Protein 3C2G (pdb70)

B-factor: mean 45.42, std 13.67, range [16.31, 102.03]

Sequence (1219 aa):
NITQAAEQAIRLWFNTPDPQRLHAKTIRTWIRQDKFAQVDQANPNCVQQILNIIYDGLKPQPVQLPISYYAQLWYNLLDILRRFTFLPIISPYIHQVVQFCPRENGPQDFRELICNLISLNWQKDPHKHCANQVFQIFNCIIGVKNEKLRTEFAQHLKFEKLVGTLSEYFNPQVHPGINPAIFIIFRFIISKDTRLKDYFIWNNNPHDQPPPPTGLIIKLNAVIGSYRLIAGQNPETLPQNPELAHLIQVIIRTFDLLGLLLHDSDAIDGFVRSDGVGAITTVVQYPNNDLIRAGCKLLLQVSDAKALAKTPLENILPFLLRLIEIHPDDEVIYSGTGFLSNVVAHKQHVKDIAIRSNAIFLLHTIISKYPRLDELTDAPKRNRVCEIICNCLRTLNNFLWIPTPNGETKTAGPNEKQQVCKFIEIDILKKLSCLSCEDTPGLLELRSTILRSFILLLRTPFVPKDGVLNVIDENRKENLIGHICAAYSWVFRQPNNTRTQSTKQQLVERTISLLLVLEQCGAEKEVAQYSYSIDCPLNLLNGNQVKPTFIHNVLVVCDKILEHCPTRADIWTIDRPLEGLTNHRNSDIAKAANSLLSRFPENNITQAAEQAIRLWFNTPDPQRLHAKTIRTWIRQDKFAQVDQANPNCVQQILNIIYDGLKPQPVQLPISYYAQLWYNLLDILRRFTFLPIISPYIHQVVQFCPRENGPQDFRELICNLISLNWQKDPHKHCANQVFQIFNCIIGVKNEKLRTEFAQHLKFEKLVGTLSEYFNPQVHPGINPAIFIIFRFIISKDTRLKDYFIWNNNPHDQPPPPTGLIIKLNAVIGSYRLIAGQNPETLPQNPELAHLIQVIIRTFDLLGLLLHDSDAIDGFVRSDGVGAITTVVQYPNNDLIRAGCKLLLQVSDAKALAKTPLENILPFLLRLIEIHPDDEVIYSGTGFLSNVVAHKQHVKDIAIRSNAIFLLHTIISKYPRLDELTDAPKRNRVCEIICNCLRTLNNFLWIPTPTKTAGPNEKQQVCKFIEIDILKKLSCLSCEDTPGLLELRSTILRSFILLLRTPFVPKDGVLNVIDENRKENLIGHICAAYSWVFRQPNNTRTQSTKQQLVERTISLLLVLEQCGAEKEVAQYSYSIDCPLNLLNGNQVKPTFIHNVLVVCDKILEHCPTRADIWTIDRPLEGLTNHRNSDIAKAANSLLSRFPENGDEVKVFRGDEVKVFR

InterPro domains:
  IPR011989 Armadillo-like helical [G3DSA:1.25.10.10] (180-730)
  IPR016024 Armadillo-type fold [SSF48371] (181-788)
  IPR016024 Armadillo-type fold [SSF48371] (437-633)

CATH classification: 1.25.10.10 (+1 more: 1.10.10.1630)

Organism: Caenorhabditis elegans (NCBI:txid6239)

Secondary structure (DSSP, 8-state):
-HHHHHHHHHHHGGG---------HHHHHHHHHHTTTTS-TT--HHHHHHHHHHHHHHSPPSS---HHHHHHHHHHHHHHHHHHHH-GGGGGGHHHHH----SSSSTTSHHHHHHHHT-GGGGGS---HHHHHHHHHHHHH-----HHHHHHHHHHH-SHHHHHHHHGGG-TTS-----THHHHHHHHHHTT-HHHHHHHHHTT--TTSPPPTTSHHHHHHH--HHHHHHTT--GGGGGG-HHHHHHHHHHHHHHHHHHHH--SHHHHHHHHHTTHHHHHHHHTTSS-HHHHHHHHHHHHHHTT-GGGGTS--TTHHHHHHHHHHH---HHHHHHHHHHHHHHSTT-HHHHHHHHHTTHHHHHHHHHHTS--GGG--SHHHHHHHHHHHHHHHHHHHHH-----TTS--PPPPHHHHHHHHGGGSHHHHHH--TTT----TTHHHHHHHHHHHHHHHHT-TTS--TTGGG---TTT---HHHHHHHHHHHHHHSPP-TTTHHHHHHHHHHHHHHHHH--TTS-HHHHHHTTTTS--GGGGGSS----HHHHHHHHHHHHHHHHH-TTHHHHS------HHHHT-SSHHHHHHHHHHHTTS---/-HHHHHHHHHHHGGG---------HHHHHHHHHHTTTTS-TT--HHHHHHHHHHHHHHS--SS---HHHHHHHHHHHHHHHHHHHH-TTTGGGHHHHH----SSSSTTSHHHHHHHHT-GGGGG----HHHHHHHHHHHHH-----HHHHHHHHHHH-SHHHHHHHHGGGSTTS-----THHHHHHHHHHTT-HHHHHHHHHTT--TTSPPPTTSHHHHHHH--HHHHHHTT--GGGGGG-HHHHHHHHHHHHHHHHHHHH--SHHHHHHHHHTTHHHHHHHHTTSS-HHHHHHHHHHHHHHTT-GGGGTS--TTHHHHHHHHHHH---HHHHHHHHHHHHHHHTT-HHHHHHHHHTTHHHHHHHHHHHSPPGGG---HHHHHHHHHHHHHHHHHHHHH-------PPPPHHHHHHHGGGGSHHHHHH--TTT----TTHHHHHHHHHHHHHHHHHSTTS--TTGGG---SSS---HHHHHHHHHHHHHSSPP-TTTHHHHHHHHHHHHHHHHH---SS-HHHHHHHTTTS--GGGGGGSS---HHHHHHHHHHHHHHHHH-TTHHHHS-------GGGG-SSHHHHHHHHHHHTTSPP-/--------/--------

Nearest PDB structures (foldseek):
  3c2g-assembly2_B  TM=1.001E+00  e=7.342E-72  unclassified
  3c2h-assembly2_B  TM=9.969E-01  e=1.253E-68  unclassified
  3c2h-assembly1_A  TM=9.984E-01  e=4.115E-68  unclassified
  3c2g-assembly1_A  TM=9.992E-01  e=6.776E-68  unclassified
  8j07-assembly1_u7  TM=4.212E-01  e=1.883E-06  Homo sapiens

Foldseek 3Di:
DLVVQLVCCLVCVVVDLPLVLLCLLSVLVSCVPVVCVPPDLVCLVVVVSLVVSLLVLLDDDPPDDDPLSSLSSNLSSLVVLLCLLPRPSNLVSCLSVLVLAADPPDCSRPVNSLLVLLQPVCCPPPSVSSNVSSLSSLVSNLVDDDPVSLVSSLVSQPDDSNVVRLCVCLDLVHQLLRDCSSLSNLCSNLPPPLVVLVCQFQVPHDLVDQTDCSHDLVSLLSLCSLLVVCVPPDCVCVVVCVSNVSSLVSLLSSLVSLLSSQPDQSSLLSNVVSVVLVSLLSSLVDPDVSSLLSSLQSLLVSLQHPNLLVDPCLPVLLSLLVCLQPPPDLSSLLSSLSSLLNSLAPHPVSLVSCLVSLVLLSLLVLLLVDDALLPDDDQVVSLSNLSNNLSSLSNVLSNQQFDDPVPPRDDDDPSRLVSLQSCQDLSNLLRLNLLAPDDHPSSLSSNLSSLSSLLRLLRHVSHDDQCQQVRAHPPPRHGPLLSLLNNLVVLVVDDDDPVCVVSSVSSLLSSLSSLVSVVRNPQLLVNLVSNPSDAQLQVVVVDPDDPPVSLLSSLQNLLSSCVNVLCSQVVHDHPLVCVVQLPDPDPSSNVSSVSNVVSHDPD/DLVVVLVVCLVCLVVDPPLVLLCLQSVLVCCVPCVCVPDDPVPLVVVLSLVVSLLVLLDDDPDDDDPLSSLSNNLSSLSVLLCCLPRPVNLVSCLSVLVLDDDPVDCSRSVNSLLVCLAPVCCPPPSVSSNVSSLSNLVSNLVDDPVVSLVSSLVSCDDPSNVVRLCVCLDLVHQLLRDPSSLSNLCSNLVPPLVVLCCQFAVPHDLVDQTDPSHDLVSLLSLLSLLVVCVVPDPVCVVVCVVNVSSLSSLLSSLVSLVSSQPDQSSLLNSVVSPVLVSLLSRLVDPDDSNVLSSLVSLLVSLQHPNLLVDDCLPRLLSLLVCLQPPPDLSSVLSSLSSLLNSLAPHPVSLVSCVVSPLLLSLLVLLLPDDALQVDPDQVVSLSSLSSNLSSLSNVLSNQQFDPCGDDDDPSSLVSLLVCQPLSNLLRLNLLQDPDHPSSLSSNLSSLSSLLRLLRHVSHDQQCQQVHAHPPPRHGPLLSLLNNLVVLVVDDDDPVCPVSSVSSLLSSLSSLVSNVRNPCLLVSLVSCPSDAQLQCVVVDPDDPPVSLLSSLVNLLSSCVNVLCSLVVHDDDLVCVVQCVDPDDVSNVSSVSSNVSHDDD/DDDDDDDD/DDDDDDDD

Structure (mmCIF, N/CA/C/O backbone):
data_3C2G
#
_entry.id   3C2G
#
_cell.length_a   84.969
_cell.length_b   85.343
_cell.length_c   93.657
_cell.angle_alpha   65.220
_cell.angle_beta   78.080
_cell.angle_gamma   83.020
#
_symmetry.space_group_name_H-M   'P 1'
#
loop_
_entity.id
_entity.type
_entity.pdbx_description
1 polymer 'Sys-1 protein'
2 polymer 'Pop-1 8-residue peptide'
3 water water
#
loop_
_atom_site.group_PDB
_atom_site.id
_atom_site.type_symbol
_atom_site.label_atom_id
_atom_site.label_alt_id
_atom_site.label_comp_id
_atom_site.label_asym_id
_atom_site.label_entity_id
_atom_site.label_seq_id
_atom_site.pdbx_PDB_ins_code
_atom_site.Cartn_x
_atom_site.Cartn_y
_atom_site.Cartn_z
_atom_site.occupancy
_atom_site.B_iso_or_equiv
_atom_site.auth_seq_id
_atom_site.auth_comp_id
_atom_site.auth_asym_id
_atom_site.auth_atom_id
_atom_site.pdbx_PDB_model_num
ATOM 9 N N . ASN A 1 2 ? 23.551 9.435 26.897 1.00 87.51 181 ASN A N 1
ATOM 10 C CA . ASN A 1 2 ? 22.190 9.248 27.396 1.00 85.50 181 ASN A CA 1
ATOM 11 C C . ASN A 1 2 ? 21.341 10.520 27.255 1.00 83.52 181 ASN A C 1
ATOM 12 O O . ASN A 1 2 ? 21.864 11.598 26.952 1.00 83.41 181 ASN A O 1
ATOM 17 N N . ILE A 1 3 ? 20.034 10.378 27.469 1.00 80.91 182 ILE A N 1
ATOM 18 C CA . ILE A 1 3 ? 19.082 11.485 27.341 1.00 78.46 182 ILE A CA 1
ATOM 19 C C . ILE A 1 3 ? 19.371 12.666 28.265 1.00 76.22 182 ILE A C 1
ATOM 20 O O . ILE A 1 3 ? 19.289 13.817 27.842 1.00 75.83 182 ILE A O 1
ATOM 25 N N . THR A 1 4 ? 19.716 12.369 29.514 1.00 73.64 183 THR A N 1
ATOM 26 C CA . THR A 1 4 ? 19.985 13.390 30.519 1.00 71.33 183 THR A CA 1
ATOM 27 C C . THR A 1 4 ? 21.168 14.268 30.104 1.00 69.71 183 THR A C 1
ATOM 28 O O . THR A 1 4 ? 21.095 15.503 30.167 1.00 69.63 183 THR A O 1
ATOM 32 N N . GLN A 1 5 ? 22.242 13.619 29.658 1.00 67.38 184 GLN A N 1
ATOM 33 C CA . GLN A 1 5 ? 23.444 14.309 29.187 1.00 65.01 184 GLN A CA 1
ATOM 34 C C . GLN A 1 5 ? 23.211 15.057 27.865 1.00 62.89 184 GLN A C 1
ATOM 35 O O . GLN A 1 5 ? 23.742 16.152 27.664 1.00 62.18 184 GLN A O 1
ATOM 37 N N . ALA A 1 6 ? 22.421 14.455 26.976 1.00 60.90 185 ALA A N 1
ATOM 38 C CA . ALA A 1 6 ? 22.116 15.042 25.669 1.00 58.99 185 ALA A CA 1
ATOM 39 C C . ALA A 1 6 ? 21.221 16.272 25.809 1.00 57.54 185 ALA A C 1
ATOM 40 O O . ALA A 1 6 ? 21.430 17.283 25.131 1.00 56.60 185 ALA A O 1
ATOM 42 N N . ALA A 1 7 ? 20.236 16.175 26.699 1.00 56.19 186 ALA A N 1
ATOM 43 C CA . ALA A 1 7 ? 19.349 17.290 27.000 1.00 55.34 186 ALA A CA 1
ATOM 44 C C . ALA A 1 7 ? 20.128 18.443 27.611 1.00 54.84 186 ALA A C 1
ATOM 45 O O . ALA A 1 7 ? 19.845 19.605 27.309 1.00 54.73 186 ALA A O 1
ATOM 47 N N . GLU A 1 8 ? 21.108 18.127 28.461 1.00 54.08 187 GLU A N 1
ATOM 48 C CA . GLU A 1 8 ? 21.893 19.178 29.108 1.00 53.76 187 GLU A CA 1
ATOM 49 C C . GLU A 1 8 ? 22.896 19.849 28.169 1.00 52.81 187 GLU A C 1
ATOM 50 O O . GLU A 1 8 ? 23.191 21.034 28.327 1.00 52.50 187 GLU A O 1
ATOM 56 N N . GLN A 1 9 ? 23.398 19.106 27.187 1.00 52.19 188 GLN A N 1
ATOM 57 C CA . GLN A 1 9 ? 24.213 19.707 26.135 1.00 51.94 188 GLN A CA 1
ATOM 58 C C . GLN A 1 9 ? 23.348 20.673 25.319 1.00 50.42 188 GLN A C 1
ATOM 59 O O . GLN A 1 9 ? 23.730 21.817 25.096 1.00 49.69 188 GLN A O 1
ATOM 65 N N . ALA A 1 10 ? 22.172 20.195 24.911 1.00 49.76 189 ALA A N 1
ATOM 66 C CA . ALA A 1 10 ? 21.166 20.986 24.194 1.00 49.03 189 ALA A CA 1
ATOM 67 C C . ALA A 1 10 ? 20.815 22.302 24.904 1.00 48.68 189 ALA A C 1
ATOM 68 O O . ALA A 1 10 ? 20.790 23.367 24.276 1.00 48.97 189 ALA A O 1
ATOM 70 N N . ILE A 1 11 ? 20.557 22.219 26.207 1.00 47.59 190 ILE A N 1
ATOM 71 C CA . ILE A 1 11 ? 20.248 23.389 27.024 1.00 47.27 190 ILE A CA 1
ATOM 72 C C . ILE A 1 11 ? 21.450 24.345 27.104 1.00 47.84 190 ILE A C 1
ATOM 73 O O . ILE A 1 11 ? 21.315 25.554 26.881 1.00 47.55 190 ILE A O 1
ATOM 78 N N . ARG A 1 12 ? 22.623 23.784 27.398 1.00 48.48 191 ARG A N 1
ATOM 79 C CA . ARG A 1 12 ? 23.862 24.546 27.508 1.00 49.23 191 ARG A CA 1
ATOM 80 C C . ARG A 1 12 ? 24.236 25.223 26.189 1.00 47.78 191 ARG A C 1
ATOM 81 O O . ARG A 1 12 ? 24.720 26.356 26.184 1.00 47.69 191 ARG A O 1
ATOM 89 N N . LEU A 1 13 ? 23.991 24.537 25.077 1.00 46.57 192 LEU A N 1
ATOM 90 C CA . LEU A 1 13 ? 24.449 24.998 23.767 1.00 46.07 192 LEU A CA 1
ATOM 91 C C . LEU A 1 13 ? 23.423 25.794 22.952 1.00 45.19 192 LEU A C 1
ATOM 92 O O . LEU A 1 13 ? 23.767 26.397 21.924 1.00 44.29 192 LEU A O 1
ATOM 97 N N . TRP A 1 14 ? 22.170 25.797 23.405 1.00 44.74 193 TRP A N 1
ATOM 98 C CA . TRP A 1 14 ? 21.079 26.374 22.611 1.00 43.73 193 TRP A CA 1
ATOM 99 C C . TRP A 1 14 ? 21.413 27.750 22.034 1.00 43.98 193 TRP A C 1
ATOM 100 O O . TRP A 1 14 ? 21.304 27.968 20.819 1.00 44.07 193 TRP A O 1
ATOM 111 N N . PHE A 1 15 ? 21.823 28.670 22.901 1.00 44.43 194 PHE A N 1
ATOM 112 C CA . PHE A 1 15 ? 21.953 30.064 22.501 1.00 45.64 194 PHE A CA 1
ATOM 113 C C . PHE A 1 15 ? 23.142 30.383 21.607 1.00 47.13 194 PHE A C 1
ATOM 114 O O . PHE A 1 15 ? 23.167 31.421 20.966 1.00 47.09 194 PHE A O 1
ATOM 122 N N . ASN A 1 16 ? 24.117 29.490 21.552 1.00 49.58 195 ASN A N 1
ATOM 123 C CA . ASN A 1 16 ? 25.237 29.678 20.648 1.00 52.54 195 ASN A CA 1
ATOM 124 C C . ASN A 1 16 ? 25.230 28.710 19.452 1.00 53.93 195 ASN A C 1
ATOM 125 O O . ASN A 1 16 ? 26.216 28.607 18.713 1.00 54.18 195 ASN A O 1
ATOM 130 N N . THR A 1 17 ? 24.099 28.024 19.263 1.00 54.80 196 THR A N 1
ATOM 131 C CA . THR A 1 17 ? 23.887 27.142 18.115 1.00 55.47 196 THR A CA 1
ATOM 132 C C . THR A 1 17 ? 22.740 27.662 17.235 1.00 56.12 196 THR A C 1
ATOM 133 O O . THR A 1 17 ? 21.601 27.215 17.370 1.00 56.29 196 THR A O 1
ATOM 137 N N . PRO A 1 18 ? 23.042 28.591 16.312 1.00 56.86 197 PRO A N 1
ATOM 138 C CA . PRO A 1 18 ? 21.989 29.256 15.540 1.00 57.72 197 PRO A CA 1
ATOM 139 C C . PRO A 1 18 ? 21.446 28.427 14.369 1.00 58.59 197 PRO A C 1
ATOM 140 O O . PRO A 1 18 ? 20.436 28.810 13.770 1.00 58.69 197 PRO A O 1
ATOM 144 N N . ASP A 1 19 ? 22.115 27.316 14.051 1.00 59.45 198 ASP A N 1
ATOM 145 C CA . ASP A 1 19 ? 21.714 26.434 12.950 1.00 60.21 198 ASP A CA 1
ATOM 146 C C . ASP A 1 19 ? 20.336 25.798 13.171 1.00 60.17 198 ASP A C 1
ATOM 147 O O . ASP A 1 19 ? 20.123 25.078 14.155 1.00 59.75 198 ASP A O 1
ATOM 152 N N . PRO A 1 20 ? 19.407 26.047 12.232 1.00 60.41 199 PRO A N 1
ATOM 153 C CA . PRO A 1 20 ? 18.010 25.612 12.307 1.00 60.30 199 PRO A CA 1
ATOM 154 C C . PRO A 1 20 ? 17.844 24.109 12.510 1.00 60.33 199 PRO A C 1
ATOM 155 O O . PRO A 1 20 ? 17.085 23.691 13.378 1.00 59.79 199 PRO A O 1
ATOM 167 N N . GLN A 1 22 ? 19.924 21.896 13.688 1.00 58.28 201 GLN A N 1
ATOM 168 C CA . GLN A 1 22 ? 20.427 21.478 14.990 1.00 57.05 201 GLN A CA 1
ATOM 169 C C . GLN A 1 22 ? 19.464 21.905 16.104 1.00 56.06 201 GLN A C 1
ATOM 170 O O . GLN A 1 22 ? 19.282 21.183 17.090 1.00 55.67 201 GLN A O 1
ATOM 172 N N . ARG A 1 23 ? 18.838 23.068 15.927 1.00 54.86 202 ARG A N 1
ATOM 173 C CA . ARG A 1 23 ? 17.851 23.574 16.879 1.00 54.38 202 ARG A CA 1
ATOM 174 C C . ARG A 1 23 ? 16.651 22.650 17.018 1.00 53.90 202 ARG A C 1
ATOM 175 O O . ARG A 1 23 ? 16.163 22.423 18.124 1.00 54.10 202 ARG A O 1
ATOM 183 N N . LEU A 1 24 ? 16.199 22.109 15.893 1.00 53.20 203 LEU A N 1
ATOM 184 C CA . LEU A 1 24 ? 15.125 21.134 15.873 1.00 53.00 203 LEU A CA 1
ATOM 185 C C . LEU A 1 24 ? 15.516 19.873 16.636 1.00 53.13 203 LEU A C 1
ATOM 186 O O . LEU A 1 24 ? 14.750 19.391 17.478 1.00 52.79 203 LEU A O 1
ATOM 191 N N . HIS A 1 25 ? 16.712 19.354 16.343 1.00 53.26 204 HIS A N 1
ATOM 192 C CA . HIS A 1 25 ? 17.230 18.171 17.022 1.00 53.25 204 HIS A CA 1
ATOM 193 C C . HIS A 1 25 ? 17.304 18.399 18.531 1.00 53.40 204 HIS A C 1
ATOM 194 O O . HIS A 1 25 ? 16.914 17.531 19.314 1.00 52.55 204 HIS A O 1
ATOM 209 N N . ALA A 1 27 ? 15.555 20.530 20.319 1.00 51.08 206 ALA A N 1
ATOM 210 C CA . ALA A 1 27 ? 14.188 20.587 20.846 1.00 49.34 206 ALA A CA 1
ATOM 211 C C . ALA A 1 27 ? 13.580 19.198 21.101 1.00 48.13 206 ALA A C 1
ATOM 212 O O . ALA A 1 27 ? 13.085 18.936 22.196 1.00 46.91 206 ALA A O 1
ATOM 214 N N . LYS A 1 28 ? 13.649 18.307 20.108 1.00 47.83 207 LYS A N 1
ATOM 215 C CA . LYS A 1 28 ? 13.220 16.910 20.283 1.00 48.52 207 LYS A CA 1
ATOM 216 C C . LYS A 1 28 ? 13.900 16.273 21.487 1.00 47.91 207 LYS A C 1
ATOM 217 O O . LYS A 1 28 ? 13.255 15.604 22.300 1.00 48.11 207 LYS A O 1
ATOM 223 N N . THR A 1 29 ? 15.206 16.503 21.592 1.00 47.19 208 THR A N 1
ATOM 224 C CA . THR A 1 29 ? 16.028 15.975 22.671 1.00 46.68 208 THR A CA 1
ATOM 225 C C . THR A 1 29 ? 15.502 16.414 24.035 1.00 45.92 208 THR A C 1
ATOM 226 O O . THR A 1 29 ? 15.194 15.572 24.884 1.00 45.57 208 THR A O 1
ATOM 230 N N . ILE A 1 30 ? 15.381 17.727 24.228 1.00 45.48 209 ILE A N 1
ATOM 231 C CA . ILE A 1 30 ? 14.828 18.285 25.468 1.00 45.36 209 ILE A CA 1
ATOM 232 C C . ILE A 1 30 ? 13.415 17.755 25.766 1.00 45.71 209 ILE A C 1
ATOM 233 O O . ILE A 1 30 ? 13.101 17.433 26.908 1.00 45.26 209 ILE A O 1
ATOM 238 N N . ARG A 1 31 ? 12.579 17.644 24.737 1.00 46.24 210 ARG A N 1
ATOM 239 C CA . ARG A 1 31 ? 11.224 17.123 24.914 1.00 47.01 210 ARG A CA 1
ATOM 240 C C . ARG A 1 31 ? 11.265 15.674 25.371 1.00 47.10 210 ARG A C 1
ATOM 241 O O . ARG A 1 31 ? 10.583 15.287 26.321 1.00 46.44 210 ARG A O 1
ATOM 249 N N . THR A 1 32 ? 12.089 14.883 24.695 1.00 48.08 211 THR A N 1
ATOM 250 C CA . THR A 1 32 ? 12.249 13.474 25.023 1.00 49.17 211 THR A CA 1
ATOM 251 C C . THR A 1 32 ? 12.681 13.299 26.472 1.00 49.58 211 THR A C 1
ATOM 252 O O . THR A 1 32 ? 12.093 12.507 27.205 1.00 49.79 211 THR A O 1
ATOM 256 N N . TRP A 1 33 ? 13.688 14.063 26.886 1.00 50.25 212 TRP A N 1
ATOM 257 C CA . TRP A 1 33 ? 14.165 14.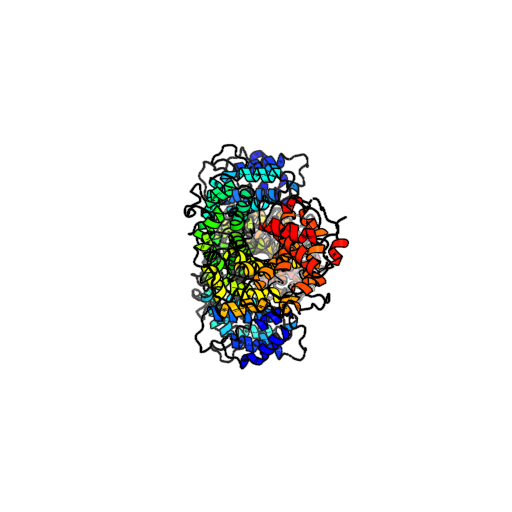026 28.266 1.00 51.15 212 TRP A CA 1
ATOM 258 C C . TRP A 1 33 ? 13.048 14.285 29.273 1.00 52.38 212 TRP A C 1
ATOM 259 O O . TRP A 1 33 ? 12.905 13.546 30.247 1.00 51.97 212 TRP A O 1
ATOM 270 N N . ILE A 1 34 ? 12.264 15.334 29.018 1.00 54.36 213 ILE A N 1
ATOM 271 C CA . ILE A 1 34 ? 11.146 15.722 29.881 1.00 56.17 213 ILE A CA 1
ATOM 272 C C . ILE A 1 34 ? 10.055 14.651 29.913 1.00 57.90 213 ILE A C 1
ATOM 273 O O . ILE A 1 34 ? 9.613 14.247 30.988 1.00 57.61 213 ILE A O 1
ATOM 278 N N . ARG A 1 35 ? 9.646 14.188 28.735 1.00 60.75 214 ARG A N 1
ATOM 279 C CA . ARG A 1 35 ? 8.646 13.126 28.618 1.00 63.81 214 ARG A CA 1
ATOM 280 C C . ARG A 1 35 ? 9.004 11.907 29.459 1.00 65.53 214 ARG A C 1
ATOM 281 O O . ARG A 1 35 ? 8.134 11.315 30.103 1.00 65.57 214 ARG A O 1
ATOM 289 N N . GLN A 1 36 ? 10.292 11.555 29.455 1.00 67.55 215 GLN A N 1
ATOM 290 C CA . GLN A 1 36 ? 10.779 10.313 30.052 1.00 69.40 215 GLN A CA 1
ATOM 291 C C . GLN A 1 36 ? 11.149 10.421 31.536 1.00 70.08 215 GLN A C 1
ATOM 292 O O . GLN A 1 36 ? 10.701 9.606 32.343 1.00 70.29 215 GLN A O 1
ATOM 298 N N . ASP A 1 37 ? 11.965 11.417 31.884 1.00 71.12 216 ASP A N 1
ATOM 299 C CA . ASP A 1 37 ? 12.492 11.571 33.248 1.00 71.96 216 ASP A CA 1
ATOM 300 C C . ASP A 1 37 ? 11.547 12.321 34.189 1.00 72.65 216 ASP A C 1
ATOM 301 O O . ASP A 1 37 ? 11.512 12.046 35.393 1.00 72.80 216 ASP A O 1
ATOM 303 N N . LYS A 1 38 ? 10.795 13.271 33.633 1.00 73.51 217 LYS A N 1
ATOM 304 C CA . LYS A 1 38 ? 9.826 14.085 34.387 1.00 74.17 217 LYS A CA 1
ATOM 305 C C . LYS A 1 38 ? 10.482 14.911 35.509 1.00 73.98 217 LYS A C 1
ATOM 306 O O . LYS A 1 38 ? 9.875 15.142 36.559 1.00 74.34 217 LYS A O 1
ATOM 312 N N . PHE A 1 39 ? 11.722 15.347 35.263 1.00 73.62 218 PHE A N 1
ATOM 313 C CA . PHE A 1 39 ? 12.497 16.199 36.184 1.00 73.22 218 PHE A CA 1
ATOM 314 C C . PHE A 1 39 ? 12.903 15.536 37.507 1.00 72.89 218 PHE A C 1
ATOM 315 O O . PHE A 1 39 ? 13.425 16.203 38.404 1.00 72.97 218 PHE A O 1
ATOM 323 N N . ALA A 1 40 ? 12.683 14.229 37.615 1.00 72.51 219 ALA A N 1
ATOM 324 C CA . ALA A 1 40 ? 12.842 13.506 38.882 1.00 72.22 219 ALA A CA 1
ATOM 325 C C . ALA A 1 40 ? 14.273 13.481 39.434 1.00 71.66 219 ALA A C 1
ATOM 326 O O . ALA A 1 40 ? 14.474 13.442 40.651 1.00 71.42 219 ALA A O 1
ATOM 328 N N . GLN A 1 41 ? 15.260 13.511 38.542 1.00 71.11 220 GLN A N 1
ATOM 329 C CA . GLN A 1 41 ? 16.666 13.516 38.957 1.00 70.33 220 GLN A CA 1
ATOM 330 C C . GLN A 1 41 ? 17.198 14.922 39.269 1.00 69.52 220 GLN A C 1
ATOM 331 O O . GLN A 1 41 ? 18.335 15.072 39.721 1.00 69.65 220 GLN A O 1
ATOM 337 N N . VAL A 1 42 ? 16.376 15.943 39.036 1.00 68.29 221 VAL A N 1
ATOM 338 C CA . VAL A 1 42 ? 16.770 17.329 39.297 1.00 66.96 221 VAL A CA 1
ATOM 339 C C . VAL A 1 42 ? 16.499 17.690 40.760 1.00 66.19 221 VAL A C 1
ATOM 340 O O . VAL A 1 42 ? 15.385 17.510 41.257 1.00 66.01 221 VAL A O 1
ATOM 344 N N . ASP A 1 43 ? 17.532 18.188 41.437 1.00 64.98 222 ASP A N 1
ATOM 345 C CA . ASP A 1 43 ? 17.431 18.634 42.825 1.00 64.06 222 ASP A CA 1
ATOM 346 C C . ASP A 1 43 ? 16.344 19.704 42.996 1.00 63.31 222 ASP A C 1
ATOM 347 O O . ASP A 1 43 ? 16.342 20.712 42.287 1.00 63.26 222 ASP A O 1
ATOM 352 N N . GLN A 1 44 ? 15.434 19.475 43.941 1.00 62.21 223 GLN A N 1
ATOM 353 C CA . GLN A 1 44 ? 14.287 20.363 44.183 1.00 61.84 223 GLN A CA 1
ATOM 354 C C . GLN A 1 44 ? 14.644 21.860 44.266 1.00 59.76 223 GLN A C 1
ATOM 355 O O . GLN A 1 44 ? 13.931 22.705 43.725 1.00 59.73 223 GLN A O 1
ATOM 361 N N . ALA A 1 45 ? 15.743 22.182 44.940 1.00 57.87 224 ALA A N 1
ATOM 362 C CA . ALA A 1 45 ? 16.170 23.577 45.102 1.00 55.80 224 ALA A CA 1
ATOM 363 C C . ALA A 1 45 ? 16.671 24.246 43.803 1.00 54.18 224 ALA A C 1
ATOM 364 O O . ALA A 1 45 ? 16.702 25.471 43.719 1.00 53.88 224 ALA A O 1
ATOM 366 N N . ASN A 1 46 ? 17.039 23.446 42.802 1.00 52.39 225 ASN A N 1
ATOM 367 C CA . ASN A 1 46 ? 17.487 23.966 41.504 1.00 51.41 225 ASN A CA 1
ATOM 368 C C . ASN A 1 46 ? 16.378 24.121 40.474 1.00 51.69 225 ASN A C 1
ATOM 369 O O . ASN A 1 46 ? 16.603 24.697 39.404 1.00 51.49 225 ASN A O 1
ATOM 382 N N . PRO A 1 48 ? 13.523 25.988 40.160 1.00 51.24 227 PRO A N 1
ATOM 383 C CA . PRO A 1 48 ? 13.194 27.317 39.629 1.00 51.42 227 PRO A CA 1
ATOM 384 C C . PRO A 1 48 ? 13.996 27.748 38.392 1.00 51.80 227 PRO A C 1
ATOM 385 O O . PRO A 1 48 ? 13.389 28.163 37.391 1.00 51.87 227 PRO A O 1
ATOM 389 N N . ASN A 1 49 ? 15.325 27.642 38.426 1.00 51.65 228 ASN A N 1
ATOM 390 C CA . ASN A 1 49 ? 16.085 28.044 37.241 1.00 51.57 228 ASN A CA 1
ATOM 391 C C . ASN A 1 49 ? 16.176 26.984 36.148 1.00 50.19 228 ASN A C 1
ATOM 392 O O . ASN A 1 49 ? 16.384 27.311 34.985 1.00 50.30 228 ASN A O 1
ATOM 397 N N . CYS A 1 50 ? 15.979 25.723 36.517 1.00 49.36 229 CYS A N 1
ATOM 398 C CA . CYS A 1 50 ? 15.824 24.648 35.536 1.00 47.56 229 CYS A CA 1
ATOM 399 C C . CYS A 1 50 ? 14.618 24.935 34.632 1.00 46.00 229 CYS A C 1
ATOM 400 O O . CYS A 1 50 ? 14.720 24.891 33.409 1.00 45.54 229 CYS A O 1
ATOM 403 N N . VAL A 1 51 ? 13.486 25.269 35.251 1.00 44.42 230 VAL A N 1
ATOM 404 C CA . VAL A 1 51 ? 12.284 25.674 34.530 1.00 42.46 230 VAL A CA 1
ATOM 405 C C . VAL A 1 51 ? 12.503 26.968 33.734 1.00 41.56 230 VAL A C 1
ATOM 406 O O . VAL A 1 51 ? 12.137 27.042 32.565 1.00 41.17 230 VAL A O 1
ATOM 410 N N . GLN A 1 52 ? 13.111 27.975 34.355 1.00 40.86 231 GLN A N 1
ATOM 411 C CA . GLN A 1 52 ? 13.400 29.230 33.652 1.00 40.46 231 GLN A CA 1
ATOM 412 C C . GLN A 1 52 ? 14.237 29.038 32.380 1.00 40.36 231 GLN A C 1
ATOM 413 O O . GLN A 1 52 ? 13.957 29.666 31.347 1.00 40.30 231 GLN A O 1
ATOM 419 N N . GLN A 1 53 ? 15.257 28.181 32.471 1.00 39.70 232 GLN A N 1
ATOM 420 C CA . GLN A 1 53 ? 16.112 27.829 31.334 1.00 39.74 232 GLN A CA 1
ATOM 421 C C . GLN A 1 53 ? 15.290 27.265 30.182 1.00 38.33 232 GLN A C 1
ATOM 422 O O . GLN A 1 53 ? 15.452 27.703 29.042 1.00 38.50 232 GLN A O 1
ATOM 428 N N . ILE A 1 54 ? 14.428 26.289 30.480 1.00 37.09 233 ILE A N 1
ATOM 429 C CA . ILE A 1 54 ? 13.550 25.695 29.469 1.00 36.27 233 ILE A CA 1
ATOM 430 C C . ILE A 1 54 ? 12.579 26.731 28.900 1.00 36.17 233 ILE A C 1
ATOM 431 O O . ILE A 1 54 ? 12.395 26.814 27.680 1.00 36.86 233 ILE A O 1
ATOM 436 N N . LEU A 1 55 ? 11.960 27.516 29.779 1.00 35.60 234 LEU A N 1
ATOM 437 C CA . LEU A 1 55 ? 11.001 28.519 29.343 1.00 35.65 234 LEU A CA 1
ATOM 438 C C . LEU A 1 55 ? 11.687 29.493 28.406 1.00 36.17 234 LEU A C 1
ATOM 439 O O . LEU A 1 55 ? 11.123 29.883 27.377 1.00 36.29 234 LEU A O 1
ATOM 444 N N . ASN A 1 56 ? 12.916 29.864 28.753 1.00 36.35 235 ASN A N 1
ATOM 445 C CA . ASN A 1 56 ? 13.654 30.823 27.950 1.00 36.63 235 ASN A CA 1
ATOM 446 C C . ASN A 1 56 ? 14.009 30.268 26.583 1.00 36.24 235 ASN A C 1
ATOM 447 O O . ASN A 1 56 ? 14.089 31.026 25.618 1.00 36.89 235 ASN A O 1
ATOM 452 N N . ILE A 1 57 ? 14.187 28.950 26.499 1.00 35.18 236 ILE A N 1
ATOM 453 C CA . ILE A 1 57 ? 14.406 28.293 25.210 1.00 35.60 236 ILE A CA 1
ATOM 454 C C . ILE A 1 57 ? 13.106 28.196 24.395 1.00 35.21 236 ILE A C 1
ATOM 455 O O . ILE A 1 57 ? 13.090 28.485 23.186 1.00 34.70 236 ILE A O 1
ATOM 460 N N . ILE A 1 58 ? 12.022 27.782 25.047 1.00 34.02 237 ILE A N 1
ATOM 461 C CA . ILE A 1 58 ? 10.715 27.782 24.392 1.00 32.88 237 ILE A CA 1
ATOM 462 C C . ILE A 1 58 ? 10.457 29.135 23.718 1.00 33.05 237 ILE A C 1
ATOM 463 O O . ILE A 1 58 ? 10.178 29.205 22.504 1.00 32.65 237 ILE A O 1
ATOM 468 N N . TYR A 1 59 ? 10.606 30.204 24.494 1.00 33.09 238 TYR A N 1
ATOM 469 C CA . TYR A 1 59 ? 10.423 31.560 23.983 1.00 34.32 238 TYR A CA 1
ATOM 470 C C . TYR A 1 59 ? 11.340 31.851 22.790 1.00 35.58 238 TYR A C 1
ATOM 471 O O . TYR A 1 59 ? 10.878 32.260 21.721 1.00 35.62 238 TYR A O 1
ATOM 480 N N . ASP A 1 60 ? 12.636 31.612 22.965 1.00 36.53 239 ASP A N 1
ATOM 481 C CA . ASP A 1 60 ? 13.595 31.839 21.893 1.00 37.73 239 ASP A CA 1
ATOM 482 C C . ASP A 1 60 ? 13.294 31.054 20.607 1.00 37.95 239 ASP A C 1
ATOM 483 O O . ASP A 1 60 ? 13.409 31.596 19.507 1.00 38.40 239 ASP A O 1
ATOM 488 N N . GLY A 1 61 ? 12.915 29.788 20.747 1.00 38.63 240 GLY A N 1
ATOM 489 C CA . GLY A 1 61 ? 12.568 28.944 19.594 1.00 40.75 240 GLY A CA 1
ATOM 490 C C . GLY A 1 61 ? 11.375 29.429 18.768 1.00 42.13 240 GLY A C 1
ATOM 491 O O . GLY A 1 61 ? 11.308 29.195 17.562 1.00 42.01 240 GLY A O 1
ATOM 492 N N . LEU A 1 62 ? 10.442 30.123 19.415 1.00 43.32 241 LEU A N 1
ATOM 493 C CA . LEU A 1 62 ? 9.258 30.633 18.730 1.00 44.30 241 LEU A CA 1
ATOM 494 C C . LEU A 1 62 ? 9.536 31.894 17.927 1.00 45.71 241 LEU A C 1
ATOM 495 O O . LEU A 1 62 ? 8.774 32.229 17.036 1.00 45.50 241 LEU A O 1
ATOM 500 N N . LYS A 1 63 ? 10.628 32.587 18.237 1.00 48.33 242 LYS A N 1
ATOM 501 C CA . LYS A 1 63 ? 11.005 33.801 17.505 1.00 50.84 242 LYS A CA 1
ATOM 502 C C . LYS A 1 63 ? 11.383 33.488 16.061 1.00 53.61 242 LYS A C 1
ATOM 503 O O . LYS A 1 63 ? 11.933 32.418 15.786 1.00 53.80 242 LYS A O 1
ATOM 509 N N . PRO A 1 64 ? 11.069 34.410 15.129 1.00 56.68 243 PRO A N 1
ATOM 510 C CA . PRO A 1 64 ? 11.454 34.204 13.728 1.00 58.82 243 PRO A CA 1
ATOM 511 C C . PRO A 1 64 ? 12.963 34.217 13.556 1.00 60.97 243 PRO A C 1
ATOM 512 O O . PRO A 1 64 ? 13.649 35.031 14.174 1.00 61.09 243 PRO A O 1
ATOM 516 N N . GLN A 1 65 ? 13.465 33.294 12.741 1.00 63.73 244 GLN A N 1
ATOM 517 C CA . GLN A 1 65 ? 14.876 33.260 12.375 1.00 66.11 244 GLN A CA 1
ATOM 518 C C . GLN A 1 65 ? 15.036 33.888 10.980 1.00 67.72 244 GLN A C 1
ATOM 519 O O . GLN A 1 65 ? 14.315 33.509 10.053 1.00 67.90 244 GLN A O 1
ATOM 525 N N . PRO A 1 66 ? 15.970 34.855 10.833 1.00 69.14 245 PRO A N 1
ATOM 526 C CA . PRO A 1 66 ? 16.191 35.633 9.596 1.00 69.98 245 PRO A CA 1
ATOM 527 C C . PRO A 1 66 ? 16.333 34.802 8.308 1.00 70.68 245 PRO A C 1
ATOM 528 O O . PRO A 1 66 ? 15.857 35.232 7.250 1.00 71.00 245 PRO A O 1
ATOM 532 N N . VAL A 1 67 ? 16.987 33.640 8.396 1.00 70.88 246 VAL A N 1
ATOM 533 C CA . VAL A 1 67 ? 17.018 32.669 7.293 1.00 70.97 246 VAL A CA 1
ATOM 534 C C . VAL A 1 67 ? 15.620 32.153 6.975 1.00 70.91 246 VAL A C 1
ATOM 535 O O . VAL A 1 67 ? 14.924 31.644 7.859 1.00 71.26 246 VAL A O 1
ATOM 539 N N . GLN A 1 68 ? 15.216 32.282 5.712 1.00 70.63 247 GLN A N 1
ATOM 540 C CA . GLN A 1 68 ? 13.891 31.840 5.274 1.00 69.85 247 GLN A CA 1
ATOM 541 C C . GLN A 1 68 ? 13.749 30.310 5.304 1.00 68.30 247 GLN A C 1
ATOM 542 O O . GLN A 1 68 ? 14.614 29.581 4.810 1.00 68.44 247 GLN A O 1
ATOM 548 N N . LEU A 1 69 ? 12.648 29.846 5.892 1.00 66.30 248 LEU A N 1
ATOM 549 C CA . LEU A 1 69 ? 12.415 28.424 6.137 1.00 63.83 248 LEU A CA 1
ATOM 550 C C . LEU A 1 69 ? 10.971 28.036 5.828 1.00 62.26 248 LEU A C 1
ATOM 551 O O . LEU A 1 69 ? 10.066 28.862 5.987 1.00 62.06 248 LEU A O 1
ATOM 556 N N . PRO A 1 70 ? 10.744 26.775 5.395 1.00 60.62 249 PRO A N 1
ATOM 557 C CA . PRO A 1 70 ? 9.381 26.318 5.118 1.00 59.14 249 PRO A CA 1
ATOM 558 C C . PRO A 1 70 ? 8.538 26.205 6.390 1.00 57.91 249 PRO A C 1
ATOM 559 O O . PRO A 1 70 ? 9.073 26.007 7.484 1.00 57.44 249 PRO A O 1
ATOM 563 N N . ILE A 1 71 ? 7.225 26.335 6.223 1.00 56.60 250 ILE A N 1
ATOM 564 C CA . ILE A 1 71 ? 6.258 26.217 7.307 1.00 55.02 250 ILE A CA 1
ATOM 565 C C . ILE A 1 71 ? 6.391 24.858 7.992 1.00 53.62 250 ILE A C 1
ATOM 566 O O . ILE A 1 71 ? 6.235 24.756 9.212 1.00 53.22 250 ILE A O 1
ATOM 571 N N . SER A 1 72 ? 6.708 23.833 7.202 1.00 52.17 251 SER A N 1
ATOM 572 C CA . SER A 1 72 ? 6.892 22.463 7.702 1.00 51.09 251 SER A CA 1
ATOM 573 C C . SER A 1 72 ? 7.916 22.449 8.821 1.00 49.20 251 SER A C 1
ATOM 574 O O . SER A 1 72 ? 7.752 21.751 9.823 1.00 48.73 251 SER A O 1
ATOM 577 N N . TYR A 1 73 ? 8.983 23.217 8.631 1.00 47.60 252 TYR A N 1
ATOM 578 C CA . TYR A 1 73 ? 10.043 23.284 9.618 1.00 46.17 252 TYR A CA 1
ATOM 579 C C . TYR A 1 73 ? 9.530 23.906 10.918 1.00 44.98 252 TYR A C 1
ATOM 580 O O . TYR A 1 73 ? 9.664 23.319 11.990 1.00 44.59 252 TYR A O 1
ATOM 589 N N . TYR A 1 74 ? 8.942 25.091 10.809 1.00 44.10 253 TYR A N 1
ATOM 590 C CA . TYR A 1 74 ? 8.472 25.813 11.979 1.00 44.16 253 TYR A CA 1
ATOM 591 C C . TYR A 1 74 ? 7.392 25.058 12.756 1.00 43.58 253 TYR A C 1
ATOM 592 O O . TYR A 1 74 ? 7.399 25.067 13.988 1.00 44.17 253 TYR A O 1
ATOM 601 N N . ALA A 1 75 ? 6.481 24.394 12.048 1.00 42.43 254 ALA A N 1
ATOM 602 C CA . ALA A 1 75 ? 5.444 23.589 12.709 1.00 41.70 254 ALA A CA 1
ATOM 603 C C . ALA A 1 75 ? 6.050 22.468 13.532 1.00 41.27 254 ALA A C 1
ATOM 604 O O . ALA A 1 75 ? 5.561 22.145 14.618 1.00 41.72 254 ALA A O 1
ATOM 606 N N . GLN A 1 76 ? 7.125 21.880 13.019 1.00 40.33 255 GLN A N 1
ATOM 607 C CA . GLN A 1 76 ? 7.764 20.773 13.714 1.00 39.45 255 GLN A CA 1
ATOM 608 C C . GLN A 1 76 ? 8.545 21.231 14.952 1.00 37.36 255 GLN A C 1
ATOM 609 O O . GLN A 1 76 ? 8.459 20.613 16.017 1.00 37.33 255 GLN A O 1
ATOM 615 N N . LEU A 1 77 ? 9.285 22.322 14.812 1.00 35.47 256 LEU A N 1
ATOM 616 C CA . LEU A 1 77 ? 10.020 22.900 15.931 1.00 34.32 256 LEU A CA 1
ATOM 617 C C . LEU A 1 77 ? 9.052 23.319 17.024 1.00 34.50 256 LEU A C 1
ATOM 618 O O . LEU A 1 77 ? 9.149 22.837 18.159 1.00 34.24 256 LEU A O 1
ATOM 623 N N . TRP A 1 78 ? 8.101 24.185 16.658 1.00 34.30 257 TRP A N 1
ATOM 624 C CA . TRP A 1 78 ? 7.095 24.706 17.597 1.00 34.56 257 TRP A CA 1
ATOM 625 C C . TRP A 1 78 ? 6.219 23.623 18.230 1.00 35.37 257 TRP A C 1
ATOM 626 O O . TRP A 1 78 ? 5.882 23.707 19.415 1.00 35.97 257 TRP A O 1
ATOM 637 N N . TYR A 1 79 ? 5.874 22.586 17.471 1.00 35.71 258 TYR A N 1
ATOM 638 C CA . TYR A 1 79 ? 5.078 21.520 18.054 1.00 36.22 258 TYR A CA 1
ATOM 639 C C . TYR A 1 79 ? 5.795 20.920 19.250 1.00 36.99 258 TYR A C 1
ATOM 640 O O . TYR A 1 79 ? 5.159 20.593 20.253 1.00 37.60 258 TYR A O 1
ATOM 649 N N . ASN A 1 80 ? 7.118 20.775 19.138 1.00 37.50 259 ASN A N 1
ATOM 650 C CA . ASN A 1 80 ? 7.935 20.217 20.218 1.00 36.79 259 ASN A CA 1
ATOM 651 C C . ASN A 1 80 ? 7.998 21.137 21.429 1.00 35.65 259 ASN A C 1
ATOM 652 O O . ASN A 1 80 ? 7.748 20.709 22.559 1.00 35.21 259 ASN A O 1
ATOM 657 N N . LEU A 1 81 ? 8.327 22.405 21.183 1.00 34.94 260 LEU A N 1
ATOM 658 C CA . LEU A 1 81 ? 8.398 23.411 22.237 1.00 34.55 260 LEU A CA 1
ATOM 659 C C . LEU A 1 81 ? 7.037 23.658 22.907 1.00 35.69 260 LEU A C 1
ATOM 660 O O . LEU A 1 81 ? 6.949 23.790 24.134 1.00 36.15 260 LEU A O 1
ATOM 665 N N . LEU A 1 82 ? 5.970 23.699 22.109 1.00 35.97 261 LEU A N 1
ATOM 666 C CA . LEU A 1 82 ? 4.641 23.923 22.670 1.00 35.34 261 LEU A CA 1
ATOM 667 C C . LEU A 1 82 ? 4.191 22.731 23.480 1.00 34.78 261 LEU A C 1
ATOM 668 O O . LEU A 1 82 ? 3.468 22.887 24.459 1.00 34.13 261 LEU A O 1
ATOM 673 N N . ASP A 1 83 ? 4.650 21.544 23.095 1.00 35.24 262 ASP A N 1
ATOM 674 C CA . ASP A 1 83 ? 4.329 20.336 23.852 1.00 35.73 262 ASP A CA 1
ATOM 675 C C . ASP A 1 83 ? 5.038 20.311 25.197 1.00 35.72 262 ASP A C 1
ATOM 676 O O . ASP A 1 83 ? 4.483 19.832 26.181 1.00 35.60 262 ASP A O 1
ATOM 681 N N . ILE A 1 84 ? 6.263 20.834 25.239 1.00 36.21 263 ILE A N 1
ATOM 682 C CA . ILE A 1 84 ? 6.960 21.005 26.504 1.00 35.82 263 ILE A CA 1
ATOM 683 C C . ILE A 1 84 ? 6.150 21.987 27.343 1.00 35.68 263 ILE A C 1
ATOM 684 O O . ILE A 1 84 ? 5.790 21.698 28.485 1.00 36.68 263 ILE A O 1
ATOM 689 N N . LEU A 1 85 ? 5.840 23.139 26.762 1.00 35.29 264 LEU A N 1
ATOM 690 C CA . LEU A 1 85 ? 5.072 24.159 27.468 1.00 35.74 264 LEU A CA 1
ATOM 691 C C . LEU A 1 85 ? 3.757 23.615 28.023 1.00 35.88 264 LEU A C 1
ATOM 692 O O . LEU A 1 85 ? 3.420 23.876 29.175 1.00 35.22 264 LEU A O 1
ATOM 697 N N . ARG A 1 86 ? 3.034 22.852 27.205 1.00 36.66 265 ARG A N 1
ATOM 698 C CA . ARG A 1 86 ? 1.786 22.244 27.635 1.00 38.77 265 ARG A CA 1
ATOM 699 C C . ARG A 1 86 ? 2.005 21.389 28.870 1.00 39.87 265 ARG A C 1
ATOM 700 O O . ARG A 1 86 ? 1.247 21.471 29.833 1.00 39.04 265 ARG A O 1
ATOM 708 N N . ARG A 1 87 ? 3.066 20.590 28.841 1.00 41.70 266 ARG A N 1
ATOM 709 C CA . ARG A 1 87 ? 3.381 19.696 29.943 1.00 43.75 266 ARG A CA 1
ATOM 710 C C . ARG A 1 87 ? 3.680 20.442 31.243 1.00 44.34 266 ARG A C 1
ATOM 711 O O . ARG A 1 87 ? 3.274 20.002 32.326 1.00 44.44 266 ARG A O 1
ATOM 719 N N . PHE A 1 88 ? 4.339 21.592 31.122 1.00 44.90 267 PHE A N 1
ATOM 720 C CA . PHE A 1 88 ? 4.580 22.487 32.255 1.00 46.70 267 PHE A CA 1
ATOM 721 C C . PHE A 1 88 ? 3.303 22.992 32.920 1.00 47.14 267 PHE A C 1
ATOM 722 O O . PHE A 1 88 ? 3.329 23.424 34.069 1.00 47.61 267 PHE A O 1
ATOM 730 N N . THR A 1 89 ? 2.191 22.960 32.198 1.00 47.66 268 THR A N 1
ATOM 731 C CA . THR A 1 89 ? 0.951 23.521 32.723 1.00 48.06 268 THR A CA 1
ATOM 732 C C . THR A 1 89 ? 0.072 22.498 33.451 1.00 48.87 268 THR A C 1
ATOM 733 O O . THR A 1 89 ? -0.877 22.880 34.140 1.00 49.45 268 THR A O 1
ATOM 737 N N . PHE A 1 90 ? 0.383 21.210 33.318 1.00 48.86 269 PHE A N 1
ATOM 738 C CA . PHE A 1 90 ? -0.367 20.196 34.063 1.00 49.03 269 PHE A CA 1
ATOM 739 C C . PHE A 1 90 ? 0.474 19.259 34.923 1.00 49.55 269 PHE A C 1
ATOM 740 O O . PHE A 1 90 ? -0.063 18.609 35.817 1.00 49.87 269 PHE A O 1
ATOM 748 N N . LEU A 1 91 ? 1.773 19.176 34.653 1.00 49.87 270 LEU A N 1
ATOM 749 C CA . LEU A 1 91 ? 2.647 18.293 35.424 1.00 50.81 270 LEU A CA 1
ATOM 750 C C . LEU A 1 91 ? 2.672 18.707 36.904 1.00 51.14 270 LEU A C 1
ATOM 751 O O . LEU A 1 91 ? 2.947 19.870 37.217 1.00 51.53 270 LEU A O 1
ATOM 756 N N . PRO A 1 92 ? 2.361 17.761 37.817 1.00 51.20 271 PRO A N 1
ATOM 757 C CA . PRO A 1 92 ? 2.307 18.071 39.249 1.00 51.23 271 PRO A CA 1
ATOM 758 C C . PRO A 1 92 ? 3.619 18.642 39.782 1.00 50.98 271 PRO A C 1
ATOM 759 O O . PRO A 1 92 ? 3.596 19.633 40.518 1.00 51.43 271 PRO A O 1
ATOM 763 N N . ILE A 1 93 ? 4.740 18.041 39.391 1.00 50.14 272 ILE A N 1
ATOM 764 C CA . ILE A 1 93 ? 6.062 18.460 39.859 1.00 50.44 272 ILE A CA 1
ATOM 765 C C . ILE A 1 93 ? 6.430 19.894 39.436 1.00 50.41 272 ILE A C 1
ATOM 766 O O . ILE A 1 93 ? 7.278 20.537 40.056 1.00 50.21 272 ILE A O 1
ATOM 771 N N . ILE A 1 94 ? 5.777 20.391 38.389 1.00 50.14 273 ILE A N 1
ATOM 772 C CA . ILE A 1 94 ? 6.003 21.747 37.919 1.00 49.71 273 ILE A CA 1
ATOM 773 C C . ILE A 1 94 ? 5.023 22.743 38.549 1.00 49.70 273 ILE A C 1
ATOM 774 O O . ILE A 1 94 ? 5.240 23.953 38.481 1.00 50.20 273 ILE A O 1
ATOM 779 N N . SER A 1 95 ? 3.967 22.251 39.191 1.00 49.95 274 SER A N 1
ATOM 780 C CA . SER A 1 95 ? 2.906 23.155 39.673 1.00 50.45 274 SER A CA 1
ATOM 781 C C . SER A 1 95 ? 3.353 24.283 40.628 1.00 49.94 274 SER A C 1
ATOM 782 O O . SER A 1 95 ? 2.837 25.394 40.513 1.00 50.02 274 SER A O 1
ATOM 785 N N . PRO A 1 96 ? 4.333 24.029 41.530 1.00 49.69 275 PRO A N 1
ATOM 786 C CA . PRO A 1 96 ? 4.773 25.136 42.399 1.00 49.55 275 PRO A CA 1
ATOM 787 C C . PRO A 1 96 ? 5.540 26.236 41.651 1.00 49.23 275 PRO A C 1
ATOM 788 O O . PRO A 1 96 ? 5.821 27.291 42.233 1.00 49.42 275 PRO A O 1
ATOM 792 N N . TYR A 1 97 ? 5.870 25.988 40.381 1.00 47.81 276 TYR A N 1
ATOM 793 C CA . TYR A 1 97 ? 6.656 26.932 39.583 1.00 46.82 276 TYR A CA 1
ATOM 794 C C . TYR A 1 97 ? 5.829 27.602 38.476 1.00 45.43 276 TYR A C 1
ATOM 795 O O . TYR A 1 97 ? 6.368 28.313 37.621 1.00 44.73 276 TYR A O 1
ATOM 804 N N . ILE A 1 98 ? 4.516 27.398 38.535 1.00 43.98 277 ILE A N 1
ATOM 805 C CA . ILE A 1 98 ? 3.593 27.837 37.488 1.00 42.85 277 ILE A CA 1
ATOM 806 C C . ILE A 1 98 ? 3.534 29.350 37.291 1.00 41.97 277 ILE A C 1
ATOM 807 O O . ILE A 1 98 ? 3.209 29.821 36.196 1.00 41.45 277 ILE A O 1
ATOM 812 N N . HIS A 1 99 ? 3.883 30.108 38.328 1.00 41.21 278 HIS A N 1
ATOM 813 C CA . HIS A 1 99 ? 3.969 31.566 38.205 1.00 41.37 278 HIS A CA 1
ATOM 814 C C . HIS A 1 99 ? 5.020 32.004 37.189 1.00 40.92 278 HIS A C 1
ATOM 815 O O . HIS A 1 99 ? 4.898 33.076 36.585 1.00 41.24 278 HIS A O 1
ATOM 822 N N . GLN A 1 100 ? 6.037 31.169 36.981 1.00 40.51 279 GLN A N 1
ATOM 823 C CA . GLN A 1 100 ? 7.059 31.445 35.965 1.00 40.10 279 GLN A CA 1
ATOM 824 C C . GLN A 1 100 ? 6.473 31.320 34.570 1.00 39.51 279 GLN A C 1
ATOM 825 O O . GLN A 1 100 ? 6.796 32.129 33.687 1.00 39.68 279 GLN A O 1
ATOM 831 N N . VAL A 1 101 ? 5.613 30.315 34.378 1.00 38.55 280 VAL A N 1
ATOM 832 C CA . VAL A 1 101 ? 4.834 30.183 33.141 1.00 38.49 280 VAL A CA 1
ATOM 833 C C . VAL A 1 101 ? 3.999 31.445 32.886 1.00 38.63 280 VAL A C 1
ATOM 834 O O . VAL A 1 101 ? 4.075 32.038 31.811 1.00 38.36 280 VAL A O 1
ATOM 838 N N . VAL A 1 102 ? 3.238 31.869 33.890 1.00 39.18 281 VAL A N 1
ATOM 839 C CA . VAL A 1 102 ? 2.406 33.068 33.787 1.00 39.87 281 VAL A CA 1
ATOM 840 C C . VAL A 1 102 ? 3.241 34.315 33.484 1.00 41.67 281 VAL A C 1
ATOM 841 O O . VAL A 1 102 ? 2.831 35.154 32.672 1.00 40.92 281 VAL A O 1
ATOM 845 N N . GLN A 1 103 ? 4.412 34.428 34.124 1.00 43.64 282 GLN A N 1
ATOM 846 C CA . GLN A 1 103 ? 5.275 35.604 33.951 1.00 45.98 282 GLN A CA 1
ATOM 847 C C . GLN A 1 103 ? 5.796 35.756 32.529 1.00 45.84 282 GLN A C 1
ATOM 848 O O . GLN A 1 103 ? 6.117 36.867 32.114 1.00 45.57 282 GLN A O 1
ATOM 862 N N . PHE A 1 105 ? 4.076 35.551 29.958 1.00 47.99 284 PHE A N 1
ATOM 863 C CA . PHE A 1 105 ? 3.055 36.247 29.200 1.00 48.33 284 PHE A CA 1
ATOM 864 C C . PHE A 1 105 ? 3.107 37.754 29.375 1.00 49.98 284 PHE A C 1
ATOM 865 O O . PHE A 1 105 ? 2.535 38.498 28.570 1.00 50.25 284 PHE A O 1
ATOM 873 N N . CYS A 1 106 ? 3.799 38.195 30.421 1.00 51.96 285 CYS A N 1
ATOM 874 C CA . CYS A 1 106 ? 3.958 39.610 30.710 1.00 52.87 285 CYS A CA 1
ATOM 875 C C . CYS A 1 106 ? 4.711 40.344 29.594 1.00 53.80 285 CYS A C 1
ATOM 876 O O . CYS A 1 106 ? 5.791 39.920 29.190 1.00 53.22 285 CYS A O 1
ATOM 879 N N . PRO A 1 107 ? 4.136 41.452 29.088 1.00 55.16 286 PRO A N 1
ATOM 880 C CA . PRO A 1 107 ? 4.774 42.127 27.959 1.00 56.33 286 PRO A CA 1
ATOM 881 C C . PRO A 1 107 ? 6.071 42.831 28.377 1.00 57.51 286 PRO A C 1
ATOM 882 O O . PRO A 1 107 ? 6.132 43.435 29.451 1.00 57.60 286 PRO A O 1
ATOM 886 N N . ARG A 1 108 ? 7.100 42.722 27.544 1.00 58.58 287 ARG A N 1
ATOM 887 C CA . ARG A 1 108 ? 8.385 43.357 27.819 1.00 59.47 287 ARG A CA 1
ATOM 888 C C . ARG A 1 108 ? 8.668 44.480 26.823 1.00 60.20 287 ARG A C 1
ATOM 889 O O . ARG A 1 108 ? 9.333 45.455 27.170 1.00 60.59 287 ARG A O 1
ATOM 891 N N . GLU A 1 109 ? 8.147 44.342 25.600 1.00 60.81 288 GLU A N 1
ATOM 892 C CA . GLU A 1 109 ? 8.375 45.308 24.516 1.00 61.31 288 GLU A CA 1
ATOM 893 C C . GLU A 1 109 ? 7.092 45.975 24.004 1.00 62.04 288 GLU A C 1
ATOM 894 O O . GLU A 1 109 ? 7.154 47.003 23.323 1.00 62.30 288 GLU A O 1
ATOM 896 N N . ASN A 1 110 ? 5.942 45.386 24.341 1.00 62.51 289 ASN A N 1
ATOM 897 C CA . ASN A 1 110 ? 4.620 45.797 23.828 1.00 62.28 289 ASN A CA 1
ATOM 898 C C . ASN A 1 110 ? 4.502 45.764 22.297 1.00 62.03 289 ASN A C 1
ATOM 899 O O . ASN A 1 110 ? 3.845 46.619 21.686 1.00 62.51 289 ASN A O 1
ATOM 904 N N . GLY A 1 111 ? 5.137 44.756 21.696 1.00 60.93 290 GLY A N 1
ATOM 905 C CA . GLY A 1 111 ? 5.150 44.573 20.246 1.00 59.32 290 GLY A CA 1
ATOM 906 C C . GLY A 1 111 ? 5.151 43.105 19.845 1.00 58.06 290 GLY A C 1
ATOM 907 O O . GLY A 1 111 ? 5.024 42.227 20.699 1.00 58.35 290 GLY A O 1
ATOM 908 N N . PRO A 1 112 ? 5.321 42.826 18.541 1.00 56.76 291 PRO A N 1
ATOM 909 C CA . PRO A 1 112 ? 5.144 41.485 17.986 1.00 55.29 291 PRO A CA 1
ATOM 910 C C . PRO A 1 112 ? 6.189 40.447 18.428 1.00 53.97 291 PRO A C 1
ATOM 911 O O . PRO A 1 112 ? 6.011 39.258 18.154 1.00 53.57 291 PRO A O 1
ATOM 915 N N . GLN A 1 113 ? 7.250 40.890 19.108 1.00 52.35 292 GLN A N 1
ATOM 916 C CA . GLN A 1 113 ? 8.321 39.991 19.567 1.00 50.26 292 GLN A CA 1
ATOM 917 C C . GLN A 1 113 ? 8.046 39.441 20.972 1.00 48.40 292 GLN A C 1
ATOM 918 O O . GLN A 1 113 ? 8.737 38.536 21.452 1.00 47.91 292 GLN A O 1
ATOM 920 N N . ASP A 1 114 ? 7.027 39.987 21.622 1.00 46.68 293 ASP A N 1
ATOM 921 C CA . ASP A 1 114 ? 6.604 39.507 22.932 1.00 45.63 293 ASP A CA 1
ATOM 922 C C . ASP A 1 114 ? 6.020 38.097 22.870 1.00 43.62 293 ASP A C 1
ATOM 923 O O . ASP A 1 114 ? 5.341 37.729 21.907 1.00 43.03 293 ASP A O 1
ATOM 928 N N . PHE A 1 115 ? 6.290 37.323 23.915 1.00 41.69 294 PHE A N 1
ATOM 929 C CA . PHE A 1 115 ? 5.799 35.958 24.043 1.00 40.30 294 PHE A CA 1
ATOM 930 C C . PHE A 1 115 ? 4.288 35.846 23.782 1.00 39.61 294 PHE A C 1
ATOM 931 O O . PHE A 1 115 ? 3.850 34.976 23.038 1.00 38.73 294 PHE A O 1
ATOM 939 N N . ARG A 1 116 ? 3.505 36.735 24.387 1.00 39.18 295 ARG A N 1
ATOM 940 C CA . ARG A 1 116 ? 2.052 36.687 24.252 1.00 38.85 295 ARG A CA 1
ATOM 941 C C . ARG A 1 116 ? 1.588 36.856 22.800 1.00 38.72 295 ARG A C 1
ATOM 942 O O . ARG A 1 116 ? 0.628 36.226 22.385 1.00 37.53 295 ARG A O 1
ATOM 950 N N . GLU A 1 117 ? 2.301 37.675 22.031 1.00 39.47 296 GLU A N 1
ATOM 951 C CA . GLU A 1 117 ? 1.936 37.936 20.634 1.00 40.27 296 GLU A CA 1
ATOM 952 C C . GLU A 1 117 ? 2.336 36.774 19.738 1.00 40.09 296 GLU A C 1
ATOM 953 O O . GLU A 1 117 ? 1.594 36.395 18.838 1.00 40.49 296 GLU A O 1
ATOM 959 N N . LEU A 1 118 ? 3.497 36.190 19.994 1.00 40.41 297 LEU A N 1
ATOM 960 C CA . LEU A 1 118 ? 3.873 34.976 19.285 1.00 40.97 297 LEU A CA 1
ATOM 961 C C . LEU A 1 118 ? 2.839 33.870 19.533 1.00 40.86 297 LEU A C 1
ATOM 962 O O . LEU A 1 118 ? 2.407 33.206 18.589 1.00 40.85 297 LEU A O 1
ATOM 967 N N . ILE A 1 119 ? 2.459 33.685 20.799 1.00 40.79 298 ILE A N 1
ATOM 968 C CA . ILE A 1 119 ? 1.502 32.654 21.199 1.00 41.90 298 ILE A CA 1
ATOM 969 C C . ILE A 1 119 ? 0.152 32.913 20.542 1.00 42.97 298 ILE A C 1
ATOM 970 O O . ILE A 1 119 ? -0.360 32.079 19.799 1.00 43.30 298 ILE A O 1
ATOM 975 N N . CYS A 1 120 ? -0.397 34.089 20.801 1.00 44.32 299 CYS A N 1
ATOM 976 C CA . CYS A 1 120 ? -1.673 34.465 20.256 1.00 44.54 299 CYS A CA 1
ATOM 977 C C . CYS A 1 120 ? -1.687 34.365 18.722 1.00 44.03 299 CYS A C 1
ATOM 978 O O . CYS A 1 120 ? -2.724 34.074 18.121 1.00 44.24 299 CYS A O 1
ATOM 981 N N . ASN A 1 121 ? -0.535 34.568 18.095 1.00 43.01 300 ASN A N 1
ATOM 982 C CA . ASN A 1 121 ? -0.435 34.380 16.655 1.00 42.53 300 ASN A CA 1
ATOM 983 C C . ASN A 1 121 ? -0.637 32.941 16.189 1.00 41.45 300 ASN A C 1
ATOM 984 O O . ASN A 1 121 ? -1.133 32.708 15.097 1.00 40.79 300 ASN A O 1
ATOM 989 N N . LEU A 1 122 ? -0.260 31.982 17.024 1.00 40.61 301 LEU A N 1
ATOM 990 C CA . LEU A 1 122 ? -0.413 30.573 16.693 1.00 40.11 301 LEU A CA 1
ATOM 991 C C . LEU A 1 122 ? -1.875 30.070 16.700 1.00 40.58 301 LEU A C 1
ATOM 992 O O . LEU A 1 122 ? -2.154 29.000 16.157 1.00 40.10 301 LEU A O 1
ATOM 997 N N . ILE A 1 123 ? -2.795 30.820 17.314 1.00 40.39 302 ILE A N 1
ATOM 998 C CA . ILE A 1 123 ? -4.221 30.459 17.257 1.00 40.39 302 ILE A CA 1
ATOM 999 C C . ILE A 1 123 ? -5.014 31.314 16.273 1.00 41.12 302 ILE A C 1
ATOM 1000 O O . ILE A 1 123 ? -6.240 31.312 16.287 1.00 41.49 302 ILE A O 1
ATOM 1005 N N . SER A 1 124 ? -4.309 32.044 15.420 1.00 41.87 303 SER A N 1
ATOM 1006 C CA . SER A 1 124 ? -4.947 32.714 14.306 1.00 43.12 303 SER A CA 1
ATOM 1007 C C . SER A 1 124 ? -5.759 31.714 13.484 1.00 44.00 303 SER A C 1
ATOM 1008 O O . SER A 1 124 ? -5.299 30.608 13.194 1.00 43.64 303 SER A O 1
ATOM 1011 N N . LEU A 1 125 ? -6.974 32.125 13.129 1.00 45.64 304 LEU A N 1
ATOM 1012 C CA . LEU A 1 125 ? -7.944 31.280 12.436 1.00 46.97 304 LEU A CA 1
ATOM 1013 C C . LEU A 1 125 ? -7.397 30.708 11.134 1.00 48.44 304 LEU A C 1
ATOM 1014 O O . LEU A 1 125 ? -7.570 29.524 10.859 1.00 47.98 304 LEU A O 1
ATOM 1019 N N . ASN A 1 126 ? -6.735 31.554 10.345 1.00 50.88 305 ASN A N 1
ATOM 1020 C CA . ASN A 1 126 ? -6.151 31.138 9.068 1.00 53.17 305 ASN A CA 1
ATOM 1021 C C . ASN A 1 126 ? -5.078 30.040 9.180 1.00 53.74 305 ASN A C 1
ATOM 1022 O O . ASN A 1 126 ? -4.769 29.369 8.199 1.00 53.80 305 ASN A O 1
ATOM 1027 N N . TRP A 1 127 ? -4.514 29.857 10.371 1.00 54.90 306 TRP A N 1
ATOM 1028 C CA . TRP A 1 127 ? -3.654 28.706 10.615 1.00 56.29 306 TRP A CA 1
ATOM 1029 C C . TRP A 1 127 ? -4.440 27.396 10.671 1.00 56.73 306 TRP A C 1
ATOM 1030 O O . TRP A 1 127 ? -3.868 26.330 10.433 1.00 57.25 306 TRP A O 1
ATOM 1041 N N . GLN A 1 128 ? -5.739 27.474 10.971 1.00 56.55 307 GLN A N 1
ATOM 1042 C CA . GLN A 1 128 ? -6.585 26.275 11.121 1.00 56.72 307 GLN A CA 1
ATOM 1043 C C . GLN A 1 128 ? -6.826 25.532 9.817 1.00 56.43 307 GLN A C 1
ATOM 1044 O O . GLN A 1 128 ? -7.357 24.426 9.827 1.00 56.88 307 GLN A O 1
ATOM 1050 N N . LYS A 1 129 ? -6.458 26.152 8.703 1.00 56.37 308 LYS A N 1
ATOM 1051 C CA . LYS A 1 129 ? -6.593 25.537 7.390 1.00 56.47 308 LYS A CA 1
ATOM 1052 C C . LYS A 1 129 ? -5.222 25.113 6.840 1.00 56.56 308 LYS A C 1
ATOM 1053 O O . LYS A 1 129 ? -5.105 24.657 5.695 1.00 56.70 308 LYS A O 1
ATOM 1055 N N . ASP A 1 130 ? -4.185 25.277 7.657 1.00 56.09 309 ASP A N 1
ATOM 1056 C CA . ASP A 1 130 ? -2.849 24.846 7.288 1.00 55.46 309 ASP A CA 1
ATOM 1057 C C . ASP A 1 130 ? -2.579 23.453 7.841 1.00 54.78 309 ASP A C 1
ATOM 1058 O O . ASP A 1 130 ? -2.736 23.222 9.043 1.00 54.36 309 ASP A O 1
ATOM 1063 N N . PRO A 1 131 ? -2.147 22.527 6.962 1.00 54.34 310 PRO A N 1
ATOM 1064 C CA . PRO A 1 131 ? -1.943 21.112 7.296 1.00 53.78 310 PRO A CA 1
ATOM 1065 C C . PRO A 1 131 ? -0.980 20.877 8.464 1.00 52.97 310 PRO A C 1
ATOM 1066 O O . PRO A 1 131 ? -1.179 19.946 9.250 1.00 53.03 310 PRO A O 1
ATOM 1070 N N . HIS A 1 132 ? 0.048 21.712 8.583 1.00 51.95 311 HIS A N 1
ATOM 1071 C CA . HIS A 1 132 ? 1.030 21.535 9.652 1.00 51.07 311 HIS A CA 1
ATOM 1072 C C . HIS A 1 132 ? 0.712 22.374 10.872 1.00 49.59 311 HIS A C 1
ATOM 1073 O O . HIS A 1 132 ? 0.712 21.874 11.994 1.00 49.16 311 HIS A O 1
ATOM 1088 N N . LYS A 1 134 ? -2.082 23.725 12.040 1.00 44.94 313 LYS A N 1
ATOM 1089 C CA . LYS A 1 134 ? -3.311 23.450 12.801 1.00 44.42 313 LYS A CA 1
ATOM 1090 C C . LYS A 1 134 ? -3.031 22.671 14.094 1.00 42.18 313 LYS A C 1
ATOM 1091 O O . LYS A 1 134 ? -3.717 22.848 15.096 1.00 40.96 313 LYS A O 1
ATOM 1097 N N . HIS A 1 135 ? -2.002 21.833 14.070 1.00 41.08 314 HIS A N 1
ATOM 1098 C CA . HIS A 1 135 ? -1.619 21.065 15.250 1.00 40.22 314 HIS A CA 1
ATOM 1099 C C . HIS A 1 135 ? -0.946 21.908 16.330 1.00 39.45 314 HIS A C 1
ATOM 1100 O O . HIS A 1 135 ? -1.094 21.624 17.513 1.00 39.22 314 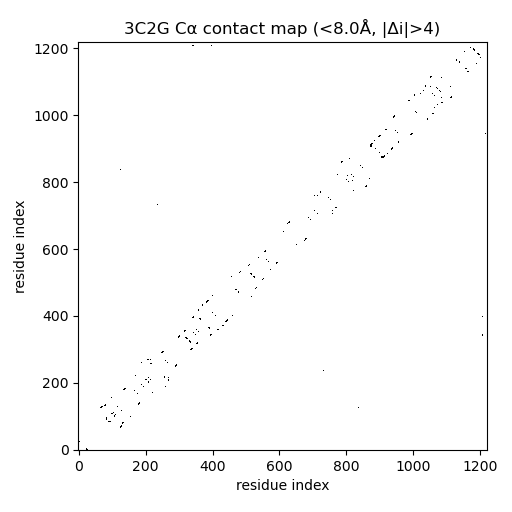HIS A O 1
ATOM 1107 N N . CYS A 1 136 ? -0.234 22.955 15.920 1.00 38.81 315 CYS A N 1
ATOM 1108 C CA . CYS A 1 136 ? 0.310 23.934 16.860 1.00 38.97 315 CYS A CA 1
ATOM 1109 C C . CYS A 1 136 ? -0.794 24.738 17.524 1.00 38.11 315 CYS A C 1
ATOM 1110 O O . CYS A 1 136 ? -0.793 24.913 18.745 1.00 38.11 315 CYS A O 1
ATOM 1113 N N . ALA A 1 137 ? -1.734 25.211 16.710 1.00 37.47 316 ALA A N 1
ATOM 1114 C CA . ALA A 1 137 ? -2.940 25.882 17.192 1.00 36.87 316 ALA A CA 1
ATOM 1115 C C . ALA A 1 137 ? -3.645 25.073 18.275 1.00 37.05 316 ALA A C 1
ATOM 1116 O O . ALA A 1 137 ? -3.952 25.594 19.354 1.00 36.89 316 ALA A O 1
ATOM 1118 N N . ASN A 1 138 ? -3.885 23.795 17.996 1.00 37.42 317 ASN A N 1
ATOM 1119 C CA . ASN A 1 138 ? -4.653 22.961 18.914 1.00 38.90 317 ASN A CA 1
ATOM 1120 C C . ASN A 1 138 ? -3.949 22.819 20.244 1.00 37.90 317 ASN A C 1
ATOM 1121 O O . ASN A 1 138 ? -4.576 22.718 21.292 1.00 38.75 317 ASN A O 1
ATOM 1126 N N . GLN A 1 139 ? -2.630 22.842 20.190 1.00 37.43 318 GLN A N 1
ATOM 1127 C CA . GLN A 1 139 ? -1.812 22.733 21.376 1.00 36.50 318 GLN A CA 1
ATOM 1128 C C . GLN A 1 139 ? -1.823 24.006 22.221 1.00 34.77 318 GLN A C 1
ATOM 1129 O O . GLN A 1 139 ? -1.832 23.940 23.445 1.00 34.26 318 GLN A O 1
ATOM 1135 N N . VAL A 1 140 ? -1.825 25.161 21.568 1.00 32.87 319 VAL A N 1
ATOM 1136 C CA . VAL A 1 140 ? -1.924 26.422 22.280 1.00 32.34 319 VAL A CA 1
ATOM 1137 C C . VAL A 1 140 ? -3.295 26.598 22.974 1.00 32.84 319 VAL A C 1
ATOM 1138 O O . VAL A 1 140 ? -3.363 27.117 24.094 1.00 31.68 319 VAL A O 1
ATOM 1142 N N . PHE A 1 141 ? -4.371 26.143 22.324 1.00 32.69 320 PHE A N 1
ATOM 1143 C CA . PHE A 1 141 ? -5.693 26.113 22.973 1.00 32.55 320 PHE A CA 1
ATOM 1144 C C . PHE A 1 141 ? -5.698 25.239 24.217 1.00 33.20 320 PHE A C 1
ATOM 1145 O O . PHE A 1 141 ? -6.327 25.593 25.203 1.00 33.19 320 PHE A O 1
ATOM 1153 N N . GLN A 1 142 ? -4.995 24.109 24.181 1.00 34.13 321 GLN A N 1
ATOM 1154 C CA . GLN A 1 142 ? -4.866 23.272 25.385 1.00 35.68 321 GLN A CA 1
ATOM 1155 C C . GLN A 1 142 ? -4.063 23.939 26.517 1.00 35.71 321 GLN A C 1
ATOM 1156 O O . GLN A 1 142 ? -4.324 23.692 27.696 1.00 36.66 321 GLN A O 1
ATOM 1162 N N . ILE A 1 143 ? -3.089 24.772 26.152 1.00 34.69 322 ILE A N 1
ATOM 1163 C CA . ILE A 1 143 ? -2.254 25.470 27.122 1.00 34.07 322 ILE A CA 1
ATOM 1164 C C . ILE A 1 143 ? -3.077 26.534 27.859 1.00 34.50 322 ILE A C 1
ATOM 1165 O O . ILE A 1 143 ? -3.005 26.639 29.084 1.00 34.54 322 ILE A O 1
ATOM 1170 N N . PHE A 1 144 ? -3.859 27.309 27.105 1.00 34.19 323 PHE A N 1
ATOM 1171 C CA . PHE A 1 144 ? -4.795 28.266 27.687 1.00 34.77 323 PHE A CA 1
ATOM 1172 C C . PHE A 1 144 ? -5.797 27.569 28.590 1.00 35.93 323 PHE A C 1
ATOM 1173 O O . PHE A 1 144 ? -6.007 27.980 29.720 1.00 35.75 323 PHE A O 1
ATOM 1181 N N . ASN A 1 145 ? -6.391 26.493 28.087 1.00 37.87 324 ASN A N 1
ATOM 1182 C CA . ASN A 1 145 ? -7.316 25.697 28.869 1.00 39.90 324 ASN A CA 1
ATOM 1183 C C . ASN A 1 145 ? -6.696 25.187 30.159 1.00 40.58 324 ASN A C 1
ATOM 1184 O O . ASN A 1 145 ? -7.304 25.294 31.204 1.00 41.14 324 ASN A O 1
ATOM 1189 N N . CYS A 1 146 ? -5.481 24.655 30.092 1.00 42.12 325 CYS A N 1
ATOM 1190 C CA . CYS A 1 146 ? -4.808 24.138 31.286 1.00 42.75 325 CYS A CA 1
ATOM 1191 C C . CYS A 1 146 ? -4.496 25.191 32.340 1.00 42.16 325 CYS A C 1
ATOM 1192 O O . CYS A 1 146 ? -4.683 24.942 33.526 1.00 41.57 325 CYS A O 1
ATOM 1195 N N . ILE A 1 147 ? -4.011 26.356 31.915 1.00 41.94 326 ILE A N 1
ATOM 1196 C CA . ILE A 1 147 ? -3.724 27.436 32.862 1.00 42.13 326 ILE A CA 1
ATOM 1197 C C . ILE A 1 147 ? -5.010 27.983 33.487 1.00 43.02 326 ILE A C 1
ATOM 1198 O O . ILE A 1 147 ? -5.074 28.191 34.699 1.00 42.67 326 ILE A O 1
ATOM 1203 N N . ILE A 1 148 ? -6.032 28.200 32.660 1.00 44.27 327 ILE A N 1
ATOM 1204 C CA . ILE A 1 148 ? -7.288 28.771 33.139 1.00 45.02 327 ILE A CA 1
ATOM 1205 C C . ILE A 1 148 ? -8.047 27.808 34.050 1.00 47.27 327 ILE A C 1
ATOM 1206 O O . ILE A 1 148 ? -8.619 28.224 35.046 1.00 47.40 327 ILE A O 1
ATOM 1219 N N . GLY A 1 150 ? -6.510 25.393 35.606 1.00 53.81 329 GLY A N 1
ATOM 1220 C CA . GLY A 1 150 ? -5.554 24.850 36.560 1.00 54.02 329 GLY A CA 1
ATOM 1221 C C . GLY A 1 150 ? -5.153 25.728 37.724 1.00 54.21 329 GLY A C 1
ATOM 1222 O O . GLY A 1 150 ? -5.194 25.286 38.866 1.00 54.24 329 GLY A O 1
ATOM 1223 N N . VAL A 1 151 ? -4.749 26.963 37.447 1.00 54.64 330 VAL A N 1
ATOM 1224 C CA . VAL A 1 151 ? -4.147 27.794 38.493 1.00 55.52 330 VAL A CA 1
ATOM 1225 C C . VAL A 1 151 ? -5.167 28.202 39.552 1.00 56.38 330 VAL A C 1
ATOM 1226 O O . VAL A 1 151 ? -6.211 28.781 39.247 1.00 56.20 330 VAL A O 1
ATOM 1230 N N . LYS A 1 152 ? -4.847 27.870 40.797 1.00 57.83 331 LYS A N 1
ATOM 1231 C CA . LYS A 1 152 ? -5.733 28.113 41.924 1.00 58.96 331 LYS A CA 1
ATOM 1232 C C . LYS A 1 152 ? -5.511 29.468 42.589 1.00 58.79 331 LYS A C 1
ATOM 1233 O O . LYS A 1 152 ? -6.475 30.134 42.966 1.00 59.28 331 LYS A O 1
ATOM 1239 N N . ASN A 1 153 ? -4.251 29.875 42.726 1.00 58.11 332 ASN A N 1
ATOM 1240 C CA . ASN A 1 153 ? -3.923 31.166 43.328 1.00 57.61 332 ASN A CA 1
ATOM 1241 C C . ASN A 1 153 ? -4.604 32.335 42.607 1.00 56.98 332 ASN A C 1
ATOM 1242 O O . ASN A 1 153 ? -4.415 32.530 41.403 1.00 56.91 332 ASN A O 1
ATOM 1247 N N . GLU A 1 154 ? -5.384 33.109 43.362 1.00 56.20 333 GLU A N 1
ATOM 1248 C CA . GLU A 1 154 ? -6.210 34.185 42.807 1.00 55.47 333 GLU A CA 1
ATOM 1249 C C . GLU A 1 154 ? -5.417 35.390 42.300 1.00 54.82 333 GLU A C 1
ATOM 1250 O O . GLU A 1 154 ? -5.822 36.040 41.327 1.00 54.85 333 GLU A O 1
ATOM 1252 N N . LYS A 1 155 ? -4.298 35.695 42.953 1.00 53.76 334 LYS A N 1
ATOM 1253 C CA . LYS A 1 155 ? -3.443 36.798 42.512 1.00 52.96 334 LYS A CA 1
ATOM 1254 C C . LYS A 1 155 ? -2.818 36.451 41.163 1.00 52.04 334 LYS A C 1
ATOM 1255 O O . LYS A 1 155 ? -2.710 37.299 40.283 1.00 52.24 334 LYS A O 1
ATOM 1257 N N . LEU A 1 156 ? -2.437 35.189 41.009 1.00 50.90 335 LEU A N 1
ATOM 1258 C CA . LEU A 1 156 ? -1.873 34.684 39.763 1.00 49.97 335 LEU A CA 1
ATOM 1259 C C . LEU A 1 156 ? -2.899 34.694 38.623 1.00 48.97 335 LEU A C 1
ATOM 1260 O O . LEU A 1 156 ? -2.602 35.154 37.518 1.00 48.60 335 LEU A O 1
ATOM 1265 N N . ARG A 1 157 ? -4.106 34.206 38.906 1.00 48.17 336 ARG A N 1
ATOM 1266 C CA . ARG A 1 157 ? -5.237 34.330 37.979 1.00 47.66 336 ARG A CA 1
ATOM 1267 C C . ARG A 1 157 ? -5.422 35.756 37.462 1.00 47.33 336 ARG A C 1
ATOM 1268 O O . ARG A 1 157 ? -5.469 35.978 36.249 1.00 47.34 336 ARG A O 1
ATOM 1276 N N . THR A 1 158 ? -5.520 36.708 38.388 1.00 47.02 337 THR A N 1
ATOM 1277 C CA . THR A 1 158 ? -5.618 38.138 38.074 1.00 47.10 337 THR A CA 1
ATOM 1278 C C . THR A 1 158 ? -4.481 38.652 37.181 1.00 47.00 337 THR A C 1
ATOM 1279 O O . THR A 1 158 ? -4.729 39.396 36.228 1.00 46.46 337 THR A O 1
ATOM 1283 N N . GLU A 1 159 ? -3.243 38.266 37.496 1.00 47.45 338 GLU A N 1
ATOM 1284 C CA . GLU A 1 159 ? -2.077 38.645 36.686 1.00 48.53 338 GLU A CA 1
ATOM 1285 C C . GLU A 1 159 ? -2.210 38.136 35.251 1.00 46.86 338 GLU A C 1
ATOM 1286 O O . GLU A 1 159 ? -2.036 38.896 34.291 1.00 46.41 338 GLU A O 1
ATOM 1292 N N . PHE A 1 160 ? -2.521 36.847 35.122 1.00 45.55 339 PHE A N 1
ATOM 1293 C CA . PHE A 1 160 ? -2.629 36.209 33.819 1.00 44.94 339 PHE A CA 1
ATOM 1294 C C . PHE A 1 160 ? -3.725 36.873 32.999 1.00 44.96 339 PHE A C 1
ATOM 1295 O O . PHE A 1 160 ? -3.516 37.192 31.826 1.00 44.47 339 PHE A O 1
ATOM 1303 N N . ALA A 1 161 ? -4.875 37.105 33.634 1.00 45.10 340 ALA A N 1
ATOM 1304 C CA . ALA A 1 161 ? -5.977 37.838 33.011 1.00 45.50 340 ALA A CA 1
ATOM 1305 C C . ALA A 1 161 ? -5.531 39.178 32.441 1.00 45.72 340 ALA A C 1
ATOM 1306 O O . ALA A 1 161 ? -5.836 39.488 31.295 1.00 45.88 340 ALA A O 1
ATOM 1308 N N . GLN A 1 162 ? -4.788 39.958 33.223 1.00 46.20 341 GLN A N 1
ATOM 1309 C CA . GLN A 1 162 ? -4.290 41.247 32.748 1.00 47.64 341 GLN A CA 1
ATOM 1310 C C . GLN A 1 162 ? -3.389 41.120 31.513 1.00 46.53 341 GLN A C 1
ATOM 1311 O O . GLN A 1 162 ? -3.548 41.877 30.554 1.00 46.33 341 GLN A O 1
ATOM 1317 N N . HIS A 1 163 ? -2.463 40.158 31.536 1.00 46.12 342 HIS A N 1
ATOM 1318 C CA . HIS A 1 163 ? -1.569 39.895 30.397 1.00 45.28 342 HIS A CA 1
ATOM 1319 C C . HIS A 1 163 ? -2.307 39.600 29.088 1.00 44.70 342 HIS A C 1
ATOM 1320 O O . HIS A 1 163 ? -1.807 39.898 28.004 1.00 44.63 342 HIS A O 1
ATOM 1327 N N . LEU A 1 164 ? -3.492 39.011 29.198 1.00 44.35 343 LEU A N 1
ATOM 1328 C CA . LEU A 1 164 ? -4.284 38.616 28.037 1.00 44.39 343 LEU A CA 1
ATOM 1329 C C . LEU A 1 164 ? -5.069 39.746 27.378 1.00 45.40 343 LEU A C 1
ATOM 1330 O O . LEU A 1 164 ? -5.493 39.616 26.229 1.00 45.85 343 LEU A O 1
ATOM 1335 N N . LYS A 1 165 ? -5.268 40.849 28.093 1.00 45.78 344 LYS A N 1
ATOM 1336 C CA . LYS A 1 165 ? -6.090 41.934 27.575 1.00 46.14 344 LYS A CA 1
ATOM 1337 C C . LYS A 1 165 ? -5.304 42.886 26.696 1.00 46.29 344 LYS A C 1
ATOM 1338 O O . LYS A 1 165 ? -4.841 43.929 27.149 1.00 46.63 344 LYS A O 1
ATOM 1344 N N . PHE A 1 166 ? -5.141 42.496 25.434 1.00 45.95 345 PHE A N 1
ATOM 1345 C CA . PHE A 1 166 ? -4.537 43.351 24.417 1.00 45.65 345 PHE A CA 1
ATOM 1346 C C . PHE A 1 166 ? -5.254 43.155 23.087 1.00 46.28 345 PHE A C 1
ATOM 1347 O O . PHE A 1 166 ? -5.713 42.056 22.786 1.00 46.76 345 PHE A O 1
ATOM 1355 N N . GLU A 1 167 ? -5.355 44.226 22.304 1.00 46.73 346 GLU A N 1
ATOM 1356 C CA . GLU A 1 167 ? -6.172 44.229 21.089 1.00 47.07 346 GLU A CA 1
ATOM 1357 C C . GLU A 1 167 ? -5.963 43.003 20.183 1.00 47.18 346 GLU A C 1
ATOM 1358 O O . GLU A 1 167 ? -6.938 42.380 19.754 1.00 47.24 346 GLU A O 1
ATOM 1360 N N . LYS A 1 168 ? -4.703 42.655 19.914 1.00 47.04 347 LYS A N 1
ATOM 1361 C CA . LYS A 1 168 ? -4.362 41.557 18.988 1.00 47.17 347 LYS A CA 1
ATOM 1362 C C . LYS A 1 168 ? -5.034 40.244 19.371 1.00 45.37 347 LYS A C 1
ATOM 1363 O O . LYS A 1 168 ? -5.551 39.535 18.508 1.00 45.36 347 LYS A O 1
ATOM 1369 N N . LEU A 1 169 ? -5.040 39.933 20.664 1.00 43.46 348 LEU A N 1
ATOM 1370 C CA . LEU A 1 169 ? -5.675 38.719 21.137 1.00 42.26 348 LEU A CA 1
ATOM 1371 C C . LEU A 1 169 ? -7.217 38.732 21.036 1.00 41.90 348 LEU A C 1
ATOM 1372 O O . LEU A 1 169 ? -7.818 37.725 20.647 1.00 41.44 348 LEU A O 1
ATOM 1377 N N . VAL A 1 170 ? -7.853 39.849 21.375 1.00 41.49 349 VAL A N 1
ATOM 1378 C CA . VAL A 1 170 ? -9.316 39.888 21.345 1.00 42.07 349 VAL A CA 1
ATOM 1379 C C . VAL A 1 170 ? -9.812 39.908 19.899 1.00 41.88 349 VAL A C 1
ATOM 1380 O O . VAL A 1 170 ? -10.802 39.244 19.559 1.00 41.72 349 VAL A O 1
ATOM 1384 N N . GLY A 1 171 ? -9.081 40.631 19.050 1.00 41.47 350 GLY A N 1
ATOM 1385 C CA . GLY A 1 171 ? -9.248 40.553 17.598 1.00 40.68 350 GLY A CA 1
ATOM 1386 C C . GLY A 1 171 ? -9.157 39.120 17.101 1.00 40.45 350 GLY A C 1
ATOM 1387 O O . GLY A 1 171 ? -10.070 38.625 16.435 1.00 41.25 350 GLY A O 1
ATOM 1388 N N . THR A 1 172 ? -8.073 38.436 17.454 1.00 39.41 351 THR A N 1
ATOM 1389 C CA . THR A 1 172 ? -7.848 37.087 16.969 1.00 38.85 351 THR A CA 1
ATOM 1390 C C . THR A 1 172 ? -8.991 36.152 17.372 1.00 38.40 351 THR A C 1
ATOM 1391 O O . THR A 1 172 ? -9.494 35.409 16.532 1.00 37.45 351 THR A O 1
ATOM 1395 N N . LEU A 1 173 ? -9.405 36.209 18.637 1.00 38.60 352 LEU A N 1
ATOM 1396 C CA . LEU A 1 173 ? -10.476 35.346 19.136 1.00 39.73 352 LEU A CA 1
ATOM 1397 C C . LEU A 1 173 ? -11.803 35.655 18.438 1.00 41.23 352 LEU A C 1
ATOM 1398 O O . LEU A 1 173 ? -12.568 34.735 18.122 1.00 41.51 352 LEU A O 1
ATOM 1403 N N . SER A 1 174 ? -12.058 36.945 18.191 1.00 41.50 353 SER A N 1
ATOM 1404 C CA . SER A 1 174 ? -13.312 37.393 17.597 1.00 41.81 353 SER A CA 1
ATOM 1405 C C . SER A 1 174 ? -13.463 36.940 16.168 1.00 41.94 353 SER A C 1
ATOM 1406 O O . SER A 1 174 ? -14.585 36.787 15.689 1.00 42.94 353 SER A O 1
ATOM 1409 N N . GLU A 1 175 ? -12.345 36.749 15.475 1.00 41.55 354 GLU A N 1
ATOM 1410 C CA . GLU A 1 175 ? -12.400 36.354 14.073 1.00 42.21 354 GLU A CA 1
ATOM 1411 C C . GLU A 1 175 ? -13.089 34.988 13.938 1.00 40.25 354 GLU A C 1
ATOM 1412 O O . GLU A 1 175 ? -13.669 34.683 12.904 1.00 40.81 354 GLU A O 1
ATOM 1418 N N . TYR A 1 176 ? -13.059 34.186 14.997 1.00 38.26 355 TYR A N 1
ATOM 1419 C CA . TYR A 1 176 ? -13.763 32.915 14.992 1.00 37.49 355 TYR A CA 1
ATOM 1420 C C . TYR A 1 176 ? -15.281 33.081 15.052 1.00 36.93 355 TYR A C 1
ATOM 1421 O O . TYR A 1 176 ? -16.020 32.135 14.788 1.00 35.69 355 TYR A O 1
ATOM 1430 N N . PHE A 1 177 ? -15.743 34.277 15.390 1.00 37.14 356 PHE A N 1
ATOM 1431 C CA . PHE A 1 177 ? -17.175 34.529 15.448 1.00 37.61 356 PHE A CA 1
ATOM 1432 C C . PHE A 1 177 ? -17.691 35.268 14.217 1.00 39.37 356 PHE A C 1
ATOM 1433 O O . PHE A 1 177 ? -18.841 35.732 14.195 1.00 40.35 356 PHE A O 1
ATOM 1441 N N . ASN A 1 178 ? -16.849 35.366 13.187 1.00 40.57 357 ASN A N 1
ATOM 1442 C CA . ASN A 1 178 ? -17.253 35.999 11.936 1.00 41.66 357 ASN A CA 1
ATOM 1443 C C . ASN A 1 178 ? -18.273 35.147 11.183 1.00 41.93 357 ASN A C 1
ATOM 1444 O O . ASN A 1 178 ? -18.189 33.916 11.193 1.00 40.78 357 ASN A O 1
ATOM 1449 N N . PRO A 1 179 ? -19.264 35.810 10.558 1.00 43.06 358 PRO A N 1
ATOM 1450 C CA . PRO A 1 179 ? -20.380 35.139 9.886 1.00 43.42 358 PRO A CA 1
ATOM 1451 C C . PRO A 1 179 ? -19.957 34.097 8.856 1.00 43.90 358 PRO A C 1
ATOM 1452 O O . PRO A 1 179 ? -20.636 33.081 8.721 1.00 44.69 358 PRO A O 1
ATOM 1456 N N . GLN A 1 180 ? -18.849 34.339 8.157 1.00 43.55 359 GLN A N 1
ATOM 1457 C CA . GLN A 1 180 ? -18.401 33.467 7.063 1.00 43.22 359 GLN A CA 1
ATOM 1458 C C . GLN A 1 180 ? -17.659 32.195 7.509 1.00 42.84 359 GLN A C 1
ATOM 1459 O O . GLN A 1 180 ? -17.363 31.329 6.687 1.00 43.18 359 GLN A O 1
ATOM 1461 N N . VAL A 1 181 ? -17.378 32.084 8.806 1.00 42.33 360 VAL A N 1
ATOM 1462 C CA . VAL A 1 181 ? -16.623 30.959 9.368 1.00 41.38 360 VAL A CA 1
ATOM 1463 C C . VAL A 1 181 ? -17.573 29.836 9.775 1.00 40.93 360 VAL A C 1
ATOM 1464 O O . VAL A 1 181 ? -18.545 30.068 10.495 1.00 41.35 360 VAL A O 1
ATOM 1468 N N . HIS A 1 182 ? -17.295 28.624 9.308 1.00 39.90 361 HIS A N 1
ATOM 1469 C CA . HIS A 1 182 ? -18.075 27.463 9.695 1.00 39.20 361 HIS A CA 1
ATOM 1470 C C . HIS A 1 182 ? -17.929 27.229 11.203 1.00 38.90 361 HIS A C 1
ATOM 1471 O O . HIS A 1 182 ? -16.822 27.195 11.715 1.00 38.51 361 HIS A O 1
ATOM 1478 N N . PRO A 1 183 ? -19.058 27.089 11.921 1.00 38.77 362 PRO A N 1
ATOM 1479 C CA . PRO A 1 183 ? -19.026 26.925 13.384 1.00 38.95 362 PRO A CA 1
ATOM 1480 C C . PRO A 1 183 ? -18.273 25.689 13.876 1.00 39.58 362 PRO A C 1
ATOM 1481 O O . PRO A 1 183 ? -17.914 25.614 15.050 1.00 39.38 362 PRO A O 1
ATOM 1485 N N . GLY A 1 184 ? -18.027 24.736 12.985 1.00 40.53 363 GLY A N 1
ATOM 1486 C CA . GLY A 1 184 ? -17.228 23.560 13.314 1.00 41.68 363 GLY A CA 1
ATOM 1487 C C . GLY A 1 184 ? -15.773 23.914 13.567 1.00 42.74 363 GLY A C 1
ATOM 1488 O O . GLY A 1 184 ? -15.066 23.156 14.218 1.00 42.10 363 GLY A O 1
ATOM 1497 N N . ILE A 1 186 ? -14.863 26.306 15.498 1.00 41.39 365 ILE A N 1
ATOM 1498 C CA . ILE A 1 186 ? -14.793 27.006 16.779 1.00 39.11 365 ILE A CA 1
ATOM 1499 C C . ILE A 1 186 ? -14.331 26.075 17.897 1.00 39.02 365 ILE A C 1
ATOM 1500 O O . ILE A 1 186 ? -15.101 25.249 18.395 1.00 39.37 365 ILE A O 1
ATOM 1505 N N . ASN A 1 187 ? -13.062 26.198 18.279 1.00 37.86 366 ASN A N 1
ATOM 1506 C CA . ASN A 1 187 ? -12.534 25.466 19.423 1.00 36.96 366 ASN A CA 1
ATOM 1507 C C . ASN A 1 187 ? -13.215 25.940 20.717 1.00 36.84 366 ASN A C 1
ATOM 1508 O O . ASN A 1 187 ? -13.294 27.138 20.968 1.00 36.98 366 ASN A O 1
ATOM 1513 N N . PRO A 1 188 ? -13.702 25.004 21.547 1.00 37.12 367 PRO A N 1
ATOM 1514 C CA . PRO A 1 188 ? -14.363 25.365 22.814 1.00 37.14 367 PRO A CA 1
ATOM 1515 C C . PRO A 1 188 ? -13.536 26.276 23.720 1.00 37.45 367 PRO A C 1
ATOM 1516 O O . PRO A 1 188 ? -14.100 27.109 24.434 1.00 38.76 367 PRO A O 1
ATOM 1520 N N . ALA A 1 189 ? -12.215 26.122 23.690 1.00 36.84 368 ALA A N 1
ATOM 1521 C CA . ALA A 1 189 ? -11.313 26.958 24.476 1.00 35.98 368 ALA A CA 1
ATOM 1522 C C . ALA A 1 189 ? -11.491 28.447 24.199 1.00 35.52 368 ALA A C 1
ATOM 1523 O O . ALA A 1 189 ? -11.227 29.267 25.069 1.00 35.65 368 ALA A O 1
ATOM 1525 N N . ILE A 1 190 ? -11.922 28.792 22.990 1.00 34.94 369 ILE A N 1
ATOM 1526 C CA . ILE A 1 190 ? -12.259 30.173 22.668 1.00 35.82 369 ILE A CA 1
ATOM 1527 C C . ILE A 1 190 ? -13.292 30.737 23.649 1.00 36.36 369 ILE A C 1
ATOM 1528 O O . ILE A 1 190 ? -13.216 31.905 24.021 1.00 36.75 369 ILE A O 1
ATOM 1533 N N . PHE A 1 191 ? -14.223 29.898 24.096 1.00 36.13 370 PHE A N 1
ATOM 1534 C CA . PHE A 1 191 ? -15.188 30.320 25.101 1.00 36.27 370 PHE A CA 1
ATOM 1535 C C . PHE A 1 191 ? -14.560 30.469 26.472 1.00 36.49 370 PHE A C 1
ATOM 1536 O O . PHE A 1 191 ? -14.792 31.462 27.155 1.00 36.92 370 PHE A O 1
ATOM 1544 N N . ILE A 1 192 ? -13.765 29.482 26.872 1.00 37.23 371 ILE A N 1
ATOM 1545 C CA . ILE A 1 192 ? -13.055 29.516 28.158 1.00 37.10 371 ILE A CA 1
ATOM 1546 C C . ILE A 1 192 ? -12.277 30.820 28.339 1.00 36.29 371 ILE A C 1
ATOM 1547 O O . ILE A 1 192 ? -12.369 31.451 29.385 1.00 37.15 371 ILE A O 1
ATOM 1552 N N . ILE A 1 193 ? -11.569 31.241 27.296 1.00 34.98 372 ILE A N 1
ATOM 1553 C CA . ILE A 1 193 ? -10.753 32.447 27.327 1.00 34.45 372 ILE A CA 1
ATOM 1554 C C . ILE A 1 193 ? -11.593 33.728 27.411 1.00 35.12 372 ILE A C 1
ATOM 1555 O O . ILE A 1 193 ? -11.309 34.600 28.230 1.00 35.16 372 ILE A O 1
ATOM 1560 N N . PHE A 1 194 ? -12.609 33.849 26.560 1.00 35.63 373 PHE A N 1
ATOM 1561 C CA . PHE A 1 194 ? -13.575 34.947 26.661 1.00 36.21 373 PHE A CA 1
ATOM 1562 C C . PHE A 1 194 ? -14.183 35.022 28.057 1.00 36.60 373 PHE A C 1
ATOM 1563 O O . PHE A 1 194 ? -14.188 36.075 28.680 1.00 36.54 373 PHE A O 1
ATOM 1571 N N . ARG A 1 195 ? -14.650 33.897 28.567 1.00 36.86 374 ARG A N 1
ATOM 1572 C CA . ARG A 1 195 ? -15.209 33.882 29.902 1.00 39.02 374 ARG A CA 1
ATOM 1573 C C . ARG A 1 195 ? -14.205 34.441 30.901 1.00 40.06 374 ARG A C 1
ATOM 1574 O O . ARG A 1 195 ? -14.562 35.227 31.775 1.00 41.43 374 ARG A O 1
ATOM 1582 N N . PHE A 1 196 ? -12.944 34.048 30.742 1.00 40.51 375 PHE A N 1
ATOM 1583 C CA . PHE A 1 196 ? -11.894 34.350 31.689 1.00 39.92 375 PHE A CA 1
ATOM 1584 C C . PHE A 1 196 ? -11.502 35.829 31.706 1.00 40.37 375 PHE A C 1
ATOM 1585 O O . PHE A 1 196 ? -11.332 36.400 32.775 1.00 40.58 375 PHE A O 1
ATOM 1593 N N . ILE A 1 197 ? -11.365 36.447 30.540 1.00 40.83 376 ILE A N 1
ATOM 1594 C CA . ILE A 1 197 ? -10.948 37.844 30.477 1.00 43.34 376 ILE A CA 1
ATOM 1595 C C . ILE A 1 197 ? -12.097 38.810 30.774 1.00 45.69 376 ILE A C 1
ATOM 1596 O O . ILE A 1 197 ? -11.876 39.956 31.171 1.00 46.04 376 ILE A O 1
ATOM 1601 N N . ILE A 1 198 ? -13.321 38.337 30.570 1.00 48.21 377 ILE A N 1
ATOM 1602 C CA . ILE A 1 198 ? -14.526 39.130 30.771 1.00 50.29 377 ILE A CA 1
ATOM 1603 C C . ILE A 1 198 ? -14.889 39.170 32.246 1.00 51.86 377 ILE A C 1
ATOM 1604 O O . ILE A 1 198 ? -15.470 40.133 32.719 1.00 52.25 377 ILE A O 1
ATOM 1609 N N . SER A 1 199 ? -14.536 38.116 32.969 1.00 54.31 378 SER A N 1
ATOM 1610 C CA . SER A 1 199 ? -14.954 37.963 34.353 1.00 56.86 378 SER A CA 1
ATOM 1611 C C . SER A 1 199 ? -14.591 39.174 35.211 1.00 58.82 378 SER A C 1
ATOM 1612 O O . SER A 1 199 ? -13.413 39.518 35.348 1.00 59.14 378 SER A O 1
ATOM 1615 N N . LYS A 1 200 ? -15.627 39.817 35.761 1.00 61.01 379 LYS A N 1
ATOM 1616 C CA . LYS A 1 200 ? -15.508 40.979 36.666 1.00 62.94 379 LYS A CA 1
ATOM 1617 C C . LYS A 1 200 ? -14.930 42.245 36.005 1.00 63.27 379 LYS A C 1
ATOM 1618 O O . LYS A 1 200 ? -14.489 43.179 36.692 1.00 63.98 379 LYS A O 1
ATOM 1624 N N . ASP A 1 201 ? -14.953 42.280 34.675 1.00 63.30 380 ASP A N 1
ATOM 1625 C CA . ASP A 1 201 ? -14.506 43.441 33.923 1.00 63.49 380 ASP A CA 1
ATOM 1626 C C . ASP A 1 201 ? -15.705 44.060 33.201 1.00 63.36 380 ASP A C 1
ATOM 1627 O O . ASP A 1 201 ? -15.874 43.892 31.994 1.00 63.36 380 ASP A O 1
ATOM 1632 N N . THR A 1 202 ? -16.536 44.772 33.957 1.00 63.12 381 THR A N 1
ATOM 1633 C CA . THR A 1 202 ? -17.728 45.431 33.417 1.00 63.39 381 THR A CA 1
ATOM 1634 C C . THR A 1 202 ? -17.479 46.174 32.102 1.00 62.94 381 THR A C 1
ATOM 1635 O O . THR A 1 202 ? -18.295 46.082 31.180 1.00 63.02 381 THR A O 1
ATOM 1639 N N . ARG A 1 203 ? -16.370 46.910 32.008 1.00 61.88 382 ARG A N 1
ATOM 1640 C CA . ARG A 1 203 ? -16.134 47.702 30.805 1.00 60.97 382 ARG A CA 1
ATOM 1641 C C . ARG A 1 203 ? -15.666 46.860 29.638 1.00 58.62 382 ARG A C 1
ATOM 1642 O O . ARG A 1 203 ? -15.832 47.259 28.488 1.00 58.75 382 ARG A O 1
ATOM 1650 N N . LEU A 1 204 ? -15.098 45.692 29.922 1.00 56.32 383 LEU A N 1
ATOM 1651 C CA . LEU A 1 204 ? -14.701 44.802 28.838 1.00 54.27 383 LEU A CA 1
ATOM 1652 C C . LEU A 1 204 ? -15.944 44.230 28.169 1.00 52.63 383 LEU A C 1
ATOM 1653 O O . LEU A 1 204 ? -15.982 44.069 26.948 1.00 52.15 383 LEU A O 1
ATOM 1658 N N . LYS A 1 205 ? -16.964 43.962 28.977 1.00 50.95 384 LYS A N 1
ATOM 1659 C CA . LYS A 1 205 ? -18.261 43.549 28.470 1.00 50.22 384 LYS A CA 1
ATOM 1660 C C . LYS A 1 205 ? -18.811 44.600 27.518 1.00 50.45 384 LYS A C 1
ATOM 1661 O O . LYS A 1 205 ? -19.208 44.280 26.390 1.00 49.92 384 LYS A O 1
ATOM 1667 N N .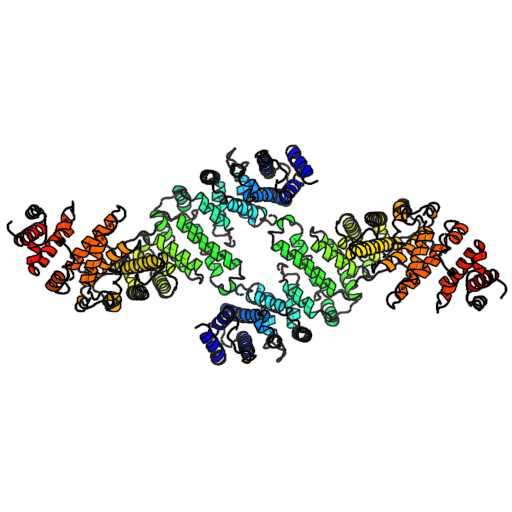 ASP A 1 206 ? -18.790 45.854 27.969 1.00 50.76 385 ASP A N 1
ATOM 1668 C CA . ASP A 1 206 ? -19.251 46.987 27.174 1.00 50.94 385 ASP A CA 1
ATOM 1669 C C . ASP A 1 206 ? -18.382 47.258 25.964 1.00 51.01 385 ASP A C 1
ATOM 1670 O O . ASP A 1 206 ? -18.858 47.797 24.970 1.00 51.69 385 ASP A O 1
ATOM 1675 N N . TYR A 1 207 ? -17.104 46.916 26.039 1.00 51.27 386 TYR A N 1
ATOM 1676 C CA . TYR A 1 207 ? -16.271 47.071 24.858 1.00 51.69 386 TYR A CA 1
ATOM 1677 C C . TYR A 1 207 ? -16.667 46.032 23.811 1.00 50.73 386 TYR A C 1
ATOM 1678 O O . TYR A 1 207 ? -16.785 46.352 22.629 1.00 50.39 386 TYR A O 1
ATOM 1687 N N . PHE A 1 208 ? -16.891 44.800 24.261 1.00 49.82 387 PHE A N 1
ATOM 1688 C CA . PHE A 1 208 ? -17.304 43.718 23.365 1.00 49.70 387 PHE A CA 1
ATOM 1689 C C . PHE A 1 208 ? -18.679 43.932 22.740 1.00 49.03 387 PHE A C 1
ATOM 1690 O O . PHE A 1 208 ? -18.871 43.650 21.566 1.00 49.32 387 PHE A O 1
ATOM 1698 N N . ILE A 1 209 ? -19.624 44.429 23.531 1.00 48.44 388 ILE A N 1
ATOM 1699 C CA . ILE A 1 209 ? -20.969 44.701 23.053 1.00 47.90 388 ILE A CA 1
ATOM 1700 C C . ILE A 1 209 ? -20.995 45.928 22.144 1.00 48.46 388 ILE A C 1
ATOM 1701 O O . ILE A 1 209 ? -21.321 45.834 20.958 1.00 48.59 388 ILE A O 1
ATOM 1706 N N . TRP A 1 210 ? -20.629 47.073 22.708 1.00 48.69 389 TRP A N 1
ATOM 1707 C CA . TRP A 1 210 ? -20.889 48.352 22.076 1.00 49.19 389 TRP A CA 1
ATOM 1708 C C . TRP A 1 210 ? -19.763 48.855 21.181 1.00 50.98 389 TRP A C 1
ATOM 1709 O O . TRP A 1 210 ? -19.994 49.702 20.327 1.00 50.91 389 TRP A O 1
ATOM 1720 N N . ASN A 1 211 ? -18.551 48.342 21.374 1.00 53.65 390 ASN A N 1
ATOM 1721 C CA . ASN A 1 211 ? -17.398 48.777 20.581 1.00 56.28 390 ASN A CA 1
ATOM 1722 C C . ASN A 1 211 ? -17.310 50.310 20.541 1.00 57.34 390 ASN A C 1
ATOM 1723 O O . ASN A 1 211 ? -17.085 50.905 19.487 1.00 57.35 390 ASN A O 1
ATOM 1728 N N . ASN A 1 212 ? -17.520 50.939 21.697 1.00 58.86 391 ASN A N 1
ATOM 1729 C CA . ASN A 1 212 ? -17.502 52.405 21.817 1.00 60.71 391 ASN A CA 1
ATOM 1730 C C . ASN A 1 212 ? -18.540 53.154 20.964 1.00 61.14 391 ASN A C 1
ATOM 1731 O O . ASN A 1 212 ? -18.284 54.268 20.504 1.00 61.77 391 ASN A O 1
ATOM 1736 N N . ASN A 1 213 ? -19.703 52.541 20.755 1.00 61.47 392 ASN A N 1
ATOM 1737 C CA . ASN A 1 213 ? -20.831 53.221 20.111 1.00 61.52 392 ASN A CA 1
ATOM 1738 C C . ASN A 1 213 ? -21.926 53.553 21.122 1.00 60.96 392 ASN A C 1
ATOM 1739 O O . ASN A 1 213 ? -21.929 53.002 22.221 1.00 60.81 392 ASN A O 1
ATOM 1744 N N . PRO A 1 214 ? -22.851 54.467 20.765 1.00 60.94 393 PRO A N 1
ATOM 1745 C CA . PRO A 1 214 ? -23.916 54.826 21.707 1.00 60.45 393 PRO A CA 1
ATOM 1746 C C . PRO A 1 214 ? -24.838 53.646 22.037 1.00 59.73 393 PRO A C 1
ATOM 1747 O O . PRO A 1 214 ? -25.220 52.881 21.137 1.00 59.19 393 PRO A O 1
ATOM 1751 N N . HIS A 1 215 ? -25.176 53.523 23.323 1.00 58.78 394 HIS A N 1
ATOM 1752 C CA . HIS A 1 215 ? -26.005 52.433 23.849 1.00 58.42 394 HIS A CA 1
ATOM 1753 C C . HIS A 1 215 ? -27.459 52.454 23.364 1.00 59.28 394 HIS A C 1
ATOM 1754 O O . HIS A 1 215 ? -28.204 51.507 23.618 1.00 59.80 394 HIS A O 1
ATOM 1761 N N . ASP A 1 216 ? -27.855 53.517 22.669 1.00 59.92 395 ASP A N 1
ATOM 1762 C CA . ASP A 1 216 ? -29.203 53.606 22.096 1.00 61.10 395 ASP A CA 1
ATOM 1763 C C . ASP A 1 216 ? -29.229 53.238 20.609 1.00 61.08 395 ASP A C 1
ATOM 1764 O O . ASP A 1 216 ? -30.298 53.017 20.038 1.00 61.59 395 ASP A O 1
ATOM 1769 N N . GLN A 1 217 ? -28.052 53.189 19.986 1.00 60.67 396 GLN A N 1
ATOM 1770 C CA . GLN A 1 217 ? -27.920 52.739 18.599 1.00 60.48 396 GLN A CA 1
ATOM 1771 C C . GLN A 1 217 ? -28.094 51.214 18.509 1.00 59.56 396 GLN A C 1
ATOM 1772 O O . GLN A 1 217 ? -28.021 50.521 19.527 1.00 58.91 396 GLN A O 1
ATOM 1778 N N . PRO A 1 218 ? -28.323 50.689 17.288 1.00 58.92 397 PRO A N 1
ATOM 1779 C CA . PRO A 1 218 ? -28.286 49.241 17.088 1.00 58.40 397 PRO A CA 1
ATOM 1780 C C . PRO A 1 218 ? -26.888 48.717 17.414 1.00 57.56 397 PRO A C 1
ATOM 1781 O O . PRO A 1 218 ? -25.907 49.264 16.903 1.00 57.76 397 PRO A O 1
ATOM 1785 N N . PRO A 1 219 ? -26.784 47.686 18.279 1.00 56.57 398 PRO A N 1
ATOM 1786 C CA . PRO A 1 219 ? -25.462 47.152 18.589 1.00 55.94 398 PRO A CA 1
ATOM 1787 C C . PRO A 1 219 ? -24.666 46.907 17.311 1.00 55.39 398 PRO A C 1
ATOM 1788 O O . PRO A 1 219 ? -25.212 46.382 16.337 1.00 55.38 398 PRO A O 1
ATOM 1792 N N . PRO A 1 220 ? -23.387 47.309 17.304 1.00 54.81 399 PRO A N 1
ATOM 1793 C CA . PRO A 1 220 ? -22.595 47.276 16.086 1.00 54.62 399 PRO A CA 1
ATOM 1794 C C . PRO A 1 220 ? -22.334 45.843 15.621 1.00 54.66 399 PRO A C 1
ATOM 1795 O O . PRO A 1 220 ? -22.156 44.945 16.459 1.00 54.33 399 PRO A O 1
ATOM 1799 N N . PRO A 1 221 ? -22.339 45.627 14.291 1.00 54.72 400 PRO A N 1
ATOM 1800 C CA . PRO A 1 221 ? -22.027 44.331 13.675 1.00 54.38 400 PRO A CA 1
ATOM 1801 C C . PRO A 1 221 ? -20.616 43.851 13.987 1.00 54.10 400 PRO A C 1
ATOM 1802 O O . PRO A 1 221 ? -20.327 42.670 13.813 1.00 54.30 400 PRO A O 1
ATOM 1806 N N . THR A 1 222 ? -19.756 44.758 14.451 1.00 53.30 401 THR A N 1
ATOM 1807 C CA . THR A 1 222 ? -18.397 44.398 14.867 1.00 52.33 401 THR A CA 1
ATOM 1808 C C . THR A 1 222 ? -18.372 43.824 16.284 1.00 50.36 401 THR A C 1
ATOM 1809 O O . THR A 1 222 ? -17.375 43.242 16.714 1.00 50.58 401 THR A O 1
ATOM 1813 N N . GLY A 1 223 ? -19.470 43.999 17.008 1.00 47.99 402 GLY A N 1
ATOM 1814 C CA . GLY A 1 223 ? -19.548 43.553 18.388 1.00 44.85 402 GLY A CA 1
ATOM 1815 C C . GLY A 1 223 ? -20.155 42.178 18.554 1.00 42.78 402 GLY A C 1
ATOM 1816 O O . GLY A 1 223 ? -20.654 41.570 17.598 1.00 41.85 402 GLY A O 1
ATOM 1817 N N . LEU A 1 224 ? -20.142 41.705 19.793 1.00 41.11 403 LEU A N 1
ATOM 1818 C CA . LEU A 1 224 ? -20.469 40.319 20.078 1.00 39.71 403 LEU A CA 1
ATOM 1819 C C . LEU A 1 224 ? -21.945 39.955 20.045 1.00 38.92 403 LEU A C 1
ATOM 1820 O O . LEU A 1 224 ? -22.281 38.788 19.884 1.00 40.22 403 LEU A O 1
ATOM 1825 N N . ILE A 1 225 ? -22.832 40.924 20.205 1.00 36.91 404 ILE A N 1
ATOM 1826 C CA . ILE A 1 225 ? -24.231 40.591 20.182 1.00 35.17 404 ILE A CA 1
ATOM 1827 C C . ILE A 1 225 ? -24.608 40.094 18.787 1.00 34.53 404 ILE A C 1
ATOM 1828 O O . ILE A 1 225 ? -25.208 39.026 18.646 1.00 35.35 404 ILE A O 1
ATOM 1833 N N . ILE A 1 226 ? -24.229 40.837 17.757 1.00 32.67 405 ILE A N 1
ATOM 1834 C CA . ILE A 1 226 ? -24.555 40.433 16.387 1.00 31.37 405 ILE A CA 1
ATOM 1835 C C . ILE A 1 226 ? -23.826 39.132 16.012 1.00 31.07 405 ILE A C 1
ATOM 1836 O O . ILE A 1 226 ? -24.395 38.238 15.360 1.00 30.34 405 ILE A O 1
ATOM 1841 N N . LYS A 1 227 ? -22.577 39.026 16.451 1.00 30.59 406 LYS A N 1
ATOM 1842 C CA . LYS A 1 227 ? -21.739 37.892 16.110 1.00 30.66 406 LYS A CA 1
ATOM 1843 C C . LYS A 1 227 ? -22.205 36.618 16.797 1.00 29.69 406 LYS A C 1
ATOM 1844 O O . LYS A 1 227 ? -22.393 35.585 16.139 1.00 29.51 406 LYS A O 1
ATOM 1850 N N . LEU A 1 228 ? -22.422 36.696 18.104 1.00 28.11 407 LEU A N 1
ATOM 1851 C CA . LEU A 1 228 ? -22.873 35.536 18.843 1.00 27.92 407 LEU A CA 1
ATOM 1852 C C . LEU A 1 228 ? -24.240 35.041 18.368 1.00 28.86 407 LEU A C 1
ATOM 1853 O O . LEU A 1 228 ? -24.462 33.829 18.305 1.00 28.61 407 LEU A O 1
ATOM 1858 N N . ASN A 1 229 ? -25.129 35.971 17.992 1.00 29.35 408 ASN A N 1
ATOM 1859 C CA . ASN A 1 229 ? -26.417 35.613 17.413 1.00 30.12 408 ASN A CA 1
ATOM 1860 C C . ASN A 1 229 ? -26.294 34.854 16.109 1.00 29.80 408 ASN A C 1
ATOM 1861 O O . ASN A 1 229 ? -27.019 33.897 15.892 1.00 30.55 408 ASN A O 1
ATOM 1866 N N . ALA A 1 230 ? -25.389 35.279 15.232 1.00 29.99 409 ALA A N 1
ATOM 1867 C CA . ALA A 1 230 ? -25.254 34.618 13.934 1.00 29.71 409 ALA A CA 1
ATOM 1868 C C . ALA A 1 230 ? -24.619 33.227 14.092 1.00 30.11 409 ALA A C 1
ATOM 1869 O O . ALA A 1 230 ? -24.915 32.320 13.322 1.00 29.93 409 ALA A O 1
ATOM 1871 N N . VAL A 1 231 ? -23.803 33.068 15.128 1.00 30.61 410 VAL A N 1
ATOM 1872 C CA . VAL A 1 231 ? -23.192 31.790 15.464 1.00 32.84 410 VAL A CA 1
ATOM 1873 C C . VAL A 1 231 ? -24.234 30.800 16.015 1.00 34.58 410 VAL A C 1
ATOM 1874 O O . VAL A 1 231 ? -24.261 29.633 15.609 1.00 34.61 410 VAL A O 1
ATOM 1886 N N . ILE A 1 233 ? -27.342 30.845 15.294 1.00 33.05 412 ILE A N 1
ATOM 1887 C CA . ILE A 1 233 ? -28.250 30.550 14.210 1.00 31.04 412 ILE A CA 1
ATOM 1888 C C . ILE A 1 233 ? -27.616 29.686 13.133 1.00 29.89 412 ILE A C 1
ATOM 1889 O O . ILE A 1 233 ? -28.242 28.747 12.652 1.00 30.26 412 ILE A O 1
ATOM 1894 N N . GLY A 1 234 ? -26.393 30.025 12.748 1.00 28.32 413 GLY A N 1
ATOM 1895 C CA . GLY A 1 234 ? -25.578 29.175 11.901 1.00 27.39 413 GLY A CA 1
ATOM 1896 C C . GLY A 1 234 ? -25.459 27.749 12.415 1.00 26.91 413 GLY A C 1
ATOM 1897 O O . GLY A 1 234 ? -25.588 26.806 11.645 1.00 27.93 413 GLY A O 1
ATOM 1898 N N . SER A 1 235 ? -25.226 27.579 13.709 1.00 26.05 414 SER A N 1
ATOM 1899 C CA . SER A 1 235 ? -25.168 26.235 14.277 1.00 26.98 414 SER A CA 1
ATOM 1900 C C . SER A 1 235 ? -26.540 25.578 14.238 1.00 27.10 414 SER A C 1
ATOM 1901 O O . SER A 1 235 ? -26.658 24.394 13.882 1.00 26.83 414 SER A O 1
ATOM 1904 N N . TYR A 1 236 ? -27.580 26.339 14.589 1.00 27.28 415 TYR A N 1
ATOM 1905 C CA . TYR A 1 236 ? -28.926 25.787 14.557 1.00 27.26 415 TYR A CA 1
ATOM 1906 C C . TYR A 1 236 ? -29.246 25.283 13.154 1.00 27.90 415 TYR A C 1
ATOM 1907 O O . TYR A 1 236 ? -29.761 24.186 12.981 1.00 27.17 415 TYR A O 1
ATOM 1916 N N . ARG A 1 237 ? -28.901 26.075 12.154 1.00 28.78 416 ARG A N 1
ATOM 1917 C CA . ARG A 1 237 ? -29.176 25.690 10.793 1.00 31.47 416 ARG A CA 1
ATOM 1918 C C . ARG A 1 237 ? -28.598 24.329 10.437 1.00 31.50 416 ARG A C 1
ATOM 1919 O O . ARG A 1 237 ? -29.193 23.602 9.656 1.00 31.95 416 ARG A O 1
ATOM 1927 N N . LEU A 1 238 ? -27.451 23.984 11.016 1.00 31.61 417 LEU A N 1
ATOM 1928 C CA . LEU A 1 238 ? -26.759 22.759 10.637 1.00 31.52 417 LEU A CA 1
ATOM 1929 C C . LEU A 1 238 ? -27.230 21.547 11.419 1.00 31.77 417 LEU A C 1
ATOM 1930 O O . LEU A 1 238 ? -27.101 20.415 10.953 1.00 32.12 417 LEU A O 1
ATOM 1935 N N . ILE A 1 239 ? -27.771 21.781 12.607 1.00 31.81 418 ILE A N 1
ATOM 1936 C CA . ILE A 1 239 ? -28.258 20.686 13.429 1.00 31.92 418 ILE A CA 1
ATOM 1937 C C . ILE A 1 239 ? -29.761 20.453 13.261 1.00 33.79 418 ILE A C 1
ATOM 1938 O O . ILE A 1 239 ? -30.266 19.386 13.622 1.00 33.98 418 ILE A O 1
ATOM 1943 N N . ALA A 1 240 ? -30.452 21.438 12.680 1.00 35.48 419 ALA A N 1
ATOM 1944 C CA . ALA A 1 240 ? -31.913 21.509 12.703 1.00 37.30 419 ALA A CA 1
ATOM 1945 C C . ALA A 1 240 ? -32.596 20.223 12.254 1.00 39.52 419 ALA A C 1
ATOM 1946 O O . ALA A 1 240 ? -33.469 19.701 12.963 1.00 40.57 419 ALA A O 1
ATOM 1948 N N . GLY A 1 241 ? -32.201 19.705 11.099 1.00 40.92 420 GLY A N 1
ATOM 1949 C CA . GLY A 1 241 ? -32.786 18.460 10.619 1.00 44.56 420 GLY A CA 1
ATOM 1950 C C . GLY A 1 241 ? -32.217 17.178 11.235 1.00 46.80 420 GLY A C 1
ATOM 1951 O O . GLY A 1 241 ? -32.779 16.100 11.032 1.00 48.15 420 GLY A O 1
ATOM 1952 N N . GLN A 1 242 ? -31.116 17.285 11.985 1.00 47.21 421 GLN A N 1
ATOM 1953 C CA . GLN A 1 242 ? -30.421 16.108 12.518 1.00 47.89 421 GLN A CA 1
ATOM 1954 C C . GLN A 1 242 ? -31.203 15.380 13.603 1.00 48.02 421 GLN A C 1
ATOM 1955 O O . GLN A 1 242 ? -31.677 15.988 14.565 1.00 48.22 421 GLN A O 1
ATOM 1961 N N . ASN A 1 243 ? -31.314 14.065 13.447 1.00 47.92 422 ASN A N 1
ATOM 1962 C CA . ASN A 1 243 ? -31.945 13.224 14.450 1.00 47.51 422 ASN A CA 1
ATOM 1963 C C . ASN A 1 243 ? -31.074 13.144 15.703 1.00 46.64 422 ASN A C 1
ATOM 1964 O O . ASN A 1 243 ? -29.923 12.731 15.634 1.00 46.48 422 ASN A O 1
ATOM 1969 N N . PRO A 1 244 ? -31.630 13.546 16.856 1.00 46.38 423 PRO A N 1
ATOM 1970 C CA . PRO A 1 244 ? -30.879 13.546 18.115 1.00 45.90 423 PRO A CA 1
ATOM 1971 C C . PRO A 1 244 ? -30.528 12.153 18.653 1.00 45.65 423 PRO A C 1
ATOM 1972 O O . PRO A 1 244 ? -29.803 12.048 19.649 1.00 45.20 423 PRO A O 1
ATOM 1976 N N . GLU A 1 245 ? -31.057 11.095 18.037 1.00 45.50 424 GLU A N 1
ATOM 1977 C CA . GLU A 1 245 ? -30.739 9.735 18.506 1.00 45.25 424 GLU A CA 1
ATOM 1978 C C . GLU A 1 245 ? -29.311 9.327 18.123 1.00 43.38 424 GLU A C 1
ATOM 1979 O O . GLU A 1 245 ? -28.704 8.511 18.793 1.00 43.38 424 GLU A O 1
ATOM 1985 N N . THR A 1 246 ? -28.784 9.941 17.068 1.00 42.04 425 THR A N 1
ATOM 1986 C CA . THR A 1 246 ? -27.424 9.722 16.603 1.00 41.25 425 THR A CA 1
ATOM 1987 C C . THR A 1 246 ? -26.370 10.357 17.513 1.00 41.88 425 THR A C 1
ATOM 1988 O O . THR A 1 246 ? -25.175 10.096 17.362 1.00 42.03 425 THR A O 1
ATOM 1992 N N . LEU A 1 247 ? -26.809 11.186 18.457 1.00 42.20 426 LEU A N 1
ATOM 1993 C CA . LEU A 1 247 ? -25.898 11.964 19.301 1.00 42.47 426 LEU A CA 1
ATOM 1994 C C . LEU A 1 247 ? -24.680 11.194 19.840 1.00 43.25 426 LEU A C 1
ATOM 1995 O O . LEU A 1 247 ? -23.549 11.659 19.678 1.00 43.49 426 LEU A O 1
ATOM 2000 N N . PRO A 1 248 ? -24.898 10.015 20.464 1.00 43.80 427 PRO A N 1
ATOM 2001 C CA . PRO A 1 248 ? -23.754 9.271 21.014 1.00 43.92 427 PRO A CA 1
ATOM 2002 C C . PRO A 1 248 ? -22.680 8.936 19.980 1.00 43.89 427 PRO A C 1
ATOM 2003 O O . PRO A 1 248 ? -21.539 8.690 20.347 1.00 44.69 427 PRO A O 1
ATOM 2007 N N . GLN A 1 249 ? -23.041 8.932 18.703 1.00 43.42 428 GLN A N 1
ATOM 2008 C CA . GLN A 1 249 ? -22.100 8.574 17.646 1.00 43.12 428 GLN A CA 1
ATOM 2009 C C . GLN A 1 249 ? -22.018 9.663 16.571 1.00 41.97 428 GLN A C 1
ATOM 2010 O O . GLN A 1 249 ? -21.700 9.385 15.411 1.00 41.17 428 GLN A O 1
ATOM 2016 N N . ASN A 1 250 ? -22.294 10.905 16.969 1.00 40.44 429 ASN A N 1
ATOM 2017 C CA . ASN A 1 250 ? -22.324 12.016 16.030 1.00 39.28 429 ASN A CA 1
ATOM 2018 C C . ASN A 1 250 ? -21.559 13.198 16.609 1.00 39.10 429 ASN A C 1
ATOM 2019 O O . ASN A 1 250 ? -22.165 14.160 17.093 1.00 39.44 429 ASN A O 1
ATOM 2024 N N . PRO A 1 251 ? -20.219 13.137 16.550 1.00 38.72 430 PRO A N 1
ATOM 2025 C CA . PRO A 1 251 ? -19.385 14.123 17.247 1.00 37.74 430 PRO A CA 1
ATOM 2026 C C . PRO A 1 251 ? -19.574 15.536 16.693 1.00 36.30 430 PRO A C 1
ATOM 2027 O O . PRO A 1 251 ? -19.518 16.481 17.459 1.00 36.39 430 PRO A O 1
ATOM 2031 N N . GLU A 1 252 ? -19.813 15.663 15.387 1.00 34.75 431 GLU A N 1
ATOM 2032 C CA . GLU A 1 252 ? -20.117 16.944 14.758 1.00 33.91 431 GLU A CA 1
ATOM 2033 C C . GLU A 1 252 ? -21.387 17.607 15.315 1.00 33.60 431 GLU A C 1
ATOM 2034 O O . GLU A 1 252 ? -21.418 18.829 15.538 1.00 33.64 431 GLU A O 1
ATOM 2036 N N . LEU A 1 253 ? -22.424 16.802 15.540 1.00 32.59 432 LEU A N 1
ATOM 2037 C CA . LEU A 1 253 ? -23.658 17.276 16.167 1.00 31.31 432 LEU A CA 1
ATOM 2038 C C . LEU A 1 253 ? -23.426 17.648 17.624 1.00 30.95 432 LEU A C 1
ATOM 2039 O O . LEU A 1 253 ? -23.908 18.679 18.081 1.00 31.87 432 LEU A O 1
ATOM 2044 N N . ALA A 1 254 ? -22.668 16.825 18.342 1.00 30.46 433 ALA A N 1
ATOM 2045 C CA . ALA A 1 254 ? -22.331 17.097 19.742 1.00 30.04 433 ALA A CA 1
ATOM 2046 C C . ALA A 1 254 ? -21.570 18.399 19.870 1.00 29.61 433 ALA A C 1
ATOM 2047 O O . ALA A 1 254 ? -21.750 19.138 20.827 1.00 31.42 433 ALA A O 1
ATOM 2049 N N . HIS A 1 255 ? -20.724 18.681 18.895 1.00 28.60 434 HIS A N 1
ATOM 2050 C CA . HIS A 1 255 ? -19.865 19.845 18.967 1.00 27.47 434 HIS A CA 1
ATOM 2051 C C . HIS A 1 255 ? -20.679 21.114 18.726 1.00 27.03 434 HIS A C 1
ATOM 2052 O O . HIS A 1 255 ? -20.462 22.132 19.374 1.00 26.97 434 HIS A O 1
ATOM 2059 N N . LEU A 1 256 ? -21.606 21.046 17.777 1.00 27.23 435 LEU A N 1
ATOM 2060 C CA . LEU A 1 256 ? -22.447 22.189 17.453 1.00 26.47 435 LEU A CA 1
ATOM 2061 C C . LEU A 1 256 ? -23.435 22.510 18.572 1.00 26.59 435 LEU A C 1
ATOM 2062 O O . LEU A 1 256 ? -23.662 23.670 18.863 1.00 26.89 435 LEU A O 1
ATOM 2067 N N . ILE A 1 257 ? -23.985 21.486 19.220 1.00 27.16 436 ILE A N 1
ATOM 2068 C CA . ILE A 1 257 ? -24.895 21.698 20.332 1.00 27.35 436 ILE A CA 1
ATOM 2069 C C . ILE A 1 257 ? -24.147 22.442 21.410 1.00 28.23 436 ILE A C 1
ATOM 2070 O O . ILE A 1 257 ? -24.634 23.439 21.964 1.00 28.68 436 ILE A O 1
ATOM 2075 N N . GLN A 1 258 ? -22.942 21.953 21.689 1.00 29.21 437 GLN A N 1
ATOM 2076 C CA . GLN A 1 258 ? -22.067 22.535 22.707 1.00 28.69 437 GLN A CA 1
ATOM 2077 C C . GLN A 1 258 ? -21.685 23.973 22.333 1.00 27.06 437 GLN A C 1
ATOM 2078 O O . GLN A 1 258 ? -21.634 24.838 23.198 1.00 27.42 437 GLN A O 1
ATOM 2084 N N . VAL A 1 259 ? -21.447 24.232 21.052 1.00 25.89 438 VAL A N 1
ATOM 2085 C CA . VAL A 1 259 ? -21.206 25.591 20.590 1.00 26.71 438 VAL A CA 1
ATOM 2086 C C . VAL A 1 259 ? -22.399 26.522 20.907 1.00 27.08 438 VAL A C 1
ATOM 2087 O O . VAL A 1 259 ? -22.212 27.664 21.327 1.00 27.05 438 VAL A O 1
ATOM 2091 N N . ILE A 1 260 ? -23.620 26.024 20.719 1.00 26.64 439 ILE A N 1
ATOM 2092 C CA . ILE A 1 260 ? -24.821 26.806 21.015 1.00 25.72 439 ILE A CA 1
ATOM 2093 C C . ILE A 1 260 ? -24.961 27.089 22.524 1.00 25.81 439 ILE A C 1
ATOM 2094 O O . ILE A 1 260 ? -25.297 28.204 22.935 1.00 26.32 439 ILE A O 1
ATOM 2099 N N . ILE A 1 261 ? -24.713 26.071 23.334 1.00 25.40 440 ILE A N 1
ATOM 2100 C CA . ILE A 1 261 ? -24.801 26.186 24.781 1.00 26.10 440 ILE A CA 1
ATOM 2101 C C . ILE A 1 261 ? -23.781 27.174 25.349 1.00 27.86 440 ILE A C 1
ATOM 2102 O O . ILE A 1 261 ? -24.113 27.999 26.191 1.00 29.71 440 ILE A O 1
ATOM 2107 N N . ARG A 1 262 ? -22.551 27.116 24.873 1.00 28.64 441 ARG A N 1
ATOM 2108 C CA . ARG A 1 262 ? -21.542 28.059 25.327 1.00 29.92 441 ARG A CA 1
ATOM 2109 C C . ARG A 1 262 ? -21.800 29.480 24.814 1.00 28.47 441 ARG A C 1
ATOM 2110 O O . ARG A 1 262 ? -21.402 30.454 25.447 1.00 28.88 441 ARG A O 1
ATOM 2118 N N . THR A 1 263 ? -22.454 29.602 23.667 1.00 27.03 442 THR A N 1
ATOM 2119 C CA . THR A 1 263 ? -22.874 30.914 23.191 1.00 27.04 442 THR A CA 1
ATOM 2120 C C . THR A 1 263 ? -23.974 31.495 24.085 1.00 27.56 442 THR A C 1
ATOM 2121 O O . THR A 1 263 ? -23.943 32.681 24.386 1.00 27.58 442 THR A O 1
ATOM 2125 N N . PHE A 1 264 ? -24.916 30.661 24.528 1.00 26.89 443 PHE A N 1
ATOM 2126 C CA . PHE A 1 264 ? -25.916 31.104 25.490 1.00 28.11 443 PHE A CA 1
ATOM 2127 C C . PHE A 1 264 ? -25.231 31.554 26.780 1.00 29.44 443 PHE A C 1
ATOM 2128 O O . PHE A 1 264 ? -25.539 32.619 27.312 1.00 30.85 443 PHE A O 1
ATOM 2136 N N . ASP A 1 265 ? -24.309 30.741 27.282 1.00 31.02 444 ASP A N 1
ATOM 2137 C CA . ASP A 1 265 ? -23.572 31.052 28.511 1.00 32.06 444 ASP A CA 1
ATOM 2138 C C . ASP A 1 265 ? -22.782 32.361 28.397 1.00 30.67 444 ASP A C 1
ATOM 2139 O O . ASP A 1 265 ? -22.806 33.173 29.311 1.00 30.99 444 ASP A O 1
ATOM 2144 N N . LEU A 1 266 ? -22.104 32.574 27.269 1.00 29.01 445 LEU A N 1
ATOM 2145 C CA . LEU A 1 266 ? -21.320 33.795 27.066 1.00 27.87 445 LEU A CA 1
ATOM 2146 C C . LEU A 1 266 ? -22.216 35.059 26.985 1.00 27.13 445 LEU A C 1
ATOM 2147 O O . LEU A 1 266 ? -21.964 36.053 27.688 1.00 27.33 445 LEU A O 1
ATOM 2152 N N . LEU A 1 267 ? -23.266 35.011 26.167 1.00 25.11 446 LEU A N 1
ATOM 2153 C CA . LEU A 1 267 ? -24.279 36.082 26.157 1.00 24.50 446 LEU A CA 1
ATOM 2154 C C . LEU A 1 267 ? -24.852 36.384 27.549 1.00 24.81 446 LEU A C 1
ATOM 2155 O O . LEU A 1 267 ? -25.009 37.542 27.913 1.00 23.92 446 LEU A O 1
ATOM 2160 N N . GLY A 1 268 ? -25.135 35.346 28.328 1.00 25.21 447 GLY A N 1
ATOM 2161 C CA . GLY A 1 268 ? -25.499 35.534 29.723 1.00 28.13 447 GLY A CA 1
ATOM 2162 C C . GLY A 1 268 ? -24.505 36.400 30.487 1.00 31.03 447 GLY A C 1
ATOM 2163 O O . GLY A 1 268 ? -24.897 37.291 31.238 1.00 31.43 447 GLY A O 1
ATOM 2164 N N . LEU A 1 269 ? -23.206 36.151 30.304 1.00 32.79 448 LEU A N 1
ATOM 2165 C CA . LEU A 1 269 ? -22.209 36.947 30.997 1.00 33.67 448 LEU A CA 1
ATOM 2166 C C . LEU A 1 269 ? -22.081 38.355 30.466 1.00 33.35 448 LEU A C 1
ATOM 2167 O O . LEU A 1 269 ? -21.818 39.279 31.234 1.00 33.71 448 LEU A O 1
ATOM 2172 N N . LEU A 1 270 ? -22.271 38.532 29.167 1.00 32.75 449 LEU A N 1
ATOM 2173 C CA . LEU A 1 270 ? -22.091 39.845 28.577 1.00 34.14 449 LEU A CA 1
ATOM 2174 C C . LEU A 1 270 ? -23.213 40.805 28.943 1.00 35.09 449 LEU A C 1
ATOM 2175 O O . LEU A 1 270 ? -22.973 41.984 29.181 1.00 35.69 449 LEU A O 1
ATOM 2180 N N . LEU A 1 271 ? -24.442 40.296 28.980 1.00 34.73 450 LEU A N 1
ATOM 2181 C CA . LEU A 1 271 ? -25.612 41.151 29.139 1.00 34.36 450 LEU A CA 1
ATOM 2182 C C . LEU A 1 271 ? -25.843 41.529 30.601 1.00 35.06 450 LEU A C 1
ATOM 2183 O O . LEU A 1 271 ? -26.794 41.076 31.231 1.00 34.94 450 LEU A O 1
ATOM 2188 N N . HIS A 1 272 ? -24.949 42.355 31.130 1.00 36.32 451 HIS A N 1
ATOM 2189 C CA . HIS A 1 272 ? -24.900 42.643 32.562 1.00 38.22 451 HIS A CA 1
ATOM 2190 C C . HIS A 1 272 ? -25.984 43.610 33.069 1.00 39.56 451 HIS A C 1
ATOM 2191 O O . HIS A 1 272 ? -26.365 43.565 34.242 1.00 40.66 451 HIS A O 1
ATOM 2198 N N . ASP A 1 273 ? -26.485 44.476 32.192 1.00 40.00 452 ASP A N 1
ATOM 2199 C CA . ASP A 1 273 ? -27.432 45.508 32.601 1.00 40.12 452 ASP A CA 1
ATOM 2200 C C . ASP A 1 273 ? -28.535 45.746 31.577 1.00 40.02 452 ASP A C 1
ATOM 2201 O O . ASP A 1 273 ? -28.582 45.080 30.536 1.00 39.98 452 ASP A O 1
ATOM 2206 N N . SER A 1 274 ? -29.396 46.721 31.889 1.00 39.43 453 SER A N 1
ATOM 2207 C CA . SER A 1 274 ? -30.562 47.083 31.084 1.00 38.60 453 SER A CA 1
ATOM 2208 C C . SER A 1 274 ? -30.251 47.485 29.645 1.00 38.19 453 SER A C 1
ATOM 2209 O O . SER A 1 274 ? -30.999 47.134 28.728 1.00 37.09 453 SER A O 1
ATOM 2212 N N . ASP A 1 275 ? -29.165 48.230 29.446 1.00 37.83 454 ASP A N 1
ATOM 2213 C CA . ASP A 1 275 ? -28.821 48.700 28.114 1.00 38.73 454 ASP A CA 1
ATOM 2214 C C . ASP A 1 275 ? -28.408 47.516 27.241 1.00 38.10 454 ASP A C 1
ATOM 2215 O O . ASP A 1 275 ? -28.761 47.457 26.053 1.00 38.08 454 ASP A O 1
ATOM 2220 N N . ALA A 1 276 ? -27.689 46.566 27.845 1.00 36.10 455 ALA A N 1
ATOM 2221 C CA . ALA A 1 276 ? -27.213 45.394 27.138 1.00 34.86 455 ALA A CA 1
ATOM 2222 C C . ALA A 1 276 ? -28.362 44.482 26.719 1.00 34.34 455 ALA A C 1
ATOM 2223 O O . ALA A 1 276 ? -28.439 44.091 25.552 1.00 33.86 455 ALA A O 1
ATOM 2225 N N . ILE A 1 277 ? -29.256 44.157 27.657 1.00 33.69 456 ILE A N 1
ATOM 2226 C CA . ILE A 1 277 ? -30.398 43.284 27.346 1.00 33.57 456 ILE A CA 1
ATOM 2227 C C . ILE A 1 277 ? -31.359 43.934 26.351 1.00 32.51 456 ILE A C 1
ATOM 2228 O O . ILE A 1 277 ? -31.930 43.240 25.510 1.00 32.56 456 ILE A O 1
ATOM 2233 N N . ASP A 1 278 ? -31.511 45.259 26.417 1.00 31.77 457 ASP A N 1
ATOM 2234 C CA . ASP A 1 278 ? -32.314 45.983 25.411 1.00 30.88 457 ASP A CA 1
ATOM 2235 C C . ASP A 1 278 ? -31.645 45.957 24.036 1.00 30.23 457 ASP A C 1
ATOM 2236 O O . ASP A 1 278 ? -32.326 45.807 23.016 1.00 30.84 457 ASP A O 1
ATOM 2241 N N . GLY A 1 279 ? -30.316 46.056 24.004 1.00 28.73 458 GLY A N 1
ATOM 2242 C CA . GLY A 1 279 ? -29.572 45.910 22.744 1.00 27.46 458 GLY A CA 1
ATOM 2243 C C . GLY A 1 279 ? -29.782 44.543 22.113 1.00 27.27 458 GLY A C 1
ATOM 2244 O O . GLY A 1 279 ? -29.976 44.420 20.908 1.00 27.23 458 GLY A O 1
ATOM 2245 N N . PHE A 1 280 ? -29.760 43.516 22.950 1.00 27.09 459 PHE A N 1
ATOM 2246 C CA . PHE A 1 280 ? -29.943 42.145 22.525 1.00 26.87 459 PHE A CA 1
ATOM 2247 C C . PHE A 1 280 ? -31.355 41.934 21.956 1.00 27.37 459 PHE A C 1
ATOM 2248 O O . PHE A 1 280 ? -31.545 41.309 20.892 1.00 27.52 459 PHE A O 1
ATOM 2256 N N . VAL A 1 281 ? -32.347 42.486 22.644 1.00 27.51 460 VAL A N 1
ATOM 2257 C CA . VAL A 1 281 ? -33.715 42.371 22.181 1.00 27.44 460 VAL A CA 1
ATOM 2258 C C . VAL A 1 281 ? -33.955 43.135 20.878 1.00 28.88 460 VAL A C 1
ATOM 2259 O O . VAL A 1 281 ? -34.677 42.653 20.023 1.00 30.44 460 VAL A O 1
ATOM 2263 N N . ARG A 1 282 ? -33.341 44.299 20.702 1.00 30.15 461 ARG A N 1
ATOM 2264 C CA . ARG A 1 282 ? -33.474 45.036 19.440 1.00 31.68 461 ARG A CA 1
ATOM 2265 C C . ARG A 1 282 ? -32.742 44.340 18.284 1.00 32.11 461 ARG A C 1
ATOM 2266 O O . ARG A 1 282 ? -33.026 44.591 17.116 1.00 33.14 461 ARG A O 1
ATOM 2274 N N . SER A 1 283 ? -31.804 43.453 18.598 1.00 32.78 462 SER A N 1
ATOM 2275 C CA . SER A 1 283 ? -31.092 42.693 17.561 1.00 32.92 462 SER A CA 1
ATOM 2276 C C . SER A 1 283 ? -31.750 41.330 17.311 1.00 32.94 462 SER A C 1
ATOM 2277 O O . SER A 1 283 ? -31.169 40.462 16.671 1.00 32.88 462 SER A O 1
ATOM 2280 N N . ASP A 1 284 ? -32.962 41.157 17.839 1.00 32.57 463 ASP A N 1
ATOM 2281 C CA . ASP A 1 284 ? -33.792 39.970 17.607 1.00 31.49 463 ASP A CA 1
ATOM 2282 C C . ASP A 1 284 ? -33.325 38.734 18.376 1.00 30.46 463 ASP A C 1
ATOM 2283 O O . ASP A 1 284 ? -33.583 37.592 17.986 1.00 29.47 463 ASP A O 1
ATOM 2288 N N . GLY A 1 285 ? -32.668 38.995 19.498 1.00 29.40 464 GLY A N 1
ATOM 2289 C CA . GLY A 1 285 ? -32.149 37.943 20.335 1.00 29.34 464 GLY A CA 1
ATOM 2290 C C . GLY A 1 285 ? -33.200 36.955 20.797 1.00 28.63 464 GLY A C 1
ATOM 2291 O O . GLY A 1 285 ? -32.969 35.744 20.780 1.00 28.13 464 GLY A O 1
ATOM 2292 N N . VAL A 1 286 ? -34.358 37.475 21.191 1.00 28.55 465 VAL A N 1
ATOM 2293 C CA . VAL A 1 286 ? -35.418 36.650 21.767 1.00 28.32 465 VAL A CA 1
ATOM 2294 C C . VAL A 1 286 ? -35.987 35.709 20.711 1.00 28.42 465 VAL A C 1
ATOM 2295 O O . VAL A 1 286 ? -36.200 34.512 20.977 1.00 29.16 465 VAL A O 1
ATOM 2299 N N . GLY A 1 287 ? -36.208 36.236 19.513 1.00 27.69 466 GLY A N 1
ATOM 2300 C CA . GLY A 1 287 ? -36.567 35.402 18.372 1.00 27.84 466 GLY A CA 1
ATOM 2301 C C . GLY A 1 287 ? -35.515 34.334 18.082 1.00 28.01 466 GLY A C 1
ATOM 2302 O O . GLY A 1 287 ? -35.848 33.191 17.771 1.00 28.36 466 GLY A O 1
ATOM 2303 N N . ALA A 1 288 ? -34.245 34.710 18.178 1.00 27.19 467 ALA A N 1
ATOM 2304 C CA . ALA A 1 288 ? -33.144 33.786 17.941 1.00 26.66 467 ALA A CA 1
ATOM 2305 C C . ALA A 1 288 ? -33.154 32.633 18.953 1.00 26.28 467 ALA A C 1
ATOM 2306 O O . ALA A 1 288 ? -33.110 31.466 18.578 1.00 25.54 467 ALA A O 1
ATOM 2308 N N . ILE A 1 289 ? -33.230 32.963 20.232 1.00 26.25 468 ILE A N 1
ATOM 2309 C CA . ILE A 1 289 ? -33.294 31.940 21.264 1.00 27.51 468 ILE A CA 1
ATOM 2310 C C . ILE A 1 289 ? -34.449 30.960 21.049 1.00 28.84 468 ILE A C 1
ATOM 2311 O O . ILE A 1 289 ? -34.256 29.747 21.121 1.00 29.56 468 ILE A O 1
ATOM 2316 N N . THR A 1 290 ? -35.638 31.485 20.770 1.00 29.37 469 THR A N 1
ATOM 2317 C CA . THR A 1 290 ? -36.814 30.643 20.670 1.00 30.01 469 THR A CA 1
ATOM 2318 C C . THR A 1 290 ? -36.768 29.748 19.441 1.00 29.94 469 THR A C 1
ATOM 2319 O O . THR A 1 290 ? -37.285 28.629 19.491 1.00 30.88 469 THR A O 1
ATOM 2323 N N . THR A 1 291 ? -36.134 30.218 18.364 1.00 29.26 470 THR A N 1
ATOM 2324 C CA . THR A 1 291 ? -35.914 29.402 17.163 1.00 29.84 470 THR A CA 1
ATOM 2325 C C . THR A 1 291 ? -35.008 28.207 17.473 1.00 29.81 470 THR A C 1
ATOM 2326 O O . THR A 1 291 ? -35.291 27.082 17.064 1.00 28.92 470 THR A O 1
ATOM 2330 N N . VAL A 1 292 ? -33.933 28.480 18.214 1.00 29.62 471 VAL A N 1
ATOM 2331 C CA . VAL A 1 292 ? -32.892 27.513 18.498 1.00 29.06 471 VAL A CA 1
ATOM 2332 C C . VAL A 1 292 ? -33.377 26.440 19.455 1.00 29.93 471 VAL A C 1
ATOM 2333 O O . VAL A 1 292 ? -33.041 25.269 19.284 1.00 30.35 471 VAL A O 1
ATOM 2337 N N . VAL A 1 293 ? -34.179 26.824 20.443 1.00 29.74 472 VAL A N 1
ATOM 2338 C CA . VAL A 1 293 ? -34.677 25.848 21.413 1.00 30.13 472 VAL A CA 1
ATOM 2339 C C . VAL A 1 293 ? -35.785 24.942 20.882 1.00 30.84 472 VAL A C 1
ATOM 2340 O O . VAL A 1 293 ? -36.365 24.177 21.636 1.00 31.42 472 VAL A O 1
ATOM 2344 N N . GLN A 1 294 ? -36.063 25.010 19.584 1.00 32.22 473 GLN A N 1
ATOM 2345 C CA . GLN A 1 294 ? -36.886 23.981 18.931 1.00 33.11 473 GLN A CA 1
ATOM 2346 C C . GLN A 1 294 ? -36.120 22.659 18.811 1.00 32.44 473 GLN A C 1
ATOM 2347 O O . GLN A 1 294 ? -36.733 21.620 18.596 1.00 33.68 473 GLN A O 1
ATOM 2353 N N . TYR A 1 295 ? -34.791 22.681 18.932 1.00 31.86 474 TYR A N 1
ATOM 2354 C CA . TYR A 1 295 ? -34.027 21.441 18.829 1.00 31.10 474 TYR A CA 1
ATOM 2355 C C . TYR A 1 295 ? -34.202 20.561 20.070 1.00 31.69 474 TYR A C 1
ATOM 2356 O O . TYR A 1 295 ? -33.961 21.003 21.181 1.00 32.26 474 TYR A O 1
ATOM 2365 N N . PRO A 1 296 ? -34.597 19.292 19.877 1.00 32.11 475 PRO A N 1
ATOM 2366 C CA . PRO A 1 296 ? -34.860 18.452 21.044 1.00 32.08 475 PRO A CA 1
ATOM 2367 C C . PRO A 1 296 ? -33.592 17.992 21.750 1.00 31.76 475 PRO A C 1
ATOM 2368 O O . PRO A 1 296 ? -33.125 16.879 21.543 1.00 32.54 475 PRO A O 1
ATOM 2372 N N . ASN A 1 297 ? -33.055 18.866 22.590 1.00 31.42 476 ASN A N 1
ATOM 2373 C CA . ASN A 1 297 ? -31.959 18.543 23.481 1.00 30.47 476 ASN A CA 1
ATOM 2374 C C . ASN A 1 297 ? -32.105 19.372 24.760 1.00 31.73 476 ASN A C 1
ATOM 2375 O O . ASN A 1 297 ? -32.122 20.616 24.719 1.00 32.08 476 ASN A O 1
ATOM 2380 N N . ASN A 1 298 ? -32.198 18.682 25.891 1.00 31.88 477 ASN A N 1
ATOM 2381 C CA . ASN A 1 298 ? -32.541 19.315 27.153 1.00 32.82 477 ASN A CA 1
ATOM 2382 C C . ASN A 1 298 ? -31.507 20.270 27.730 1.00 33.24 477 ASN A C 1
ATOM 2383 O O . ASN A 1 298 ? -31.871 21.257 28.373 1.00 34.34 477 ASN A O 1
ATOM 2388 N N . ASP A 1 299 ? -30.227 19.999 27.511 1.00 33.37 478 ASP A N 1
ATOM 2389 C CA . ASP A 1 299 ? -29.195 20.920 27.977 1.00 33.39 478 ASP A CA 1
ATOM 2390 C C . ASP A 1 299 ? -29.304 22.213 27.199 1.00 32.09 478 ASP A C 1
ATOM 2391 O O . ASP A 1 299 ? -29.214 23.299 27.754 1.00 32.11 478 ASP A O 1
ATOM 2396 N N . LEU A 1 300 ? -29.509 22.072 25.900 1.00 31.46 479 LEU A N 1
ATOM 2397 C CA . LEU A 1 300 ? -29.648 23.203 25.019 1.00 30.90 479 LEU A CA 1
ATOM 2398 C C . LEU A 1 300 ? -30.909 23.992 25.408 1.00 29.95 479 LEU A C 1
ATOM 2399 O O . LEU A 1 300 ? -30.859 25.211 25.551 1.00 30.25 479 LEU A O 1
ATOM 2404 N N . ILE A 1 301 ? -32.023 23.294 25.612 1.00 28.23 480 ILE A N 1
ATOM 2405 C CA . ILE A 1 301 ? -33.260 23.955 26.019 1.00 27.39 480 ILE A CA 1
ATOM 2406 C C . ILE A 1 301 ? -33.110 24.660 27.379 1.00 26.93 480 ILE A C 1
ATOM 2407 O O . ILE A 1 301 ? -33.489 25.829 27.517 1.00 26.89 480 ILE A O 1
ATOM 2412 N N . ARG A 1 302 ? -32.546 23.967 28.364 1.00 26.34 481 ARG A N 1
ATOM 2413 C CA . ARG A 1 302 ? -32.271 24.594 29.666 1.00 27.27 481 ARG A CA 1
ATOM 2414 C C . ARG A 1 302 ? -31.470 25.883 29.545 1.00 25.81 481 ARG A C 1
ATOM 2415 O O . ARG A 1 302 ? -31.752 26.861 30.240 1.00 25.88 481 ARG A O 1
ATOM 2423 N N . ALA A 1 303 ? -30.469 25.882 28.671 1.00 24.61 482 ALA A N 1
ATOM 2424 C CA . ALA A 1 303 ? -29.560 27.008 28.590 1.00 23.88 482 ALA A CA 1
ATOM 2425 C C . ALA A 1 303 ? -30.185 28.198 27.867 1.00 23.37 482 ALA A C 1
ATOM 2426 O O . ALA A 1 303 ? -29.931 29.337 28.224 1.00 23.64 482 ALA A O 1
ATOM 2428 N N . GLY A 1 304 ? -30.982 27.920 26.846 1.00 23.67 483 GLY A N 1
ATOM 2429 C CA . GLY A 1 304 ? -31.721 28.950 26.119 1.00 24.42 483 GLY A CA 1
ATOM 2430 C C . GLY A 1 304 ? -32.749 29.645 26.990 1.00 24.98 483 GLY A C 1
ATOM 2431 O O . GLY A 1 304 ? -32.842 30.883 26.994 1.00 24.84 483 GLY A O 1
ATOM 2432 N N . CYS A 1 305 ? -33.496 28.852 27.752 1.00 25.17 484 CYS A N 1
ATOM 2433 C CA . CYS A 1 305 ? -34.542 29.375 28.632 1.00 26.48 484 CYS A CA 1
ATOM 2434 C C . CYS A 1 305 ? -33.983 30.203 29.791 1.00 26.53 484 CYS A C 1
ATOM 2435 O O . CYS A 1 305 ? -34.583 31.206 30.188 1.00 26.32 484 CYS A O 1
ATOM 2438 N N . LYS A 1 306 ? -32.823 29.795 30.299 1.00 27.38 485 LYS A N 1
ATOM 2439 C CA . LYS A 1 306 ? -32.058 30.555 31.305 1.00 29.26 485 LYS A CA 1
ATOM 2440 C C . LYS A 1 306 ? -31.739 31.974 30.814 1.00 27.84 485 LYS A C 1
ATOM 2441 O O . LYS A 1 306 ? -31.916 32.944 31.547 1.00 28.63 485 LYS A O 1
ATOM 2447 N N . LEU A 1 307 ? -31.281 32.083 29.570 1.00 25.64 486 LEU A N 1
ATOM 2448 C CA . LEU A 1 307 ? -30.998 33.364 28.965 1.00 24.89 486 LEU A CA 1
ATOM 2449 C C . LEU A 1 307 ? -32.276 34.191 28.694 1.00 24.72 486 LEU A C 1
ATOM 2450 O O . LEU A 1 307 ? -32.282 35.401 28.881 1.00 24.69 486 LEU A O 1
ATOM 2455 N N . LEU A 1 308 ? -33.344 33.533 28.253 1.00 24.49 487 LEU A N 1
ATOM 2456 C CA . LEU A 1 308 ? -34.638 34.177 28.108 1.00 24.58 487 LEU A CA 1
ATOM 2457 C C . LEU A 1 308 ? -35.063 34.794 29.427 1.00 24.97 487 LEU A C 1
ATOM 2458 O O . LEU A 1 308 ? -35.462 35.952 29.466 1.00 26.02 487 LEU A O 1
ATOM 2463 N N . LEU A 1 309 ? -34.955 34.027 30.506 1.00 24.63 488 LEU A N 1
ATOM 2464 C CA . LEU A 1 309 ? -35.278 34.530 31.824 1.00 24.90 488 LEU A CA 1
ATOM 2465 C C . LEU A 1 309 ? -34.513 35.832 32.081 1.00 25.91 488 LEU A C 1
ATOM 2466 O O . LEU A 1 309 ? -35.083 36.820 32.521 1.00 26.71 488 LEU A O 1
ATOM 2471 N N . GLN A 1 310 ? -33.226 35.832 31.755 1.00 25.74 489 GLN A N 1
ATOM 2472 C CA . GLN A 1 310 ? -32.349 36.911 32.128 1.00 25.82 489 GLN A CA 1
ATOM 2473 C C . GLN A 1 310 ? -32.696 38.208 31.424 1.00 25.34 489 GLN A C 1
ATOM 2474 O O . GLN A 1 310 ? -32.433 39.274 31.951 1.00 25.34 489 GLN A O 1
ATOM 2480 N N . VAL A 1 311 ? -33.263 38.114 30.228 1.00 25.27 490 VAL A N 1
ATOM 2481 C CA . VAL A 1 311 ? -33.543 39.300 29.411 1.00 25.90 490 VAL A CA 1
ATOM 2482 C C . VAL A 1 311 ? -35.033 39.705 29.445 1.00 26.45 490 VAL A C 1
ATOM 2483 O O . VAL A 1 311 ? -35.447 40.624 28.727 1.00 25.82 490 VAL A O 1
ATOM 2487 N N . SER A 1 312 ? -35.811 39.014 30.278 1.00 26.03 491 SER A N 1
ATOM 2488 C CA . SER A 1 312 ? -37.261 39.098 30.260 1.00 27.12 491 SER A CA 1
ATOM 2489 C C . SER A 1 312 ? -37.823 40.447 30.729 1.00 28.58 491 SER A C 1
ATOM 2490 O O . SER A 1 312 ? -38.926 40.821 30.348 1.00 28.39 491 SER A O 1
ATOM 2493 N N . ASP A 1 313 ? -37.063 41.169 31.546 1.00 29.44 492 ASP A N 1
ATOM 2494 C CA . ASP A 1 313 ? -37.490 42.474 32.022 1.00 31.16 492 ASP A CA 1
ATOM 2495 C C . ASP A 1 313 ? -37.173 43.638 31.065 1.00 31.27 492 ASP A C 1
ATOM 2496 O O . ASP A 1 313 ? -37.344 44.803 31.414 1.00 32.13 492 ASP A O 1
ATOM 2501 N N . ALA A 1 314 ? -36.756 43.331 29.844 1.00 31.61 493 ALA A N 1
ATOM 2502 C CA . ALA A 1 314 ? -36.381 44.369 28.893 1.00 32.04 493 ALA A CA 1
ATOM 2503 C C . ALA A 1 314 ? -37.584 45.176 28.381 1.00 33.79 493 ALA A C 1
ATOM 2504 O O . ALA A 1 314 ? -38.598 44.613 27.955 1.00 33.52 493 ALA A O 1
ATOM 2506 N N . LYS A 1 315 ? -37.456 46.501 28.406 1.00 35.67 494 LYS A N 1
ATOM 2507 C CA . LYS A 1 315 ? -38.525 47.376 27.934 1.00 37.37 494 LYS A CA 1
ATOM 2508 C C . LYS A 1 315 ? -38.725 47.232 26.425 1.00 35.91 494 LYS A C 1
ATOM 2509 O O . LYS A 1 315 ? -39.860 47.390 25.935 1.00 35.80 494 LYS A O 1
ATOM 2515 N N . ALA A 1 316 ? -37.644 46.908 25.699 1.00 33.61 495 ALA A N 1
ATOM 2516 C CA . ALA A 1 316 ? -37.731 46.649 24.249 1.00 31.57 495 ALA A CA 1
ATOM 2517 C C . ALA A 1 316 ? -38.672 45.497 23.882 1.00 31.04 495 ALA A C 1
ATOM 2518 O O . ALA A 1 316 ? -39.127 45.413 22.747 1.00 30.55 495 ALA A O 1
ATOM 2520 N N . LEU A 1 317 ? -38.975 44.610 24.833 1.00 30.88 496 LEU A N 1
ATOM 2521 C CA . LEU A 1 317 ? -39.935 43.530 24.567 1.00 31.07 496 LEU A CA 1
ATOM 2522 C C . LEU A 1 317 ? -41.359 44.071 24.320 1.00 32.47 496 LEU A C 1
ATOM 2523 O O . LEU A 1 317 ? -42.230 43.346 23.818 1.00 33.12 496 LEU A O 1
ATOM 2528 N N . ALA A 1 318 ? -41.576 45.355 24.622 1.00 33.36 497 ALA A N 1
ATOM 2529 C CA . ALA A 1 318 ? -42.802 46.056 24.202 1.00 34.73 497 ALA A CA 1
ATOM 2530 C C . ALA A 1 318 ? -42.854 46.297 22.696 1.00 36.07 497 ALA A C 1
ATOM 2531 O O . ALA A 1 318 ? -43.926 46.554 22.156 1.00 36.46 497 ALA A O 1
ATOM 2533 N N . LYS A 1 319 ? -41.712 46.216 22.015 1.00 37.79 498 LYS A N 1
ATOM 2534 C CA . LYS A 1 319 ? -41.693 46.452 20.572 1.00 39.75 498 LYS A CA 1
ATOM 2535 C C . LYS A 1 319 ? -41.439 45.213 19.741 1.00 40.46 498 LYS A C 1
ATOM 2536 O O . LYS A 1 319 ? -41.598 45.252 18.535 1.00 42.33 498 LYS A O 1
ATOM 2542 N N . THR A 1 320 ? -41.049 44.111 20.368 1.00 40.32 499 THR A N 1
ATOM 2543 C CA . THR A 1 320 ? -40.736 42.886 19.621 1.00 39.69 499 THR A CA 1
ATOM 2544 C C . THR A 1 320 ? -42.010 42.143 19.228 1.00 37.46 499 THR A C 1
ATOM 2545 O O . THR A 1 320 ? -42.875 41.967 20.063 1.00 37.47 499 THR A O 1
ATOM 2549 N N . PRO A 1 321 ? -42.124 41.713 17.953 1.00 36.32 500 PRO A N 1
ATOM 2550 C CA . PRO A 1 321 ? -43.262 40.870 17.561 1.00 35.63 500 PRO A CA 1
ATOM 2551 C C . PRO A 1 321 ? -43.307 39.584 18.384 1.00 35.39 500 PRO A C 1
ATOM 2552 O O . PRO A 1 321 ? -42.415 38.749 18.269 1.00 36.37 500 PRO A O 1
ATOM 2556 N N . LEU A 1 322 ? -44.346 39.422 19.195 1.00 34.30 501 LEU A N 1
ATOM 2557 C CA . LEU A 1 322 ? -44.438 38.280 20.090 1.00 33.37 501 LEU A CA 1
ATOM 2558 C C . LEU A 1 322 ? -45.560 37.302 19.734 1.00 33.92 501 LEU A C 1
ATOM 2559 O O . LEU A 1 322 ? -45.766 36.302 20.431 1.00 33.26 501 LEU A O 1
ATOM 2564 N N . GLU A 1 323 ? -46.244 37.564 18.620 1.00 34.96 502 GLU A N 1
ATOM 2565 C CA . GLU A 1 323 ? -47.418 36.776 18.213 1.00 36.74 502 GLU A CA 1
ATOM 2566 C C . GLU A 1 323 ? -47.093 35.302 17.967 1.00 36.81 502 GLU A C 1
ATOM 2567 O O . GLU A 1 323 ? -47.966 34.449 18.076 1.00 37.45 502 GLU A O 1
ATOM 2573 N N . ASN A 1 324 ? -45.844 35.005 17.623 1.00 36.92 503 ASN A N 1
ATOM 2574 C CA . ASN A 1 324 ? -45.438 33.627 17.368 1.00 36.82 503 ASN A CA 1
ATOM 2575 C C . ASN A 1 324 ? -44.580 33.056 18.485 1.00 36.14 503 ASN A C 1
ATOM 2576 O O . ASN A 1 324 ? -44.793 31.921 18.909 1.00 36.93 503 ASN A O 1
ATOM 2581 N N . ILE A 1 325 ? -43.635 33.857 18.969 1.00 34.87 504 ILE A N 1
ATOM 2582 C CA . ILE A 1 325 ? -42.756 33.489 20.075 1.00 33.85 504 ILE A CA 1
ATOM 2583 C C . ILE A 1 325 ? -43.551 33.061 21.309 1.00 34.13 504 ILE A C 1
ATOM 2584 O O . ILE A 1 325 ? -43.314 31.987 21.879 1.00 34.61 504 ILE A O 1
ATOM 2589 N N . LEU A 1 326 ? -44.505 33.886 21.716 1.00 33.70 505 LEU A N 1
ATOM 2590 C CA . LEU A 1 326 ? -45.183 33.643 22.977 1.00 33.81 505 LEU A CA 1
ATOM 2591 C C . LEU A 1 326 ? -45.982 32.350 23.003 1.00 33.59 505 LEU A C 1
ATOM 2592 O O . LEU A 1 326 ? -45.805 31.556 23.923 1.00 34.03 505 LEU A O 1
ATOM 2597 N N . PRO A 1 327 ? -46.847 32.108 21.997 1.00 33.44 506 PRO A N 1
ATOM 2598 C CA . PRO A 1 327 ? -47.528 30.805 21.979 1.00 32.94 506 PRO A CA 1
ATOM 2599 C C . PRO A 1 327 ? -46.572 29.614 21.989 1.00 33.07 506 PRO A C 1
ATOM 2600 O O . PRO A 1 327 ? -46.867 28.595 22.627 1.00 33.51 506 PRO A O 1
ATOM 2604 N N . PHE A 1 328 ? -45.436 29.739 21.309 1.00 32.20 507 PHE A N 1
ATOM 2605 C CA . PHE A 1 328 ? -44.453 28.658 21.303 1.00 31.56 507 PHE A CA 1
ATOM 2606 C C . PHE A 1 328 ? -43.947 28.394 22.706 1.00 30.67 507 PHE A C 1
ATOM 2607 O O . PHE A 1 328 ? -43.914 27.259 23.161 1.00 30.67 507 PHE A O 1
ATOM 2615 N N . LEU A 1 329 ? -43.553 29.455 23.396 1.00 30.91 508 LEU A N 1
ATOM 2616 C CA . LEU A 1 329 ? -43.077 29.338 24.773 1.00 30.69 508 LEU A CA 1
ATOM 2617 C C . LEU A 1 329 ? -44.126 28.794 25.750 1.00 30.90 508 LEU A C 1
ATOM 2618 O O . LEU A 1 329 ? -43.794 28.014 26.632 1.00 30.55 508 LEU A O 1
ATOM 2623 N N . LEU A 1 330 ? -45.388 29.183 25.588 1.00 31.15 509 LEU A N 1
ATOM 2624 C CA . LEU A 1 330 ? -46.446 28.615 26.413 1.00 32.19 509 LEU A CA 1
ATOM 2625 C C . LEU A 1 330 ? -46.595 27.122 26.184 1.00 33.22 509 LEU A C 1
ATOM 2626 O O . LEU A 1 330 ? -46.784 26.370 27.133 1.00 33.13 509 LEU A O 1
ATOM 2631 N N . ARG A 1 331 ? -46.495 26.700 24.928 1.00 34.69 510 ARG A N 1
ATOM 2632 C CA . ARG A 1 331 ? -46.548 25.289 24.582 1.00 37.73 510 ARG A CA 1
ATOM 2633 C C . ARG A 1 331 ? -45.401 24.528 25.231 1.00 36.97 510 ARG A C 1
ATOM 2634 O O . ARG A 1 331 ? -45.599 23.457 25.799 1.00 36.94 510 ARG A O 1
ATOM 2642 N N . LEU A 1 332 ? -44.204 25.100 25.153 1.00 37.50 511 LEU A N 1
ATOM 2643 C CA . LEU A 1 332 ? -43.024 24.536 25.802 1.00 37.03 511 LEU A CA 1
ATOM 2644 C C . LEU A 1 332 ? -43.219 24.343 27.300 1.00 36.99 511 LEU A C 1
ATOM 2645 O O . LEU A 1 332 ? -42.947 23.274 27.820 1.00 37.58 511 LEU A O 1
ATOM 2650 N N . ILE A 1 333 ? -43.686 25.377 27.989 1.00 37.37 512 ILE A N 1
ATOM 2651 C CA . ILE A 1 333 ? -43.923 25.314 29.429 1.00 38.57 512 ILE A CA 1
ATOM 2652 C C . ILE A 1 333 ? -44.965 24.233 29.770 1.00 39.46 512 ILE A C 1
ATOM 2653 O O . ILE A 1 333 ? -44.843 23.517 30.762 1.00 38.92 512 ILE A O 1
ATOM 2658 N N . GLU A 1 334 ? -45.976 24.119 28.917 1.00 41.22 513 GLU A N 1
ATOM 2659 C CA . GLU A 1 334 ? -47.038 23.135 29.069 1.00 43.63 513 GLU A CA 1
ATOM 2660 C C . GLU A 1 334 ? -46.557 21.671 29.045 1.00 43.28 513 GLU A C 1
ATOM 2661 O O . GLU A 1 334 ? -47.014 20.870 29.865 1.00 42.28 513 GLU A O 1
ATOM 2667 N N . ILE A 1 335 ? -45.645 21.326 28.126 1.00 43.68 514 ILE A N 1
ATOM 2668 C CA . ILE A 1 335 ? -45.236 19.917 27.965 1.00 44.48 514 ILE A CA 1
ATOM 2669 C C . ILE A 1 335 ? -43.846 19.528 28.488 1.00 45.07 514 ILE A C 1
ATOM 2670 O O . ILE A 1 335 ? -43.601 18.348 28.751 1.00 45.52 514 ILE A O 1
ATOM 2675 N N . HIS A 1 336 ? -42.939 20.490 28.647 1.00 45.39 515 HIS A N 1
ATOM 2676 C CA . HIS A 1 336 ? -41.574 20.142 29.052 1.00 45.44 515 HIS A CA 1
ATOM 2677 C C . HIS A 1 336 ? -41.496 19.675 30.494 1.00 46.06 515 HIS A C 1
ATOM 2678 O O . HIS A 1 336 ? -41.852 20.411 31.404 1.00 46.43 515 HIS A O 1
ATOM 2685 N N . PRO A 1 337 ? -41.013 18.442 30.703 1.00 46.77 516 PRO A N 1
ATOM 2686 C CA . PRO A 1 337 ? -41.125 17.825 32.022 1.00 47.02 516 PRO A CA 1
ATOM 2687 C C . PRO A 1 337 ? -40.147 18.304 33.104 1.00 47.69 516 PRO A C 1
ATOM 2688 O O . PRO A 1 337 ? -40.283 17.890 34.266 1.00 48.99 516 PRO A O 1
ATOM 2692 N N . ASP A 1 338 ? -39.189 19.171 32.782 1.00 47.02 517 ASP A N 1
ATOM 2693 C CA . ASP A 1 338 ? -38.257 19.559 33.843 1.00 46.11 517 ASP A CA 1
ATOM 2694 C C . ASP A 1 338 ? -38.432 20.946 34.469 1.00 45.20 517 ASP A C 1
ATOM 2695 O O . ASP A 1 338 ? -38.647 21.960 33.783 1.00 44.53 517 ASP A O 1
ATOM 2700 N N . ASP A 1 339 ? -38.362 20.959 35.797 1.00 43.87 518 ASP A N 1
ATOM 2701 C CA . ASP A 1 339 ? -38.681 22.134 36.599 1.00 42.20 518 ASP A CA 1
ATOM 2702 C C . ASP A 1 339 ? -37.849 23.369 36.299 1.00 40.63 518 ASP A C 1
ATOM 2703 O O . ASP A 1 339 ? -38.341 24.486 36.465 1.00 40.68 518 ASP A O 1
ATOM 2708 N N . GLU A 1 340 ? -36.607 23.186 35.855 1.00 38.25 519 GLU A N 1
ATOM 2709 C CA . GLU A 1 340 ? -35.764 24.332 35.531 1.00 36.73 519 GLU A CA 1
ATOM 2710 C C . GLU A 1 340 ? -36.343 25.076 34.345 1.00 33.98 519 GLU A C 1
ATOM 2711 O O . GLU A 1 340 ? -36.324 26.299 34.300 1.00 33.89 519 GLU A O 1
ATOM 2717 N N . VAL A 1 341 ? -36.858 24.325 33.382 1.00 31.23 520 VAL A N 1
ATOM 2718 C CA . VAL A 1 341 ? -37.466 24.915 32.212 1.00 29.98 520 VAL A CA 1
ATOM 2719 C C . VAL A 1 341 ? -38.775 25.616 32.606 1.00 30.02 520 VAL A C 1
ATOM 2720 O O . VAL A 1 341 ? -39.030 26.730 32.161 1.00 29.96 520 VAL A O 1
ATOM 2724 N N . ILE A 1 342 ? -39.576 24.981 33.468 1.00 29.46 521 ILE A N 1
ATOM 2725 C CA . ILE A 1 342 ? -40.821 25.574 33.943 1.00 29.22 521 ILE A CA 1
ATOM 2726 C C . ILE A 1 342 ? -40.509 26.858 34.691 1.00 29.07 521 ILE A C 1
ATOM 2727 O O . ILE A 1 342 ? -41.197 27.873 34.530 1.00 29.62 521 ILE A O 1
ATOM 2732 N N . TYR A 1 343 ? -39.460 26.808 35.498 1.00 27.64 522 TYR A N 1
ATOM 2733 C CA . TYR A 1 343 ? -39.049 27.953 36.278 1.00 27.36 522 TYR A CA 1
ATOM 2734 C C . TYR A 1 343 ? -38.682 29.113 35.380 1.00 27.53 522 TYR A C 1
ATOM 2735 O O . TYR A 1 343 ? -39.169 30.220 35.593 1.00 28.40 522 TYR A O 1
ATOM 2744 N N . SER A 1 344 ? -37.856 28.854 34.367 1.00 27.34 523 SER A N 1
ATOM 2745 C CA . SER A 1 344 ? -37.404 29.894 33.445 1.00 27.35 523 SER A CA 1
ATOM 2746 C C . SER A 1 344 ? -38.547 30.462 32.616 1.00 27.05 523 SER A C 1
ATOM 2747 O O . SER A 1 344 ? -38.665 31.676 32.475 1.00 26.75 523 SER A O 1
ATOM 2750 N N . GLY A 1 345 ? -39.380 29.575 32.072 1.00 27.02 524 GLY A N 1
ATOM 2751 C CA . GLY A 1 345 ? -40.488 29.966 31.214 1.00 26.44 524 GLY A CA 1
ATOM 2752 C C . GLY A 1 345 ? -41.524 30.810 31.934 1.00 27.08 524 GLY A C 1
ATOM 2753 O O . GLY A 1 345 ? -41.946 31.849 31.421 1.00 27.85 524 GLY A O 1
ATOM 2754 N N . THR A 1 346 ? -41.948 30.367 33.118 1.00 25.97 525 THR A N 1
ATOM 2755 C CA . THR A 1 346 ? -42.939 31.110 33.878 1.00 24.94 525 THR A CA 1
ATOM 2756 C C . THR A 1 346 ? -42.366 32.437 34.383 1.00 25.00 525 THR A C 1
ATOM 2757 O O . THR A 1 346 ? -43.104 33.418 34.520 1.00 25.31 525 THR A O 1
ATOM 2761 N N . GLY A 1 347 ? -41.062 32.451 34.685 1.00 24.31 526 GLY A N 1
ATOM 2762 C CA . GLY A 1 347 ? -40.368 33.661 35.103 1.00 22.92 526 GLY A CA 1
ATOM 2763 C C . GLY A 1 347 ? -40.375 34.667 33.972 1.00 23.91 526 GLY A C 1
ATOM 2764 O O . GLY A 1 347 ? -40.703 35.831 34.167 1.00 25.20 526 GLY A O 1
ATOM 2765 N N . PHE A 1 348 ? -40.037 34.201 32.777 1.00 24.18 527 PHE A N 1
ATOM 2766 C CA . PHE A 1 348 ? -40.110 34.998 31.566 1.00 25.03 527 PHE A CA 1
ATOM 2767 C C . PHE A 1 348 ? -41.524 35.545 31.271 1.00 26.13 527 PHE A C 1
ATOM 2768 O O . PHE A 1 348 ? -41.684 36.702 30.879 1.00 25.79 527 PHE A O 1
ATOM 2776 N N . LEU A 1 349 ? -42.529 34.692 31.426 1.00 26.86 528 LEU A N 1
ATOM 2777 C CA . LEU A 1 349 ? -43.909 35.051 31.175 1.00 28.95 528 LEU A CA 1
ATOM 2778 C C . LEU A 1 349 ? -44.336 36.209 32.078 1.00 28.81 528 LEU A C 1
ATOM 2779 O O . LEU A 1 349 ? -44.914 37.191 31.611 1.00 29.27 528 LEU A O 1
ATOM 2784 N N . SER A 1 350 ? -43.992 36.116 33.359 1.00 28.85 529 SER A N 1
ATOM 2785 C CA . SER A 1 350 ? -44.365 37.143 34.338 1.00 29.04 529 SER A CA 1
ATOM 2786 C C . SER A 1 350 ? -43.821 38.517 33.994 1.00 28.47 529 SER A C 1
ATOM 2787 O O . SER A 1 350 ? -44.538 39.499 34.140 1.00 28.71 529 SER A O 1
ATOM 2790 N N . ASN A 1 351 ? -42.572 38.585 33.524 1.00 28.04 530 ASN A N 1
ATOM 2791 C CA . ASN A 1 351 ? -41.980 39.860 33.111 1.00 26.92 530 ASN A CA 1
ATOM 2792 C C . ASN A 1 351 ? -42.468 40.349 31.754 1.00 26.96 530 ASN A C 1
ATOM 2793 O O . ASN A 1 351 ? -42.668 41.549 31.564 1.00 27.06 530 ASN A O 1
ATOM 2798 N N . VAL A 1 352 ? -42.649 39.436 30.803 1.00 27.21 531 VAL A N 1
ATOM 2799 C CA . VAL A 1 352 ? -42.965 39.862 29.440 1.00 27.16 531 VAL A CA 1
ATOM 2800 C C . VAL A 1 352 ? -44.362 40.498 29.364 1.00 28.48 531 VAL A C 1
ATOM 2801 O O . VAL A 1 352 ? -44.564 41.419 28.577 1.00 29.09 531 VAL A O 1
ATOM 2805 N N . VAL A 1 353 ? -45.309 40.012 30.174 1.00 28.05 532 VAL A N 1
ATOM 2806 C CA . VAL A 1 353 ? -46.661 40.548 30.136 1.00 28.34 532 VAL A CA 1
ATOM 2807 C C . VAL A 1 353 ? -46.737 41.861 30.891 1.00 29.74 532 VAL A C 1
ATOM 2808 O O . VAL A 1 353 ? -47.666 42.632 30.683 1.00 30.68 532 VAL A O 1
ATOM 2812 N N . ALA A 1 354 ? -45.769 42.118 31.773 1.00 30.43 533 ALA A N 1
ATOM 2813 C CA . ALA A 1 354 ? -45.834 43.298 32.647 1.00 30.48 533 ALA A CA 1
ATOM 2814 C C . ALA A 1 354 ? -45.822 44.596 31.844 1.00 31.02 533 ALA A C 1
ATOM 2815 O O . ALA A 1 354 ? -44.913 44.817 31.046 1.00 30.80 533 ALA A O 1
ATOM 2817 N N . HIS A 1 355 ? -46.852 45.426 32.049 1.00 31.86 534 HIS A N 1
ATOM 2818 C CA . HIS A 1 355 ? -46.951 46.779 31.475 1.00 32.34 534 HIS A CA 1
ATOM 2819 C C . HIS A 1 355 ? -47.233 46.807 29.982 1.00 32.40 534 HIS A C 1
ATOM 2820 O O . HIS A 1 355 ? -47.012 47.832 29.345 1.00 32.99 534 HIS A O 1
ATOM 2827 N N . LYS A 1 356 ? -47.712 45.698 29.417 1.00 32.38 535 LYS A N 1
ATOM 2828 C CA . LYS A 1 356 ? -47.832 45.570 27.969 1.00 31.43 535 LYS A CA 1
ATOM 2829 C C . LYS A 1 356 ? -49.150 44.888 27.601 1.00 31.92 535 LYS A C 1
ATOM 2830 O O . LYS A 1 356 ? -49.251 43.651 27.531 1.00 32.03 535 LYS A O 1
ATOM 2836 N N . GLN A 1 357 ? -50.152 45.719 27.338 1.00 32.17 536 GLN A N 1
ATOM 2837 C CA . GLN A 1 357 ? -51.513 45.270 27.099 1.00 31.49 536 GLN A CA 1
ATOM 2838 C C . GLN A 1 357 ? -51.615 44.292 25.939 1.00 30.81 536 GLN A C 1
ATOM 2839 O O . GLN A 1 357 ? -52.148 43.188 26.105 1.00 31.17 536 GLN A O 1
ATOM 2845 N N . HIS A 1 358 ? -51.106 44.690 24.772 1.00 30.39 537 HIS A N 1
ATOM 2846 C CA . HIS A 1 358 ? -51.099 43.817 23.583 1.00 29.67 537 HIS A CA 1
ATOM 2847 C C . HIS A 1 358 ? -50.425 42.451 23.833 1.00 29.21 537 HIS A C 1
ATOM 2848 O O . HIS A 1 358 ? -50.855 41.442 23.274 1.00 29.30 537 HIS A O 1
ATOM 2855 N N . VAL A 1 359 ? -49.406 42.419 24.699 1.00 28.77 538 VAL A N 1
ATOM 2856 C CA . VAL A 1 359 ? -48.737 41.157 25.071 1.00 28.92 538 VAL A CA 1
ATOM 2857 C C . VAL A 1 359 ? -49.629 40.298 25.968 1.00 29.26 538 VAL A C 1
ATOM 2858 O O . VAL A 1 359 ? -49.729 39.081 25.785 1.00 29.46 538 VAL A O 1
ATOM 2862 N N . LYS A 1 360 ? -50.279 40.934 26.939 1.00 29.99 539 LYS A N 1
ATOM 2863 C CA . LYS A 1 360 ? -51.327 40.269 27.713 1.00 30.00 539 LYS A CA 1
ATOM 2864 C C . LYS A 1 360 ? -52.378 39.655 26.782 1.00 30.52 539 LYS A C 1
ATOM 2865 O O . LYS A 1 360 ? -52.825 38.515 26.996 1.00 30.50 539 LYS A O 1
ATOM 2871 N N . ASP A 1 361 ? -52.759 40.396 25.739 1.00 31.01 540 ASP A N 1
ATOM 2872 C CA . ASP A 1 361 ? -53.786 39.906 24.815 1.00 32.25 540 ASP A CA 1
ATOM 2873 C C . ASP A 1 361 ? -53.318 38.648 24.095 1.00 32.16 540 ASP A C 1
ATOM 2874 O O . ASP A 1 361 ? -54.069 37.667 23.985 1.00 32.84 540 ASP A O 1
ATOM 2879 N N . ILE A 1 362 ? -52.070 38.655 23.631 1.00 31.23 541 ILE A N 1
ATOM 2880 C CA . ILE A 1 362 ? -51.520 37.465 22.982 1.00 30.55 541 ILE A CA 1
ATOM 2881 C C . ILE A 1 362 ? -51.589 36.270 23.937 1.00 30.11 541 ILE A C 1
ATOM 2882 O O . ILE A 1 362 ? -52.127 35.214 23.600 1.00 29.27 541 ILE A O 1
ATOM 2887 N N . ALA A 1 363 ? -51.069 36.463 25.141 1.00 30.49 542 ALA A N 1
ATOM 2888 C CA . ALA A 1 363 ? -51.087 35.427 26.154 1.00 30.88 542 ALA A CA 1
ATOM 2889 C C . ALA A 1 363 ? -52.501 34.851 26.393 1.00 31.68 542 ALA A C 1
ATOM 2890 O O . ALA A 1 363 ? -52.702 33.634 26.361 1.00 31.19 542 ALA A O 1
ATOM 2892 N N . ILE A 1 364 ? -53.484 35.723 26.599 1.00 33.39 543 ILE A N 1
ATOM 2893 C CA . ILE A 1 364 ? -54.864 35.267 26.832 1.00 34.69 543 ILE A CA 1
ATOM 2894 C C . ILE A 1 364 ? -55.415 34.410 25.690 1.00 34.74 543 ILE A C 1
ATOM 2895 O O . ILE A 1 364 ? -56.027 33.375 25.937 1.00 35.64 543 ILE A O 1
ATOM 2900 N N . ARG A 1 365 ? -55.173 34.816 24.447 1.00 35.38 544 ARG A N 1
ATOM 2901 C CA . ARG A 1 365 ? -55.645 34.051 23.290 1.00 36.51 544 ARG A CA 1
ATOM 2902 C C . ARG A 1 365 ? -54.951 32.703 23.166 1.00 36.54 544 ARG A C 1
ATOM 2903 O O . ARG A 1 365 ? -55.451 31.800 22.490 1.00 37.32 544 ARG A O 1
ATOM 2911 N N . SER A 1 366 ? -53.801 32.550 23.810 1.00 36.15 545 SER A N 1
ATOM 2912 C CA . SER A 1 366 ? -53.150 31.249 23.814 1.00 36.53 545 SER A CA 1
ATOM 2913 C C . SER A 1 366 ? -53.378 30.510 25.128 1.00 35.72 545 SER A C 1
ATOM 2914 O O . SER A 1 366 ? -52.679 29.535 25.427 1.00 35.59 545 SER A O 1
ATOM 2917 N N . ASN A 1 367 ? -54.363 30.972 25.900 1.00 34.70 546 ASN A N 1
ATOM 2918 C CA . ASN A 1 367 ? -54.773 30.310 27.138 1.00 34.66 546 ASN A CA 1
ATOM 2919 C C . ASN A 1 367 ? -53.760 30.399 28.271 1.00 33.51 546 ASN A C 1
ATOM 2920 O O . ASN A 1 367 ? -53.689 29.509 29.113 1.00 33.26 546 ASN A O 1
ATOM 2925 N N . ALA A 1 368 ? -52.980 31.471 28.298 1.00 32.79 547 ALA A N 1
ATOM 2926 C CA . ALA A 1 368 ? -51.948 31.612 29.318 1.00 32.95 547 ALA A CA 1
ATOM 2927 C C . ALA A 1 368 ? -52.513 31.423 30.728 1.00 32.71 547 ALA A C 1
ATOM 2928 O O . ALA A 1 368 ? -51.902 30.750 31.550 1.00 32.54 547 ALA A O 1
ATOM 2930 N N . ILE A 1 369 ? -53.688 31.990 30.998 1.00 33.21 548 ILE A N 1
ATOM 2931 C CA . ILE A 1 369 ? -54.265 31.911 32.344 1.00 33.85 548 ILE A CA 1
ATOM 2932 C C . ILE A 1 369 ? -54.623 30.478 32.713 1.00 34.38 548 ILE A C 1
ATOM 2933 O O . ILE A 1 369 ? -54.294 30.012 33.806 1.00 35.18 548 ILE A O 1
ATOM 2938 N N . PHE A 1 370 ? -55.263 29.766 31.798 1.00 34.67 549 PHE A N 1
ATOM 2939 C CA . PHE A 1 370 ? -55.501 28.349 32.003 1.00 36.46 549 PHE A CA 1
ATOM 2940 C C . PHE A 1 370 ? -54.200 27.607 32.357 1.00 35.80 549 PHE A C 1
ATOM 2941 O O . PHE A 1 370 ? -54.178 26.770 33.259 1.00 36.59 549 PHE A O 1
ATOM 2949 N N . LEU A 1 371 ? -53.120 27.919 31.644 1.00 34.25 550 LEU A N 1
ATOM 2950 C CA . LEU A 1 371 ? -51.858 27.232 31.833 1.00 32.91 550 LEU A CA 1
ATOM 2951 C C . LEU A 1 371 ? -51.263 27.469 33.206 1.00 31.98 550 LEU A C 1
ATOM 2952 O O . LEU A 1 371 ? -50.732 26.534 33.816 1.00 31.78 550 LEU A O 1
ATOM 2957 N N . LEU A 1 372 ? -51.353 28.705 33.695 1.00 30.59 551 LEU A N 1
ATOM 2958 C CA . LEU A 1 372 ? -50.959 29.006 35.071 1.00 30.22 551 LEU A CA 1
ATOM 2959 C C . LEU A 1 372 ? -51.673 28.111 36.071 1.00 30.58 551 LEU A C 1
ATOM 2960 O O . LEU A 1 372 ? -51.068 27.644 37.033 1.00 32.05 551 LEU A O 1
ATOM 2965 N N . HIS A 1 373 ? -52.961 27.880 35.846 1.00 29.99 552 HIS A N 1
ATOM 2966 C CA . HIS A 1 373 ? -53.752 27.040 36.729 1.00 29.65 552 HIS A CA 1
ATOM 2967 C C . HIS A 1 373 ? -53.231 25.605 36.726 1.00 28.96 552 HIS A C 1
ATOM 2968 O O . HIS A 1 373 ? -53.134 24.970 37.769 1.00 28.50 552 HIS A O 1
ATOM 2975 N N . THR A 1 374 ? -52.901 25.104 35.547 1.00 29.26 553 THR A N 1
ATOM 2976 C CA . THR A 1 374 ? -52.374 23.762 35.392 1.00 30.67 553 THR A CA 1
ATOM 2977 C C . THR A 1 374 ? -50.988 23.602 36.043 1.00 31.77 553 THR A C 1
ATOM 2978 O O . THR A 1 374 ? -50.713 22.588 36.673 1.00 32.36 553 THR A O 1
ATOM 2982 N N . ILE A 1 375 ? -50.128 24.608 35.910 1.00 31.80 554 ILE A N 1
ATOM 2983 C CA . ILE A 1 375 ? -48.778 24.514 36.468 1.00 32.19 554 ILE A CA 1
ATOM 2984 C C . ILE A 1 375 ? -48.802 24.503 37.984 1.00 32.71 554 ILE A C 1
ATOM 2985 O O . ILE A 1 375 ? -48.126 23.698 38.605 1.00 32.82 554 ILE A O 1
ATOM 2990 N N . ILE A 1 376 ? -49.591 25.384 38.579 1.00 34.03 555 ILE A N 1
ATOM 2991 C CA . ILE A 1 376 ? -49.711 25.416 40.030 1.00 35.14 555 ILE A CA 1
ATOM 2992 C C . ILE A 1 376 ? -50.273 24.086 40.567 1.00 36.90 555 ILE A C 1
ATOM 2993 O O . ILE A 1 376 ? -49.742 23.541 41.531 1.00 37.13 555 ILE A O 1
ATOM 2998 N N . SER A 1 377 ? -51.305 23.557 39.901 1.00 38.50 556 SER A N 1
ATOM 2999 C CA . SER A 1 377 ? -52.035 22.347 40.332 1.00 39.95 556 SER A CA 1
ATOM 3000 C C . SER A 1 377 ? -51.248 21.044 40.328 1.00 40.98 556 SER A C 1
ATOM 3001 O O . SER A 1 377 ? -51.619 20.103 41.029 1.00 40.72 556 SER A O 1
ATOM 3004 N N . LYS A 1 378 ? -50.193 20.981 39.524 1.00 42.75 557 LYS A N 1
ATOM 3005 C CA . LYS A 1 378 ? -49.458 19.734 39.328 1.00 45.37 557 LYS A CA 1
ATOM 3006 C C . LYS A 1 378 ? -48.534 19.384 40.498 1.00 46.34 557 LYS A C 1
ATOM 3007 O O . LYS A 1 378 ? -48.118 18.240 40.629 1.00 47.30 557 LYS A O 1
ATOM 3013 N N . TYR A 1 379 ? -48.218 20.359 41.345 1.00 47.72 558 TYR A N 1
ATOM 3014 C CA . TYR A 1 379 ? -47.264 20.141 42.436 1.00 49.01 558 TYR A CA 1
ATOM 3015 C C . TYR A 1 379 ? -47.927 19.760 43.743 1.00 50.85 558 TYR A C 1
ATOM 3016 O O . TYR A 1 379 ? -49.028 20.226 44.042 1.00 51.32 558 TYR A O 1
ATOM 3025 N N . PRO A 1 380 ? -47.244 18.926 44.544 1.00 52.55 559 PRO A N 1
ATOM 3026 C CA . PRO A 1 380 ? -47.776 18.598 45.858 1.00 53.92 559 PRO A CA 1
ATOM 3027 C C . PRO A 1 380 ? -47.654 19.809 46.774 1.00 55.20 559 PRO A C 1
ATOM 3028 O O . PRO A 1 380 ? -47.086 20.828 46.374 1.00 55.67 559 PRO A O 1
ATOM 3032 N N . ARG A 1 381 ? -48.188 19.696 47.985 1.00 56.26 560 ARG A N 1
ATOM 3033 C CA . ARG A 1 381 ? -48.017 20.724 48.987 1.00 58.01 560 ARG A CA 1
ATOM 3034 C C . ARG A 1 381 ? -46.533 20.847 49.299 1.00 58.25 560 ARG A C 1
ATOM 3035 O O . ARG A 1 381 ? -45.787 19.870 49.202 1.00 58.35 560 ARG A O 1
ATOM 3043 N N . LEU A 1 382 ? -46.105 22.045 49.674 1.00 59.13 561 LEU A N 1
ATOM 3044 C CA . LEU A 1 382 ? -44.698 22.290 49.972 1.00 60.30 561 LEU A CA 1
ATOM 3045 C C . LEU A 1 382 ? -44.181 21.427 51.118 1.00 61.65 561 LEU A C 1
ATOM 3046 O O . LEU A 1 382 ? -43.006 21.060 51.135 1.00 61.78 561 LEU A O 1
ATOM 3051 N N . ASP A 1 383 ? -45.062 21.091 52.062 1.00 63.20 562 ASP A N 1
ATOM 3052 C CA . ASP A 1 383 ? -44.687 20.217 53.180 1.00 64.49 562 ASP A CA 1
ATOM 3053 C C . ASP A 1 383 ? -44.380 18.770 52.752 1.00 64.46 562 ASP A C 1
ATOM 3054 O O . ASP A 1 383 ? -43.727 18.038 53.483 1.00 64.94 562 ASP A O 1
ATOM 3059 N N . GLU A 1 384 ? -44.827 18.377 51.561 1.00 64.55 563 GLU A N 1
ATOM 3060 C CA . GLU A 1 384 ? -44.574 17.031 51.042 1.00 64.69 563 GLU A CA 1
ATOM 3061 C C . GLU A 1 384 ? -43.312 16.928 50.178 1.00 64.20 563 GLU A C 1
ATOM 3062 O O . GLU A 1 384 ? -43.142 15.948 49.454 1.00 64.40 563 GLU A O 1
ATOM 3068 N N . LEU A 1 385 ? -42.437 17.929 50.237 1.00 63.88 564 LEU A N 1
ATOM 3069 C CA . LEU A 1 385 ? -41.200 17.905 49.454 1.00 63.70 564 LEU A CA 1
ATOM 3070 C C . LEU A 1 385 ? -39.984 17.907 50.368 1.00 64.14 564 LEU A C 1
ATOM 3071 O O . LEU A 1 385 ? -39.782 18.848 51.142 1.00 64.74 564 LEU A O 1
ATOM 3076 N N . THR A 1 386 ? -39.171 16.856 50.261 1.00 64.00 565 THR A N 1
ATOM 3077 C CA . THR A 1 386 ? -38.101 16.601 51.233 1.00 63.63 565 THR A CA 1
ATOM 3078 C C . THR A 1 386 ? -36.797 17.338 50.928 1.00 63.12 565 THR A C 1
ATOM 3079 O O . THR A 1 386 ? -36.224 17.978 51.815 1.00 62.99 565 THR A O 1
ATOM 3083 N N . ASP A 1 387 ? -36.333 17.251 49.685 1.00 62.31 566 ASP A N 1
ATOM 3084 C CA . ASP A 1 387 ? -35.118 17.952 49.283 1.00 61.97 566 ASP A CA 1
ATOM 3085 C C . ASP A 1 387 ? -35.352 19.455 49.222 1.00 61.08 566 ASP A C 1
ATOM 3086 O O . ASP A 1 387 ? -36.301 19.921 48.589 1.00 60.80 566 ASP A O 1
ATOM 3091 N N . ALA A 1 388 ? -34.483 20.198 49.904 1.00 59.85 567 ALA A N 1
ATOM 3092 C CA . ALA A 1 388 ? -34.574 21.653 49.980 1.00 58.49 567 ALA A CA 1
ATOM 3093 C C . ALA A 1 388 ? -34.434 22.365 48.622 1.00 57.53 567 ALA A C 1
ATOM 3094 O O . ALA A 1 388 ? -35.152 23.333 48.373 1.00 57.51 567 ALA A O 1
ATOM 3096 N N . PRO A 1 389 ? -33.506 21.907 47.751 1.00 56.43 568 PRO A N 1
ATOM 3097 C CA . PRO A 1 389 ? -33.359 22.574 46.446 1.00 55.20 568 PRO A CA 1
ATOM 3098 C C . PRO A 1 389 ? -34.633 22.538 45.596 1.00 53.30 568 PRO A C 1
ATOM 3099 O O . PRO A 1 389 ? -35.008 23.552 45.008 1.00 52.88 568 PRO A O 1
ATOM 3103 N N . LYS A 1 390 ? -35.281 21.379 45.551 1.00 51.38 569 LYS A N 1
ATOM 3104 C CA . LYS A 1 390 ? -36.486 21.174 44.753 1.00 50.13 569 LYS A CA 1
ATOM 3105 C C . LYS A 1 390 ? -37.713 21.895 45.346 1.00 48.51 569 LYS A C 1
ATOM 3106 O O . LYS A 1 390 ? -38.517 22.455 44.600 1.00 48.00 569 LYS A O 1
ATOM 3112 N N . ARG A 1 391 ? -37.835 21.896 46.674 1.00 46.47 570 ARG A N 1
ATOM 3113 C CA . ARG A 1 391 ? -38.900 22.627 47.363 1.00 44.93 570 ARG A CA 1
ATOM 3114 C C . ARG A 1 391 ? -38.806 24.128 47.098 1.00 43.24 570 ARG A C 1
ATOM 3115 O O . ARG A 1 391 ? -39.816 24.782 46.857 1.00 41.74 570 ARG A O 1
ATOM 3123 N N . ASN A 1 392 ? -37.598 24.677 47.123 1.00 42.08 571 ASN A N 1
ATOM 3124 C CA . ASN A 1 392 ? -37.454 26.082 46.780 1.00 41.69 571 ASN A CA 1
ATOM 3125 C C . ASN A 1 392 ? -37.829 26.379 45.316 1.00 41.09 571 ASN A C 1
ATOM 3126 O O . ASN A 1 392 ? -38.362 27.442 45.013 1.00 40.93 571 ASN A O 1
ATOM 3131 N N . ARG A 1 393 ? -37.574 25.428 44.422 1.00 40.55 572 ARG A N 1
ATOM 3132 C CA . ARG A 1 393 ? -37.879 25.614 43.004 1.00 40.54 572 ARG A CA 1
ATOM 3133 C C . ARG A 1 393 ? -39.393 25.686 42.756 1.00 39.39 572 ARG A C 1
ATOM 3134 O O . ARG A 1 393 ? -39.877 26.589 42.069 1.00 38.81 572 ARG A O 1
ATOM 3142 N N . VAL A 1 394 ? -40.119 24.729 43.323 1.00 38.46 573 VAL A N 1
ATOM 3143 C CA . VAL A 1 394 ? -41.563 24.664 43.200 1.00 38.58 573 VAL A CA 1
ATOM 3144 C C . VAL A 1 394 ? -42.160 25.960 43.745 1.00 38.97 573 VAL A C 1
ATOM 3145 O O . VAL A 1 394 ? -43.114 26.509 43.201 1.00 39.44 573 VAL A O 1
ATOM 3149 N N . CYS A 1 395 ? -41.545 26.445 44.806 1.00 38.63 574 CYS A N 1
ATOM 3150 C CA . CYS A 1 395 ? -41.964 27.624 45.493 1.00 37.71 574 CYS A CA 1
ATOM 3151 C C . CYS A 1 395 ? -41.814 28.859 44.599 1.00 36.26 574 CYS A C 1
ATOM 3152 O O . CYS A 1 395 ? -42.746 29.642 44.466 1.00 36.69 574 CYS A O 1
ATOM 3155 N N . GLU A 1 396 ? -40.650 29.012 43.980 1.00 34.54 575 GLU A N 1
ATOM 3156 C CA . GLU A 1 396 ? -40.400 30.059 42.994 1.00 32.49 575 GLU A CA 1
ATOM 3157 C C . GLU A 1 396 ? -41.263 29.911 41.729 1.00 30.71 575 GLU A C 1
ATOM 3158 O O . GLU A 1 396 ? -41.623 30.904 41.092 1.00 30.27 575 GLU A O 1
ATOM 3164 N N . ILE A 1 397 ? -41.595 28.679 41.363 1.00 28.99 576 ILE A N 1
ATOM 3165 C CA . ILE A 1 397 ? -42.470 28.433 40.216 1.00 28.08 576 ILE A CA 1
ATOM 3166 C C . ILE A 1 397 ? -43.906 28.946 40.454 1.00 28.42 576 ILE A C 1
ATOM 3167 O O . ILE A 1 397 ? -44.446 29.709 39.644 1.00 28.21 576 ILE A O 1
ATOM 3172 N N . ILE A 1 398 ? -44.511 28.527 41.564 1.00 27.69 577 ILE A N 1
ATOM 3173 C CA . ILE A 1 398 ? -45.844 28.984 41.933 1.00 27.37 577 ILE A CA 1
ATOM 3174 C C . ILE A 1 398 ? -45.846 30.499 42.073 1.00 27.52 577 ILE A C 1
ATOM 3175 O O . ILE A 1 398 ? -46.783 31.175 41.652 1.00 26.55 577 ILE A O 1
ATOM 3180 N N . CYS A 1 399 ? -44.772 31.027 42.647 1.00 28.18 578 CYS A N 1
ATOM 3181 C CA . CYS A 1 399 ? -44.641 32.458 42.803 1.00 27.62 578 CYS A CA 1
ATOM 3182 C C . CYS A 1 399 ? -44.635 33.180 41.455 1.00 27.97 578 CYS A C 1
ATOM 3183 O O . CYS A 1 399 ? -45.303 34.198 41.309 1.00 28.23 578 CYS A O 1
ATOM 3186 N N . ASN A 1 400 ? -43.896 32.645 40.476 1.00 27.50 579 ASN A N 1
ATOM 3187 C CA . ASN A 1 400 ? -43.936 33.157 39.107 1.00 26.47 579 ASN A CA 1
ATOM 3188 C C . ASN A 1 400 ? -45.331 33.140 38.499 1.00 26.03 579 ASN A C 1
ATOM 3189 O O . ASN A 1 400 ? -45.732 34.100 37.848 1.00 26.54 579 ASN A O 1
ATOM 3194 N N . CYS A 1 401 ? -46.050 32.040 38.669 1.00 25.15 580 CYS A N 1
ATOM 3195 C CA . CYS A 1 401 ? -47.376 31.907 38.065 1.00 25.57 580 CYS A CA 1
ATOM 3196 C C . CYS A 1 401 ? -48.368 32.937 38.610 1.00 25.32 580 CYS A C 1
ATOM 3197 O O . CYS A 1 401 ? -49.037 33.617 37.841 1.00 25.26 580 CYS A O 1
ATOM 3200 N N . LEU A 1 402 ? -48.405 33.089 39.930 1.00 25.57 581 LEU A N 1
ATOM 3201 C CA . LEU A 1 402 ? -49.291 34.038 40.585 1.00 25.38 581 LEU A CA 1
ATOM 3202 C C . LEU A 1 402 ? -48.929 35.480 40.281 1.00 26.11 581 LEU A C 1
ATOM 3203 O O . LEU A 1 402 ? -49.812 36.346 40.197 1.00 26.34 581 LEU A O 1
ATOM 3208 N N . ARG A 1 403 ? -47.642 35.755 40.114 1.00 25.94 582 ARG A N 1
ATOM 3209 C CA . ARG A 1 403 ? -47.222 37.097 39.696 1.00 26.71 582 ARG A CA 1
ATOM 3210 C C . ARG A 1 403 ? -47.717 37.380 38.262 1.00 26.21 582 ARG A C 1
ATOM 3211 O O . ARG A 1 403 ? -48.124 38.489 37.936 1.00 27.01 582 ARG A O 1
ATOM 3219 N N . THR A 1 404 ? -47.716 36.365 37.411 1.00 25.67 583 THR A N 1
ATOM 3220 C CA . THR A 1 404 ? -48.261 36.532 36.078 1.00 26.20 583 THR A CA 1
ATOM 3221 C C . THR A 1 404 ? -49.769 36.765 36.150 1.00 25.69 583 THR A C 1
ATOM 3222 O O . THR A 1 404 ? -50.286 37.644 35.458 1.00 25.60 583 THR A O 1
ATOM 3226 N N . LEU A 1 405 ? -50.455 35.989 36.991 1.00 25.16 584 LEU A N 1
ATOM 3227 C CA . LEU A 1 405 ? -51.888 36.158 37.202 1.00 25.25 584 LEU A CA 1
ATOM 3228 C C . LEU A 1 405 ? -52.214 37.585 37.595 1.00 25.96 584 LEU A C 1
ATOM 3229 O O . LEU A 1 405 ? -53.117 38.187 37.034 1.00 26.57 584 LEU A O 1
ATOM 3234 N N . ASN A 1 406 ? -51.451 38.119 38.538 1.00 26.56 585 ASN A N 1
ATOM 3235 C CA . ASN A 1 406 ? -51.691 39.439 39.096 1.00 27.28 585 ASN A CA 1
ATOM 3236 C C . ASN A 1 406 ? -51.505 40.551 38.077 1.00 28.96 585 ASN A C 1
ATOM 3237 O O . ASN A 1 406 ? -52.245 41.534 38.092 1.00 29.94 585 ASN A O 1
ATOM 3242 N N . ASN A 1 407 ? -50.542 40.384 37.174 1.00 30.45 586 ASN A N 1
ATOM 3243 C CA . ASN A 1 407 ? -50.368 41.310 36.049 1.00 31.20 586 ASN A CA 1
ATOM 3244 C C . ASN A 1 407 ? -51.540 41.312 35.068 1.00 32.05 586 ASN A C 1
ATOM 3245 O O . ASN A 1 407 ? -51.787 42.319 34.418 1.00 31.73 586 ASN A O 1
ATOM 3250 N N . PHE A 1 408 ? -52.268 40.198 34.980 1.00 33.62 587 PHE A N 1
ATOM 3251 C CA . PHE A 1 408 ? -53.509 40.133 34.193 1.00 35.30 587 PHE A CA 1
ATOM 3252 C C . PHE A 1 408 ? -54.689 40.819 34.882 1.00 36.77 587 PHE A C 1
ATOM 3253 O O . PHE A 1 408 ? -55.404 41.595 34.263 1.00 36.69 587 PHE A O 1
ATOM 3261 N N . LEU A 1 409 ? -54.899 40.517 36.161 1.00 39.19 588 LEU A N 1
ATOM 3262 C CA . LEU A 1 409 ? -56.129 40.913 36.849 1.00 41.57 588 LEU A CA 1
ATOM 3263 C C . LEU A 1 409 ? -56.320 42.428 36.951 1.00 44.66 588 LEU A C 1
ATOM 3264 O O . LEU A 1 409 ? -57.437 42.895 37.116 1.00 44.93 588 LEU A O 1
ATOM 3285 N N . TRP A 1 412 ? -59.043 44.345 34.733 1.00 55.76 591 TRP A N 1
ATOM 3286 C CA . TRP A 1 412 ? -60.477 44.191 34.918 1.00 54.42 591 TRP A CA 1
ATOM 3287 C C . TRP A 1 412 ? -61.023 44.745 36.216 1.00 56.08 591 TRP A C 1
ATOM 3288 O O . TRP A 1 412 ? -62.221 44.640 36.476 1.00 56.04 591 TRP A O 1
ATOM 3299 N N . ILE A 1 413 ? -60.152 45.325 37.029 1.00 58.39 592 ILE A N 1
ATOM 3300 C CA . ILE A 1 413 ? -60.588 45.921 38.277 1.00 61.18 592 ILE A CA 1
ATOM 3301 C C . ILE A 1 413 ? -60.839 47.410 38.045 1.00 63.58 592 ILE A C 1
ATOM 3302 O O . ILE A 1 413 ? -59.963 48.111 37.523 1.00 63.67 592 ILE A O 1
ATOM 3307 N N . PRO A 1 414 ? -62.057 47.880 38.393 1.00 66.13 593 PRO A N 1
ATOM 3308 C CA . PRO A 1 414 ? -62.501 49.265 38.197 1.00 67.96 593 PRO A CA 1
ATOM 3309 C C . PRO A 1 414 ? -61.509 50.291 38.724 1.00 69.70 593 PRO A C 1
ATOM 3310 O O . PRO A 1 414 ? -61.302 50.385 39.930 1.00 69.90 593 PRO A O 1
ATOM 3314 N N . THR A 1 415 ? -60.890 51.031 37.808 1.00 72.09 594 THR A N 1
ATOM 3315 C CA . THR A 1 415 ? -59.998 52.131 38.160 1.00 74.26 594 THR A CA 1
ATOM 3316 C C . THR A 1 415 ? -60.701 53.459 37.865 1.00 76.07 594 THR A C 1
ATOM 3317 O O . THR A 1 415 ? -61.116 53.693 36.724 1.00 76.35 594 THR A O 1
ATOM 3319 N N . PRO A 1 416 ? -60.859 54.320 38.898 1.00 77.65 595 PRO A N 1
ATOM 3320 C CA . PRO A 1 416 ? -61.477 55.650 38.777 1.00 78.57 595 PRO A CA 1
ATOM 3321 C C . PRO A 1 416 ? -60.942 56.452 37.592 1.00 79.33 595 PRO A C 1
ATOM 3322 O O . PRO A 1 416 ? -61.705 57.195 36.960 1.00 79.37 595 PRO A O 1
ATOM 3326 N N . ASN A 1 417 ? -59.648 56.288 37.302 1.00 79.96 596 ASN A N 1
ATOM 3327 C CA . ASN A 1 417 ? -58.998 56.862 36.116 1.00 80.61 596 ASN A CA 1
ATOM 3328 C C . ASN A 1 417 ? -59.789 56.660 34.813 1.00 81.07 596 ASN A C 1
ATOM 3329 O O . ASN A 1 417 ? -59.659 57.452 33.876 1.00 81.24 596 ASN A O 1
ATOM 3331 N N . GLY A 1 418 ? -60.588 55.591 34.759 1.00 81.14 597 GLY A N 1
ATOM 3332 C CA . GLY A 1 418 ? -61.591 55.411 33.706 1.00 80.88 597 GLY A CA 1
ATOM 3333 C C . GLY A 1 418 ? -61.350 54.304 32.691 1.00 80.68 597 GLY A C 1
ATOM 3334 O O . GLY A 1 418 ? -62.059 54.232 31.678 1.00 80.95 597 GLY A O 1
ATOM 3335 N N . GLU A 1 419 ? -60.368 53.438 32.954 1.00 79.73 598 GLU A N 1
ATOM 3336 C CA . GLU A 1 419 ? -60.010 52.357 32.019 1.00 78.46 598 GLU A CA 1
ATOM 3337 C C . GLU A 1 419 ? -60.641 50.998 32.378 1.00 77.10 598 GLU A C 1
ATOM 3338 O O . GLU A 1 419 ? -59.977 49.955 32.303 1.00 77.05 598 GLU A O 1
ATOM 3340 N N . THR A 1 420 ? -61.923 51.020 32.755 1.00 75.29 599 THR A N 1
ATOM 3341 C CA . THR A 1 420 ? -62.663 49.798 33.116 1.00 73.36 599 THR A CA 1
ATOM 3342 C C . THR A 1 420 ? -62.846 48.909 31.885 1.00 71.41 599 THR A C 1
ATOM 3343 O O . THR A 1 420 ? -63.779 49.095 31.100 1.00 71.39 599 THR A O 1
ATOM 3347 N N . LYS A 1 421 ? -61.931 47.960 31.713 1.00 68.74 600 LYS A N 1
ATOM 3348 C CA . LYS A 1 421 ? -62.031 47.006 30.623 1.00 66.32 600 LYS A CA 1
ATOM 3349 C C . LYS A 1 421 ? -63.029 45.912 30.987 1.00 64.31 600 LYS A C 1
ATOM 3350 O O . LYS A 1 421 ? -63.176 45.557 32.161 1.00 64.03 600 LYS A O 1
ATOM 3356 N N . THR A 1 422 ? -63.721 45.399 29.975 1.00 61.92 601 THR A N 1
ATOM 3357 C CA . THR A 1 422 ? -64.670 44.305 30.149 1.00 59.85 601 THR A CA 1
ATOM 3358 C C . THR A 1 422 ? -64.018 43.007 29.697 1.00 57.66 601 THR A C 1
ATOM 3359 O O . THR A 1 422 ? -63.429 42.934 28.609 1.00 56.99 601 THR A O 1
ATOM 3363 N N . ALA A 1 423 ? -64.125 41.989 30.541 1.00 55.19 602 ALA A N 1
ATOM 3364 C CA . ALA A 1 423 ? -63.587 40.682 30.220 1.00 52.88 602 ALA A CA 1
ATOM 3365 C C . ALA A 1 423 ? -64.544 39.963 29.291 1.00 51.38 602 ALA A C 1
ATOM 3366 O O . ALA A 1 423 ? -65.766 40.033 29.463 1.00 50.66 602 ALA A O 1
ATOM 3368 N N . GLY A 1 424 ? -63.977 39.287 28.299 1.00 49.73 603 GLY A N 1
ATOM 3369 C CA . GLY A 1 424 ? -64.737 38.374 27.466 1.00 48.70 603 GLY A CA 1
ATOM 3370 C C . GLY A 1 424 ? -64.936 37.028 28.147 1.00 47.73 603 GLY A C 1
ATOM 3371 O O . GLY A 1 424 ? -64.299 36.743 29.168 1.00 47.24 603 GLY A O 1
ATOM 3372 N N . PRO A 1 425 ? -65.829 36.190 27.591 1.00 46.93 604 PRO A N 1
ATOM 3373 C CA . PRO A 1 425 ? -66.094 34.856 28.147 1.00 46.20 604 PRO A CA 1
ATOM 3374 C C . PRO A 1 425 ? -64.853 33.966 28.215 1.00 45.20 604 PRO A C 1
ATOM 3375 O O . PRO A 1 425 ? -64.750 33.134 29.121 1.00 44.71 604 PRO A O 1
ATOM 3379 N N . ASN A 1 426 ? -63.935 34.141 27.263 1.00 44.95 605 ASN A N 1
ATOM 3380 C CA . ASN A 1 426 ? -62.648 33.432 27.263 1.00 44.99 605 ASN A CA 1
ATOM 3381 C C . ASN A 1 426 ? -61.815 33.730 28.522 1.00 43.98 605 ASN A C 1
ATOM 3382 O O . ASN A 1 426 ? -61.474 32.817 29.284 1.00 43.46 605 ASN A O 1
ATOM 3387 N N . GLU A 1 427 ? -61.508 35.011 28.731 1.00 42.78 606 GLU A N 1
ATOM 3388 C CA . GLU A 1 427 ? -60.852 35.485 29.946 1.00 42.58 606 GLU A CA 1
ATOM 3389 C C . GLU A 1 427 ? -61.592 35.030 31.213 1.00 41.68 606 GLU A C 1
ATOM 3390 O O . GLU A 1 427 ? -60.958 34.597 32.173 1.00 40.60 606 GLU A O 1
ATOM 3396 N N . LYS A 1 428 ? -62.924 35.129 31.204 1.00 41.10 607 LYS A N 1
ATOM 3397 C CA . LYS A 1 428 ? -63.729 34.859 32.397 1.00 41.25 607 LYS A CA 1
ATOM 3398 C C . LYS A 1 428 ? -63.585 33.427 32.877 1.00 40.76 607 LYS A C 1
ATOM 3399 O O . LYS A 1 428 ? -63.372 33.209 34.067 1.00 40.88 607 LYS A O 1
ATOM 3405 N N . GLN A 1 429 ? -63.679 32.452 31.973 1.00 40.32 608 GLN A N 1
ATOM 3406 C CA . GLN A 1 429 ? -63.588 31.052 32.407 1.00 41.15 608 GLN A CA 1
ATOM 3407 C C . GLN A 1 429 ? -62.182 30.692 32.909 1.00 39.36 608 GLN A C 1
ATOM 3408 O O . GLN A 1 429 ? -62.032 29.889 33.826 1.00 39.46 608 GLN A O 1
ATOM 3414 N N . GLN A 1 430 ? -61.166 31.307 32.322 1.00 37.83 609 GLN A N 1
ATOM 3415 C CA . GLN A 1 430 ? -59.791 31.088 32.761 1.00 37.37 609 GLN A CA 1
ATOM 3416 C C . GLN A 1 430 ? -59.584 31.643 34.179 1.00 35.73 609 GLN A C 1
ATOM 3417 O O . GLN A 1 430 ? -59.157 30.928 35.081 1.00 34.96 609 GLN A O 1
ATOM 3423 N N . VAL A 1 431 ? -59.938 32.905 34.389 1.00 34.67 610 VAL A N 1
ATOM 3424 C CA . VAL A 1 431 ? -59.778 33.515 35.700 1.00 33.39 610 VAL A CA 1
ATOM 3425 C C . VAL A 1 431 ? -60.595 32.808 36.790 1.00 34.21 610 VAL A C 1
ATOM 3426 O O . VAL A 1 431 ? -60.138 32.690 37.930 1.00 34.32 610 VAL A O 1
ATOM 3430 N N . CYS A 1 432 ? -61.785 32.321 36.445 1.00 34.09 611 CYS A N 1
ATOM 3431 C CA . CYS A 1 432 ? -62.690 31.737 37.445 1.00 34.45 611 CYS A CA 1
ATOM 3432 C C . CYS A 1 432 ? -62.240 30.371 37.929 1.00 33.85 611 CYS A C 1
ATOM 3433 O O . CYS A 1 432 ? -62.645 29.913 38.992 1.00 33.87 611 CYS A O 1
ATOM 3436 N N . LYS A 1 433 ? -61.407 29.711 37.144 1.00 33.97 612 LYS A N 1
ATOM 3437 C CA . LYS A 1 433 ? -60.768 28.480 37.596 1.00 34.48 612 LYS A CA 1
ATOM 3438 C C . LYS A 1 433 ? -60.017 28.675 38.920 1.00 33.87 612 LYS A C 1
ATOM 3439 O O . LYS A 1 433 ? -59.932 27.747 39.723 1.00 33.97 612 LYS A O 1
ATOM 3445 N N . PHE A 1 434 ? -59.498 29.883 39.151 1.00 32.97 613 PHE A N 1
ATOM 3446 C CA . PHE A 1 434 ? -58.739 30.170 40.365 1.00 33.14 613 PHE A CA 1
ATOM 3447 C C . PHE A 1 434 ? -59.551 30.221 41.658 1.00 33.49 613 PHE A C 1
ATOM 3448 O O . PHE A 1 434 ? -58.959 30.253 42.741 1.00 33.43 613 PHE A O 1
ATOM 3456 N N . ILE A 1 435 ? -60.883 30.201 41.557 1.00 33.08 614 ILE A N 1
ATOM 3457 C CA . ILE A 1 435 ? -61.703 29.988 42.740 1.00 33.58 614 ILE A CA 1
ATOM 3458 C C . ILE A 1 435 ? -62.270 28.577 42.872 1.00 34.56 614 ILE A C 1
ATOM 3459 O O . ILE A 1 435 ? -63.062 28.312 43.779 1.00 35.34 614 ILE A O 1
ATOM 3464 N N . GLU A 1 436 ? -61.852 27.654 42.007 1.00 34.61 615 GLU A N 1
ATOM 3465 C CA . GLU A 1 436 ? -62.199 26.241 42.202 1.00 34.95 615 GLU A CA 1
ATOM 3466 C C . GLU A 1 436 ? -61.567 25.740 43.493 1.00 35.99 615 GLU A C 1
ATOM 3467 O O . GLU A 1 436 ? -60.504 26.216 43.879 1.00 36.23 615 GLU A O 1
ATOM 3473 N N . ILE A 1 437 ? -62.204 24.778 44.161 1.00 37.41 616 ILE A N 1
ATOM 3474 C CA . ILE A 1 437 ? -61.790 24.419 45.527 1.00 38.59 616 ILE A CA 1
ATOM 3475 C C . ILE A 1 437 ? -60.409 23.784 45.633 1.00 38.61 616 ILE A C 1
ATOM 3476 O O . ILE A 1 437 ? -59.723 23.965 46.633 1.00 38.41 616 ILE A O 1
ATOM 3481 N N . ASP A 1 438 ? -60.003 23.046 44.609 1.00 38.99 617 ASP A N 1
ATOM 3482 C CA . ASP A 1 438 ? -58.715 22.377 44.652 1.00 39.46 617 ASP A CA 1
ATOM 3483 C C . ASP A 1 438 ? -57.538 23.354 44.706 1.00 37.74 617 ASP A C 1
ATOM 3484 O O . ASP A 1 438 ? -56.638 23.171 45.515 1.00 37.36 617 ASP A O 1
ATOM 3489 N N . ILE A 1 439 ? -57.547 24.390 43.870 1.00 36.35 618 ILE A N 1
ATOM 3490 C CA . ILE A 1 439 ? -56.455 25.346 43.882 1.00 35.25 618 ILE A CA 1
ATOM 3491 C C . ILE A 1 439 ? -56.496 26.280 45.103 1.00 35.62 618 ILE A C 1
ATOM 3492 O O . ILE A 1 439 ? -55.443 26.670 45.638 1.00 35.39 618 ILE A O 1
ATOM 3497 N N . LEU A 1 440 ? -57.698 26.612 45.566 1.00 35.63 619 LEU A N 1
ATOM 3498 C CA . LEU A 1 440 ? -57.834 27.363 46.817 1.00 35.49 619 LEU A CA 1
ATOM 3499 C C . LEU A 1 440 ? -57.194 26.605 47.970 1.00 35.39 619 LEU A C 1
ATOM 3500 O O . LEU A 1 440 ? -56.473 27.190 48.769 1.00 35.52 619 LEU A O 1
ATOM 3505 N N . LYS A 1 441 ? -57.464 25.307 48.056 1.00 35.34 620 LYS A N 1
ATOM 3506 C CA . LYS A 1 441 ? -56.899 24.495 49.116 1.00 36.87 620 LYS A CA 1
ATOM 3507 C C . LYS A 1 441 ? -55.375 24.522 49.062 1.00 37.27 620 LYS A C 1
ATOM 3508 O O . LYS A 1 441 ? -54.731 24.742 50.082 1.00 38.15 620 LYS A O 1
ATOM 3514 N N . LYS A 1 442 ? -54.814 24.331 47.866 1.00 37.10 621 LYS A N 1
ATOM 3515 C CA . LYS A 1 442 ? -53.374 24.324 47.666 1.00 37.46 621 LYS A CA 1
ATOM 3516 C C . LYS A 1 442 ? -52.742 25.680 47.971 1.00 36.90 621 LYS A C 1
ATOM 3517 O O . LYS A 1 442 ? -51.671 25.750 48.593 1.00 36.17 621 LYS A O 1
ATOM 3523 N N . LEU A 1 443 ? -53.417 26.750 47.556 1.00 36.34 622 LEU A N 1
ATOM 3524 C CA . LEU A 1 443 ? -52.920 28.089 47.805 1.00 36.85 622 LEU A CA 1
ATOM 3525 C C . LEU A 1 443 ? -52.970 28.439 49.270 1.00 38.46 622 LEU A C 1
ATOM 3526 O O . LEU A 1 443 ? -52.056 29.085 49.783 1.00 38.72 622 LEU A O 1
ATOM 3539 N N . SER A 1 445 ? -52.808 26.295 51.685 1.00 40.99 624 SER A N 1
ATOM 3540 C CA . SER A 1 445 ? -51.827 25.475 52.386 1.00 40.60 624 SER A CA 1
ATOM 3541 C C . SER A 1 445 ? -50.367 25.970 52.252 1.00 39.20 624 SER A C 1
ATOM 3542 O O . SER A 1 445 ? -49.592 25.788 53.174 1.00 39.62 624 SER A O 1
ATOM 3545 N N . CYS A 1 446 ? -50.005 26.617 51.142 1.00 38.06 625 CYS A N 1
ATOM 3546 C CA . CYS A 1 446 ? -48.704 27.316 51.033 1.00 38.34 625 CYS A CA 1
ATOM 3547 C C . CYS A 1 446 ? -48.566 28.430 52.059 1.00 38.29 625 CYS A C 1
ATOM 3548 O O . CYS A 1 446 ? -47.454 28.825 52.450 1.00 38.78 625 CYS A O 1
ATOM 3551 N N . LEU A 1 447 ? -49.710 28.958 52.457 1.00 37.47 626 LEU A N 1
ATOM 3552 C CA . LEU A 1 447 ? -49.788 30.135 53.286 1.00 37.01 626 LEU A CA 1
ATOM 3553 C C . LEU A 1 447 ? -49.481 29.761 54.718 1.00 37.20 626 LEU A C 1
ATOM 3554 O O . LEU A 1 447 ? -48.963 30.582 55.483 1.00 37.20 626 LEU A O 1
ATOM 3559 N N . SER A 1 448 ? -49.782 28.512 55.072 1.00 37.59 627 SER A N 1
ATOM 3560 C CA . SER A 1 448 ? -49.717 28.072 56.469 1.00 38.54 627 SER A CA 1
ATOM 3561 C C . SER A 1 448 ? -48.868 26.823 56.774 1.00 39.55 627 SER A C 1
ATOM 3562 O O . SER A 1 448 ? -48.772 26.433 57.931 1.00 39.14 627 SER A O 1
ATOM 3565 N N . CYS A 1 449 ? -48.275 26.182 55.767 1.00 41.52 628 CYS A N 1
ATOM 3566 C CA . CYS A 1 449 ? -47.459 24.977 56.031 1.00 44.44 628 CYS A CA 1
ATOM 3567 C C . CYS A 1 449 ? -46.269 25.266 56.966 1.00 44.99 628 CYS A C 1
ATOM 3568 O O . CYS A 1 449 ? -45.730 26.373 56.979 1.00 45.13 628 CYS A O 1
ATOM 3571 N N . GLU A 1 450 ? -45.904 24.282 57.782 1.00 46.46 629 GLU A N 1
ATOM 3572 C CA . GLU A 1 450 ? -44.845 24.459 58.783 1.00 47.92 629 GLU A CA 1
ATOM 3573 C C . GLU A 1 450 ? -43.642 23.578 58.491 1.00 48.54 629 GLU A C 1
ATOM 3574 O O . GLU A 1 450 ? -43.787 22.368 58.313 1.00 49.70 629 GLU A O 1
ATOM 3584 N N . ASP A 1 453 ? -38.261 25.692 56.218 1.00 79.78 632 ASP A N 1
ATOM 3585 C CA . ASP A 1 453 ? -37.125 26.576 55.919 1.00 75.71 632 ASP A CA 1
ATOM 3586 C C . ASP A 1 453 ? -36.781 26.653 54.423 1.00 72.32 632 ASP A C 1
ATOM 3587 O O . ASP A 1 453 ? -35.966 25.870 53.914 1.00 72.30 632 ASP A O 1
ATOM 3589 N N . THR A 1 454 ? -37.403 27.617 53.741 1.00 67.12 633 THR A N 1
ATOM 3590 C CA . THR A 1 454 ? -37.277 27.782 52.296 1.00 61.95 633 THR A CA 1
ATOM 3591 C C . THR A 1 454 ? -37.132 29.267 51.969 1.00 57.99 633 THR A C 1
ATOM 3592 O O . THR A 1 454 ? -38.006 30.053 52.304 1.00 57.71 633 THR A O 1
ATOM 3596 N N . PRO A 1 455 ? -36.013 29.658 51.335 1.00 54.41 634 PRO A N 1
ATOM 3597 C CA . PRO A 1 455 ? -35.748 31.084 51.041 1.00 51.50 634 PRO A CA 1
ATOM 3598 C C . PRO A 1 455 ? -36.858 31.826 50.262 1.00 48.34 634 PRO A C 1
ATOM 3599 O O . PRO A 1 455 ? -37.089 33.010 50.498 1.00 47.06 634 PRO A O 1
ATOM 3603 N N . GLY A 1 456 ? -37.549 31.132 49.365 1.00 45.45 635 GLY A N 1
ATOM 3604 C CA . GLY A 1 456 ? -38.597 31.763 48.570 1.00 42.94 635 GLY A CA 1
ATOM 3605 C C . GLY A 1 456 ? -39.953 31.938 49.246 1.00 41.01 635 GLY A C 1
ATOM 3606 O O . GLY A 1 456 ? -40.791 32.704 48.764 1.00 40.54 635 GLY A O 1
ATOM 3607 N N . LEU A 1 457 ? -40.161 31.241 50.363 1.00 38.68 636 LEU A N 1
ATOM 3608 C CA . LEU A 1 457 ? -41.458 31.192 51.038 1.00 37.29 636 LEU A CA 1
ATOM 3609 C C . LEU A 1 457 ? -42.078 32.559 51.370 1.00 35.98 636 LEU A C 1
ATOM 3610 O O . LEU A 1 457 ? -43.285 32.764 51.184 1.00 35.35 636 LEU A O 1
ATOM 3615 N N . LEU A 1 458 ? -41.257 33.487 51.847 1.00 34.61 637 LEU A N 1
ATOM 3616 C CA . LEU A 1 458 ? -41.745 34.802 52.234 1.00 33.82 637 LEU A CA 1
ATOM 3617 C C . LEU A 1 458 ? -42.386 35.546 51.065 1.00 34.07 637 LEU A C 1
ATOM 3618 O O . LEU A 1 458 ? -43.473 36.116 51.200 1.00 34.55 637 LEU A O 1
ATOM 3623 N N . GLU A 1 459 ? -41.703 35.525 49.926 1.00 33.79 638 GLU A N 1
ATOM 3624 C CA . GLU A 1 459 ? -42.132 36.239 48.743 1.00 33.65 638 GLU A CA 1
ATOM 3625 C C . GLU A 1 459 ? -43.342 35.545 48.139 1.00 32.79 638 GLU A C 1
ATOM 3626 O O . GLU A 1 459 ? -44.206 36.205 47.564 1.00 33.35 638 GLU A O 1
ATOM 3632 N N . LEU A 1 460 ? -43.401 34.221 48.280 1.00 31.24 639 LEU A N 1
ATOM 3633 C CA . LEU A 1 460 ? -44.554 33.451 47.849 1.00 30.28 639 LEU A CA 1
ATOM 3634 C C . LEU A 1 460 ? -45.826 33.814 48.632 1.00 30.60 639 LEU A C 1
ATOM 3635 O O . LEU A 1 460 ? -46.885 33.985 48.047 1.00 30.63 639 LEU A O 1
ATOM 3640 N N . ARG A 1 461 ? -45.717 33.915 49.950 1.00 31.17 640 ARG A N 1
ATOM 3641 C CA . ARG A 1 461 ? -46.875 34.180 50.804 1.00 31.31 640 ARG A CA 1
ATOM 3642 C C . ARG A 1 461 ? -47.366 35.602 50.613 1.00 31.61 640 ARG A C 1
ATOM 3643 O O . ARG A 1 461 ? -48.553 35.868 50.649 1.00 32.57 640 ARG A O 1
ATOM 3651 N N . SER A 1 462 ? -46.442 36.512 50.375 1.00 31.38 641 SER A N 1
ATOM 3652 C CA . SER A 1 462 ? -46.810 37.873 50.081 1.00 30.97 641 SER A CA 1
ATOM 3653 C C . SER A 1 462 ? -47.582 37.944 48.759 1.00 30.78 641 SER A C 1
ATOM 3654 O O . SER A 1 462 ? -48.587 38.651 48.666 1.00 31.36 641 SER A O 1
ATOM 3657 N N . THR A 1 463 ? -47.119 37.194 47.757 1.00 29.88 642 THR A N 1
ATOM 3658 C CA . THR A 1 463 ? -47.710 37.196 46.409 1.00 28.84 642 THR A CA 1
ATOM 3659 C C . THR A 1 463 ? -49.086 36.530 46.405 1.00 28.68 642 THR A C 1
ATOM 3660 O O . THR A 1 463 ? -49.983 36.939 45.675 1.00 28.36 642 THR A O 1
ATOM 3664 N N . ILE A 1 464 ? -49.247 35.504 47.229 1.00 28.90 643 ILE A N 1
ATOM 3665 C CA . ILE A 1 464 ? -50.526 34.822 47.348 1.00 29.02 643 ILE A CA 1
ATOM 3666 C C . ILE A 1 464 ? -51.599 35.762 47.911 1.00 30.15 643 ILE A C 1
ATOM 3667 O O . ILE A 1 464 ? -52.731 35.777 47.416 1.00 30.28 643 ILE A O 1
ATOM 3672 N N . LEU A 1 465 ? -51.242 36.547 48.928 1.00 29.92 644 LEU A N 1
ATOM 3673 C CA . LEU A 1 465 ? -52.197 37.464 49.527 1.00 30.45 644 LEU A CA 1
ATOM 3674 C C . LEU A 1 465 ? -52.679 38.426 48.458 1.00 31.21 644 LEU A C 1
ATOM 3675 O O . LEU A 1 465 ? -53.877 38.732 48.371 1.00 31.23 644 LEU A O 1
ATOM 3680 N N . ARG A 1 466 ? -51.736 38.878 47.638 1.00 31.64 645 ARG A N 1
ATOM 3681 C CA . ARG A 1 466 ? -52.037 39.805 46.562 1.00 32.76 645 ARG A CA 1
ATOM 3682 C C . ARG A 1 466 ? -53.011 39.175 45.553 1.00 31.92 645 ARG A C 1
ATOM 3683 O O . ARG A 1 466 ? -53.971 39.813 45.124 1.00 32.57 645 ARG A O 1
ATOM 3691 N N . SER A 1 467 ? -52.763 37.925 45.188 1.00 30.64 646 SER A N 1
ATOM 3692 C CA . SER A 1 467 ? -53.654 37.208 44.290 1.00 30.55 646 SER A CA 1
ATOM 3693 C C . SER A 1 467 ? -55.104 37.190 44.790 1.00 30.03 646 SER A C 1
ATOM 3694 O O . SER A 1 467 ? -56.019 37.429 44.012 1.00 30.09 646 SER A O 1
ATOM 3697 N N . PHE A 1 468 ? -55.292 36.902 46.078 1.00 29.23 647 PHE A N 1
ATOM 3698 C CA . PHE A 1 468 ? -56.608 36.876 46.687 1.00 28.75 647 PHE A CA 1
ATOM 3699 C C . PHE A 1 468 ? -57.234 38.259 46.690 1.00 29.05 647 PHE A C 1
ATOM 3700 O O . PHE A 1 468 ? -58.408 38.407 46.363 1.00 29.24 647 PHE A O 1
ATOM 3708 N N . ILE A 1 469 ? -56.445 39.265 47.048 1.00 29.14 648 ILE A N 1
ATOM 3709 C CA . ILE A 1 469 ? -56.886 40.647 46.971 1.00 29.08 648 ILE A CA 1
ATOM 3710 C C . ILE A 1 469 ? -57.462 40.946 45.585 1.00 30.21 648 ILE A C 1
ATOM 3711 O O . ILE A 1 469 ? -58.608 41.376 45.470 1.00 31.19 648 ILE A O 1
ATOM 3716 N N . LEU A 1 470 ? -56.683 40.696 44.540 1.00 29.79 649 LEU A N 1
ATOM 3717 C CA . LEU A 1 470 ? -57.111 41.017 43.182 1.00 29.32 649 LEU A CA 1
ATOM 3718 C C . LEU A 1 470 ? -58.273 40.159 42.676 1.00 29.76 649 LEU A C 1
ATOM 3719 O O . LEU A 1 470 ? -59.185 40.673 42.026 1.00 29.52 649 LEU A O 1
ATOM 3724 N N . LEU A 1 471 ? -58.239 38.858 42.957 1.00 30.30 650 LEU A N 1
ATOM 3725 C CA . LEU A 1 471 ? -59.342 37.981 42.580 1.00 30.98 650 LEU A CA 1
ATOM 3726 C C . LEU A 1 471 ? -60.663 38.465 43.179 1.00 31.75 650 LEU A C 1
ATOM 3727 O O . LEU A 1 471 ? -61.667 38.532 42.483 1.00 32.30 650 LEU A O 1
ATOM 3732 N N . LEU A 1 472 ? -60.644 38.835 44.455 1.00 32.24 651 LEU A N 1
ATOM 3733 C CA . LEU A 1 472 ? -61.867 39.211 45.154 1.00 32.57 651 LEU A CA 1
ATOM 3734 C C . LEU A 1 472 ? -62.351 40.598 44.758 1.00 33.01 651 LEU A C 1
ATOM 3735 O O . LEU A 1 472 ? -63.486 40.938 45.026 1.00 33.41 651 LEU A O 1
ATOM 3740 N N . ARG A 1 473 ? -61.506 41.386 44.108 1.00 33.72 652 ARG A N 1
ATOM 3741 C CA . ARG A 1 473 ? -61.909 42.708 43.637 1.00 34.60 652 ARG A CA 1
ATOM 3742 C C . ARG A 1 473 ? -62.315 42.674 42.173 1.00 35.87 652 ARG A C 1
ATOM 3743 O O . ARG A 1 473 ? -62.642 43.702 41.585 1.00 37.07 652 ARG A O 1
ATOM 3751 N N . THR A 1 474 ? -62.287 41.482 41.589 1.00 37.20 653 THR A N 1
ATOM 3752 C CA . THR A 1 474 ? -62.648 41.278 40.193 1.00 37.50 653 THR A CA 1
ATOM 3753 C C . THR A 1 474 ? -64.146 40.982 40.119 1.00 37.85 653 THR A C 1
ATOM 3754 O O . THR A 1 474 ? -64.603 39.976 40.654 1.00 38.29 653 THR A O 1
ATOM 3758 N N . PRO A 1 475 ? -64.907 41.860 39.452 1.00 38.58 654 PRO A N 1
ATOM 3759 C CA . PRO A 1 475 ? -66.380 41.866 39.436 1.00 38.65 654 PRO A CA 1
ATOM 3760 C C . PRO A 1 475 ? -67.024 40.533 39.043 1.00 38.59 654 PRO A C 1
ATOM 3761 O O . PRO A 1 475 ? -67.957 40.095 39.710 1.00 39.11 654 PRO A O 1
ATOM 3765 N N . PHE A 1 476 ? -66.534 39.891 37.986 1.00 37.83 655 PHE A N 1
ATOM 3766 C CA . PHE A 1 476 ? -67.138 38.639 37.524 1.00 37.28 655 PHE A CA 1
ATOM 3767 C C . PHE A 1 476 ? -66.737 37.403 38.324 1.00 37.58 655 PHE A C 1
ATOM 3768 O O . PHE A 1 476 ? -67.251 36.319 38.071 1.00 37.38 655 PHE A O 1
ATOM 3776 N N . VAL A 1 477 ? -65.818 37.542 39.274 1.00 37.66 656 VAL A N 1
ATOM 3777 C CA . VAL A 1 477 ? -65.420 36.379 40.050 1.00 38.13 656 VAL A CA 1
ATOM 3778 C C . VAL A 1 477 ? -66.448 36.097 41.151 1.00 39.00 656 VAL A C 1
ATOM 3779 O O . VAL A 1 477 ? -66.675 36.948 42.007 1.00 38.62 656 VAL A O 1
ATOM 3783 N N . PRO A 1 478 ? -67.074 34.904 41.119 1.00 40.17 657 PRO A N 1
ATOM 3784 C CA . PRO A 1 478 ? -68.012 34.511 42.177 1.00 41.68 657 PRO A CA 1
ATOM 3785 C C . PRO A 1 478 ? -67.295 34.366 43.515 1.00 42.92 657 PRO A C 1
ATOM 3786 O O . PRO A 1 478 ? -66.266 33.693 43.596 1.00 43.34 657 PRO A O 1
ATOM 3790 N N . LYS A 1 479 ? -67.841 35.000 44.546 1.00 44.06 658 LYS A N 1
ATOM 3791 C CA . LYS A 1 479 ? -67.179 35.105 45.833 1.00 45.38 658 LYS A CA 1
ATOM 3792 C C . LYS A 1 479 ? -67.840 34.286 46.931 1.00 46.84 658 LYS A C 1
ATOM 3793 O O . LYS A 1 479 ? -67.299 34.161 48.040 1.00 47.49 658 LYS A O 1
ATOM 3799 N N . ASP A 1 480 ? -69.000 33.716 46.620 1.00 47.90 659 ASP A N 1
ATOM 3800 C CA . ASP A 1 480 ? -69.852 33.101 47.633 1.00 48.81 659 ASP A CA 1
ATOM 3801 C C . ASP A 1 480 ? -69.285 31.807 48.206 1.00 47.84 659 ASP A C 1
ATOM 3802 O O . ASP A 1 480 ? -69.449 31.541 49.390 1.00 48.49 659 ASP A O 1
ATOM 3807 N N . GLY A 1 481 ? -68.614 31.010 47.378 1.00 46.72 660 GLY A N 1
ATOM 3808 C CA . GLY A 1 481 ? -68.025 29.748 47.838 1.00 44.93 660 GLY A CA 1
ATOM 3809 C C . GLY A 1 481 ? -66.693 29.829 48.579 1.00 44.33 660 GLY A C 1
ATOM 3810 O O . GLY A 1 481 ? -66.256 28.849 49.178 1.00 44.07 660 GLY A O 1
ATOM 3811 N N . VAL A 1 482 ? -66.052 30.996 48.557 1.00 44.11 661 VAL A N 1
ATOM 3812 C CA . VAL A 1 482 ? -64.646 31.105 48.955 1.00 43.92 661 VAL A CA 1
ATOM 3813 C C . VAL A 1 482 ? -64.397 30.823 50.440 1.00 44.45 661 VAL A C 1
ATOM 3814 O O . VAL A 1 482 ? -63.549 29.985 50.782 1.00 44.69 661 VAL A O 1
ATOM 3818 N N . LEU A 1 483 ? -65.146 31.491 51.314 1.00 43.85 662 LEU A N 1
ATOM 3819 C CA . LEU A 1 483 ? -64.966 31.316 52.748 1.00 43.54 662 LEU A CA 1
ATOM 3820 C C . LEU A 1 483 ? -65.564 30.022 53.278 1.00 43.96 662 LEU A C 1
ATOM 3821 O O . LEU A 1 483 ? -65.554 29.784 54.484 1.00 44.47 662 LEU A O 1
ATOM 3826 N N . ASN A 1 484 ? -66.073 29.182 52.383 1.00 44.56 663 ASN A N 1
ATOM 3827 C CA . ASN A 1 484 ? -66.592 27.869 52.775 1.00 45.77 663 ASN A CA 1
ATOM 3828 C C . ASN A 1 484 ? -65.607 26.738 52.524 1.00 45.84 663 ASN A C 1
ATOM 3829 O O . ASN A 1 484 ? -65.869 25.589 52.886 1.00 46.23 663 ASN A O 1
ATOM 3834 N N . VAL A 1 485 ? -64.481 27.063 51.898 1.00 45.46 664 VAL A N 1
ATOM 3835 C CA . VAL A 1 485 ? -63.461 26.068 51.610 1.00 45.63 664 VAL A CA 1
ATOM 3836 C C . VAL A 1 485 ? -62.587 25.844 52.846 1.00 46.01 664 VAL A C 1
ATOM 3837 O O . VAL A 1 485 ? -62.012 26.785 53.399 1.00 44.62 664 VAL A O 1
ATOM 3841 N N . ILE A 1 486 ? -62.518 24.583 53.261 1.00 46.83 665 ILE A N 1
ATOM 3842 C CA . ILE A 1 486 ? -61.808 24.162 54.456 1.00 48.47 665 ILE A CA 1
ATOM 3843 C C . ILE A 1 486 ? -60.746 23.159 54.023 1.00 48.67 665 ILE A C 1
ATOM 3844 O O . ILE A 1 486 ? -61.040 22.243 53.262 1.00 49.54 665 ILE A O 1
ATOM 3849 N N . ASP A 1 487 ? -59.514 23.319 54.486 1.00 48.92 666 ASP A N 1
ATOM 3850 C CA . ASP A 1 487 ? -58.465 22.373 54.099 1.00 49.77 666 ASP A CA 1
ATOM 3851 C C . ASP A 1 487 ? -58.485 21.117 54.976 1.00 50.76 666 ASP A C 1
ATOM 3852 O O . ASP A 1 487 ? -58.891 21.169 56.138 1.00 51.02 666 ASP A O 1
ATOM 3857 N N . GLU A 1 488 ? -58.030 20.003 54.407 1.00 52.13 667 GLU A N 1
ATOM 3858 C CA . GLU A 1 488 ? -57.966 18.711 55.103 1.00 53.69 667 GLU A CA 1
ATOM 3859 C C . GLU A 1 488 ? -56.981 18.707 56.274 1.00 54.51 667 GLU A C 1
ATOM 3860 O O . GLU A 1 488 ? -57.243 18.092 57.306 1.00 55.20 667 GLU A O 1
ATOM 3862 N N . ASN A 1 489 ? -55.860 19.407 56.115 1.00 55.07 668 ASN A N 1
ATOM 3863 C CA . ASN A 1 489 ? -54.780 19.370 57.100 1.00 55.79 668 ASN A CA 1
ATOM 3864 C C . ASN A 1 489 ? -55.060 20.128 58.409 1.00 55.01 668 ASN A C 1
ATOM 3865 O O . ASN A 1 489 ? -54.904 19.569 59.489 1.00 54.88 668 ASN A O 1
ATOM 3870 N N . ARG A 1 490 ? -55.472 21.391 58.314 1.00 54.65 669 ARG A N 1
ATOM 3871 C CA . ARG A 1 490 ? -55.669 22.232 59.504 1.00 53.77 669 ARG A CA 1
ATOM 3872 C C . ARG A 1 490 ? -57.129 22.464 59.900 1.00 53.28 669 ARG A C 1
ATOM 3873 O O . ARG A 1 490 ? -57.393 23.035 60.960 1.00 53.10 669 ARG A O 1
ATOM 3881 N N . LYS A 1 491 ? -58.072 22.042 59.059 1.00 52.87 670 LYS A N 1
ATOM 3882 C CA . LYS A 1 491 ? -59.503 22.261 59.330 1.00 53.22 670 LYS A CA 1
ATOM 3883 C C . LYS A 1 491 ? -59.857 23.749 59.438 1.00 51.93 670 LYS A C 1
ATOM 3884 O O . LYS A 1 491 ? -60.771 24.121 60.174 1.00 51.99 670 LYS A O 1
ATOM 3890 N N . GLU A 1 492 ? -59.120 24.592 58.720 1.00 50.52 671 GLU A N 1
ATOM 3891 C CA . GLU A 1 492 ? -59.320 26.039 58.770 1.00 49.08 671 GLU A CA 1
ATOM 3892 C C . GLU A 1 492 ? -59.731 26.552 57.412 1.00 46.51 671 GLU A C 1
ATOM 3893 O O . GLU A 1 492 ? -59.397 25.956 56.392 1.00 45.78 671 GLU A O 1
ATOM 3899 N N . ASN A 1 493 ? -60.477 27.650 57.403 1.00 44.65 672 ASN A N 1
ATOM 3900 C CA . ASN A 1 493 ? -60.768 28.341 56.160 1.00 42.76 672 ASN A CA 1
ATOM 3901 C C . ASN A 1 493 ? -59.763 29.469 55.909 1.00 41.37 672 ASN A C 1
ATOM 3902 O O . ASN A 1 493 ? -58.861 29.701 56.720 1.00 40.32 672 ASN A O 1
ATOM 3907 N N . LEU A 1 494 ? -59.933 30.168 54.792 1.00 40.33 673 LEU A N 1
ATOM 3908 C CA . LEU A 1 494 ? -58.989 31.191 54.358 1.00 39.76 673 LEU A CA 1
ATOM 3909 C C . LEU A 1 494 ? -58.528 32.113 55.483 1.00 39.25 673 LEU A C 1
ATOM 3910 O O . LEU A 1 494 ? -57.330 32.375 55.609 1.00 39.14 673 LEU A O 1
ATOM 3915 N N . ILE A 1 495 ? -59.462 32.586 56.310 1.00 38.46 674 ILE A N 1
ATOM 3916 C CA . ILE A 1 495 ? -59.102 33.482 57.419 1.00 37.76 674 ILE A CA 1
ATOM 3917 C C . ILE A 1 495 ? -58.037 32.851 58.326 1.00 36.68 674 ILE A C 1
ATOM 3918 O O . ILE A 1 495 ? -57.054 33.497 58.665 1.00 37.20 674 ILE A O 1
ATOM 3923 N N . GLY A 1 496 ? -58.251 31.596 58.712 1.00 35.75 675 GLY A N 1
ATOM 3924 C CA . GLY A 1 496 ? -57.303 30.852 59.549 1.00 34.70 675 GLY A CA 1
ATOM 3925 C C . GLY A 1 496 ? -55.919 30.777 58.924 1.00 34.35 675 GLY A C 1
ATOM 3926 O O . GLY A 1 496 ? -54.906 30.974 59.604 1.00 35.23 675 GLY A O 1
ATOM 3927 N N . HIS A 1 497 ? -55.880 30.511 57.624 1.00 32.79 676 HIS A N 1
ATOM 3928 C CA . HIS A 1 497 ? -54.628 30.489 56.880 1.00 32.41 676 HIS A CA 1
ATOM 3929 C C . HIS A 1 497 ? -53.950 31.858 56.729 1.00 31.68 676 HIS A C 1
ATOM 3930 O O . HIS A 1 497 ? -52.729 31.943 56.856 1.00 32.26 676 HIS A O 1
ATOM 3937 N N . ILE A 1 498 ? -54.721 32.915 56.478 1.00 30.86 677 ILE A N 1
ATOM 3938 C CA . ILE A 1 498 ? -54.161 34.263 56.428 1.00 30.84 677 ILE A CA 1
ATOM 3939 C C . ILE A 1 498 ? -53.497 34.545 57.772 1.00 32.3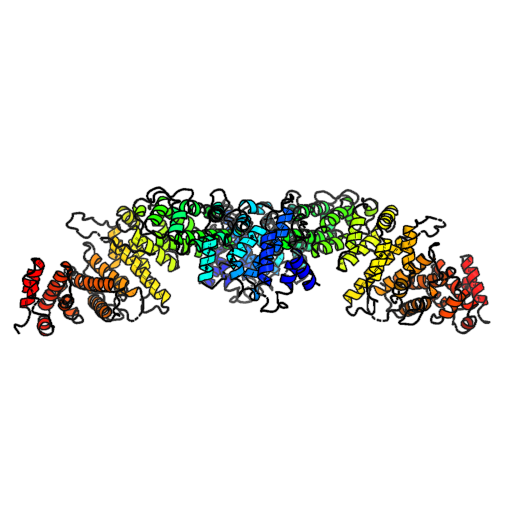9 677 ILE A C 1
ATOM 3940 O O . ILE A 1 498 ? -52.370 35.055 57.825 1.00 32.30 677 ILE A O 1
ATOM 3945 N N . CYS A 1 499 ? -54.209 34.210 58.855 1.00 33.49 678 CYS A N 1
ATOM 3946 C CA . CYS A 1 499 ? -53.744 34.477 60.222 1.00 34.26 678 CYS A CA 1
ATOM 3947 C C . CYS A 1 499 ? -52.484 33.691 60.573 1.00 33.44 678 CYS A C 1
ATOM 3948 O O . CYS A 1 499 ? -51.640 34.180 61.300 1.00 34.39 678 CYS A O 1
ATOM 3951 N N . ALA A 1 500 ? -52.353 32.483 60.041 1.00 32.67 679 ALA A N 1
ATOM 3952 C CA . ALA A 1 500 ? -51.145 31.694 60.241 1.00 32.84 679 ALA A CA 1
ATOM 3953 C C . ALA A 1 500 ? -49.912 32.324 59.571 1.00 33.29 679 ALA A C 1
ATOM 3954 O O . ALA A 1 500 ? -48.816 32.301 60.139 1.00 33.32 679 ALA A O 1
ATOM 3956 N N . ALA A 1 501 ? -50.092 32.909 58.389 1.00 33.39 680 ALA A N 1
ATOM 3957 C CA . ALA A 1 501 ? -48.974 33.523 57.684 1.00 34.33 680 ALA A CA 1
ATOM 3958 C C . ALA A 1 501 ? -48.536 34.787 58.404 1.00 35.70 680 ALA A C 1
ATOM 3959 O O . ALA A 1 501 ? -47.343 35.085 58.505 1.00 36.10 680 ALA A O 1
ATOM 3961 N N . TYR A 1 502 ? -49.515 35.510 58.926 1.00 36.35 681 TYR A N 1
ATOM 3962 C CA . TYR A 1 502 ? -49.277 36.752 59.636 1.00 37.37 681 TYR A CA 1
ATOM 3963 C C . TYR A 1 502 ? -48.479 36.510 60.927 1.00 38.15 681 TYR A C 1
ATOM 3964 O O . TYR A 1 502 ? -47.541 37.246 61.211 1.00 37.57 681 TYR A O 1
ATOM 3973 N N . SER A 1 503 ? -48.853 35.470 61.682 1.00 38.71 682 SER A N 1
ATOM 3974 C CA . SER A 1 503 ? -48.101 35.029 62.862 1.00 39.33 682 SER A CA 1
ATOM 3975 C C . SER A 1 503 ? -46.683 34.618 62.498 1.00 39.63 682 SER A C 1
ATOM 3976 O O . SER A 1 503 ? -45.726 35.044 63.128 1.00 40.66 682 SER A O 1
ATOM 3979 N N . TRP A 1 504 ? -46.563 33.790 61.468 1.00 39.93 683 TRP A N 1
ATOM 3980 C CA . TRP A 1 504 ? -45.282 33.275 61.002 1.00 40.19 683 TRP A CA 1
ATOM 3981 C C . TRP A 1 504 ? -44.271 34.378 60.705 1.00 40.73 683 TRP A C 1
ATOM 3982 O O . TRP A 1 504 ? -43.100 34.270 61.076 1.00 40.82 683 TRP A O 1
ATOM 3993 N N . VAL A 1 505 ? -44.732 35.439 60.053 1.00 41.30 684 VAL A N 1
ATOM 3994 C CA . VAL A 1 505 ? -43.851 36.519 59.640 1.00 42.55 684 VAL A CA 1
ATOM 3995 C C . VAL A 1 505 ? -43.209 37.221 60.849 1.00 43.65 684 VAL A C 1
ATOM 3996 O O . VAL A 1 505 ? -42.061 37.670 60.783 1.00 43.65 684 VAL A O 1
ATOM 4000 N N . PHE A 1 506 ? -43.932 37.289 61.963 1.00 44.67 685 PHE A N 1
ATOM 4001 C CA . PHE A 1 506 ? -43.375 37.917 63.158 1.00 45.81 685 PHE A CA 1
ATOM 4002 C C . PHE A 1 506 ? -42.326 37.074 63.882 1.00 47.08 685 PHE A C 1
ATOM 4003 O O . PHE A 1 506 ? -41.509 37.601 64.621 1.00 47.04 685 PHE A O 1
ATOM 4011 N N . ARG A 1 507 ? -42.343 35.768 63.637 1.00 49.09 686 ARG A N 1
ATOM 4012 C CA . ARG A 1 507 ? -41.372 34.847 64.215 1.00 50.88 686 ARG A CA 1
ATOM 4013 C C . ARG A 1 507 ? -40.126 34.713 63.344 1.00 52.40 686 ARG A C 1
ATOM 4014 O O . ARG A 1 507 ? -39.156 34.085 63.746 1.00 52.77 686 ARG A O 1
ATOM 4022 N N . GLN A 1 508 ? -40.159 35.298 62.150 1.00 54.60 687 GLN A N 1
ATOM 4023 C CA . GLN A 1 508 ? -39.026 35.238 61.231 1.00 56.26 687 GLN A CA 1
ATOM 4024 C C . GLN A 1 508 ? -37.884 36.118 61.742 1.00 58.33 687 GLN A C 1
ATOM 4025 O O . GLN A 1 508 ? -38.141 37.116 62.428 1.00 58.16 687 GLN A O 1
ATOM 4031 N N . PRO A 1 509 ? -36.622 35.746 61.413 1.00 60.23 688 PRO A N 1
ATOM 4032 C CA . PRO A 1 509 ? -35.420 36.477 61.832 1.00 61.48 688 PRO A CA 1
ATOM 4033 C C . PRO A 1 509 ? -35.405 37.915 61.330 1.00 62.92 688 PRO A C 1
ATOM 4034 O O . PRO A 1 509 ? -35.913 38.195 60.236 1.00 63.30 688 PRO A O 1
ATOM 4038 N N . ASN A 1 510 ? -34.823 38.808 62.128 1.00 64.19 689 ASN A N 1
ATOM 4039 C CA . ASN A 1 510 ? -34.713 40.217 61.766 1.00 65.69 689 ASN A CA 1
ATOM 4040 C C . ASN A 1 510 ? -33.495 40.443 60.891 1.00 65.95 689 ASN A C 1
ATOM 4041 O O . ASN A 1 510 ? -32.364 40.165 61.298 1.00 66.35 689 ASN A O 1
ATOM 4046 N N . ASN A 1 511 ? -33.743 40.958 59.690 1.00 66.04 690 ASN A N 1
ATOM 4047 C CA . ASN A 1 511 ? -32.761 40.960 58.618 1.00 65.97 690 ASN A CA 1
ATOM 4048 C C . ASN A 1 511 ? -33.151 41.975 57.556 1.00 65.71 690 ASN A C 1
ATOM 4049 O O . ASN A 1 511 ? -34.187 41.833 56.902 1.00 66.35 690 ASN A O 1
ATOM 4054 N N . THR A 1 512 ? -32.308 42.988 57.381 1.00 65.02 691 THR A N 1
ATOM 4055 C CA . THR A 1 512 ? -32.593 44.121 56.493 1.00 64.08 691 THR A CA 1
ATOM 4056 C C . THR A 1 512 ? -32.851 43.717 55.037 1.00 63.17 691 THR A C 1
ATOM 4057 O O . THR A 1 512 ? -33.479 44.463 54.289 1.00 63.38 691 THR A O 1
ATOM 4061 N N . ARG A 1 513 ? -32.362 42.542 54.644 1.00 61.97 692 ARG A N 1
ATOM 4062 C CA . ARG A 1 513 ? -32.661 41.959 53.337 1.00 61.00 692 ARG A CA 1
ATOM 4063 C C . ARG A 1 513 ? -34.160 41.679 53.136 1.00 59.32 692 ARG A C 1
ATOM 4064 O O . ARG A 1 513 ? -34.694 41.881 52.047 1.00 58.92 692 ARG A O 1
ATOM 4072 N N . THR A 1 514 ? -34.828 41.220 54.191 1.00 57.28 693 THR A N 1
ATOM 4073 C CA . THR A 1 514 ? -36.197 40.739 54.079 1.00 55.60 693 THR A CA 1
ATOM 4074 C C . THR A 1 514 ? -37.240 41.704 54.651 1.00 55.06 693 THR A C 1
ATOM 4075 O O . THR A 1 514 ? -38.436 41.435 54.574 1.00 54.73 693 THR A O 1
ATOM 4079 N N . GLN A 1 515 ? -36.779 42.830 55.195 1.00 54.05 694 GLN A N 1
ATOM 4080 C CA . GLN A 1 515 ? -37.637 43.776 55.908 1.00 52.97 694 GLN A CA 1
ATOM 4081 C C . GLN A 1 515 ? -38.735 44.372 55.049 1.00 50.96 694 GLN A C 1
ATOM 4082 O O . GLN A 1 515 ? -39.879 44.506 55.481 1.00 51.08 694 GLN A O 1
ATOM 4088 N N . SER A 1 516 ? -38.364 44.739 53.835 1.00 48.62 695 SER A N 1
ATOM 4089 C CA . SER A 1 516 ? -39.281 45.295 52.873 1.00 46.24 695 SER A CA 1
ATOM 4090 C C . SER A 1 516 ? -40.437 44.315 52.534 1.00 44.60 695 SER A C 1
ATOM 4091 O O . SER A 1 516 ? -41.606 44.703 52.511 1.00 44.39 695 SER A O 1
ATOM 4094 N N . THR A 1 517 ? -40.109 43.048 52.310 1.00 42.73 696 THR A N 1
ATOM 4095 C CA . THR A 1 517 ? -41.101 42.041 51.950 1.00 41.87 696 THR A CA 1
ATOM 4096 C C . THR A 1 517 ? -42.009 41.671 53.127 1.00 41.10 696 THR A C 1
ATOM 4097 O O . THR A 1 517 ? -43.188 41.362 52.935 1.00 40.12 696 THR A O 1
ATOM 4101 N N . LYS A 1 518 ? -41.451 41.696 54.333 1.00 40.42 697 LYS A N 1
ATOM 4102 C CA . LYS A 1 518 ? -42.214 41.445 55.546 1.00 40.86 697 LYS A CA 1
ATOM 4103 C C . LYS A 1 518 ? -43.238 42.558 55.754 1.00 40.46 697 LYS A C 1
ATOM 4104 O O . LYS A 1 518 ? -44.400 42.297 56.075 1.00 40.50 697 LYS A O 1
ATOM 4110 N N . GLN A 1 519 ? -42.811 43.797 55.544 1.00 39.56 698 GLN A N 1
ATOM 4111 C CA . GLN A 1 519 ? -43.729 44.908 55.621 1.00 39.33 698 GLN A CA 1
ATOM 4112 C C . GLN A 1 519 ? -44.868 44.760 54.602 1.00 38.78 698 GLN A C 1
ATOM 4113 O O . GLN A 1 519 ? -46.023 44.979 54.958 1.00 39.19 698 GLN A O 1
ATOM 4119 N N . GLN A 1 520 ? -44.565 44.363 53.361 1.00 37.66 699 GLN A N 1
ATOM 4120 C CA . GLN A 1 520 ? -45.622 44.249 52.345 1.00 37.15 699 GLN A CA 1
ATOM 4121 C C . GLN A 1 520 ? -46.604 43.103 52.615 1.00 35.78 699 GLN A C 1
ATOM 4122 O O . GLN A 1 520 ? -47.763 43.193 52.235 1.00 35.99 699 GLN A O 1
ATOM 4128 N N . LEU A 1 521 ? -46.145 42.050 53.285 1.00 34.45 700 LEU A N 1
ATOM 4129 C CA . LEU A 1 521 ? -47.003 40.929 53.659 1.00 33.37 700 LEU A CA 1
ATOM 4130 C C . LEU A 1 521 ? -47.996 41.361 54.728 1.00 34.20 700 LEU A C 1
ATOM 4131 O O . LEU A 1 521 ? -49.164 40.962 54.699 1.00 34.57 700 LEU A O 1
ATOM 4136 N N . VAL A 1 522 ? -47.509 42.160 55.676 1.00 34.38 701 VAL A N 1
ATOM 4137 C CA . VAL A 1 522 ? -48.314 42.686 56.758 1.00 34.12 701 VAL A CA 1
ATOM 4138 C C . VAL A 1 522 ? -49.441 43.556 56.201 1.00 34.98 701 VAL A C 1
ATOM 4139 O O . VAL A 1 522 ? -50.612 43.376 56.573 1.00 34.66 701 VAL A O 1
ATOM 4143 N N . GLU A 1 523 ? -49.078 44.469 55.292 1.00 34.99 702 GLU A N 1
ATOM 4144 C CA . GLU A 1 523 ? -50.019 45.405 54.680 1.00 36.12 702 GLU A CA 1
ATOM 4145 C C . GLU A 1 523 ? -51.069 44.664 53.873 1.00 34.83 702 GLU A C 1
ATOM 4146 O O . GLU A 1 523 ? -52.264 44.965 53.955 1.00 35.55 702 GLU A O 1
ATOM 4152 N N . ARG A 1 524 ? -50.621 43.679 53.107 1.00 33.34 703 ARG A N 1
ATOM 4153 C CA . ARG A 1 524 ? -51.523 42.896 52.287 1.00 32.40 703 ARG A CA 1
ATOM 4154 C C . ARG A 1 524 ? -52.482 42.081 53.137 1.00 32.28 703 ARG A C 1
ATOM 4155 O O . ARG A 1 524 ? -53.611 41.851 52.727 1.00 33.22 703 ARG A O 1
ATOM 4163 N N . THR A 1 525 ? -52.038 41.666 54.319 1.00 31.19 704 THR A N 1
ATOM 4164 C CA . THR A 1 525 ? -52.900 40.960 55.245 1.00 30.90 704 THR A CA 1
ATOM 4165 C C . THR A 1 525 ? -54.045 41.882 55.681 1.00 31.57 704 THR A C 1
ATOM 4166 O O . THR A 1 525 ? -55.219 41.530 55.559 1.00 30.69 704 THR A O 1
ATOM 4170 N N . ILE A 1 526 ? -53.698 43.065 56.184 1.00 31.84 705 ILE A N 1
ATOM 4171 C CA . ILE A 1 526 ? -54.705 44.022 56.631 1.00 31.93 705 ILE A CA 1
ATOM 4172 C C . ILE A 1 526 ? -55.677 44.304 55.470 1.00 32.52 705 ILE A C 1
ATOM 4173 O O . ILE A 1 526 ? -56.898 44.336 55.636 1.00 32.55 705 ILE A O 1
ATOM 4178 N N . SER A 1 527 ? -55.113 44.457 54.283 1.00 32.21 706 SER A N 1
ATOM 4179 C CA . SER A 1 527 ? -55.876 44.864 53.127 1.00 31.69 706 SER A CA 1
ATOM 4180 C C . SER A 1 527 ? -56.763 43.728 52.627 1.00 31.45 706 SER A C 1
ATOM 4181 O O . SER A 1 527 ? -57.869 43.955 52.144 1.00 32.09 706 SER A O 1
ATOM 4184 N N . LEU A 1 528 ? -56.296 42.497 52.769 1.00 30.86 707 LEU A N 1
ATOM 4185 C CA . LEU A 1 528 ? -57.106 41.349 52.383 1.00 29.60 707 LEU A CA 1
ATOM 4186 C C . LEU A 1 528 ? -58.243 41.065 53.386 1.00 30.03 707 LEU A C 1
ATOM 4187 O O . LEU A 1 528 ? -59.311 40.584 52.998 1.00 30.58 707 LEU A O 1
ATOM 4192 N N . LEU A 1 529 ? -58.026 41.350 54.664 1.00 29.88 708 LEU A N 1
ATOM 4193 C CA . LEU A 1 529 ? -59.081 41.146 55.643 1.00 30.84 708 LEU A CA 1
ATOM 4194 C C . LEU A 1 529 ? -60.237 42.122 55.370 1.00 31.89 708 LEU A C 1
ATOM 4195 O O . LEU A 1 529 ? -61.406 41.745 55.488 1.00 31.36 708 LEU A O 1
ATOM 4200 N N . LEU A 1 530 ? -59.892 43.346 54.961 1.00 32.03 709 LEU A N 1
ATOM 4201 C CA . LEU A 1 530 ? -60.861 44.347 54.513 1.00 32.89 709 LEU A CA 1
ATOM 4202 C C . LEU A 1 530 ? -61.675 43.913 53.290 1.00 34.26 709 LEU A C 1
ATOM 4203 O O . LEU A 1 530 ? -62.917 43.994 53.285 1.00 34.77 709 LEU A O 1
ATOM 4208 N N . VAL A 1 531 ? -60.966 43.465 52.258 1.00 34.73 710 VAL A N 1
ATOM 4209 C CA . VAL A 1 531 ? -61.591 43.007 51.035 1.00 35.34 710 VAL A CA 1
ATOM 4210 C C . VAL A 1 531 ? -62.552 41.864 51.330 1.00 36.73 710 VAL A C 1
ATOM 4211 O O . VAL A 1 531 ? -63.673 41.891 50.862 1.00 36.30 710 VAL A O 1
ATOM 4215 N N . LEU A 1 532 ? -62.121 40.884 52.131 1.00 39.17 711 LEU A N 1
ATOM 4216 C CA . LEU A 1 532 ? -62.977 39.752 52.500 1.00 41.10 711 LEU A CA 1
ATOM 4217 C C . LEU A 1 532 ? -64.228 40.222 53.220 1.00 43.66 711 LEU A C 1
ATOM 4218 O O . LEU A 1 532 ? -65.325 39.725 52.954 1.00 43.92 711 LEU A O 1
ATOM 4231 N N . GLU A 1 534 ? -65.761 43.139 52.949 1.00 49.85 713 GLU A N 1
ATOM 4232 C CA . GLU A 1 534 ? -66.638 43.847 52.028 1.00 50.52 713 GLU A CA 1
ATOM 4233 C C . GLU A 1 534 ? -67.232 42.972 50.914 1.00 50.93 713 GLU A C 1
ATOM 4234 O O . GLU A 1 534 ? -68.446 42.966 50.694 1.00 50.79 713 GLU A O 1
ATOM 4240 N N . GLN A 1 535 ? -66.364 42.236 50.226 1.00 51.09 714 GLN A N 1
ATOM 4241 C CA . GLN A 1 535 ? -66.705 41.573 48.974 1.00 50.77 714 GLN A CA 1
ATOM 4242 C C . GLN A 1 535 ? -67.412 40.241 49.147 1.00 50.44 714 GLN A C 1
ATOM 4243 O O . GLN A 1 535 ? -68.148 39.810 48.262 1.00 50.65 714 GLN A O 1
ATOM 4249 N N . CYS A 1 536 ? -67.174 39.586 50.278 1.00 50.43 715 CYS A N 1
ATOM 4250 C CA . CYS A 1 536 ? -67.848 38.333 50.612 1.00 50.58 715 CYS A CA 1
ATOM 4251 C C . CYS A 1 536 ? -68.965 38.539 51.633 1.00 50.12 715 CYS A C 1
ATOM 4252 O O . CYS A 1 536 ? -69.531 37.576 52.131 1.00 50.51 715 CYS A O 1
ATOM 4255 N N . GLY A 1 537 ? -69.278 39.798 51.933 1.00 50.41 716 GLY A N 1
ATOM 4256 C CA . GLY A 1 537 ? -70.277 40.160 52.937 1.00 50.20 716 GLY A CA 1
ATOM 4257 C C . GLY A 1 537 ? -70.101 39.396 54.233 1.00 50.02 716 GLY A C 1
ATOM 4258 O O . GLY A 1 537 ? -71.057 38.838 54.763 1.00 50.63 716 GLY A O 1
ATOM 4259 N N . ALA A 1 538 ? -68.870 39.370 54.740 1.00 49.68 717 ALA A N 1
ATOM 4260 C CA . ALA A 1 538 ? -68.511 38.506 55.864 1.00 48.38 717 ALA A CA 1
ATOM 4261 C C . ALA A 1 538 ? -67.848 39.262 57.008 1.00 47.61 717 ALA A C 1
ATOM 4262 O O . ALA A 1 538 ? -66.981 38.725 57.700 1.00 47.88 717 ALA A O 1
ATOM 4264 N N . GLU A 1 539 ? -68.263 40.505 57.209 1.00 46.95 718 GLU A N 1
ATOM 4265 C CA . GLU A 1 539 ? -67.709 41.323 58.275 1.00 47.24 718 GLU A CA 1
ATOM 4266 C C . GLU A 1 539 ? -67.689 40.603 59.631 1.00 47.32 718 GLU A C 1
ATOM 4267 O O . GLU A 1 539 ? -66.651 40.562 60.288 1.00 47.90 718 GLU A O 1
ATOM 4273 N N . LYS A 1 540 ? -68.817 40.012 60.031 1.00 47.22 719 LYS A N 1
ATOM 4274 C CA . LYS A 1 540 ? -68.893 39.215 61.267 1.00 46.70 719 LYS A CA 1
ATOM 4275 C C . LYS A 1 540 ? -67.872 38.095 61.292 1.00 45.49 719 LYS A C 1
ATOM 4276 O O . LYS A 1 540 ? -67.084 37.991 62.220 1.00 45.19 719 LYS A O 1
ATOM 4282 N N . GLU A 1 541 ? -67.921 37.256 60.263 1.00 44.83 720 GLU A N 1
ATOM 4283 C CA . GLU A 1 541 ? -67.115 36.050 60.160 1.00 45.14 720 GLU A CA 1
ATOM 4284 C C . GLU A 1 541 ? -65.615 36.357 60.231 1.00 42.84 720 GLU A C 1
ATOM 4285 O O . GLU A 1 541 ? -64.883 35.692 60.962 1.00 41.70 720 GLU A O 1
ATOM 4291 N N . VAL A 1 542 ? -65.169 37.369 59.489 1.00 41.19 721 VAL A N 1
ATOM 4292 C CA . VAL A 1 542 ? -63.757 37.740 59.492 1.00 40.89 721 VAL A CA 1
ATOM 4293 C C . VAL A 1 542 ? -63.298 38.170 60.880 1.00 41.10 721 VAL A C 1
ATOM 4294 O O . VAL A 1 542 ? -62.251 37.727 61.364 1.00 41.24 721 VAL A O 1
ATOM 4298 N N . ALA A 1 543 ? -64.089 39.026 61.516 1.00 41.19 722 ALA A N 1
ATOM 4299 C CA . ALA A 1 543 ? -63.770 39.511 62.843 1.00 41.53 722 ALA A CA 1
ATOM 4300 C C . ALA A 1 543 ? -63.657 38.365 63.834 1.00 42.39 722 ALA A C 1
ATOM 4301 O O . ALA A 1 543 ? -62.642 38.239 64.529 1.00 42.45 722 ALA A O 1
ATOM 4303 N N . GLN A 1 544 ? -64.667 37.503 63.890 1.00 43.48 723 GLN A N 1
ATOM 4304 C CA . GLN A 1 544 ? -64.619 36.429 64.883 1.00 45.73 723 GLN A CA 1
ATOM 4305 C C . GLN A 1 544 ? -63.595 35.344 64.544 1.00 45.57 723 GLN A C 1
ATOM 4306 O O . GLN A 1 544 ? -63.031 34.734 65.443 1.00 46.09 723 GLN A O 1
ATOM 4312 N N . TYR A 1 545 ? -63.309 35.139 63.263 1.00 46.00 724 TYR A N 1
ATOM 4313 C CA . TYR A 1 545 ? -62.231 34.218 62.891 1.00 46.41 724 TYR A CA 1
ATOM 4314 C C . TYR A 1 545 ? -60.824 34.829 63.003 1.00 46.02 724 TYR A C 1
ATOM 4315 O O . TYR A 1 545 ? -59.837 34.168 62.677 1.00 46.45 724 TYR A O 1
ATOM 4324 N N . SER A 1 546 ? -60.726 36.068 63.479 1.00 45.27 725 SER A N 1
ATOM 4325 C CA . SER A 1 546 ? -59.425 36.738 63.633 1.00 44.54 725 SER A CA 1
ATOM 4326 C C . SER A 1 546 ? -58.900 36.840 65.065 1.00 43.55 725 SER A C 1
ATOM 4327 O O . SER A 1 546 ? -58.043 37.679 65.348 1.00 43.44 725 SER A O 1
ATOM 4330 N N . TYR A 1 547 ? -59.413 35.995 65.957 1.00 42.57 726 TYR A N 1
ATOM 4331 C CA . TYR A 1 547 ? -58.976 35.967 67.354 1.00 41.96 726 TYR A CA 1
ATOM 4332 C C . TYR A 1 547 ? -57.461 35.682 67.486 1.00 42.11 726 TYR A C 1
ATOM 4333 O O . TYR A 1 547 ? -56.820 36.147 68.415 1.00 42.10 726 TYR A O 1
ATOM 4342 N N . SER A 1 548 ? -56.903 34.930 66.545 1.00 42.99 727 SER A N 1
ATOM 4343 C CA . SER A 1 548 ? -55.452 34.671 66.479 1.00 44.25 727 SER A CA 1
ATOM 4344 C C . SER A 1 548 ? -54.586 35.914 66.275 1.00 44.55 727 SER A C 1
ATOM 4345 O O . SER A 1 548 ? -53.408 35.898 66.609 1.00 45.21 727 SER A O 1
ATOM 4348 N N . ILE A 1 549 ? -55.161 36.986 65.740 1.00 44.92 728 ILE A N 1
ATOM 4349 C CA . ILE A 1 549 ? -54.409 38.214 65.500 1.00 45.89 728 ILE A CA 1
ATOM 4350 C C . ILE A 1 549 ? -54.474 39.130 66.715 1.00 45.98 728 ILE A C 1
ATOM 4351 O O . ILE A 1 549 ? -55.543 39.369 67.266 1.00 46.30 728 ILE A O 1
ATOM 4356 N N . ASP A 1 550 ? -53.312 39.610 67.147 1.00 46.67 729 ASP A N 1
ATOM 4357 C CA . ASP A 1 550 ? -53.229 40.623 68.196 1.00 47.18 729 ASP A CA 1
ATOM 4358 C C . ASP A 1 550 ? -53.558 41.993 67.600 1.00 46.97 729 ASP A C 1
ATOM 4359 O O . ASP A 1 550 ? -53.472 42.182 66.382 1.00 47.45 729 ASP A O 1
ATOM 4364 N N . CYS A 1 551 ? -53.935 42.936 68.460 1.00 46.78 730 CYS A N 1
ATOM 4365 C CA . CYS A 1 551 ? -54.311 44.296 68.068 1.00 45.63 730 CYS A CA 1
ATOM 4366 C C . CYS A 1 551 ? -53.527 44.873 66.884 1.00 44.25 730 CYS A C 1
ATOM 4367 O O . CYS A 1 551 ? -52.366 45.243 67.042 1.00 43.69 730 CYS A O 1
ATOM 4370 N N . PRO A 1 552 ? -54.163 44.969 65.702 1.00 43.67 731 PRO A N 1
ATOM 4371 C CA . PRO A 1 552 ? -53.485 45.526 64.523 1.00 43.46 731 PRO A CA 1
ATOM 4372 C C . PRO A 1 552 ? -52.988 46.954 64.736 1.00 43.69 731 PRO A C 1
ATOM 4373 O O . PRO A 1 552 ? -51.971 47.332 64.164 1.00 43.53 731 PRO A O 1
ATOM 4377 N N . LEU A 1 553 ? -53.681 47.724 65.576 1.00 44.13 732 LEU A N 1
ATOM 4378 C CA . LEU A 1 553 ? -53.270 49.094 65.881 1.00 44.93 732 LEU A CA 1
ATOM 4379 C C . LEU A 1 553 ? -51.798 49.194 66.277 1.00 45.13 732 LEU A C 1
ATOM 4380 O O . LEU A 1 553 ? -51.127 50.173 65.944 1.00 44.86 732 LEU A O 1
ATOM 4385 N N . ASN A 1 554 ? -51.295 48.160 66.948 1.00 46.02 733 ASN A N 1
ATOM 4386 C CA . ASN A 1 554 ? -49.890 48.098 67.360 1.00 46.86 733 ASN A CA 1
ATOM 4387 C C . ASN A 1 554 ? -48.889 48.046 66.187 1.00 46.89 733 ASN A C 1
ATOM 4388 O O . ASN A 1 554 ? -47.692 48.253 66.379 1.00 46.73 733 ASN A O 1
ATOM 4393 N N . LEU A 1 555 ? -49.388 47.772 64.981 1.00 47.09 734 LEU A N 1
ATOM 4394 C CA . LEU A 1 555 ? -48.588 47.868 63.754 1.00 47.70 734 LEU A CA 1
ATOM 4395 C C . LEU A 1 555 ? -48.139 49.305 63.464 1.00 49.16 734 LEU A C 1
ATOM 4396 O O . LEU A 1 555 ? -47.224 49.530 62.677 1.00 48.61 734 LEU A O 1
ATOM 4401 N N . LEU A 1 556 ? -48.807 50.268 64.090 1.00 51.66 735 LEU A N 1
ATOM 4402 C CA . LEU A 1 556 ? -48.560 51.680 63.824 1.00 54.15 735 LEU A CA 1
ATOM 4403 C C . LEU A 1 556 ? -47.620 52.293 64.837 1.00 56.94 735 LEU A C 1
ATOM 4404 O O . LEU A 1 556 ? -47.289 53.469 64.734 1.00 57.64 735 LEU A O 1
ATOM 4409 N N . ASN A 1 557 ? -47.194 51.496 65.813 1.00 60.51 736 ASN A N 1
ATOM 4410 C CA . ASN A 1 557 ? -46.291 51.965 66.870 1.00 63.81 736 ASN A CA 1
ATOM 4411 C C . ASN A 1 557 ? -44.923 52.449 66.350 1.00 65.83 736 ASN A C 1
ATOM 4412 O O . ASN A 1 557 ? -44.247 53.240 67.012 1.00 66.32 736 ASN A O 1
ATOM 4417 N N . GLY A 1 558 ? -44.528 51.982 65.165 1.00 67.76 737 GLY A N 1
ATOM 4418 C CA . GLY A 1 558 ? -43.320 52.480 64.513 1.00 69.92 737 GLY A CA 1
ATOM 4419 C C . GLY A 1 558 ? -43.567 53.801 63.801 1.00 71.58 737 GLY A C 1
ATOM 4420 O O . GLY A 1 558 ? -44.587 54.472 64.031 1.00 71.65 737 GLY A O 1
ATOM 4421 N N . ASN A 1 559 ? -42.622 54.179 62.942 1.00 72.88 738 ASN A N 1
ATOM 4422 C CA . ASN A 1 559 ? -42.756 55.368 62.108 1.00 73.94 738 ASN A CA 1
ATOM 4423 C C . ASN A 1 559 ? -43.401 54.990 60.774 1.00 74.72 738 ASN A C 1
ATOM 4424 O O . ASN A 1 559 ? -42.772 55.058 59.710 1.00 75.09 738 ASN A O 1
ATOM 4426 N N . GLN A 1 560 ? -44.663 54.572 60.851 1.00 75.30 739 GLN A N 1
ATOM 4427 C CA . GLN A 1 560 ? -45.418 54.140 59.677 1.00 75.55 739 GLN A CA 1
ATOM 4428 C C . GLN A 1 560 ? -46.097 55.352 59.058 1.00 75.04 739 GLN A C 1
ATOM 4429 O O . GLN A 1 560 ? -47.016 55.935 59.646 1.00 75.43 739 GLN A O 1
ATOM 4435 N N . VAL A 1 561 ? -45.624 55.734 57.875 1.00 73.93 740 VAL A N 1
ATOM 4436 C CA . VAL A 1 561 ? -46.032 56.994 57.257 1.00 72.45 740 VAL A CA 1
ATOM 4437 C C . VAL A 1 561 ? -47.020 56.788 56.115 1.00 71.30 740 VAL A C 1
ATOM 4438 O O . VAL A 1 561 ? -47.711 57.727 55.710 1.00 71.90 740 VAL A O 1
ATOM 4442 N N . LYS A 1 562 ? -47.091 55.559 55.606 1.00 69.25 741 LYS A N 1
ATOM 4443 C CA . LYS A 1 562 ? -47.978 55.226 54.496 1.00 67.04 741 LYS A CA 1
ATOM 4444 C C . LYS A 1 562 ? -49.443 55.438 54.903 1.00 65.13 741 LYS A C 1
ATOM 4445 O O . LYS A 1 562 ? -49.937 54.772 55.811 1.00 65.48 741 LYS A O 1
ATOM 4451 N N . PRO A 1 563 ? -50.136 56.382 54.239 1.00 63.09 742 PRO A N 1
ATOM 4452 C CA . PRO A 1 563 ? -51.476 56.830 54.650 1.00 60.89 742 PRO A CA 1
ATOM 4453 C C . PRO A 1 563 ? -52.580 55.793 54.447 1.00 58.41 742 PRO A C 1
ATOM 4454 O O . PRO A 1 563 ? -53.528 55.727 55.235 1.00 58.08 742 PRO A O 1
ATOM 4458 N N . THR A 1 564 ? -52.453 54.997 53.394 1.00 55.67 743 THR A N 1
ATOM 4459 C CA . THR A 1 564 ? -53.424 53.962 53.085 1.00 52.87 743 THR A CA 1
ATOM 4460 C C . THR A 1 564 ? -53.326 52.790 54.074 1.00 50.57 743 THR A C 1
ATOM 4461 O O . THR A 1 564 ? -54.318 52.117 54.347 1.00 50.19 743 THR A O 1
ATOM 4465 N N . PHE A 1 565 ? -52.127 52.563 54.608 1.00 47.87 744 PHE A N 1
ATOM 4466 C CA . PHE A 1 565 ? -51.898 51.513 55.598 1.00 45.48 744 PHE A CA 1
ATOM 4467 C C . PHE A 1 565 ? -52.518 51.897 56.940 1.00 44.54 744 PHE A C 1
ATOM 4468 O O . PHE A 1 565 ? -53.206 51.088 57.558 1.00 44.76 744 PHE A O 1
ATOM 4476 N N . ILE A 1 566 ? -52.275 53.136 57.362 1.00 42.95 745 ILE A N 1
ATOM 4477 C CA . ILE A 1 566 ? -52.856 53.711 58.571 1.00 41.59 745 ILE A CA 1
ATOM 4478 C C . ILE A 1 566 ? -54.383 53.650 58.529 1.00 40.82 745 ILE A C 1
ATOM 4479 O O . ILE A 1 566 ? -55.034 53.191 59.480 1.00 40.10 745 ILE A O 1
ATOM 4484 N N . HIS A 1 567 ? -54.947 54.115 57.421 1.00 39.98 746 HIS A N 1
ATOM 4485 C CA . HIS A 1 567 ? -56.387 54.121 57.256 1.00 39.44 746 HIS A CA 1
ATOM 4486 C C . HIS A 1 567 ? -56.917 52.697 57.332 1.00 39.19 746 HIS A C 1
ATOM 4487 O O . HIS A 1 567 ? -57.952 52.457 57.959 1.00 39.61 746 HIS A O 1
ATOM 4494 N N . ASN A 1 568 ? -56.201 51.758 56.711 1.00 37.77 747 ASN A N 1
ATOM 4495 C CA . ASN A 1 568 ? -56.637 50.361 56.690 1.00 37.03 747 ASN A CA 1
ATOM 4496 C C . ASN A 1 568 ? -56.624 49.751 58.092 1.00 36.33 747 ASN A C 1
ATOM 4497 O O . ASN A 1 568 ? -57.546 49.039 58.500 1.00 35.06 747 ASN A O 1
ATOM 4502 N N . VAL A 1 569 ? -55.565 50.065 58.824 1.00 36.14 748 VAL A N 1
ATOM 4503 C CA . VAL A 1 569 ? -55.394 49.578 60.174 1.00 35.95 748 VAL A CA 1
ATOM 4504 C C . VAL A 1 569 ? -56.500 50.119 61.067 1.00 35.93 748 VAL A C 1
ATOM 4505 O O . VAL A 1 569 ? -57.089 49.371 61.838 1.00 36.41 748 VAL A O 1
ATOM 4509 N N . LEU A 1 570 ? -56.806 51.403 60.933 1.00 36.09 749 LEU A N 1
ATOM 4510 C CA . LEU A 1 570 ? -57.866 52.015 61.728 1.00 36.36 749 LEU A CA 1
ATOM 4511 C C . LEU A 1 570 ? -59.220 51.387 61.437 1.00 36.51 749 LEU A C 1
ATOM 4512 O O . LEU A 1 570 ? -59.974 51.066 62.363 1.00 37.61 749 LEU A O 1
ATOM 4517 N N . VAL A 1 571 ? -59.518 51.207 60.156 1.00 36.13 750 VAL A N 1
ATOM 4518 C CA . VAL A 1 571 ? -60.827 50.734 59.733 1.00 36.40 750 VAL A CA 1
ATOM 4519 C C . VAL A 1 571 ? -61.049 49.283 60.131 1.00 37.35 750 VAL A C 1
ATOM 4520 O O . VAL A 1 571 ? -62.129 48.940 60.624 1.00 38.29 750 VAL A O 1
ATOM 4524 N N . VAL A 1 572 ? -60.035 48.437 59.931 1.00 37.19 751 VAL A N 1
ATOM 4525 C CA . VAL A 1 572 ? -60.164 47.024 60.253 1.00 36.55 751 VAL A CA 1
ATOM 4526 C C . VAL A 1 572 ? -60.378 46.840 61.753 1.00 37.10 751 VAL A C 1
ATOM 4527 O O . VAL A 1 572 ? -61.185 46.008 62.169 1.00 36.17 751 VAL A O 1
ATOM 4531 N N . CYS A 1 573 ? -59.658 47.630 62.549 1.00 37.35 752 CYS A N 1
ATOM 4532 C CA . CYS A 1 573 ? -59.787 47.574 63.994 1.00 38.72 752 CYS A CA 1
ATOM 4533 C C . CYS A 1 573 ? -61.204 47.931 64.424 1.00 38.88 752 CYS A C 1
ATOM 4534 O O . CYS A 1 573 ? -61.808 47.219 65.226 1.00 39.18 752 CYS A O 1
ATOM 4537 N N . ASP A 1 574 ? -61.731 49.013 63.860 1.00 39.41 753 ASP A N 1
ATOM 4538 C CA . ASP A 1 574 ? -63.063 49.472 64.182 1.00 40.74 753 ASP A CA 1
ATOM 4539 C C . ASP A 1 574 ? -64.111 48.434 63.814 1.00 40.61 753 ASP A C 1
ATOM 4540 O O . ASP A 1 574 ? -65.045 48.198 64.578 1.00 41.52 753 ASP A O 1
ATOM 4545 N N . LYS A 1 575 ? -63.949 47.805 62.657 1.00 40.22 754 LYS A N 1
ATOM 4546 C CA . LYS A 1 575 ? -64.870 46.761 62.224 1.00 40.08 754 LYS A CA 1
ATOM 4547 C C . LYS A 1 575 ? -64.771 45.488 63.070 1.00 40.20 754 LYS A C 1
ATOM 4548 O O . LYS A 1 575 ? -65.775 44.791 63.268 1.00 40.41 754 LYS A O 1
ATOM 4554 N N . ILE A 1 576 ? -63.576 45.180 63.574 1.00 39.54 755 ILE A N 1
ATOM 4555 C CA . ILE A 1 576 ? -63.433 44.036 64.479 1.00 39.21 755 ILE A CA 1
ATOM 4556 C C . ILE A 1 576 ? -64.183 44.291 65.800 1.00 39.54 755 ILE A C 1
ATOM 4557 O O . ILE A 1 576 ? -64.838 43.393 66.336 1.00 38.37 755 ILE A O 1
ATOM 4562 N N . LEU A 1 577 ? -64.097 45.520 66.303 1.00 40.29 756 LEU A N 1
ATOM 4563 C CA . LEU A 1 577 ? -64.696 45.855 67.591 1.00 41.51 756 LEU A CA 1
ATOM 4564 C C . LEU A 1 577 ? -66.207 46.027 67.513 1.00 43.28 756 LEU A C 1
ATOM 4565 O O . LEU A 1 577 ? -66.898 45.848 68.513 1.00 44.06 756 LEU A O 1
ATOM 4570 N N . GLU A 1 578 ? -66.717 46.352 66.325 1.00 44.56 757 GLU A N 1
ATOM 4571 C CA . GLU A 1 578 ? -68.157 46.391 66.089 1.00 46.11 757 GLU A CA 1
ATOM 4572 C C . GLU A 1 578 ? -68.777 45.011 66.296 1.00 44.63 757 GLU A C 1
ATOM 4573 O O . GLU A 1 578 ? -69.918 44.911 66.738 1.00 45.10 757 GLU A O 1
ATOM 4579 N N . HIS A 1 579 ? -68.027 43.954 65.993 1.00 43.58 758 HIS A N 1
ATOM 4580 C CA . HIS A 1 579 ? -68.547 42.583 66.135 1.00 42.62 758 HIS A CA 1
ATOM 4581 C C . HIS A 1 579 ? -67.955 41.785 67.315 1.00 41.71 758 HIS A C 1
ATOM 4582 O O . HIS A 1 579 ? -68.572 40.842 67.800 1.00 41.14 758 HIS A O 1
ATOM 4589 N N . CYS A 1 580 ? -66.772 42.166 67.781 1.00 41.18 759 CYS A N 1
ATOM 4590 C CA . CYS A 1 580 ? -66.196 41.554 68.980 1.00 40.88 759 CYS A CA 1
ATOM 4591 C C . CYS A 1 580 ? -65.812 42.647 69.958 1.00 40.74 759 CYS A C 1
ATOM 4592 O O . CYS A 1 580 ? -64.623 42.944 70.118 1.00 40.72 759 CYS A O 1
ATOM 4595 N N . PRO A 1 581 ? -66.821 43.244 70.627 1.00 40.85 760 PRO A N 1
ATOM 4596 C CA . PRO A 1 581 ? -66.668 44.449 71.472 1.00 40.30 760 PRO A CA 1
ATOM 4597 C C . PRO A 1 581 ? -65.626 44.319 72.589 1.00 39.72 760 PRO A C 1
ATOM 4598 O O . PRO A 1 581 ? -64.930 45.292 72.907 1.00 40.18 760 PRO A O 1
ATOM 4602 N N . THR A 1 582 ? -65.513 43.125 73.159 1.00 39.33 761 THR A N 1
ATOM 4603 C CA . THR A 1 582 ? -64.688 42.912 74.344 1.00 39.73 761 THR A CA 1
ATOM 4604 C C . THR A 1 582 ? -63.194 42.905 74.034 1.00 39.56 761 THR A C 1
ATOM 4605 O O . THR A 1 582 ? -62.382 43.081 74.936 1.00 39.76 761 THR A O 1
ATOM 4609 N N . ARG A 1 583 ? -62.829 42.712 72.768 1.00 39.61 762 ARG A N 1
ATOM 4610 C CA . ARG A 1 583 ? -61.420 42.799 72.364 1.00 39.83 762 ARG A CA 1
ATOM 4611 C C . ARG A 1 583 ? -60.804 44.161 72.671 1.00 40.18 762 ARG A C 1
ATOM 4612 O O . ARG A 1 583 ? -59.584 44.273 72.837 1.00 40.21 762 ARG A O 1
ATOM 4620 N N . ALA A 1 584 ? -61.656 45.181 72.767 1.00 40.33 763 ALA A N 1
ATOM 4621 C CA . ALA A 1 584 ? -61.213 46.528 73.102 1.00 40.96 763 ALA A CA 1
ATOM 4622 C C . ALA A 1 584 ? -60.601 46.598 74.495 1.00 40.98 763 ALA A C 1
ATOM 4623 O O . ALA A 1 584 ? -59.612 47.296 74.709 1.00 42.95 763 ALA A O 1
ATOM 4625 N N . ASP A 1 585 ? -61.181 45.871 75.440 1.00 40.15 764 ASP A N 1
ATOM 4626 C CA . ASP A 1 585 ? -60.667 45.839 76.803 1.00 39.79 764 ASP A CA 1
ATOM 4627 C C . ASP A 1 585 ? -59.436 44.948 76.950 1.00 39.48 764 ASP A C 1
ATOM 4628 O O . ASP A 1 585 ? -58.604 45.150 77.839 1.00 39.11 764 ASP A O 1
ATOM 4633 N N . ILE A 1 586 ? -59.331 43.959 76.074 1.00 39.21 765 ILE A N 1
ATOM 4634 C CA . ILE A 1 586 ? -58.244 42.994 76.125 1.00 39.11 765 ILE A CA 1
ATOM 4635 C C . ILE A 1 586 ? -56.979 43.517 75.449 1.00 38.69 765 ILE A C 1
ATOM 4636 O O . ILE A 1 586 ? -55.879 43.276 75.943 1.00 37.46 765 ILE A O 1
ATOM 4641 N N . TRP A 1 587 ? -57.139 44.238 74.335 1.00 38.81 766 TRP A N 1
ATOM 4642 C CA . TRP A 1 587 ? -55.993 44.786 73.613 1.00 39.28 766 TRP A CA 1
ATOM 4643 C C . TRP A 1 587 ? -55.224 45.767 74.475 1.00 41.62 766 TRP A C 1
ATOM 4644 O O . TRP A 1 587 ? -55.756 46.318 75.427 1.00 41.63 766 TRP A O 1
ATOM 4655 N N . THR A 1 588 ? -53.956 45.960 74.147 1.00 44.43 767 THR A N 1
ATOM 4656 C CA . THR A 1 588 ? -53.167 46.976 74.801 1.00 47.79 767 THR A CA 1
ATOM 4657 C C . THR A 1 588 ? -52.664 47.932 73.723 1.00 49.12 767 THR A C 1
ATOM 4658 O O . THR A 1 588 ? -51.867 47.545 72.863 1.00 49.54 767 THR A O 1
ATOM 4662 N N . ILE A 1 589 ? -53.167 49.164 73.771 1.00 50.44 768 ILE A N 1
ATOM 4663 C CA . ILE A 1 589 ? -52.849 50.184 72.771 1.00 51.89 768 ILE A CA 1
ATOM 4664 C C . ILE A 1 589 ? -52.030 51.345 73.334 1.00 52.89 768 ILE A C 1
ATOM 4665 O O . ILE A 1 589 ? -51.927 51.522 74.551 1.00 52.67 768 ILE A O 1
ATOM 4670 N N . ASP A 1 590 ? -51.430 52.106 72.419 1.00 54.16 769 ASP A N 1
ATOM 4671 C CA . ASP A 1 590 ? -50.816 53.392 72.718 1.00 55.33 769 ASP A CA 1
ATOM 4672 C C . ASP A 1 590 ? -51.896 54.437 72.481 1.00 55.86 769 ASP A C 1
ATOM 4673 O O . ASP A 1 590 ? -52.059 54.943 71.369 1.00 55.30 769 ASP A O 1
ATOM 4678 N N . ARG A 1 591 ? -52.643 54.739 73.535 1.00 57.21 770 ARG A N 1
ATOM 4679 C CA . ARG A 1 591 ? -53.793 55.627 73.441 1.00 58.81 770 ARG A CA 1
ATOM 4680 C C . ARG A 1 591 ? -53.469 57.061 72.960 1.00 60.04 770 ARG A C 1
ATOM 4681 O O . ARG A 1 591 ? -54.181 57.585 72.103 1.00 59.89 770 ARG A O 1
ATOM 4689 N N . PRO A 1 592 ? -52.409 57.703 73.508 1.00 61.43 771 PRO A N 1
ATOM 4690 C CA . PRO A 1 592 ? -52.072 59.055 73.038 1.00 62.50 771 PRO A CA 1
ATOM 4691 C C . PRO A 1 592 ? -51.727 59.106 71.554 1.00 63.53 771 PRO A C 1
ATOM 4692 O O . PRO A 1 592 ? -52.018 60.101 70.887 1.00 63.44 771 PRO A O 1
ATOM 4704 N N . LEU A 1 594 ? -53.147 57.208 69.253 1.00 63.24 773 LEU A N 1
ATOM 4705 C CA . LEU A 1 594 ? -54.431 57.154 68.567 1.00 61.80 773 LEU A CA 1
ATOM 4706 C C . LEU A 1 594 ? -55.154 58.503 68.630 1.00 61.98 773 LEU A C 1
ATOM 4707 O O . LEU A 1 594 ? -55.824 58.893 67.677 1.00 61.25 773 LEU A O 1
ATOM 4712 N N . GLU A 1 595 ? -55.011 59.209 69.751 1.00 62.49 774 GLU A N 1
ATOM 4713 C CA . GLU A 1 595 ? -55.600 60.541 69.898 1.00 63.00 774 GLU A CA 1
ATOM 4714 C C . GLU A 1 595 ? -54.932 61.498 68.920 1.00 63.25 774 GLU A C 1
ATOM 4715 O O . GLU A 1 595 ? -55.609 62.278 68.247 1.00 62.95 774 GLU A O 1
ATOM 4717 N N . GLY A 1 596 ? -53.606 61.404 68.828 1.00 63.66 775 GLY A N 1
ATOM 4718 C CA . GLY A 1 596 ? -52.836 62.130 67.820 1.00 64.86 775 GLY A CA 1
ATOM 4719 C C . GLY A 1 596 ? -53.409 61.993 66.418 1.00 66.13 775 GLY A C 1
ATOM 4720 O O . GLY A 1 596 ? -53.493 62.979 65.681 1.00 66.61 775 GLY A O 1
ATOM 4721 N N . LEU A 1 597 ? -53.823 60.777 66.056 1.00 66.94 776 LEU A N 1
ATOM 4722 C CA . LEU A 1 597 ? -54.370 60.497 64.724 1.00 67.61 776 LEU A CA 1
ATOM 4723 C C . LEU A 1 597 ? -55.728 61.155 64.445 1.00 68.62 776 LEU A C 1
ATOM 4724 O O . LEU A 1 597 ? -56.100 61.353 63.288 1.00 68.62 776 LEU A O 1
ATOM 4729 N N . THR A 1 598 ? -56.455 61.493 65.507 1.00 70.16 777 THR A N 1
ATOM 4730 C CA . THR A 1 598 ? -57.738 62.194 65.402 1.00 71.55 777 THR A CA 1
ATOM 4731 C C . THR A 1 598 ? -57.584 63.573 64.749 1.00 72.26 777 THR A C 1
ATOM 4732 O O . THR A 1 598 ? -58.486 64.039 64.041 1.00 72.52 777 THR A O 1
ATOM 4736 N N . ASN A 1 599 ? -56.436 64.207 64.987 1.00 72.83 778 ASN A N 1
ATOM 4737 C CA . ASN A 1 599 ? -56.137 65.529 64.430 1.00 73.51 778 ASN A CA 1
ATOM 4738 C C . ASN A 1 599 ? -55.189 65.447 63.228 1.00 73.75 778 ASN A C 1
ATOM 4739 O O . ASN A 1 599 ? -54.351 66.328 63.021 1.00 74.06 778 ASN A O 1
ATOM 4744 N N . HIS A 1 600 ? -55.326 64.384 62.439 1.00 73.84 779 HIS A N 1
ATOM 4745 C CA . HIS A 1 600 ? -54.444 64.151 61.299 1.00 73.75 779 HIS A CA 1
ATOM 4746 C C . HIS A 1 600 ? -54.851 65.005 60.108 1.00 74.39 779 HIS A C 1
ATOM 4747 O O . HIS A 1 600 ? -56.037 65.290 59.913 1.00 74.25 779 HIS A O 1
ATOM 4754 N N . ARG A 1 601 ? -53.848 65.400 59.324 1.00 74.94 780 ARG A N 1
ATOM 4755 C CA . ARG A 1 601 ? -54.029 66.138 58.072 1.00 75.69 780 ARG A CA 1
ATOM 4756 C C . ARG A 1 601 ? -55.162 65.527 57.238 1.00 75.10 780 ARG A C 1
ATOM 4757 O O . ARG A 1 601 ? -56.144 66.204 56.923 1.00 75.10 780 ARG A O 1
ATOM 4765 N N . ASN A 1 602 ? -55.011 64.243 56.906 1.00 74.66 781 ASN A N 1
ATOM 4766 C CA . ASN A 1 602 ? -56.009 63.461 56.170 1.00 73.77 781 ASN A CA 1
ATOM 4767 C C . ASN A 1 602 ? -57.320 63.355 56.942 1.00 73.04 781 ASN A C 1
ATOM 4768 O O . ASN A 1 602 ? -57.333 62.980 58.114 1.00 73.20 781 ASN A O 1
ATOM 4773 N N . SER A 1 603 ? -58.415 63.685 56.269 1.00 72.18 782 SER A N 1
ATOM 4774 C CA . SER A 1 603 ? -59.742 63.665 56.882 1.00 71.57 782 SER A CA 1
ATOM 4775 C C . SER A 1 603 ? -60.312 62.255 57.068 1.00 70.87 782 SER A C 1
ATOM 4776 O O . SER A 1 603 ? -61.056 62.005 58.023 1.00 70.81 782 SER A O 1
ATOM 4779 N N . ASP A 1 604 ? -59.974 61.346 56.153 1.00 69.99 783 ASP A N 1
ATOM 4780 C CA . ASP A 1 604 ? -60.397 59.947 56.262 1.00 69.26 783 ASP A CA 1
ATOM 4781 C C . ASP A 1 604 ? -59.775 59.294 57.496 1.00 67.83 783 ASP A C 1
ATOM 4782 O O . ASP A 1 604 ? -60.477 58.671 58.302 1.00 67.61 783 ASP A O 1
ATOM 4787 N N . ILE A 1 605 ? -58.462 59.464 57.641 1.00 66.04 784 ILE A N 1
ATOM 4788 C CA . ILE A 1 605 ? -57.733 58.968 58.800 1.00 64.57 784 ILE A CA 1
ATOM 4789 C C . ILE A 1 605 ? -58.324 59.532 60.088 1.00 64.36 784 ILE A C 1
ATOM 4790 O O . ILE A 1 605 ? -58.651 58.778 61.006 1.00 64.47 784 ILE A O 1
ATOM 4795 N N . ALA A 1 606 ? -58.486 60.853 60.139 1.00 63.95 785 ALA A N 1
ATOM 4796 C CA . ALA A 1 606 ? -59.041 61.519 61.317 1.00 63.28 785 ALA A CA 1
ATOM 4797 C C . ALA A 1 606 ? -60.423 60.979 61.700 1.00 62.92 785 ALA A C 1
ATOM 4798 O O . ALA A 1 606 ? -60.694 60.740 62.878 1.00 62.88 785 ALA A O 1
ATOM 4800 N N . LYS A 1 607 ? -61.283 60.767 60.707 1.00 62.79 786 LYS A N 1
ATOM 4801 C CA . LYS A 1 607 ? -62.625 60.228 60.952 1.00 62.71 786 LYS A CA 1
ATOM 4802 C C . LYS A 1 607 ? -62.590 58.805 61.516 1.00 62.44 786 LYS A C 1
ATOM 4803 O O . LYS A 1 607 ? -63.340 58.480 62.438 1.00 62.66 786 LYS A O 1
ATOM 4805 N N . ALA A 1 608 ? -61.717 57.965 60.961 1.00 61.82 787 ALA A N 1
ATOM 4806 C CA . ALA A 1 608 ? -61.576 56.581 61.417 1.00 61.04 787 ALA A CA 1
ATOM 4807 C C . ALA A 1 608 ? -61.036 56.532 62.843 1.00 60.50 787 ALA A C 1
ATOM 4808 O O . ALA A 1 608 ? -61.517 55.757 63.677 1.00 59.64 787 ALA A O 1
ATOM 4810 N N . ALA A 1 609 ? -60.045 57.384 63.102 1.00 60.14 788 ALA A N 1
ATOM 4811 C CA . ALA A 1 609 ? -59.390 57.478 64.399 1.00 60.28 788 ALA A CA 1
ATOM 4812 C C . ALA A 1 609 ? -60.364 57.672 65.560 1.00 60.73 788 ALA A C 1
ATOM 4813 O O . ALA A 1 609 ? -60.363 56.869 66.497 1.00 61.14 788 ALA A O 1
ATOM 4815 N N . ASN A 1 610 ? -61.202 58.709 65.510 1.00 60.80 789 ASN A N 1
ATOM 4816 C CA . ASN A 1 610 ? -62.116 58.941 66.635 1.00 60.75 789 ASN A CA 1
ATOM 4817 C C . ASN A 1 610 ? -63.295 57.980 66.702 1.00 59.88 789 ASN A C 1
ATOM 4818 O O . ASN A 1 610 ? -63.802 57.693 67.793 1.00 60.30 789 ASN A O 1
ATOM 4823 N N . SER A 1 611 ? -63.691 57.433 65.556 1.00 58.74 790 SER A N 1
ATOM 4824 C CA . SER A 1 611 ? -64.649 56.323 65.548 1.00 57.84 790 SER A CA 1
ATOM 4825 C C . SER A 1 611 ? -64.080 55.128 66.314 1.00 57.20 790 SER A C 1
ATOM 4826 O O . SER A 1 611 ? -64.789 54.495 67.090 1.00 57.27 790 SER A O 1
ATOM 4829 N N . LEU A 1 612 ? -62.798 54.835 66.094 1.00 56.50 791 LEU A N 1
ATOM 4830 C CA . LEU A 1 612 ? -62.111 53.759 66.807 1.00 56.26 791 LEU A CA 1
ATOM 4831 C C . LEU A 1 612 ? -61.870 54.109 68.279 1.00 56.90 791 LEU A C 1
ATOM 4832 O O . LEU A 1 612 ? -61.972 53.243 69.151 1.00 56.28 791 LEU A O 1
ATOM 4837 N N . LEU A 1 613 ? -61.559 55.377 68.548 1.00 58.00 792 LEU A N 1
ATOM 4838 C CA . LEU A 1 613 ? -61.337 55.861 69.924 1.00 59.09 792 LEU A CA 1
ATOM 4839 C C . LEU A 1 613 ? -62.517 55.584 70.873 1.00 59.46 792 LEU A C 1
ATOM 4840 O O . LEU A 1 613 ? -62.319 55.137 72.010 1.00 59.85 792 LEU A O 1
ATOM 4845 N N . SER A 1 614 ? -63.736 55.820 70.392 1.00 59.68 793 SER A N 1
ATOM 4846 C CA . SER A 1 614 ? -64.938 55.645 71.208 1.00 60.44 793 SER A CA 1
ATOM 4847 C C . SER A 1 614 ? -65.194 54.202 71.660 1.00 60.50 793 SER A C 1
ATOM 4848 O O . SER A 1 614 ? -66.041 53.963 72.518 1.00 60.47 793 SER A O 1
ATOM 4851 N N . ARG A 1 615 ? -64.469 53.248 71.084 1.00 60.85 794 ARG A N 1
ATOM 4852 C CA . ARG A 1 615 ? -64.647 51.831 71.418 1.00 61.10 794 ARG A CA 1
ATOM 4853 C C . ARG A 1 615 ? -64.016 51.455 72.759 1.00 61.66 794 ARG A C 1
ATOM 4854 O O . ARG A 1 615 ? -64.466 50.514 73.424 1.00 61.88 794 ARG A O 1
ATOM 4862 N N . PHE A 1 616 ? -62.986 52.196 73.153 1.00 61.95 795 PHE A N 1
ATOM 4863 C CA . PHE A 1 616 ? -62.149 51.815 74.287 1.00 62.55 795 PHE A CA 1
ATOM 4864 C C . PHE A 1 616 ? -62.657 52.289 75.647 1.00 64.07 795 PHE A C 1
ATOM 4865 O O . PHE A 1 616 ? -63.413 53.256 75.722 1.00 63.80 795 PHE A O 1
ATOM 4873 N N . PRO A 1 617 ? -62.254 51.599 76.733 1.00 66.20 796 PRO A N 1
ATOM 4874 C CA . PRO A 1 617 ? -62.584 52.121 78.064 1.00 67.79 796 PRO A CA 1
ATOM 4875 C C . PRO A 1 617 ? -62.047 53.546 78.263 1.00 69.49 796 PRO A C 1
ATOM 4876 O O . PRO A 1 617 ? -61.149 53.987 77.534 1.00 69.45 796 PRO A O 1
ATOM 4880 N N . GLU A 1 618 ? -62.609 54.258 79.236 1.00 71.65 797 GLU A N 1
ATOM 4881 C CA . GLU A 1 618 ? -62.201 55.635 79.512 1.00 73.78 797 GLU A CA 1
ATOM 4882 C C . GLU A 1 618 ? -60.855 55.694 80.240 1.00 74.44 797 GLU A C 1
ATOM 4883 O O . GLU A 1 618 ? -60.120 56.681 80.112 1.00 74.64 797 GLU A O 1
ATOM 4889 N N . ASN A 1 619 ? -60.555 54.619 80.978 1.00 75.20 798 ASN A N 1
ATOM 4890 C CA . ASN A 1 619 ? -59.304 54.434 81.733 1.00 75.84 798 ASN A CA 1
ATOM 4891 C C . ASN A 1 619 ? -58.377 55.650 81.824 1.00 76.14 798 ASN A C 1
ATOM 4892 O O . ASN A 1 619 ? -58.575 56.534 82.666 1.00 76.43 798 ASN A O 1
ATOM 4902 N N . ASN B 1 2 ? -46.306 1.339 31.467 1.00 93.11 181 ASN B N 1
ATOM 4903 C CA . ASN B 1 2 ? -44.846 1.339 31.581 1.00 91.26 181 ASN B CA 1
ATOM 4904 C C . ASN B 1 2 ? -44.153 0.969 30.264 1.00 89.53 181 ASN B C 1
ATOM 4905 O O . ASN B 1 2 ? -44.798 0.514 29.314 1.00 89.24 181 ASN B O 1
ATOM 4910 N N . ILE B 1 3 ? -42.839 1.181 30.219 1.00 87.48 182 ILE B N 1
ATOM 4911 C CA . ILE B 1 3 ? -42.024 0.871 29.040 1.00 85.68 182 ILE B CA 1
ATOM 4912 C C . ILE B 1 3 ? -42.231 -0.550 28.511 1.00 83.98 182 ILE B C 1
ATOM 4913 O O . ILE B 1 3 ? -42.311 -0.753 27.300 1.00 84.09 182 ILE B O 1
ATOM 4918 N N . THR B 1 4 ? -42.336 -1.515 29.424 1.00 81.89 183 THR B N 1
ATOM 4919 C CA . THR B 1 4 ? -42.499 -2.929 29.080 1.00 79.80 183 THR B CA 1
ATOM 4920 C C . THR B 1 4 ? -43.826 -3.193 28.379 1.00 78.39 183 THR B C 1
ATOM 4921 O O . THR B 1 4 ? -43.866 -3.902 27.371 1.00 78.42 183 THR B O 1
ATOM 4925 N N . GLN B 1 5 ? -44.905 -2.619 28.912 1.00 76.50 184 GLN B N 1
ATOM 4926 C CA . GLN B 1 5 ? -46.243 -2.806 28.345 1.00 74.46 184 GLN B CA 1
ATOM 4927 C C . GLN B 1 5 ? -46.370 -2.189 26.952 1.00 72.89 184 GLN B C 1
ATOM 4928 O O . GLN B 1 5 ? -46.983 -2.783 26.063 1.00 72.49 184 GLN B O 1
ATOM 4930 N N . ALA B 1 6 ? -45.774 -1.008 26.772 1.00 71.46 185 ALA B N 1
ATOM 4931 C CA . ALA B 1 6 ? -45.819 -0.272 25.498 1.00 70.24 185 ALA B CA 1
ATOM 4932 C C . ALA B 1 6 ? -45.055 -0.973 24.366 1.00 68.94 185 ALA B C 1
ATOM 4933 O O . ALA B 1 6 ? -45.521 -1.010 23.220 1.00 68.52 185 ALA B O 1
ATOM 4935 N N . ALA B 1 7 ? -43.889 -1.526 24.699 1.00 67.49 186 ALA B N 1
ATOM 4936 C CA . ALA B 1 7 ? -43.098 -2.315 23.756 1.00 66.22 186 ALA B CA 1
ATOM 4937 C C . ALA B 1 7 ? -43.859 -3.561 23.332 1.00 65.41 186 ALA B C 1
ATOM 4938 O O . ALA B 1 7 ? -43.903 -3.899 22.145 1.00 64.79 186 ALA B O 1
ATOM 4940 N N . GLU B 1 8 ? -44.467 -4.228 24.312 1.00 64.69 187 GLU B N 1
ATOM 4941 C CA . GLU B 1 8 ? -45.300 -5.394 24.056 1.00 64.09 187 GLU B CA 1
ATOM 4942 C C . GLU B 1 8 ? -46.449 -5.050 23.124 1.00 63.25 187 GLU B C 1
ATOM 4943 O O . GLU B 1 8 ? -46.743 -5.799 22.191 1.00 63.32 187 GLU B O 1
ATOM 4949 N N . GLN B 1 9 ? -47.090 -3.910 23.373 1.00 62.39 188 GLN B N 1
ATOM 4950 C CA . GLN B 1 9 ? -48.183 -3.444 22.526 1.00 61.48 188 GLN B CA 1
ATOM 4951 C C . GLN B 1 9 ? -47.684 -3.156 21.105 1.00 59.66 188 GLN B C 1
ATOM 4952 O O . GLN B 1 9 ? -48.334 -3.538 20.123 1.00 59.41 188 GLN B O 1
ATOM 4958 N N . ALA B 1 10 ? -46.528 -2.496 21.008 1.00 57.79 189 ALA B N 1
ATOM 4959 C CA . ALA B 1 10 ? -45.894 -2.196 19.715 1.00 56.37 189 ALA B CA 1
ATOM 4960 C C . ALA B 1 10 ? -45.629 -3.462 18.884 1.00 54.93 189 ALA B C 1
ATOM 4961 O O . ALA B 1 10 ? -45.992 -3.542 17.701 1.00 53.96 189 ALA B O 1
ATOM 4963 N N . ILE B 1 11 ? -45.016 -4.448 19.535 1.00 53.75 190 ILE B N 1
ATOM 4964 C CA . ILE B 1 11 ? -44.732 -5.748 18.940 1.00 52.98 190 ILE B CA 1
ATOM 4965 C C . ILE B 1 11 ? -46.003 -6.448 18.442 1.00 52.73 190 ILE B C 1
ATOM 4966 O O . ILE B 1 11 ? -46.011 -6.978 17.325 1.00 52.00 190 ILE B O 1
ATOM 4971 N N . ARG B 1 12 ? -47.075 -6.410 19.246 1.00 52.86 191 ARG B N 1
ATOM 4972 C CA . ARG B 1 12 ? -48.379 -6.997 18.864 1.00 53.12 191 ARG B CA 1
ATOM 4973 C C . ARG B 1 12 ? -49.047 -6.307 17.678 1.00 52.16 191 ARG B C 1
ATOM 4974 O O . ARG B 1 12 ? -49.572 -6.974 16.784 1.00 51.98 191 ARG B O 1
ATOM 4982 N N . LEU B 1 13 ? -49.039 -4.973 17.679 1.00 51.44 192 LEU B N 1
ATOM 4983 C CA . LEU B 1 13 ? -49.816 -4.198 16.706 1.00 50.54 192 LEU B CA 1
ATOM 4984 C C . LEU B 1 13 ? -49.075 -3.870 15.416 1.00 49.40 192 LEU B C 1
ATOM 4985 O O . LEU B 1 13 ? -49.715 -3.573 14.391 1.00 49.42 192 LEU B O 1
ATOM 4990 N N . TRP B 1 14 ? -47.740 -3.936 15.454 1.00 47.57 193 TRP B N 1
ATOM 4991 C CA . TRP B 1 14 ? -46.924 -3.559 14.295 1.00 45.35 193 TRP B CA 1
ATOM 4992 C C . TRP B 1 14 ? -47.593 -3.860 12.948 1.00 45.66 193 TRP B C 1
ATOM 4993 O O . TRP B 1 14 ? -47.833 -2.951 12.156 1.00 45.17 193 TRP B O 1
ATOM 5004 N N . PHE B 1 15 ? -47.902 -5.130 12.700 1.00 47.21 194 PHE B N 1
ATOM 5005 C CA . PHE B 1 15 ? -48.352 -5.573 11.369 1.00 48.82 194 PHE B CA 1
ATOM 5006 C C . PHE B 1 15 ? -49.807 -5.219 11.006 1.00 51.02 194 PHE B C 1
ATOM 5007 O O . PHE B 1 15 ? -50.248 -5.445 9.867 1.00 50.26 194 PHE B O 1
ATOM 5015 N N . ASN B 1 16 ? -50.535 -4.661 11.973 1.00 53.62 195 ASN B N 1
ATOM 5016 C CA . ASN B 1 16 ? -51.873 -4.122 11.729 1.00 56.74 195 ASN B CA 1
ATOM 5017 C C . ASN B 1 16 ? -51.863 -2.598 11.625 1.00 58.55 195 ASN B C 1
ATOM 5018 O O . ASN B 1 16 ? -52.859 -2.004 11.207 1.00 59.47 195 ASN B O 1
ATOM 5023 N N . THR B 1 17 ? -50.738 -1.983 12.006 1.00 59.53 196 THR B N 1
ATOM 5024 C CA . THR B 1 17 ? -50.591 -0.523 12.102 1.00 60.29 196 THR B CA 1
ATOM 5025 C C . THR B 1 17 ? -49.771 0.087 10.945 1.00 60.82 196 THR B C 1
ATOM 5026 O O . THR B 1 17 ? -48.594 0.403 11.115 1.00 60.57 196 THR B O 1
ATOM 5030 N N . PRO B 1 18 ? -50.400 0.299 9.776 1.00 61.87 197 PRO B N 1
ATOM 5031 C CA . PRO B 1 18 ? -49.632 0.699 8.591 1.00 62.71 197 PRO B CA 1
ATOM 5032 C C . PRO B 1 18 ? -49.336 2.204 8.502 1.00 63.51 197 PRO B C 1
ATOM 5033 O O . PRO B 1 18 ? -48.836 2.666 7.474 1.00 63.55 197 PRO B O 1
ATOM 5037 N N . ASP B 1 19 ? -49.657 2.955 9.556 1.00 64.20 198 ASP B N 1
ATOM 5038 C CA . ASP B 1 19 ? -49.398 4.393 9.593 1.00 64.80 198 ASP B CA 1
ATOM 5039 C C . ASP B 1 19 ? -47.914 4.699 9.835 1.00 65.12 198 ASP B C 1
ATOM 5040 O O . ASP B 1 19 ? -47.380 4.392 10.912 1.00 64.15 198 ASP B O 1
ATOM 5045 N N . PRO B 1 20 ? -47.263 5.340 8.841 1.00 65.82 199 PRO B N 1
ATOM 5046 C CA . PRO B 1 20 ? -45.836 5.649 8.795 1.00 66.39 199 PRO B CA 1
ATOM 5047 C C . PRO B 1 20 ? -45.218 6.037 10.129 1.00 67.11 199 PRO B C 1
ATOM 5048 O O . PRO B 1 20 ? -44.170 5.505 10.482 1.00 67.40 199 PRO B O 1
ATOM 5060 N N . GLN B 1 22 ? -46.846 6.083 13.392 1.00 64.48 201 GLN B N 1
ATOM 5061 C CA . GLN B 1 22 ? -47.130 5.289 14.558 1.00 62.77 201 GLN B CA 1
ATOM 5062 C C . GLN B 1 22 ? -45.996 4.261 14.579 1.00 60.44 201 GLN B C 1
ATOM 5063 O O . GLN B 1 22 ? -45.516 3.874 15.642 1.00 59.87 201 GLN B O 1
ATOM 5069 N N . ARG B 1 23 ? -45.542 3.879 13.384 1.00 58.15 202 ARG B N 1
ATOM 5070 C CA . ARG B 1 23 ? -44.413 2.965 13.205 1.00 56.68 202 ARG B CA 1
ATOM 5071 C C . ARG B 1 23 ? -43.115 3.497 13.795 1.00 55.58 202 ARG B C 1
ATOM 5072 O O . ARG B 1 23 ? -42.454 2.807 14.579 1.00 54.90 202 ARG B O 1
ATOM 5080 N N . LEU B 1 24 ? -42.765 4.725 13.425 1.00 54.35 203 LEU B N 1
ATOM 5081 C CA . LEU B 1 24 ? -41.634 5.407 14.020 1.00 53.55 203 LEU B CA 1
ATOM 5082 C C . LEU B 1 24 ? -41.734 5.433 15.544 1.00 53.61 203 LEU B C 1
ATOM 5083 O O . LEU B 1 24 ? -40.749 5.162 16.230 1.00 53.27 203 LEU B O 1
ATOM 5088 N N . HIS B 1 25 ? -42.917 5.738 16.076 1.00 54.13 204 HIS B N 1
ATOM 5089 C CA . HIS B 1 25 ? -43.100 5.752 17.529 1.00 54.69 204 HIS B CA 1
ATOM 5090 C C . HIS B 1 25 ? -42.921 4.356 18.130 1.00 54.41 204 HIS B C 1
ATOM 5091 O O . HIS B 1 25 ? -42.255 4.193 19.155 1.00 53.39 204 HIS B O 1
ATOM 5106 N N . ALA B 1 27 ? -41.173 1.773 16.794 1.00 52.54 206 ALA B N 1
ATOM 5107 C CA . ALA B 1 27 ? -39.750 1.451 16.700 1.00 51.51 206 ALA B CA 1
ATOM 5108 C C . ALA B 1 27 ? -38.959 2.030 17.868 1.00 51.12 206 ALA B C 1
ATOM 5109 O O . ALA B 1 27 ? -38.175 1.316 18.491 1.00 51.00 206 ALA B O 1
ATOM 5111 N N . LYS B 1 28 ? -39.188 3.308 18.176 1.00 51.22 207 LYS B N 1
ATOM 5112 C CA . LYS B 1 28 ? -38.504 3.981 19.288 1.00 51.86 207 LYS B CA 1
ATOM 5113 C C . LYS B 1 28 ? -38.813 3.323 20.625 1.00 51.96 207 LYS B C 1
ATOM 5114 O O . LYS B 1 28 ? -37.916 3.133 21.457 1.00 51.98 207 LYS B O 1
ATOM 5120 N N . THR B 1 29 ? -40.083 2.973 20.816 1.00 51.98 208 THR B N 1
ATOM 5121 C CA . THR B 1 29 ? -40.542 2.293 22.020 1.00 52.28 208 THR B CA 1
ATOM 5122 C C . THR B 1 29 ? -39.807 0.973 22.213 1.00 51.49 208 THR B C 1
ATOM 5123 O O . THR B 1 29 ? -39.284 0.700 23.292 1.00 50.97 208 THR B O 1
ATOM 5127 N N . ILE B 1 30 ? -39.757 0.168 21.155 1.00 51.77 209 ILE B N 1
ATOM 5128 C CA . ILE B 1 30 ? -39.099 -1.145 21.210 1.00 51.87 209 ILE B CA 1
ATOM 5129 C C . ILE B 1 30 ? -37.597 -1.022 21.507 1.00 52.53 209 ILE B C 1
ATOM 5130 O O . ILE B 1 30 ? -37.054 -1.786 22.308 1.00 52.70 209 ILE B O 1
ATOM 5135 N N . ARG B 1 31 ? -36.940 -0.041 20.893 1.00 53.04 210 ARG B N 1
ATOM 5136 C CA . ARG B 1 31 ? -35.509 0.160 21.105 1.00 54.11 210 ARG B CA 1
ATOM 5137 C C . ARG B 1 31 ? -35.190 0.510 22.558 1.00 55.83 210 ARG B C 1
ATOM 5138 O O . ARG B 1 31 ? -34.265 -0.053 23.150 1.00 55.96 210 ARG B O 1
ATOM 5146 N N . THR B 1 32 ? -35.964 1.441 23.115 1.00 58.10 211 THR B N 1
ATOM 5147 C CA . THR B 1 32 ? -35.798 1.907 24.492 1.00 60.23 211 THR B CA 1
ATOM 5148 C C . THR B 1 32 ? -35.917 0.739 25.475 1.00 61.66 211 THR B C 1
ATOM 5149 O O . THR B 1 32 ? -35.098 0.602 26.393 1.00 62.10 211 THR B O 1
ATOM 5153 N N . TRP B 1 33 ? -36.937 -0.096 25.267 1.00 62.79 212 TRP B N 1
ATOM 5154 C CA . TRP B 1 33 ? -37.160 -1.286 26.077 1.00 64.00 212 TRP B CA 1
ATOM 5155 C C . TRP B 1 33 ? -35.964 -2.216 26.047 1.00 65.05 212 TRP B C 1
ATOM 5156 O O . TRP B 1 33 ? -35.541 -2.709 27.089 1.00 65.91 212 TRP B O 1
ATOM 5167 N N . ILE B 1 34 ? -35.426 -2.459 24.854 1.00 65.90 213 ILE B N 1
ATOM 5168 C CA . ILE B 1 34 ? -34.255 -3.320 24.699 1.00 66.54 213 ILE B CA 1
ATOM 5169 C C . ILE B 1 34 ? -33.034 -2.691 25.362 1.00 67.76 213 ILE B C 1
ATOM 5170 O O . ILE B 1 34 ? -32.236 -3.391 25.986 1.00 67.84 213 ILE B O 1
ATOM 5175 N N . ARG B 1 35 ? -32.912 -1.371 25.247 1.00 69.53 214 ARG B N 1
ATOM 5176 C CA . ARG B 1 35 ? -31.818 -0.635 25.884 1.00 71.55 214 ARG B CA 1
ATOM 5177 C C . ARG B 1 35 ? -31.801 -0.777 27.402 1.00 72.71 214 ARG B C 1
ATOM 5178 O O . ARG B 1 35 ? -30.735 -0.958 27.995 1.00 72.54 214 ARG B O 1
ATOM 5186 N N . GLN B 1 36 ? -32.986 -0.708 28.013 1.00 74.30 215 GLN B N 1
ATOM 5187 C CA . GLN B 1 36 ? -33.117 -0.632 29.471 1.00 75.77 215 GLN B CA 1
ATOM 5188 C C . GLN B 1 36 ? -33.253 -1.996 30.164 1.00 76.82 215 GLN B C 1
ATOM 5189 O O . GLN B 1 36 ? -32.441 -2.337 31.028 1.00 77.11 215 GLN B O 1
ATOM 5195 N N . ASP B 1 37 ? -34.269 -2.770 29.783 1.00 77.84 216 ASP B N 1
ATOM 5196 C CA . ASP B 1 37 ? -34.497 -4.092 30.376 1.00 78.77 216 ASP B CA 1
ATOM 5197 C C . ASP B 1 37 ? -33.484 -5.138 29.906 1.00 79.61 216 ASP B C 1
ATOM 5198 O O . ASP B 1 37 ? -33.224 -6.113 30.615 1.00 79.75 216 ASP B O 1
ATOM 5200 N N . LYS B 1 38 ? -32.918 -4.925 28.717 1.00 80.46 217 LYS B N 1
ATOM 5201 C CA . LYS B 1 38 ? -32.037 -5.898 28.058 1.00 81.29 217 LYS B CA 1
ATOM 5202 C C . LYS B 1 38 ? -32.626 -7.326 28.054 1.00 81.94 217 LYS B C 1
ATOM 5203 O O . LYS B 1 38 ? -31.906 -8.307 28.272 1.00 82.20 217 LYS B O 1
ATOM 5205 N N . PHE B 1 39 ? -33.939 -7.415 27.815 1.00 82.44 218 PHE B N 1
ATOM 5206 C CA . PHE B 1 39 ? -34.693 -8.686 27.733 1.00 82.93 218 PHE B CA 1
ATOM 5207 C C . PHE B 1 39 ? -34.879 -9.455 29.046 1.00 83.35 218 PHE B C 1
ATOM 5208 O O . PHE B 1 39 ? -35.740 -10.334 29.129 1.00 83.41 218 PHE B O 1
ATOM 5216 N N . ALA B 1 40 ? -34.124 -9.150 30.048 1.00 20.00 219 ALA B N 1
ATOM 5217 C CA . ALA B 1 40 ? -34.108 -9.728 31.387 1.00 20.00 219 ALA B CA 1
ATOM 5218 C C . ALA B 1 40 ? -35.403 -10.479 31.679 1.00 20.00 219 ALA B C 1
ATOM 5219 O O . ALA B 1 40 ? -35.343 -11.697 32.047 1.00 84.16 219 ALA B O 1
ATOM 5221 N N . GLN B 1 41 ? -36.537 -9.819 31.678 1.00 83.85 220 GLN B N 1
ATOM 5222 C CA . GLN B 1 41 ? -37.807 -10.350 32.189 1.00 83.51 220 GLN B CA 1
ATOM 5223 C C . GLN B 1 41 ? -38.630 -11.194 31.202 1.00 82.71 220 GLN B C 1
ATOM 5224 O O . GLN B 1 41 ? -39.841 -11.362 31.389 1.00 82.36 220 GLN B O 1
ATOM 5230 N N . VAL B 1 42 ? -37.984 -11.733 30.170 1.00 81.82 221 VAL B N 1
ATOM 5231 C CA . VAL B 1 42 ? -38.687 -12.572 29.191 1.00 81.01 221 VAL B CA 1
ATOM 5232 C C . VAL B 1 42 ? -38.553 -14.062 29.530 1.00 80.49 221 VAL B C 1
ATOM 5233 O O . VAL B 1 42 ? -37.504 -14.512 29.997 1.00 80.21 221 VAL B O 1
ATOM 5237 N N . ASP B 1 43 ? -39.635 -14.809 29.304 1.00 80.04 222 ASP B N 1
ATOM 5238 C CA . ASP B 1 43 ? -39.648 -16.263 29.478 1.00 79.61 222 ASP B CA 1
ATOM 5239 C C . ASP B 1 43 ? -38.741 -16.940 28.442 1.00 79.11 222 ASP B C 1
ATOM 5240 O O . ASP B 1 43 ? -38.901 -16.726 27.235 1.00 79.04 222 ASP B O 1
ATOM 5242 N N . GLN B 1 44 ? -37.798 -17.754 28.921 1.00 78.37 223 GLN B N 1
ATOM 5243 C CA . GLN B 1 44 ? -36.787 -18.387 28.063 1.00 78.06 223 GLN B CA 1
ATOM 5244 C C . GLN B 1 44 ? -37.373 -19.251 26.934 1.00 77.41 223 GLN B C 1
ATOM 5245 O O . GLN B 1 44 ? -36.718 -19.467 25.910 1.00 77.57 223 GLN B O 1
ATOM 5251 N N . ALA B 1 45 ? -38.599 -19.734 27.117 1.00 76.71 224 ALA B N 1
ATOM 5252 C CA . ALA B 1 45 ? -39.267 -20.533 26.087 1.00 76.11 224 ALA B CA 1
ATOM 5253 C C . ALA B 1 45 ? -40.012 -19.671 25.057 1.00 75.62 224 ALA B C 1
ATOM 5254 O O . ALA B 1 45 ? -40.306 -20.132 23.951 1.00 75.51 224 ALA B O 1
ATOM 5256 N N . ASN B 1 46 ? -40.321 -18.428 25.425 1.00 74.71 225 ASN B N 1
ATOM 5257 C CA . ASN B 1 46 ? -40.973 -17.494 24.504 1.00 73.93 225 ASN B CA 1
ATOM 5258 C C . ASN B 1 46 ? -39.958 -16.701 23.665 1.00 73.32 225 ASN B C 1
ATOM 5259 O O . ASN B 1 46 ? -40.318 -16.082 22.655 1.00 73.35 225 ASN B O 1
ATOM 5269 N N . PRO B 1 48 ? -37.271 -17.409 21.483 1.00 66.80 227 PRO B N 1
ATOM 5270 C CA . PRO B 1 48 ? -37.209 -17.614 20.025 1.00 65.18 227 PRO B CA 1
ATOM 5271 C C . PRO B 1 48 ? -38.286 -16.874 19.210 1.00 63.46 227 PRO B C 1
ATOM 5272 O O . PRO B 1 48 ? -37.983 -16.341 18.136 1.00 63.11 227 PRO B O 1
ATOM 5276 N N . ASN B 1 49 ? -39.520 -16.851 19.714 1.00 61.67 228 ASN B N 1
ATOM 5277 C CA . ASN B 1 49 ? -40.615 -16.128 19.061 1.00 59.78 228 ASN B CA 1
ATOM 5278 C C . ASN B 1 49 ? -40.465 -14.609 19.187 1.00 58.10 228 ASN B C 1
ATOM 5279 O O . ASN B 1 49 ? -40.787 -13.861 18.263 1.00 57.18 228 ASN B O 1
ATOM 5284 N N . CYS B 1 50 ? -39.981 -14.175 20.347 1.00 56.73 229 CYS B N 1
ATOM 5285 C CA . CYS B 1 50 ? -39.764 -12.770 20.637 1.00 55.15 229 CYS B CA 1
ATOM 5286 C C . CYS B 1 50 ? -38.787 -12.168 19.623 1.00 53.81 229 CYS B C 1
ATOM 5287 O O . CYS B 1 50 ? -39.101 -11.173 18.955 1.00 53.29 229 CYS B O 1
ATOM 5290 N N . VAL B 1 51 ? -37.620 -12.806 19.505 1.00 52.02 230 VAL B N 1
ATOM 5291 C CA . VAL B 1 51 ? -36.572 -12.407 18.577 1.00 49.78 230 VAL B CA 1
ATOM 5292 C C . VAL B 1 51 ? -37.069 -12.426 17.130 1.00 48.94 230 VAL B C 1
ATOM 5293 O O . VAL B 1 51 ? -36.867 -11.455 16.391 1.00 48.77 230 VAL B O 1
ATOM 5297 N N . GLN B 1 52 ? -37.739 -13.503 16.726 1.00 47.36 231 GLN B N 1
ATOM 5298 C CA . GLN B 1 52 ? -38.198 -13.596 15.342 1.00 46.56 231 GLN B CA 1
ATOM 5299 C C . GLN B 1 52 ? -39.201 -12.499 14.983 1.00 46.13 231 GLN B C 1
ATOM 5300 O O . GLN B 1 52 ? -39.190 -11.989 13.852 1.00 46.28 231 GLN B O 1
ATOM 5306 N N . GLN B 1 53 ? -40.068 -12.157 15.938 1.00 45.04 232 GLN B N 1
ATOM 5307 C CA . GLN B 1 53 ? -41.039 -11.082 15.750 1.00 44.40 232 GLN B CA 1
ATOM 5308 C C . GLN B 1 53 ? -40.319 -9.746 15.571 1.00 42.72 232 GLN B C 1
ATOM 5309 O O . GLN B 1 53 ? -40.583 -9.033 14.599 1.00 42.39 232 GLN B O 1
ATOM 5315 N N . ILE B 1 54 ? -39.400 -9.432 16.490 1.00 40.31 233 ILE B N 1
ATOM 5316 C CA . ILE B 1 54 ? -38.627 -8.193 16.406 1.00 38.89 233 ILE B CA 1
ATOM 5317 C C . ILE B 1 54 ? -37.829 -8.124 15.101 1.00 39.12 233 ILE B C 1
ATOM 5318 O O . ILE B 1 54 ? -37.753 -7.070 14.471 1.00 40.04 233 ILE B O 1
ATOM 5323 N N . LEU B 1 55 ? -37.274 -9.255 14.679 1.00 38.37 234 LEU B N 1
ATOM 5324 C CA . LEU B 1 55 ? -36.492 -9.298 13.460 1.00 37.23 234 LEU B CA 1
ATOM 5325 C C . LEU B 1 55 ? -37.364 -9.066 12.250 1.00 36.87 234 LEU B C 1
ATOM 5326 O O . LEU B 1 55 ? -36.974 -8.342 11.326 1.00 37.31 234 LEU B O 1
ATOM 5331 N N . ASN B 1 56 ? -38.548 -9.670 12.261 1.00 36.26 235 ASN B N 1
ATOM 5332 C CA . ASN B 1 56 ? -39.506 -9.474 11.177 1.00 36.10 235 ASN B CA 1
ATOM 5333 C C . ASN B 1 56 ? -39.964 -8.019 11.095 1.00 34.93 235 ASN B C 1
ATOM 5334 O O . ASN B 1 56 ? -40.151 -7.478 10.004 1.00 34.36 235 ASN B O 1
ATOM 5339 N N . ILE B 1 57 ? -40.097 -7.392 12.259 1.00 34.15 236 ILE B N 1
ATOM 5340 C CA . ILE B 1 57 ? -40.447 -5.989 12.348 1.00 34.76 236 ILE B CA 1
ATOM 5341 C C . ILE B 1 57 ? -39.300 -5.173 11.742 1.00 34.66 236 ILE B C 1
ATOM 5342 O O . ILE B 1 57 ? -39.529 -4.288 10.911 1.00 34.75 236 ILE B O 1
ATOM 5347 N N . ILE B 1 58 ? -38.070 -5.500 12.126 1.00 34.12 237 ILE B N 1
ATOM 5348 C CA . ILE B 1 58 ? -36.902 -4.831 11.554 1.00 33.83 237 ILE B CA 1
ATOM 5349 C C . ILE B 1 58 ? -36.896 -4.913 10.015 1.00 34.67 237 ILE B C 1
ATOM 5350 O O . ILE B 1 58 ? -36.812 -3.884 9.321 1.00 33.93 237 ILE B O 1
ATOM 5355 N N . TYR B 1 59 ? -37.026 -6.131 9.493 1.00 34.75 238 TYR B N 1
ATOM 5356 C CA . TYR B 1 59 ? -37.044 -6.347 8.053 1.00 35.30 238 TYR B CA 1
ATOM 5357 C C . TYR B 1 59 ? -38.204 -5.579 7.440 1.00 35.54 238 TYR B C 1
ATOM 5358 O O . TYR B 1 59 ? -38.018 -4.851 6.465 1.00 34.65 238 TYR B O 1
ATOM 5367 N N . ASP B 1 60 ? -39.397 -5.740 8.013 1.00 35.75 239 ASP B N 1
ATOM 5368 C CA . ASP B 1 60 ? -40.566 -5.027 7.516 1.00 36.24 239 ASP B CA 1
ATOM 5369 C C . ASP B 1 60 ? -40.323 -3.514 7.520 1.00 36.60 239 ASP B C 1
ATOM 5370 O O . ASP B 1 60 ? -40.622 -2.825 6.537 1.00 36.07 239 ASP B O 1
ATOM 5375 N N . GLY B 1 61 ? -39.768 -3.013 8.624 1.00 37.54 240 GLY B N 1
ATOM 5376 C CA . GLY B 1 61 ? -39.407 -1.601 8.758 1.00 40.05 240 GLY B CA 1
ATOM 5377 C C . GLY B 1 61 ? -38.479 -1.079 7.673 1.00 42.23 240 GLY B C 1
ATOM 5378 O O . GLY B 1 61 ? -38.592 0.072 7.263 1.00 42.18 240 GLY B O 1
ATOM 5379 N N . LEU B 1 62 ? -37.580 -1.942 7.198 1.00 44.45 241 LEU B N 1
ATOM 5380 C CA . LEU B 1 62 ? -36.581 -1.586 6.188 1.00 46.66 241 LEU B CA 1
ATOM 5381 C C . LEU B 1 62 ? -37.125 -1.542 4.764 1.00 49.05 241 LEU B C 1
ATOM 5382 O O . LEU B 1 62 ? -36.519 -0.931 3.882 1.00 49.46 241 LEU B O 1
ATOM 5387 N N . LYS B 1 63 ? -38.263 -2.194 4.538 1.00 52.51 242 LYS B N 1
ATOM 5388 C CA . LYS B 1 63 ? -38.909 -2.186 3.225 1.00 55.69 242 LYS B CA 1
ATOM 5389 C C . LYS B 1 63 ? -39.452 -0.797 2.896 1.00 58.60 242 LYS B C 1
ATOM 5390 O O . LYS B 1 63 ? -39.838 -0.046 3.798 1.00 58.28 242 LYS B O 1
ATOM 5396 N N . PRO B 1 64 ? -39.475 -0.440 1.603 1.00 61.91 243 PRO B N 1
ATOM 5397 C CA . PRO B 1 64 ? -40.053 0.861 1.268 1.00 64.42 243 PRO B CA 1
ATOM 5398 C C . PRO B 1 64 ? -41.583 0.778 1.213 1.00 66.41 243 PRO B C 1
ATOM 5399 O O . PRO B 1 64 ? -42.137 -0.290 0.931 1.00 66.80 243 PRO B O 1
ATOM 5403 N N . GLN B 1 65 ? -42.249 1.891 1.504 1.00 68.36 244 GLN B N 1
ATOM 5404 C CA . GLN B 1 65 ? -43.710 1.935 1.532 1.00 70.32 244 GLN B CA 1
ATOM 5405 C C . GLN B 1 65 ? -44.238 2.697 0.315 1.00 71.41 244 GLN B C 1
ATOM 5406 O O . GLN B 1 65 ? -43.593 3.647 -0.143 1.00 71.23 244 GLN B O 1
ATOM 5412 N N . PRO B 1 66 ? -45.415 2.287 -0.210 1.00 72.66 245 PRO B N 1
ATOM 5413 C CA . PRO B 1 66 ? -46.021 2.930 -1.394 1.00 73.23 245 PRO B CA 1
ATOM 5414 C C . PRO B 1 66 ? -46.135 4.458 -1.258 1.00 73.71 245 PRO B C 1
ATOM 5415 O O . PRO B 1 66 ? -45.838 5.186 -2.218 1.00 74.10 245 PRO B O 1
ATOM 5419 N N . VAL B 1 67 ? -46.550 4.921 -0.074 1.00 73.51 246 VAL B N 1
ATOM 5420 C CA . VAL B 1 67 ? -46.552 6.345 0.291 1.00 73.24 246 VAL B CA 1
ATOM 5421 C C . VAL B 1 67 ? -45.144 6.925 0.147 1.00 72.82 246 VAL B C 1
ATOM 5422 O O . VAL B 1 67 ? -44.192 6.401 0.732 1.00 73.29 246 VAL B O 1
ATOM 5426 N N . GLN B 1 68 ? -45.013 7.999 -0.631 1.00 71.96 247 GLN B N 1
ATOM 5427 C CA . GLN B 1 68 ? -43.731 8.701 -0.768 1.00 70.57 247 GLN B CA 1
ATOM 5428 C C . GLN B 1 68 ? -43.446 9.528 0.491 1.00 69.12 247 GLN B C 1
ATOM 5429 O O . GLN B 1 68 ? -44.235 10.406 0.864 1.00 69.11 247 GLN B O 1
ATOM 5431 N N . LEU B 1 69 ? -42.322 9.223 1.143 1.00 66.92 248 LEU B N 1
ATOM 5432 C CA . LEU B 1 69 ? -41.935 9.862 2.404 1.00 64.21 248 LEU B CA 1
ATOM 5433 C C . LEU B 1 69 ? -40.546 10.482 2.305 1.00 62.24 248 LEU B C 1
ATOM 5434 O O . LEU B 1 69 ? -39.729 10.031 1.506 1.00 61.96 248 LEU B O 1
ATOM 5439 N N . PRO B 1 70 ? -40.269 11.516 3.121 1.00 60.61 249 PRO B N 1
ATOM 5440 C CA . PRO B 1 70 ? -38.942 12.143 3.100 1.00 59.65 249 PRO B CA 1
ATOM 5441 C C . PRO B 1 70 ? -37.821 11.239 3.644 1.00 58.54 249 PRO B C 1
ATOM 5442 O O . PRO B 1 70 ? -38.059 10.415 4.536 1.00 58.27 249 PRO B O 1
ATOM 5446 N N . ILE B 1 71 ? -36.614 11.416 3.106 1.00 57.02 250 ILE B N 1
ATOM 5447 C CA . ILE B 1 71 ? -35.426 10.666 3.531 1.00 55.13 250 ILE B CA 1
ATOM 5448 C C . ILE B 1 71 ? -35.162 10.815 5.029 1.00 53.38 250 ILE B C 1
ATOM 5449 O O . ILE B 1 71 ? -34.739 9.855 5.678 1.00 53.71 250 ILE B O 1
ATOM 5454 N N . SER B 1 72 ? -35.440 11.998 5.571 1.00 51.13 251 SER B N 1
ATOM 5455 C CA . SER B 1 72 ? -35.294 12.270 7.009 1.00 49.76 251 SER B CA 1
ATOM 5456 C C . SER B 1 72 ? -36.115 11.294 7.840 1.00 47.42 251 SER B C 1
ATOM 5457 O O . SER B 1 72 ? -35.753 10.972 8.975 1.00 46.98 251 SER B O 1
ATOM 5460 N N . TYR B 1 73 ? -37.245 10.863 7.285 1.00 44.57 252 TYR B N 1
ATOM 5461 C CA . TYR B 1 73 ? -38.106 9.938 7.985 1.00 42.51 252 TYR B CA 1
ATOM 5462 C C . TYR B 1 73 ? -37.489 8.527 8.030 1.00 40.68 252 TYR B C 1
ATOM 5463 O O . TYR B 1 73 ? -37.324 7.952 9.097 1.00 39.35 252 TYR B O 1
ATOM 5472 N N . TYR B 1 74 ? -37.176 7.984 6.860 1.00 39.83 253 TYR B N 1
ATOM 5473 C CA . TYR B 1 74 ? -36.564 6.667 6.743 1.00 40.30 253 TYR B CA 1
ATOM 5474 C C . TYR B 1 74 ? -35.282 6.547 7.574 1.00 39.51 253 TYR B C 1
ATOM 5475 O O . TYR B 1 74 ? -35.137 5.606 8.357 1.00 39.14 253 TYR B O 1
ATOM 5484 N N . ALA B 1 75 ? -34.387 7.523 7.437 1.00 38.14 254 ALA B N 1
ATOM 5485 C CA . ALA B 1 75 ? -33.178 7.586 8.263 1.00 37.71 254 ALA B CA 1
ATOM 5486 C C . ALA B 1 75 ? -33.479 7.485 9.751 1.00 36.93 254 ALA B C 1
ATOM 5487 O O . ALA B 1 75 ? -32.760 6.815 10.485 1.00 37.97 254 ALA B O 1
ATOM 5489 N N . GLN B 1 76 ? -34.543 8.136 10.194 1.00 35.47 255 GLN B N 1
ATOM 5490 C CA . GLN B 1 76 ? -34.888 8.118 11.606 1.00 35.52 255 GLN B CA 1
ATOM 5491 C C . GLN B 1 76 ? -35.460 6.764 12.035 1.00 33.61 255 GLN B C 1
ATOM 5492 O O . GLN B 1 76 ? -35.170 6.281 13.126 1.00 32.26 255 GLN B O 1
ATOM 5498 N N . LEU B 1 77 ? -36.257 6.158 11.158 1.00 32.16 256 LEU B N 1
ATOM 5499 C CA . LEU B 1 77 ? -36.868 4.867 11.416 1.00 30.81 256 LEU B CA 1
ATOM 5500 C C . LEU B 1 77 ? -35.810 3.775 11.401 1.00 31.71 256 LEU B C 1
ATOM 5501 O O . LEU B 1 77 ? -35.756 2.923 12.290 1.00 31.20 256 LEU B O 1
ATOM 5506 N N . TRP B 1 78 ? -34.976 3.815 10.369 1.00 32.08 257 TRP B N 1
ATOM 5507 C CA . TRP B 1 78 ? -33.969 2.805 10.160 1.00 33.12 257 TRP B CA 1
ATOM 5508 C C . TRP B 1 78 ? -32.901 2.880 11.248 1.00 34.24 257 TRP B C 1
ATOM 5509 O O . TRP B 1 78 ? -32.456 1.852 11.753 1.00 35.03 257 TRP B O 1
ATOM 5520 N N . TYR B 1 79 ? -32.526 4.087 11.651 1.00 34.59 258 TYR B N 1
ATOM 5521 C CA . TYR B 1 79 ? -31.551 4.207 12.718 1.00 35.03 258 TYR B CA 1
ATOM 5522 C C . TYR B 1 79 ? -32.016 3.468 13.963 1.00 35.15 258 TYR B C 1
ATOM 5523 O O . TYR B 1 79 ? -31.219 2.812 14.612 1.00 35.59 258 TYR B O 1
ATOM 5532 N N . ASN B 1 80 ? -33.298 3.582 14.303 1.00 35.20 259 ASN B N 1
ATOM 5533 C CA . ASN B 1 80 ? -33.805 2.929 15.501 1.00 35.13 259 ASN B CA 1
ATOM 5534 C C . ASN B 1 80 ? -33.793 1.404 15.335 1.00 34.69 259 ASN B C 1
ATOM 5535 O O . ASN B 1 80 ? -33.344 0.684 16.228 1.00 34.33 259 ASN B O 1
ATOM 5540 N N . LEU B 1 81 ? -34.252 0.926 14.179 1.00 33.68 260 LEU B N 1
ATOM 5541 C CA . LEU B 1 81 ? -34.280 -0.505 13.888 1.00 33.46 260 LEU B CA 1
ATOM 5542 C C . LEU B 1 81 ? -32.869 -1.134 13.724 1.00 34.32 260 LEU B C 1
ATOM 5543 O O . LEU B 1 81 ? -32.624 -2.263 14.174 1.00 34.27 260 LEU B O 1
ATOM 5548 N N . LEU B 1 82 ? -31.945 -0.404 13.102 1.00 33.84 261 LEU B N 1
ATOM 5549 C CA . LEU B 1 82 ? -30.594 -0.920 12.939 1.00 33.39 261 LEU B CA 1
ATOM 5550 C C . LEU B 1 82 ? -29.872 -0.938 14.270 1.00 34.10 261 LEU B C 1
ATOM 5551 O O . LEU B 1 82 ? -28.991 -1.777 14.494 1.00 33.83 261 LEU B O 1
ATOM 5556 N N . ASP B 1 83 ? -30.253 -0.030 15.161 1.00 34.83 262 ASP B N 1
ATOM 5557 C CA . ASP B 1 83 ? -29.674 -0.013 16.499 1.00 36.83 262 ASP B CA 1
ATOM 5558 C C . ASP B 1 83 ? -30.138 -1.206 17.331 1.00 37.33 262 ASP B C 1
ATOM 5559 O O . ASP B 1 83 ? -29.391 -1.713 18.163 1.00 38.12 262 ASP B O 1
ATOM 5564 N N . ILE B 1 84 ? -31.363 -1.664 17.092 1.00 37.88 263 ILE B N 1
ATOM 5565 C CA . ILE B 1 84 ? -31.828 -2.901 17.691 1.00 38.12 263 ILE B CA 1
ATOM 5566 C C . ILE B 1 84 ? -31.002 -4.074 17.125 1.00 38.05 263 ILE B C 1
ATOM 5567 O O . ILE B 1 84 ? -30.402 -4.851 17.883 1.00 38.25 263 ILE B O 1
ATOM 5572 N N . LEU B 1 85 ? -30.976 -4.191 15.798 1.00 37.15 264 LEU B N 1
ATOM 5573 C CA . LEU B 1 85 ? -30.237 -5.259 15.139 1.00 37.44 264 LEU B CA 1
ATOM 5574 C C . LEU B 1 85 ? -28.815 -5.347 15.677 1.00 38.17 264 LEU B C 1
ATOM 5575 O O . LEU B 1 85 ? -28.362 -6.417 16.060 1.00 38.29 264 LEU B O 1
ATOM 5580 N N . ARG B 1 86 ? -28.146 -4.203 15.753 1.00 39.45 265 ARG B N 1
ATOM 5581 C CA . ARG B 1 86 ? -26.794 -4.128 16.263 1.00 40.65 265 ARG B CA 1
ATOM 5582 C C . ARG B 1 86 ? -26.728 -4.704 17.655 1.00 41.78 265 ARG B C 1
ATOM 5583 O O . ARG B 1 86 ? -25.850 -5.496 17.947 1.00 42.16 265 ARG B O 1
ATOM 5591 N N . ARG B 1 87 ? -27.659 -4.311 18.515 1.00 43.64 266 ARG B N 1
ATOM 5592 C CA . ARG B 1 87 ? -27.685 -4.832 19.881 1.00 44.65 266 ARG B CA 1
ATOM 5593 C C . ARG B 1 87 ? -27.925 -6.346 19.932 1.00 45.11 266 ARG B C 1
ATOM 5594 O O . ARG B 1 87 ? -27.349 -7.042 20.766 1.00 44.22 266 ARG B O 1
ATOM 5602 N N . PHE B 1 88 ? -28.731 -6.860 19.006 1.00 46.47 267 PHE B N 1
ATOM 5603 C CA . PHE B 1 88 ? -28.927 -8.303 18.880 1.00 47.98 267 PHE B CA 1
ATOM 5604 C C . PHE B 1 88 ? -27.647 -9.030 18.503 1.00 49.74 267 PHE B C 1
ATOM 5605 O O . PHE B 1 88 ? -27.543 -10.242 18.693 1.00 50.18 267 PHE B O 1
ATOM 5613 N N . THR B 1 89 ? -26.683 -8.302 17.948 1.00 51.58 268 THR B N 1
ATOM 5614 C CA . THR B 1 89 ? -25.447 -8.929 17.494 1.00 53.49 268 THR B CA 1
ATOM 5615 C C . THR B 1 89 ? -24.371 -9.008 18.581 1.00 54.95 268 THR B C 1
ATOM 5616 O O . THR B 1 89 ? -23.382 -9.724 18.410 1.00 55.79 268 THR B O 1
ATOM 5620 N N . PHE B 1 90 ? -24.553 -8.305 19.695 1.00 56.37 269 PHE B N 1
ATOM 5621 C CA . PHE B 1 90 ? -23.579 -8.422 20.782 1.00 58.22 269 PHE B CA 1
ATOM 5622 C C . PHE B 1 90 ? -24.153 -8.725 22.165 1.00 59.23 269 PHE B C 1
ATOM 5623 O O . PHE B 1 90 ? -23.393 -8.955 23.111 1.00 59.95 269 PHE B O 1
ATOM 5631 N N . LEU B 1 91 ? -25.475 -8.735 22.293 1.00 60.10 270 LEU B N 1
ATOM 5632 C CA . LEU B 1 91 ? -26.091 -8.865 23.619 1.00 60.96 270 LEU B CA 1
ATOM 5633 C C . LEU B 1 91 ? -25.996 -10.305 24.131 1.00 61.44 270 LEU B C 1
ATOM 5634 O O . LEU B 1 91 ? -26.628 -11.203 23.562 1.00 61.65 270 LEU B O 1
ATOM 5639 N N . PRO B 1 92 ? -25.203 -10.532 25.208 1.00 61.83 271 PRO B N 1
ATOM 5640 C CA . PRO B 1 92 ? -24.970 -11.890 25.733 1.00 61.96 271 PRO B CA 1
ATOM 5641 C C . PRO B 1 92 ? -26.222 -12.770 25.688 1.00 62.00 271 PRO B C 1
ATOM 5642 O O . PRO B 1 92 ? -26.166 -13.895 25.180 1.00 62.34 271 PRO B O 1
ATOM 5646 N N . ILE B 1 93 ? -27.341 -12.233 26.174 1.00 61.41 272 ILE B N 1
ATOM 5647 C CA . ILE B 1 93 ? -28.598 -12.970 26.275 1.00 61.43 272 ILE B CA 1
ATOM 5648 C C . ILE B 1 93 ? -29.172 -13.425 24.921 1.00 61.31 272 ILE B C 1
ATOM 5649 O O . ILE B 1 93 ? -29.887 -14.432 24.847 1.00 60.96 272 ILE B O 1
ATOM 5654 N N . ILE B 1 94 ? -28.845 -12.688 23.859 1.00 61.18 273 ILE B N 1
ATOM 5655 C CA . ILE B 1 94 ? -29.355 -12.978 22.514 1.00 60.76 273 ILE B CA 1
ATOM 5656 C C . ILE B 1 94 ? -28.563 -14.093 21.827 1.00 60.91 273 ILE B C 1
ATOM 5657 O O . ILE B 1 94 ? -29.124 -14.869 21.043 1.00 61.48 273 ILE B O 1
ATOM 5662 N N . SER B 1 95 ? -27.274 -14.189 22.146 1.00 60.61 274 SER B N 1
ATOM 5663 C CA . SER B 1 95 ? -26.350 -15.096 21.434 1.00 60.18 274 SER B CA 1
ATOM 5664 C C . SER B 1 95 ? -26.905 -16.475 21.033 1.00 59.52 274 SER B C 1
ATOM 5665 O O . SER B 1 95 ? -26.710 -16.885 19.888 1.00 60.18 274 SER B O 1
ATOM 5668 N N . PRO B 1 96 ? -27.592 -17.198 21.953 1.00 58.69 275 PRO B N 1
ATOM 5669 C CA . PRO B 1 96 ? -28.114 -18.513 21.516 1.00 57.84 275 PRO B CA 1
ATOM 5670 C C . PRO B 1 96 ? -29.088 -18.488 20.325 1.00 57.04 275 PRO B C 1
ATOM 5671 O O . PRO B 1 96 ? -29.293 -19.524 19.690 1.00 56.75 275 PRO B O 1
ATOM 5675 N N . TYR B 1 97 ? -29.658 -17.319 20.020 1.00 56.07 276 TYR B N 1
ATOM 5676 C CA . TYR B 1 97 ? -30.649 -17.179 18.933 1.00 54.77 276 TYR B CA 1
ATOM 5677 C C . TYR B 1 97 ? -30.065 -16.441 17.715 1.00 52.96 276 TYR B C 1
ATOM 5678 O O . TYR B 1 97 ? -30.802 -16.024 16.806 1.00 52.22 276 TYR B O 1
ATOM 5687 N N . ILE B 1 98 ? -28.734 -16.328 17.699 1.00 50.80 277 ILE B N 1
ATOM 5688 C CA . ILE B 1 98 ? -28.003 -15.588 16.671 1.00 48.79 277 ILE B CA 1
ATOM 5689 C C . ILE B 1 98 ? -28.135 -16.179 15.267 1.00 47.80 277 ILE B C 1
ATOM 5690 O O . ILE B 1 98 ? -27.950 -15.468 14.273 1.00 48.46 277 ILE B O 1
ATOM 5695 N N . HIS B 1 99 ? -28.460 -17.464 15.184 1.00 45.83 278 HIS B N 1
ATOM 5696 C CA . HIS B 1 99 ? -28.687 -18.111 13.895 1.00 45.42 278 HIS B CA 1
ATOM 5697 C C . HIS B 1 99 ? -29.947 -17.552 13.207 1.00 45.06 278 HIS B C 1
ATOM 5698 O O . HIS B 1 99 ? -30.052 -17.564 11.965 1.00 44.09 278 HIS B O 1
ATOM 5705 N N . GLN B 1 100 ? -30.899 -17.070 14.014 1.00 44.70 279 GLN B N 1
ATOM 5706 C CA . GLN B 1 100 ? -32.062 -16.348 13.470 1.00 44.93 279 GLN B CA 1
ATOM 5707 C C . GLN B 1 100 ? -31.602 -15.067 12.787 1.00 43.53 279 GLN B C 1
ATOM 5708 O O . GLN B 1 100 ? -31.982 -14.816 11.644 1.00 43.48 279 GLN B O 1
ATOM 5714 N N . VAL B 1 101 ? -30.752 -14.294 13.467 1.00 42.54 280 VAL B N 1
ATOM 5715 C CA . VAL B 1 101 ? -30.088 -13.143 12.847 1.00 42.75 280 VAL B CA 1
ATOM 5716 C C . VAL B 1 101 ? -29.417 -13.521 11.517 1.00 42.79 280 VAL B C 1
ATOM 5717 O O . VAL B 1 101 ? -29.739 -12.935 10.483 1.00 42.27 280 VAL B O 1
ATOM 5721 N N . VAL B 1 102 ? -28.529 -14.519 11.535 1.00 42.85 281 VAL B N 1
ATOM 5722 C CA . VAL B 1 102 ? -27.855 -14.964 10.312 1.00 42.97 281 VAL B CA 1
ATOM 5723 C C . VAL B 1 102 ? -28.846 -15.427 9.241 1.00 44.15 281 VAL B C 1
ATOM 5724 O O . VAL B 1 102 ? -28.694 -15.065 8.069 1.00 44.67 281 VAL B O 1
ATOM 5728 N N . GLN B 1 103 ? -29.861 -16.201 9.637 1.00 44.75 282 GLN B N 1
ATOM 5729 C CA . GLN B 1 103 ? -30.924 -16.647 8.713 1.00 46.29 282 GLN B CA 1
ATOM 5730 C C . GLN B 1 103 ? -31.581 -15.515 7.922 1.00 46.85 282 GLN B C 1
ATOM 5731 O O . GLN B 1 103 ? -32.023 -15.717 6.788 1.00 46.10 282 GLN B O 1
ATOM 5745 N N . PHE B 1 105 ? -30.258 -12.934 6.645 1.00 48.94 284 PHE B N 1
ATOM 5746 C CA . PHE B 1 105 ? -29.422 -12.630 5.491 1.00 49.18 284 PHE B CA 1
ATOM 5747 C C . PHE B 1 105 ? -29.602 -13.625 4.356 1.00 50.63 284 PHE B C 1
ATOM 5748 O O . PHE B 1 105 ? -29.213 -13.355 3.217 1.00 50.48 284 PHE B O 1
ATOM 5756 N N . CYS B 1 106 ? -30.202 -14.771 4.670 1.00 53.35 285 CYS B N 1
ATOM 5757 C CA . CYS B 1 106 ? -30.456 -15.800 3.676 1.00 54.35 285 CYS B CA 1
ATOM 5758 C C . CYS B 1 106 ? -31.325 -15.320 2.508 1.00 55.21 285 CYS B C 1
ATOM 5759 O O . CYS B 1 106 ? -32.438 -14.833 2.719 1.00 54.81 285 CYS B O 1
ATOM 5762 N N . PRO B 1 107 ? -30.821 -15.478 1.271 1.00 56.04 286 PRO B N 1
ATOM 5763 C CA . PRO B 1 107 ? -31.552 -15.054 0.078 1.00 57.53 286 PRO B CA 1
ATOM 5764 C C . PRO B 1 107 ? -32.843 -15.855 -0.119 1.00 59.18 286 PRO B C 1
ATOM 5765 O O . PRO B 1 107 ? -32.898 -17.042 0.235 1.00 59.60 286 PRO B O 1
ATOM 5769 N N . ARG B 1 108 ? -33.864 -15.205 -0.672 1.00 60.44 287 ARG B N 1
ATOM 5770 C CA . ARG B 1 108 ? -35.139 -15.860 -0.965 1.00 61.69 287 ARG B CA 1
ATOM 5771 C C . ARG B 1 108 ? -35.675 -15.452 -2.343 1.00 62.53 287 ARG B C 1
ATOM 5772 O O . ARG B 1 108 ? -35.864 -16.308 -3.210 1.00 63.25 287 ARG B O 1
ATOM 5774 N N . GLU B 1 109 ? -35.910 -14.158 -2.556 1.00 62.94 288 GLU B N 1
ATOM 5775 C CA . GLU B 1 109 ? -36.331 -13.683 -3.878 1.00 63.89 288 GLU B CA 1
ATOM 5776 C C . GLU B 1 109 ? -35.145 -13.429 -4.834 1.00 64.65 288 GLU B C 1
ATOM 5777 O O . GLU B 1 109 ? -35.352 -13.046 -5.994 1.00 64.88 288 GLU B O 1
ATOM 5779 N N . ASN B 1 110 ? -33.917 -13.655 -4.345 1.00 65.09 289 ASN B N 1
ATOM 5780 C CA . ASN B 1 110 ? -32.673 -13.358 -5.082 1.00 64.83 289 ASN B CA 1
ATOM 5781 C C . ASN B 1 110 ? -32.713 -12.023 -5.853 1.00 64.86 289 ASN B C 1
ATOM 5782 O O . ASN B 1 110 ? -32.247 -11.933 -6.997 1.00 64.88 289 ASN B O 1
ATOM 5784 N N . GLY B 1 111 ? -33.280 -10.999 -5.207 1.00 64.53 290 GLY B N 1
ATOM 5785 C CA . GLY B 1 111 ? -33.479 -9.667 -5.799 1.00 63.33 290 GLY B CA 1
ATOM 5786 C C . GLY B 1 111 ? -33.597 -8.564 -4.747 1.00 62.51 290 GLY B C 1
ATOM 5787 O O . GLY B 1 111 ? -33.348 -8.809 -3.564 1.00 62.73 290 GLY B O 1
ATOM 5788 N N . PRO B 1 112 ? -33.990 -7.343 -5.170 1.00 61.75 291 PRO B N 1
ATOM 5789 C CA . PRO B 1 112 ? -33.982 -6.107 -4.343 1.00 60.66 291 PRO B CA 1
ATOM 5790 C C . PRO B 1 112 ? -34.849 -6.078 -3.071 1.00 59.06 291 PRO B C 1
ATOM 5791 O O . PRO B 1 112 ? -34.713 -5.149 -2.270 1.00 59.19 291 PRO B O 1
ATOM 5795 N N . GLN B 1 113 ? -35.716 -7.073 -2.890 1.00 56.99 292 GLN B N 1
ATOM 5796 C CA . GLN B 1 113 ? -36.629 -7.123 -1.735 1.00 54.77 292 GLN B CA 1
ATOM 5797 C C . GLN B 1 113 ? -36.084 -7.964 -0.574 1.00 52.72 292 GLN B C 1
ATOM 5798 O O . GLN B 1 113 ? -36.646 -7.958 0.529 1.00 51.68 292 GLN B O 1
ATOM 5800 N N . ASP B 1 114 ? -34.996 -8.687 -0.835 1.00 50.22 293 ASP B N 1
ATOM 5801 C CA . ASP B 1 114 ? -34.361 -9.532 0.175 1.00 47.94 293 ASP B CA 1
ATOM 5802 C C . ASP B 1 114 ? -33.599 -8.696 1.204 1.00 46.01 293 ASP B C 1
ATOM 5803 O O . ASP B 1 114 ? -32.930 -7.718 0.857 1.00 46.29 293 ASP B O 1
ATOM 5808 N N . PHE B 1 115 ? -33.710 -9.096 2.464 1.00 43.25 294 PHE B N 1
ATOM 5809 C CA . PHE B 1 115 ? -33.082 -8.417 3.593 1.00 41.17 294 PHE B CA 1
ATOM 5810 C C . PHE B 1 115 ? -31.635 -7.978 3.265 1.00 40.86 294 PHE B C 1
ATOM 5811 O O . PHE B 1 115 ? -31.286 -6.797 3.405 1.00 40.47 294 PHE B O 1
ATOM 5819 N N . ARG B 1 116 ? -30.823 -8.915 2.782 1.00 39.86 295 ARG B N 1
ATOM 5820 C CA . ARG B 1 116 ? -29.416 -8.651 2.509 1.00 39.70 295 ARG B CA 1
ATOM 5821 C C . ARG B 1 116 ? -29.218 -7.523 1.479 1.00 39.81 295 ARG B C 1
ATOM 5822 O O . ARG B 1 116 ? -28.260 -6.768 1.579 1.00 39.10 295 ARG B O 1
ATOM 5830 N N . GLU B 1 117 ? -30.134 -7.393 0.519 1.00 39.65 296 GLU B N 1
ATOM 5831 C CA . GLU B 1 117 ? -30.052 -6.304 -0.468 1.00 40.24 296 GLU B CA 1
ATOM 5832 C C . GLU B 1 117 ? -30.481 -4.959 0.111 1.00 40.45 296 GLU B C 1
ATOM 5833 O O . GLU B 1 117 ? -30.081 -3.897 -0.384 1.00 40.07 296 GLU B O 1
ATOM 5839 N N . LEU B 1 118 ? -31.300 -5.005 1.155 1.00 40.56 297 LEU B N 1
ATOM 5840 C CA . LEU B 1 118 ? -31.716 -3.785 1.811 1.00 41.01 297 LEU B CA 1
ATOM 5841 C C . LEU B 1 118 ? -30.556 -3.293 2.653 1.00 40.90 297 LEU B C 1
ATOM 5842 O O . LEU B 1 118 ? -30.172 -2.126 2.573 1.00 40.49 297 LEU B O 1
ATOM 5847 N N . ILE B 1 119 ? -30.006 -4.205 3.449 1.00 41.04 298 ILE B N 1
ATOM 5848 C CA . ILE B 1 119 ? -28.846 -3.933 4.286 1.00 41.90 298 ILE B CA 1
ATOM 5849 C C . ILE B 1 119 ? -27.669 -3.434 3.441 1.00 42.51 298 ILE B C 1
ATOM 5850 O O . ILE B 1 119 ? -27.106 -2.372 3.710 1.00 42.08 298 ILE B O 1
ATOM 5855 N N . CYS B 1 120 ? -27.339 -4.186 2.399 1.00 43.79 299 CYS B N 1
ATOM 5856 C CA . CYS B 1 120 ? -26.231 -3.842 1.530 1.00 44.17 299 CYS B CA 1
ATOM 5857 C C . CYS B 1 120 ? -26.403 -2.452 0.908 1.00 43.61 299 CYS B C 1
ATOM 5858 O O . CYS B 1 120 ? -25.440 -1.699 0.804 1.00 44.20 299 CYS B O 1
ATOM 5861 N N . ASN B 1 121 ? -27.628 -2.102 0.533 1.00 42.82 300 ASN B N 1
ATOM 5862 C CA . ASN B 1 121 ? -27.912 -0.769 -0.006 1.00 41.71 300 ASN B CA 1
ATOM 5863 C C . ASN B 1 121 ? -27.593 0.359 0.959 1.00 40.57 300 ASN B C 1
ATOM 5864 O O . ASN B 1 121 ? -27.236 1.454 0.535 1.00 40.52 300 ASN B O 1
ATOM 5869 N N . LEU B 1 122 ? -27.715 0.098 2.253 1.00 39.77 301 LEU B N 1
ATOM 5870 C CA . LEU B 1 122 ? -27.463 1.134 3.254 1.00 39.75 301 LEU B CA 1
ATOM 5871 C C . LEU B 1 122 ? -25.979 1.534 3.368 1.00 39.88 301 LEU B C 1
ATOM 5872 O O . LEU B 1 122 ? -25.685 2.639 3.810 1.00 40.23 301 LEU B O 1
ATOM 5877 N N . ILE B 1 123 ? -25.054 0.649 2.989 1.00 39.25 302 ILE B N 1
ATOM 5878 C CA . ILE B 1 123 ? -23.627 1.009 3.007 1.00 39.54 302 ILE B CA 1
ATOM 5879 C C . ILE B 1 123 ? -23.113 1.502 1.665 1.00 39.65 302 ILE B C 1
ATOM 5880 O O . ILE B 1 123 ? -21.918 1.706 1.493 1.00 39.77 302 ILE B O 1
ATOM 5885 N N . SER B 1 124 ? -24.023 1.685 0.717 1.00 40.46 303 SER B N 1
ATOM 5886 C CA . SER B 1 124 ? -23.711 2.349 -0.535 1.00 42.13 303 SER B CA 1
ATOM 5887 C C . SER B 1 124 ? -22.928 3.644 -0.290 1.00 43.50 303 SER B C 1
ATOM 5888 O O . SER B 1 124 ? -23.249 4.426 0.621 1.00 43.00 303 SER B O 1
ATOM 5891 N N . LEU B 1 125 ? -21.894 3.850 -1.104 1.00 45.59 304 LEU B N 1
ATOM 5892 C CA . LEU B 1 125 ? -21.022 5.017 -0.986 1.00 47.06 304 LEU B CA 1
ATOM 5893 C C . LEU B 1 125 ? -21.791 6.323 -1.110 1.00 48.34 304 LEU B C 1
ATOM 5894 O O . LEU B 1 125 ? -21.463 7.294 -0.439 1.00 48.19 304 LEU B O 1
ATOM 5899 N N . ASN B 1 126 ? -22.818 6.350 -1.952 1.00 50.40 305 ASN B N 1
ATOM 5900 C CA . ASN B 1 126 ? -23.546 7.598 -2.153 1.00 53.35 305 ASN B CA 1
ATOM 5901 C C . ASN B 1 126 ? -24.321 8.091 -0.916 1.00 53.93 305 ASN B C 1
ATOM 5902 O O . ASN B 1 126 ? -24.585 9.283 -0.786 1.00 54.64 305 ASN B O 1
ATOM 5907 N N . TRP B 1 127 ? -24.648 7.184 0.000 1.00 54.48 306 TRP B N 1
ATOM 5908 C CA . TRP B 1 127 ? -25.210 7.570 1.287 1.00 55.05 306 TRP B CA 1
ATOM 5909 C C . TRP B 1 127 ? -24.171 8.179 2.238 1.00 55.69 306 TRP B C 1
ATOM 5910 O O . TRP B 1 127 ? -24.536 8.706 3.296 1.00 55.99 306 TRP B O 1
ATOM 5921 N N . GLN B 1 128 ? -22.888 8.098 1.880 1.00 55.96 307 GLN B N 1
ATOM 5922 C CA . GLN B 1 128 ? -21.805 8.602 2.744 1.00 56.06 307 GLN B CA 1
ATOM 5923 C C . GLN B 1 128 ? -21.761 10.116 2.773 1.00 56.13 307 GLN B C 1
ATOM 5924 O O . GLN B 1 128 ? -21.072 10.707 3.616 1.00 56.08 307 GLN B O 1
ATOM 5930 N N . LYS B 1 129 ? -22.491 10.730 1.843 1.00 55.86 308 LYS B N 1
ATOM 5931 C CA . LYS B 1 129 ? -22.535 12.177 1.709 1.00 56.12 308 LYS B CA 1
ATOM 5932 C C . LYS B 1 129 ? -23.903 12.761 2.118 1.00 56.03 308 LYS B C 1
ATOM 5933 O O . LYS B 1 129 ? -24.074 13.985 2.162 1.00 56.61 308 LYS B O 1
ATOM 5935 N N . ASP B 1 130 ? -24.873 11.890 2.401 1.00 54.65 309 ASP B N 1
ATOM 5936 C CA . ASP B 1 130 ? -26.182 12.329 2.876 1.00 52.76 309 ASP B CA 1
ATOM 5937 C C . ASP B 1 130 ? -26.119 12.494 4.392 1.00 51.44 309 ASP B C 1
ATOM 5938 O O . ASP B 1 130 ? -25.787 11.550 5.104 1.00 51.53 309 ASP B O 1
ATOM 5943 N N . PRO B 1 131 ? -26.440 13.701 4.893 1.00 50.56 310 PRO B N 1
ATOM 5944 C CA . PRO B 1 131 ? -26.270 13.998 6.322 1.00 49.39 310 PRO B CA 1
ATOM 5945 C C . PRO B 1 131 ? -27.185 13.189 7.256 1.00 48.37 310 PRO B C 1
ATOM 5946 O O . PRO B 1 131 ? -26.850 13.009 8.434 1.00 47.79 310 PRO B O 1
ATOM 5950 N N . HIS B 1 132 ? -28.311 12.696 6.740 1.00 47.11 311 HIS B N 1
ATOM 5951 C CA . HIS B 1 132 ? -29.189 11.830 7.526 1.00 46.85 311 HIS B CA 1
ATOM 5952 C C . HIS B 1 132 ? -28.754 10.367 7.445 1.00 46.30 311 HIS B C 1
ATOM 5953 O O . HIS B 1 132 ? -28.567 9.707 8.462 1.00 45.58 311 HIS B O 1
ATOM 5968 N N . LYS B 1 134 ? -25.952 8.802 6.478 1.00 44.63 313 LYS B N 1
ATOM 5969 C CA . LYS B 1 134 ? -24.601 8.343 6.792 1.00 44.53 313 LYS B CA 1
ATOM 5970 C C . LYS B 1 134 ? -24.545 7.612 8.137 1.00 42.45 313 LYS B C 1
ATOM 5971 O O . LYS B 1 134 ? -23.787 6.666 8.310 1.00 42.17 313 LYS B O 1
ATOM 5977 N N . HIS B 1 135 ? -25.381 8.022 9.074 1.00 41.21 314 HIS B N 1
ATOM 5978 C CA . HIS B 1 135 ? -25.410 7.375 10.380 1.00 40.60 314 HIS B CA 1
ATOM 5979 C C . HIS B 1 135 ? -25.949 5.945 10.369 1.00 39.54 314 HIS B C 1
ATOM 5980 O O . HIS B 1 135 ? -25.586 5.147 11.229 1.00 39.48 314 HIS B O 1
ATOM 5987 N N . CYS B 1 136 ? -26.792 5.626 9.392 1.00 38.09 315 CYS B N 1
ATOM 5988 C CA . CYS B 1 136 ? -27.279 4.274 9.213 1.00 37.51 315 CYS B CA 1
ATOM 5989 C C . CYS B 1 136 ? -26.181 3.383 8.658 1.00 36.76 315 CYS B C 1
ATOM 5990 O O . CYS B 1 136 ? -26.019 2.254 9.098 1.00 36.03 315 CYS B O 1
ATOM 5993 N N . ALA B 1 137 ? -25.419 3.903 7.703 1.00 36.81 316 ALA B N 1
ATOM 5994 C CA . ALA B 1 137 ? -24.244 3.202 7.190 1.00 37.09 316 ALA B CA 1
ATOM 5995 C C . ALA B 1 137 ? -23.324 2.721 8.317 1.00 37.42 316 ALA B C 1
ATOM 5996 O O . ALA B 1 137 ? -22.985 1.531 8.371 1.00 37.44 316 ALA B O 1
ATOM 5998 N N . ASN B 1 138 ? -22.950 3.633 9.222 1.00 36.92 317 ASN B N 1
ATOM 5999 C CA . ASN B 1 138 ? -22.071 3.294 10.338 1.00 37.54 317 ASN B CA 1
ATOM 6000 C C . ASN B 1 138 ? -22.628 2.198 11.216 1.00 36.62 317 ASN B C 1
ATOM 6001 O O . ASN B 1 138 ? -21.871 1.384 11.730 1.00 36.89 317 ASN B O 1
ATOM 6006 N N . GLN B 1 139 ? -23.947 2.199 11.400 1.00 35.19 318 GLN B N 1
ATOM 6007 C CA . GLN B 1 139 ? -24.630 1.141 12.132 1.00 34.01 318 GLN B CA 1
ATOM 6008 C C . GLN B 1 139 ? -24.444 -0.195 11.423 1.00 32.44 318 GLN B C 1
ATOM 6009 O O . GLN B 1 139 ? -24.112 -1.199 12.054 1.00 31.88 318 GLN B O 1
ATOM 6015 N N . VAL B 1 140 ? -24.646 -0.195 10.110 1.00 30.95 319 VAL B N 1
ATOM 6016 C CA . VAL B 1 140 ? -24.562 -1.417 9.328 1.00 31.18 319 VAL B CA 1
ATOM 6017 C C . VAL B 1 140 ? -23.138 -1.996 9.306 1.00 31.71 319 VAL B C 1
ATOM 6018 O O . VAL B 1 140 ? -22.967 -3.207 9.317 1.00 31.68 319 VAL B O 1
ATOM 6022 N N . PHE B 1 141 ? -22.132 -1.126 9.304 1.00 31.94 320 PHE B N 1
ATOM 6023 C CA . PHE B 1 141 ? -20.738 -1.563 9.372 1.00 32.11 320 PHE B CA 1
ATOM 6024 C C . PHE B 1 141 ? -20.427 -2.163 10.737 1.00 33.23 320 PHE B C 1
ATOM 6025 O O . PHE B 1 141 ? -19.805 -3.218 10.822 1.00 33.67 320 PHE B O 1
ATOM 6033 N N . GLN B 1 142 ? -20.882 -1.507 11.802 1.00 34.07 321 GLN B N 1
ATOM 6034 C CA . GLN B 1 142 ? -20.780 -2.083 13.146 1.00 35.51 321 GLN B CA 1
ATOM 6035 C C . GLN B 1 142 ? -21.508 -3.425 13.260 1.00 35.21 321 GLN B C 1
ATOM 6036 O O . GLN B 1 142 ? -21.084 -4.278 14.012 1.00 35.69 321 GLN B O 1
ATOM 6042 N N . ILE B 1 143 ? -22.592 -3.610 12.504 1.00 35.25 322 ILE B N 1
ATOM 6043 C CA . ILE B 1 143 ? -23.349 -4.863 12.541 1.00 34.82 322 ILE B CA 1
ATOM 6044 C C . ILE B 1 143 ? -22.522 -6.003 11.930 1.00 35.95 322 ILE B C 1
ATOM 6045 O O . ILE B 1 143 ? -22.367 -7.051 12.551 1.00 35.04 322 ILE B O 1
ATOM 6050 N N . PHE B 1 144 ? -21.988 -5.784 10.727 1.00 37.01 323 PHE B N 1
ATOM 6051 C CA . PHE B 1 144 ? -21.030 -6.725 10.117 1.00 38.77 323 PHE B CA 1
ATOM 6052 C C . PHE B 1 144 ? -19.860 -7.042 11.046 1.00 39.80 323 PHE B C 1
ATOM 6053 O O . PHE B 1 144 ? -19.525 -8.205 11.254 1.00 39.49 323 PHE B O 1
ATOM 6061 N N . ASN B 1 145 ? -19.262 -5.997 11.613 1.00 41.39 324 ASN B N 1
ATOM 6062 C CA . ASN B 1 145 ? -18.145 -6.153 12.529 1.00 43.40 324 ASN B CA 1
ATOM 6063 C C . ASN B 1 145 ? -18.492 -7.073 13.683 1.00 44.46 324 ASN B C 1
ATOM 6064 O O . ASN B 1 145 ? -17.727 -7.970 14.009 1.00 45.42 324 ASN B O 1
ATOM 6069 N N . CYS B 1 146 ? -19.662 -6.873 14.278 1.00 45.58 325 CYS B N 1
ATOM 6070 C CA . CYS B 1 146 ? -20.102 -7.708 15.392 1.00 46.41 325 CYS B CA 1
ATOM 6071 C C . CYS B 1 146 ? -20.330 -9.167 15.016 1.00 46.27 325 CYS B C 1
ATOM 6072 O O . CYS B 1 146 ? -19.902 -10.064 15.734 1.00 47.27 325 CYS B O 1
ATOM 6075 N N . ILE B 1 147 ? -21.006 -9.405 13.899 1.00 45.48 326 ILE B N 1
ATOM 6076 C CA . ILE B 1 147 ? -21.267 -10.763 13.454 1.00 45.75 326 ILE B CA 1
ATOM 6077 C C . ILE B 1 147 ? -19.971 -11.506 13.091 1.00 47.20 326 ILE B C 1
ATOM 6078 O O . ILE B 1 147 ? -19.857 -12.704 13.320 1.00 47.26 326 ILE B O 1
ATOM 6083 N N . ILE B 1 148 ? -18.999 -10.781 12.544 1.00 48.64 327 ILE B N 1
ATOM 6084 C CA . ILE B 1 148 ? -17.733 -11.358 12.114 1.00 49.33 327 ILE B CA 1
ATOM 6085 C C . ILE B 1 148 ? -16.762 -11.566 13.280 1.00 51.64 327 ILE B C 1
ATOM 6086 O O . ILE B 1 148 ? -16.087 -12.590 13.354 1.00 51.86 327 ILE B O 1
ATOM 6099 N N . GLY B 1 150 ? -17.651 -11.953 16.284 1.00 57.94 329 GLY B N 1
ATOM 6100 C CA . GLY B 1 150 ? -18.441 -12.452 17.398 1.00 58.19 329 GLY B CA 1
ATOM 6101 C C . GLY B 1 150 ? -18.873 -13.895 17.320 1.00 58.43 329 GLY B C 1
ATOM 6102 O O . GLY B 1 150 ? -18.642 -14.652 18.252 1.00 58.75 329 GLY B O 1
ATOM 6103 N N . VAL B 1 151 ? -19.505 -14.284 16.221 1.00 58.67 330 VAL B N 1
ATOM 6104 C CA . VAL B 1 151 ? -20.069 -15.629 16.140 1.00 59.77 330 VAL B CA 1
ATOM 6105 C C . VAL B 1 151 ? -18.981 -16.703 16.055 1.00 60.71 330 VAL B C 1
ATOM 6106 O O . VAL B 1 151 ? -18.067 -16.613 15.229 1.00 61.31 330 VAL B O 1
ATOM 6110 N N . LYS B 1 152 ? -19.089 -17.707 16.927 1.00 61.57 331 LYS B N 1
ATOM 6111 C CA . LYS B 1 152 ? -18.072 -18.749 17.059 1.00 62.08 331 LYS B CA 1
ATOM 6112 C C . LYS B 1 152 ? -18.400 -20.049 16.321 1.00 61.83 331 LYS B C 1
ATOM 6113 O O . LYS B 1 152 ? -17.495 -20.702 15.796 1.00 61.71 331 LYS B O 1
ATOM 6119 N N . ASN B 1 153 ? -19.681 -20.420 16.279 1.00 61.55 332 ASN B N 1
ATOM 6120 C CA . ASN B 1 153 ? -20.122 -21.602 15.524 1.00 61.52 332 ASN B CA 1
ATOM 6121 C C . ASN B 1 153 ? -19.674 -21.530 14.060 1.00 61.41 332 ASN B C 1
ATOM 6122 O O . ASN B 1 153 ? -20.192 -20.725 13.274 1.00 61.27 332 ASN B O 1
ATOM 6127 N N . GLU B 1 154 ? -18.705 -22.377 13.716 1.00 60.95 333 GLU B N 1
ATOM 6128 C CA . GLU B 1 154 ? -18.089 -22.393 12.389 1.00 60.76 333 GLU B CA 1
ATOM 6129 C C . GLU B 1 154 ? -19.082 -22.579 11.247 1.00 60.43 333 GLU B C 1
ATOM 6130 O O . GLU B 1 154 ? -18.882 -22.045 10.154 1.00 60.62 333 GLU B O 1
ATOM 6132 N N . LYS B 1 155 ? -20.138 -23.346 11.493 1.00 60.24 334 LYS B N 1
ATOM 6133 C CA . LYS B 1 155 ? -21.158 -23.595 10.469 1.00 60.54 334 LYS B CA 1
ATOM 6134 C C . LYS B 1 155 ? -21.998 -22.331 10.238 1.00 59.08 334 LYS B C 1
ATOM 6135 O O . LYS B 1 155 ? -22.471 -22.064 9.126 1.00 58.76 334 LYS B O 1
ATOM 6141 N N . LEU B 1 156 ? -22.163 -21.553 11.300 1.00 57.85 335 LEU B N 1
ATOM 6142 C CA . LEU B 1 156 ? -22.868 -20.286 11.211 1.00 57.19 335 LEU B CA 1
ATOM 6143 C C . LEU B 1 156 ? -22.014 -19.289 10.436 1.00 55.99 335 LEU B C 1
ATOM 6144 O O . LEU B 1 156 ? -22.519 -18.591 9.549 1.00 56.35 335 LEU B O 1
ATOM 6149 N N . ARG B 1 157 ? -20.719 -19.257 10.755 1.00 54.10 336 ARG B N 1
ATOM 6150 C CA . ARG B 1 157 ? -19.741 -18.504 9.974 1.00 52.62 336 ARG B CA 1
ATOM 6151 C C . ARG B 1 157 ? -19.781 -18.814 8.474 1.00 52.12 336 ARG B C 1
ATOM 6152 O O . ARG B 1 157 ? -19.791 -17.894 7.649 1.00 52.65 336 ARG B O 1
ATOM 6160 N N . THR B 1 158 ? -19.811 -20.098 8.123 1.00 50.91 337 THR B N 1
ATOM 6161 C CA . THR B 1 158 ? -19.810 -20.524 6.722 1.00 50.33 337 THR B CA 1
ATOM 6162 C C . THR B 1 158 ? -21.079 -20.090 5.993 1.00 49.94 337 THR B C 1
ATOM 6163 O O . THR B 1 158 ? -21.034 -19.679 4.822 1.00 49.52 337 THR B O 1
ATOM 6167 N N . GLU B 1 159 ? -22.214 -20.196 6.684 1.00 49.68 338 GLU B N 1
ATOM 6168 C CA . GLU B 1 159 ? -23.488 -19.783 6.106 1.00 48.86 338 GLU B CA 1
ATOM 6169 C C . GLU B 1 159 ? -23.493 -18.267 5.907 1.00 47.77 338 GLU B C 1
ATOM 6170 O O . GLU B 1 159 ? -23.865 -17.779 4.834 1.00 46.79 338 GLU B O 1
ATOM 6172 N N . PHE B 1 160 ? -23.039 -17.528 6.917 1.00 46.85 339 PHE B N 1
ATOM 6173 C CA . PHE B 1 160 ? -22.967 -16.076 6.787 1.00 47.19 339 PHE B CA 1
ATOM 6174 C C . PHE B 1 160 ? -22.129 -15.656 5.573 1.00 47.37 339 PHE B C 1
ATOM 6175 O O . PHE B 1 160 ? -22.585 -14.864 4.732 1.00 46.90 339 PHE B O 1
ATOM 6183 N N . ALA B 1 161 ? -20.924 -16.219 5.474 1.00 47.56 340 ALA B N 1
ATOM 6184 C CA . ALA B 1 161 ? -20.042 -15.980 4.333 1.00 47.60 340 ALA B CA 1
ATOM 6185 C C . ALA B 1 161 ? -20.730 -16.244 2.998 1.00 47.69 340 ALA B C 1
ATOM 6186 O O . ALA B 1 161 ? -20.620 -15.442 2.070 1.00 47.92 340 ALA B O 1
ATOM 6188 N N . GLN B 1 162 ? -21.451 -17.359 2.914 1.00 48.08 341 GLN B N 1
ATOM 6189 C CA . GLN B 1 162 ? -22.198 -17.720 1.705 1.00 49.35 341 GLN B CA 1
ATOM 6190 C C . GLN B 1 162 ? -23.320 -16.713 1.391 1.00 47.83 341 GLN B C 1
ATOM 6191 O O . GLN B 1 162 ? -23.513 -16.348 0.226 1.00 47.64 341 GLN B O 1
ATOM 6197 N N . HIS B 1 163 ? -24.036 -16.252 2.421 1.00 46.93 342 HIS B N 1
ATOM 6198 C CA . HIS B 1 163 ? -25.087 -15.236 2.239 1.00 46.18 342 HIS B CA 1
ATOM 6199 C C . HIS B 1 163 ? -24.516 -13.925 1.706 1.00 45.55 342 HIS B C 1
ATOM 6200 O O . HIS B 1 163 ? -25.125 -13.272 0.858 1.00 44.44 342 HIS B O 1
ATOM 6207 N N . LEU B 1 164 ? -23.335 -13.562 2.215 1.00 45.69 343 LEU B N 1
ATOM 6208 C CA . LEU B 1 164 ? -22.607 -12.352 1.814 1.00 45.45 343 LEU B CA 1
ATOM 6209 C C . LEU B 1 164 ? -22.070 -12.337 0.388 1.00 46.57 343 LEU B C 1
ATOM 6210 O O . LEU B 1 164 ? -21.746 -11.276 -0.139 1.00 47.00 343 LEU B O 1
ATOM 6215 N N . LYS B 1 165 ? -21.964 -13.500 -0.243 1.00 47.55 344 LYS B N 1
ATOM 6216 C CA . LYS B 1 165 ? -21.338 -13.563 -1.559 1.00 48.19 344 LYS B CA 1
ATOM 6217 C C . LYS B 1 165 ? -22.314 -13.343 -2.705 1.00 47.91 344 LYS B C 1
ATOM 6218 O O . LYS B 1 165 ? -22.831 -14.302 -3.279 1.00 48.79 344 LYS B O 1
ATOM 6224 N N . PHE B 1 166 ? -22.558 -12.080 -3.040 1.00 46.83 345 PHE B N 1
ATOM 6225 C CA . PHE B 1 166 ? -23.362 -11.753 -4.215 1.00 46.24 345 PHE B CA 1
ATOM 6226 C C . PHE B 1 166 ? -22.873 -10.460 -4.861 1.00 47.15 345 PHE B C 1
ATOM 6227 O O . PHE B 1 166 ? -22.304 -9.605 -4.182 1.00 47.18 345 PHE B O 1
ATOM 6235 N N . GLU B 1 167 ? -23.088 -10.326 -6.171 1.00 48.34 346 GLU B N 1
ATOM 6236 C CA . GLU B 1 167 ? -22.511 -9.229 -6.958 1.00 50.27 346 GLU B CA 1
ATOM 6237 C C . GLU B 1 167 ? -22.779 -7.847 -6.376 1.00 50.21 346 GLU B C 1
ATOM 6238 O O . GLU B 1 167 ? -21.919 -6.960 -6.440 1.00 51.05 346 GLU B O 1
ATOM 6244 N N . LYS B 1 168 ? -23.965 -7.654 -5.808 1.00 49.54 347 LYS B N 1
ATOM 6245 C CA . LYS B 1 168 ? -24.320 -6.328 -5.322 1.00 48.75 347 LYS B CA 1
ATOM 6246 C C . LYS B 1 168 ? -23.458 -5.907 -4.131 1.00 46.44 347 LYS B C 1
ATOM 6247 O O . LYS B 1 168 ? -22.976 -4.777 -4.098 1.00 45.86 347 LYS B O 1
ATOM 6253 N N . LEU B 1 169 ? -23.247 -6.820 -3.185 1.00 44.18 348 LEU B N 1
ATOM 6254 C CA . LEU B 1 169 ? -22.419 -6.531 -2.016 1.00 43.37 348 LEU B CA 1
ATOM 6255 C C . LEU B 1 169 ? -20.939 -6.278 -2.354 1.00 42.86 348 LEU B C 1
ATOM 6256 O O . LEU B 1 169 ? -20.362 -5.284 -1.907 1.00 42.09 348 LEU B O 1
ATOM 6261 N N . VAL B 1 170 ? -20.339 -7.159 -3.150 1.00 42.75 349 VAL B N 1
ATOM 6262 C CA . VAL B 1 170 ? -18.931 -7.003 -3.514 1.00 42.96 349 VAL B CA 1
ATOM 6263 C C . VAL B 1 170 ? -18.713 -5.744 -4.363 1.00 42.45 349 VAL B C 1
ATOM 6264 O O . VAL B 1 170 ? -17.696 -5.053 -4.212 1.00 42.61 349 VAL B O 1
ATOM 6268 N N . GLY B 1 171 ? -19.682 -5.435 -5.223 1.00 41.25 350 GLY B N 1
ATOM 6269 C CA . GLY B 1 171 ? -19.644 -4.212 -6.018 1.00 40.19 350 GLY B CA 1
ATOM 6270 C C . GLY B 1 171 ? -19.775 -2.968 -5.161 1.00 40.38 350 GLY B C 1
ATOM 6271 O O . GLY B 1 171 ? -19.194 -1.931 -5.472 1.00 40.90 350 GLY B O 1
ATOM 6272 N N . THR B 1 172 ? -20.533 -3.072 -4.071 1.00 40.18 351 THR B N 1
ATOM 6273 C CA . THR B 1 172 ? -20.789 -1.925 -3.205 1.00 39.96 351 THR B CA 1
ATOM 6274 C C . THR B 1 172 ? -19.531 -1.617 -2.415 1.00 39.33 351 THR B C 1
ATOM 6275 O O . THR B 1 172 ? -19.140 -0.458 -2.303 1.00 38.70 351 THR B O 1
ATOM 6279 N N . LEU B 1 173 ? -18.902 -2.669 -1.889 1.00 39.32 352 LEU B N 1
ATOM 6280 C CA . LEU B 1 173 ? -17.639 -2.557 -1.159 1.00 39.42 352 LEU B CA 1
ATOM 6281 C C . LEU B 1 173 ? -16.481 -2.008 -2.014 1.00 39.58 352 LEU B C 1
ATOM 6282 O O . LEU B 1 173 ? -15.785 -1.096 -1.594 1.00 39.31 352 LEU B O 1
ATOM 6287 N N . SER B 1 174 ? -16.311 -2.534 -3.222 1.00 40.06 353 SER B N 1
ATOM 6288 C CA . SER B 1 174 ? -15.230 -2.102 -4.112 1.00 40.88 353 SER B CA 1
ATOM 6289 C C . SER B 1 174 ? -15.338 -0.658 -4.576 1.00 40.16 353 SER B C 1
ATOM 6290 O O . SER B 1 174 ? -14.358 -0.073 -5.007 1.00 40.12 353 SER B O 1
ATOM 6293 N N . GLU B 1 175 ? -16.537 -0.101 -4.515 1.00 39.96 354 GLU B N 1
ATOM 6294 C CA . GLU B 1 175 ? -16.761 1.284 -4.898 1.00 39.48 354 GLU B CA 1
ATOM 6295 C C . GLU B 1 175 ? -15.977 2.229 -3.966 1.00 38.95 354 GLU B C 1
ATOM 6296 O O . GLU B 1 175 ? -15.543 3.300 -4.388 1.00 38.87 354 GLU B O 1
ATOM 6302 N N . TYR B 1 176 ? -15.758 1.801 -2.722 1.00 37.83 355 TYR B N 1
ATOM 6303 C CA . TYR B 1 176 ? -14.909 2.530 -1.783 1.00 37.46 355 TYR B CA 1
ATOM 6304 C C . TYR B 1 176 ? -13.440 2.561 -2.187 1.00 37.74 355 TYR B C 1
ATOM 6305 O O . TYR B 1 176 ? -12.666 3.373 -1.665 1.00 37.05 355 TYR B O 1
ATOM 6314 N N . PHE B 1 177 ? -13.056 1.675 -3.102 1.00 37.65 356 PHE B N 1
ATOM 6315 C CA . PHE B 1 177 ? -11.678 1.602 -3.554 1.00 38.25 356 PHE B CA 1
ATOM 6316 C C . PHE B 1 177 ? -11.467 2.307 -4.882 1.00 40.05 356 PHE B C 1
ATOM 6317 O O . PHE B 1 177 ? -10.368 2.241 -5.452 1.00 41.81 356 PHE B O 1
ATOM 6325 N N . ASN B 1 178 ? -12.502 2.977 -5.381 1.00 40.84 357 ASN B N 1
ATOM 6326 C CA . ASN B 1 178 ? -12.372 3.750 -6.611 1.00 42.48 357 ASN B CA 1
ATOM 6327 C C . ASN B 1 178 ? -11.415 4.924 -6.434 1.00 43.13 357 ASN B C 1
ATOM 6328 O O . ASN B 1 178 ? -11.358 5.526 -5.363 1.00 42.92 357 ASN B O 1
ATOM 6333 N N . PRO B 1 179 ? -10.654 5.248 -7.492 1.00 44.20 358 PRO B N 1
ATOM 6334 C CA . PRO B 1 179 ? -9.598 6.270 -7.436 1.00 45.08 358 PRO B CA 1
ATOM 6335 C C . PRO B 1 179 ? -10.064 7.685 -7.066 1.00 45.53 358 PRO B C 1
ATOM 6336 O O . PRO B 1 179 ? -9.267 8.459 -6.520 1.00 46.69 358 PRO B O 1
ATOM 6340 N N . GLN B 1 180 ? -11.323 8.024 -7.346 1.00 45.00 359 GLN B N 1
ATOM 6341 C CA . GLN B 1 180 ? -11.833 9.378 -7.049 1.00 44.36 359 GLN B CA 1
ATOM 6342 C C . GLN B 1 180 ? -12.374 9.558 -5.620 1.00 43.57 359 GLN B C 1
ATOM 6343 O O . GLN B 1 180 ? -12.779 10.654 -5.246 1.00 44.43 359 GLN B O 1
ATOM 6345 N N . VAL B 1 181 ? -12.368 8.486 -4.831 1.00 42.68 360 VAL B N 1
ATOM 6346 C CA . VAL B 1 181 ? -12.864 8.502 -3.447 1.00 41.02 360 VAL B CA 1
ATOM 6347 C C . VAL B 1 181 ? -11.719 8.838 -2.494 1.00 41.02 360 VAL B C 1
ATOM 6348 O O . VAL B 1 181 ? -10.644 8.240 -2.563 1.00 42.05 360 VAL B O 1
ATOM 6352 N N . HIS B 1 182 ? -11.958 9.796 -1.610 1.00 40.05 361 HIS B N 1
ATOM 6353 C CA . HIS B 1 182 ? -10.987 10.193 -0.613 1.00 39.51 361 HIS B CA 1
ATOM 6354 C C . HIS B 1 182 ? -10.824 9.063 0.405 1.00 39.47 361 HIS B C 1
ATOM 6355 O O . HIS B 1 182 ? -11.801 8.625 0.988 1.00 39.66 361 HIS B O 1
ATOM 6362 N N . PRO B 1 183 ? -9.580 8.588 0.619 1.00 39.50 362 PRO B N 1
ATOM 6363 C CA . PRO B 1 183 ? -9.353 7.454 1.518 1.00 39.31 362 PRO B CA 1
ATOM 6364 C C . PRO B 1 183 ? -9.896 7.647 2.933 1.00 40.00 362 PRO B C 1
ATOM 6365 O O . PRO B 1 183 ? -10.044 6.672 3.661 1.00 39.91 362 PRO B O 1
ATOM 6369 N N . GLY B 1 184 ? -10.198 8.890 3.311 1.00 40.98 363 GLY B N 1
ATOM 6370 C CA . GLY B 1 184 ? -10.828 9.185 4.602 1.00 41.92 363 GLY B CA 1
ATOM 6371 C C . GLY B 1 184 ? -12.253 8.656 4.662 1.00 43.05 363 GLY B C 1
ATOM 6372 O O . GLY B 1 184 ? -12.851 8.574 5.727 1.00 42.20 363 GLY B O 1
ATOM 6381 N N . ILE B 1 186 ? -13.017 5.530 3.631 1.00 42.26 365 ILE B N 1
ATOM 6382 C CA . ILE B 1 186 ? -12.988 4.082 3.750 1.00 39.70 365 ILE B CA 1
ATOM 6383 C C . ILE B 1 186 ? -13.116 3.669 5.199 1.00 38.49 365 ILE B C 1
ATOM 6384 O O . ILE B 1 186 ? -12.179 3.815 5.983 1.00 38.94 365 ILE B O 1
ATOM 6389 N N . ASN B 1 187 ? -14.295 3.166 5.541 1.00 36.19 366 ASN B N 1
ATOM 6390 C CA . ASN B 1 187 ? -14.578 2.629 6.860 1.00 34.56 366 ASN B CA 1
ATOM 6391 C C . ASN B 1 187 ? -13.752 1.347 7.096 1.00 34.31 366 ASN B C 1
ATOM 6392 O O . ASN B 1 187 ? -13.749 0.450 6.259 1.00 33.15 366 ASN B O 1
ATOM 6397 N N . PRO B 1 188 ? -13.060 1.258 8.242 1.00 34.91 367 PRO B N 1
ATOM 6398 C CA . PRO B 1 188 ? -12.221 0.094 8.584 1.00 35.08 367 PRO B CA 1
ATOM 6399 C C . PRO B 1 188 ? -12.931 -1.247 8.434 1.00 35.88 367 PRO B C 1
ATOM 6400 O O . PRO B 1 188 ? -12.281 -2.251 8.108 1.00 37.02 367 PRO B O 1
ATOM 6404 N N . ALA B 1 189 ? -14.246 -1.270 8.651 1.00 35.08 368 ALA B N 1
ATOM 6405 C CA . ALA B 1 189 ? -15.027 -2.498 8.489 1.00 34.52 368 ALA B CA 1
ATOM 6406 C C . ALA B 1 189 ? -15.025 -3.062 7.073 1.00 34.08 368 ALA B C 1
ATOM 6407 O O . ALA B 1 189 ? -15.188 -4.268 6.896 1.00 34.92 368 ALA B O 1
ATOM 6409 N N . ILE B 1 190 ? -14.852 -2.217 6.066 1.00 34.10 369 ILE B N 1
ATOM 6410 C CA . ILE B 1 190 ? -14.710 -2.721 4.698 1.00 35.11 369 ILE B CA 1
ATOM 6411 C C . ILE B 1 190 ? -13.619 -3.807 4.633 1.00 35.83 369 ILE B C 1
ATOM 6412 O O . ILE B 1 190 ? -13.802 -4.825 3.972 1.00 36.19 369 ILE B O 1
ATOM 6417 N N . PHE B 1 191 ? -12.510 -3.594 5.342 1.00 35.48 370 PHE B N 1
ATOM 6418 C CA . PHE B 1 191 ? -11.402 -4.544 5.354 1.00 35.78 370 PHE B CA 1
ATOM 6419 C C . PHE B 1 191 ? -11.728 -5.823 6.101 1.00 36.47 370 PHE B C 1
ATOM 6420 O O . PHE B 1 191 ? -11.329 -6.904 5.678 1.00 36.70 370 PHE B O 1
ATOM 6428 N N . ILE B 1 192 ? -12.435 -5.695 7.221 1.00 37.39 371 ILE B N 1
ATOM 6429 C CA . ILE B 1 192 ? -12.909 -6.849 7.977 1.00 38.01 371 ILE B CA 1
ATOM 6430 C C . ILE B 1 192 ? -13.790 -7.747 7.098 1.00 37.89 371 ILE B C 1
ATOM 6431 O O . ILE B 1 192 ? -13.671 -8.962 7.150 1.00 38.72 371 ILE B O 1
ATOM 6436 N N . ILE B 1 193 ? -14.640 -7.142 6.272 1.00 37.13 372 ILE B N 1
ATOM 6437 C CA . ILE B 1 193 ? -15.609 -7.887 5.468 1.00 36.47 372 ILE B CA 1
ATOM 6438 C C . ILE B 1 193 ? -14.964 -8.626 4.291 1.00 37.55 372 ILE B C 1
ATOM 6439 O O . ILE B 1 193 ? -15.242 -9.812 4.074 1.00 37.89 372 ILE B O 1
ATOM 6444 N N . PHE B 1 194 ? -14.134 -7.924 3.520 1.00 38.10 373 PHE B N 1
ATOM 6445 C CA . PHE B 1 194 ? -13.362 -8.553 2.437 1.00 39.09 373 PHE B CA 1
ATOM 6446 C C . PHE B 1 194 ? -12.551 -9.747 2.943 1.00 38.95 373 PHE B C 1
ATOM 6447 O O . PHE B 1 194 ? -12.556 -10.810 2.344 1.00 37.75 373 PHE B O 1
ATOM 6455 N N . ARG B 1 195 ? -11.873 -9.564 4.064 1.00 40.04 374 ARG B N 1
ATOM 6456 C CA . ARG B 1 195 ? -11.095 -10.637 4.659 1.00 42.22 374 ARG B CA 1
ATOM 6457 C C . ARG B 1 195 ? -11.974 -11.847 4.980 1.00 42.56 374 ARG B C 1
ATOM 6458 O O . ARG B 1 195 ? -11.570 -12.993 4.779 1.00 43.02 374 ARG B O 1
ATOM 6466 N N . PHE B 1 196 ? -13.183 -11.578 5.459 1.00 42.75 375 PHE B N 1
ATOM 6467 C CA . PHE B 1 196 ? -14.115 -12.623 5.838 1.00 42.62 375 PHE B CA 1
ATOM 6468 C C . PHE B 1 196 ? -14.647 -13.410 4.631 1.00 42.78 375 PHE B C 1
ATOM 6469 O O . PHE B 1 196 ? -14.717 -14.632 4.677 1.00 42.86 375 PHE B O 1
ATOM 6477 N N . ILE B 1 197 ? -15.002 -12.724 3.553 1.00 43.59 376 ILE B N 1
ATOM 6478 C CA . ILE B 1 197 ? -15.542 -13.419 2.381 1.00 45.91 376 ILE B CA 1
ATOM 6479 C C . ILE B 1 197 ? -14.484 -14.090 1.505 1.00 47.75 376 ILE B C 1
ATOM 6480 O O . ILE B 1 197 ? -14.775 -15.043 0.785 1.00 47.86 376 ILE B O 1
ATOM 6485 N N . ILE B 1 198 ? -13.265 -13.572 1.567 1.00 50.51 377 ILE B N 1
ATOM 6486 C CA . ILE B 1 198 ? -12.159 -14.051 0.749 1.00 53.05 377 ILE B CA 1
ATOM 6487 C C . ILE B 1 198 ? -11.538 -15.273 1.405 1.00 54.62 377 ILE B C 1
ATOM 6488 O O . ILE B 1 198 ? -10.984 -16.127 0.721 1.00 55.27 377 ILE B O 1
ATOM 6493 N N . SER B 1 199 ? -11.659 -15.353 2.729 1.00 56.48 378 SER B N 1
ATOM 6494 C CA . SER B 1 199 ? -11.044 -16.410 3.518 1.00 58.78 378 SER B CA 1
ATOM 6495 C C . SER B 1 199 ? -11.350 -17.801 2.973 1.00 60.96 378 SER B C 1
ATOM 6496 O O . SER B 1 199 ? -12.518 -18.204 2.867 1.00 61.06 378 SER B O 1
ATOM 6499 N N . LYS B 1 200 ? -10.266 -18.510 2.639 1.00 63.13 379 LYS B N 1
ATOM 6500 C CA . LYS B 1 200 ? -10.268 -19.832 1.992 1.00 64.93 379 LYS B CA 1
ATOM 6501 C C . LYS B 1 200 ? -11.269 -19.982 0.836 1.00 65.29 379 LYS B C 1
ATOM 6502 O O . LYS B 1 200 ? -11.868 -21.044 0.642 1.00 65.88 379 LYS B O 1
ATOM 6508 N N . ASP B 1 201 ? -11.429 -18.914 0.063 1.00 65.40 380 ASP B N 1
ATOM 6509 C CA . ASP B 1 201 ? -12.167 -18.992 -1.182 1.00 65.89 380 ASP B CA 1
ATOM 6510 C C . ASP B 1 201 ? -11.262 -18.562 -2.333 1.00 65.69 380 ASP B C 1
ATOM 6511 O O . ASP B 1 201 ? -11.458 -17.499 -2.928 1.00 66.24 380 ASP B O 1
ATOM 6516 N N . THR B 1 202 ? -10.276 -19.403 -2.642 1.00 65.00 381 THR B N 1
ATOM 6517 C CA . THR B 1 202 ? -9.297 -19.132 -3.699 1.00 64.57 381 THR B CA 1
ATOM 6518 C C . THR B 1 202 ? -9.960 -18.574 -4.950 1.00 63.77 381 THR B C 1
ATOM 6519 O O . THR B 1 202 ? -9.396 -17.712 -5.628 1.00 64.00 381 THR B O 1
ATOM 6523 N N . ARG B 1 203 ? -11.162 -19.068 -5.242 1.00 62.63 382 ARG B N 1
ATOM 6524 C CA . ARG B 1 203 ? -11.868 -18.742 -6.481 1.00 62.03 382 ARG B CA 1
ATOM 6525 C C . ARG B 1 203 ? -12.282 -17.274 -6.502 1.00 59.94 382 ARG B C 1
ATOM 6526 O O . ARG B 1 203 ? -12.278 -16.628 -7.559 1.00 59.90 382 ARG B O 1
ATOM 6534 N N . LEU B 1 204 ? -12.632 -16.755 -5.326 1.00 57.26 383 LEU B N 1
ATOM 6535 C CA . LEU B 1 204 ? -13.067 -15.370 -5.191 1.00 54.71 383 LEU B CA 1
ATOM 6536 C C . LEU B 1 204 ? -11.875 -14.407 -5.248 1.00 52.90 383 LEU B C 1
ATOM 6537 O O . LEU B 1 204 ? -11.968 -13.323 -5.847 1.00 52.17 383 LEU B O 1
ATOM 6542 N N . LYS B 1 205 ? -10.763 -14.823 -4.642 1.00 50.57 384 LYS B N 1
ATOM 6543 C CA . LYS B 1 205 ? -9.485 -14.136 -4.787 1.00 49.35 384 LYS B CA 1
ATOM 6544 C C . LYS B 1 205 ? -9.136 -13.858 -6.250 1.00 49.45 384 LYS B C 1
ATOM 6545 O O . LYS B 1 205 ? -8.852 -12.718 -6.612 1.00 48.97 384 LYS B O 1
ATOM 6551 N N . ASP B 1 206 ? -9.177 -14.896 -7.086 1.00 49.69 385 ASP B N 1
ATOM 6552 C CA . ASP B 1 206 ? -8.870 -14.749 -8.505 1.00 50.29 385 ASP B CA 1
ATOM 6553 C C . ASP B 1 206 ? -9.881 -13.871 -9.208 1.00 50.44 385 ASP B C 1
ATOM 6554 O O . ASP B 1 206 ? -9.530 -13.125 -10.125 1.00 51.22 385 ASP B O 1
ATOM 6559 N N . TYR B 1 207 ? -11.135 -13.960 -8.780 1.00 50.43 386 TYR B N 1
ATOM 6560 C CA . TYR B 1 207 ? -12.185 -13.147 -9.365 1.00 50.53 386 TYR B CA 1
ATOM 6561 C C . TYR B 1 207 ? -11.938 -11.689 -9.031 1.00 49.52 386 TYR B C 1
ATOM 6562 O O . TYR B 1 207 ? -12.043 -10.825 -9.898 1.00 48.95 386 TYR B O 1
ATOM 6571 N N . PHE B 1 208 ? -11.589 -11.423 -7.776 1.00 48.79 387 PHE B N 1
ATOM 6572 C CA . PHE B 1 208 ? -11.267 -10.060 -7.355 1.00 48.68 387 PHE B CA 1
ATOM 6573 C C . PHE B 1 208 ? -10.067 -9.461 -8.074 1.00 48.18 387 PHE B C 1
ATOM 6574 O O . PHE B 1 208 ? -10.061 -8.275 -8.384 1.00 47.82 387 PHE B O 1
ATOM 6582 N N . ILE B 1 209 ? -9.056 -10.291 -8.318 1.00 47.48 388 ILE B N 1
ATOM 6583 C CA . ILE B 1 209 ? -7.835 -9.858 -8.970 1.00 46.98 388 ILE B CA 1
ATOM 6584 C C . ILE B 1 209 ? -8.049 -9.699 -10.467 1.00 47.60 388 ILE B C 1
ATOM 6585 O O . ILE B 1 209 ? -7.691 -8.675 -11.041 1.00 46.92 388 ILE B O 1
ATOM 6590 N N . TRP B 1 210 ? -8.648 -10.710 -11.088 1.00 48.90 389 TRP B N 1
ATOM 6591 C CA . TRP B 1 210 ? -8.602 -10.834 -12.539 1.00 50.35 389 TRP B CA 1
ATOM 6592 C C . TRP B 1 210 ? -9.888 -10.487 -13.284 1.00 52.13 389 TRP B C 1
ATOM 6593 O O . TRP B 1 210 ? -9.832 -10.077 -14.440 1.00 51.84 389 TRP B O 1
ATOM 6604 N N . ASN B 1 211 ? -11.039 -10.667 -12.639 1.00 54.94 390 ASN B N 1
ATOM 6605 C CA . ASN B 1 211 ? -12.334 -10.513 -13.323 1.00 57.49 390 ASN B CA 1
ATOM 6606 C C . ASN B 1 211 ? -12.461 -11.440 -14.538 1.00 58.15 390 ASN B C 1
ATOM 6607 O O . ASN B 1 211 ? -12.942 -11.032 -15.601 1.00 58.56 390 ASN B O 1
ATOM 6612 N N . ASN B 1 212 ? -12.002 -12.679 -14.378 1.00 59.03 391 ASN B N 1
ATOM 6613 C CA . ASN B 1 212 ? -12.015 -13.670 -15.460 1.00 60.05 391 ASN B CA 1
ATOM 6614 C C . ASN B 1 212 ? -11.256 -13.240 -16.727 1.00 60.34 391 ASN B C 1
ATOM 6615 O O . ASN B 1 212 ? -11.528 -13.735 -17.820 1.00 61.25 391 ASN B O 1
ATOM 6620 N N . ASN B 1 213 ? -10.312 -12.314 -16.565 1.00 60.17 392 ASN B N 1
ATOM 6621 C CA . ASN B 1 213 ? -9.319 -12.006 -17.599 1.00 59.94 392 ASN B CA 1
ATOM 6622 C C . ASN B 1 213 ? -8.104 -12.934 -17.549 1.00 59.05 392 ASN B C 1
ATOM 6623 O O . ASN B 1 213 ? -7.878 -13.593 -16.535 1.00 59.23 392 ASN B O 1
ATOM 6628 N N . PRO B 1 214 ? -7.318 -12.989 -18.641 1.00 58.54 393 PRO B N 1
ATOM 6629 C CA . PRO B 1 214 ? -6.139 -13.864 -18.671 1.00 58.18 393 PRO B CA 1
ATOM 6630 C C . PRO B 1 214 ? -5.048 -13.416 -17.694 1.00 57.76 393 PRO B C 1
ATOM 6631 O O . PRO B 1 214 ? -4.716 -12.228 -17.632 1.00 57.42 393 PRO B O 1
ATOM 6635 N N . HIS B 1 215 ? -4.495 -14.382 -16.964 1.00 57.30 394 HIS B N 1
ATOM 6636 C CA . HIS B 1 215 ? -3.504 -14.152 -15.917 1.00 57.21 394 HIS B CA 1
ATOM 6637 C C . HIS B 1 215 ? -2.148 -13.642 -16.422 1.00 58.11 394 HIS B C 1
ATOM 6638 O O . HIS B 1 215 ? -1.285 -13.262 -15.627 1.00 58.16 394 HIS B O 1
ATOM 6645 N N . ASP B 1 216 ? -1.962 -13.631 -17.737 1.00 58.87 395 ASP B N 1
ATOM 6646 C CA . ASP B 1 216 ? -0.726 -13.135 -18.346 1.00 59.70 395 ASP B CA 1
ATOM 6647 C C . ASP B 1 216 ? -0.831 -11.650 -18.702 1.00 59.77 395 ASP B C 1
ATOM 6648 O O . ASP B 1 216 ? 0.180 -10.969 -18.887 1.00 59.90 395 ASP B O 1
ATOM 6653 N N . GLN B 1 217 ? -2.067 -11.172 -18.816 1.00 59.65 396 GLN B N 1
ATOM 6654 C CA . GLN B 1 217 ? -2.369 -9.784 -19.166 1.00 59.79 396 GLN B CA 1
ATOM 6655 C C . GLN B 1 217 ? -2.222 -8.865 -17.944 1.00 58.66 396 GLN B C 1
ATOM 6656 O O . GLN B 1 217 ? -2.088 -9.348 -16.819 1.00 58.28 396 GLN B O 1
ATOM 6662 N N . PRO B 1 218 ? -2.256 -7.533 -18.156 1.00 58.32 397 PRO B N 1
ATOM 6663 C CA . PRO B 1 218 ? -2.231 -6.626 -17.002 1.00 57.46 397 PRO B CA 1
ATOM 6664 C C . PRO B 1 218 ? -3.527 -6.755 -16.216 1.00 56.41 397 PRO B C 1
ATOM 6665 O O . PRO B 1 218 ? -4.604 -6.744 -16.821 1.00 56.40 397 PRO B O 1
ATOM 6669 N N . PRO B 1 219 ? -3.434 -6.897 -14.880 1.00 55.40 398 PRO B N 1
ATOM 6670 C CA . PRO B 1 219 ? -4.643 -6.984 -14.072 1.00 54.96 398 PRO B CA 1
ATOM 6671 C C . PRO B 1 219 ? -5.591 -5.822 -14.369 1.00 54.86 398 PRO B C 1
ATOM 6672 O O . PRO B 1 219 ? -5.144 -4.687 -14.527 1.00 54.96 398 PRO B O 1
ATOM 6676 N N . PRO B 1 220 ? -6.897 -6.111 -14.463 1.00 54.77 399 PRO B N 1
ATOM 6677 C CA . PRO B 1 220 ? -7.876 -5.118 -14.886 1.00 54.60 399 PRO B CA 1
ATOM 6678 C C . PRO B 1 220 ? -8.041 -4.003 -13.862 1.00 54.73 399 PRO B C 1
ATOM 6679 O O . PRO B 1 220 ? -8.018 -4.270 -12.657 1.00 54.58 399 PRO B O 1
ATOM 6683 N N . PRO B 1 221 ? -8.195 -2.758 -14.343 1.00 55.03 400 PRO B N 1
ATOM 6684 C CA . PRO B 1 221 ? -8.534 -1.586 -13.537 1.00 54.97 400 PRO B CA 1
ATOM 6685 C C . PRO B 1 221 ? -9.748 -1.800 -12.641 1.00 54.96 400 PRO B C 1
ATOM 6686 O O . PRO B 1 221 ? -9.901 -1.088 -11.646 1.00 55.48 400 PRO B O 1
ATOM 6690 N N . THR B 1 222 ? -10.596 -2.767 -12.993 1.00 54.15 401 THR B N 1
ATOM 6691 C CA . THR B 1 222 ? -11.750 -3.134 -12.171 1.00 53.29 401 THR B CA 1
ATOM 6692 C C . THR B 1 222 ? -11.344 -4.011 -10.994 1.00 51.92 401 THR B C 1
ATOM 6693 O O . THR B 1 222 ? -12.093 -4.127 -10.015 1.00 52.32 401 THR B O 1
ATOM 6697 N N . GLY B 1 223 ? -10.165 -4.628 -11.095 1.00 49.46 402 GLY B N 1
ATOM 6698 C CA . GLY B 1 223 ? -9.706 -5.588 -10.097 1.00 46.18 402 GLY B CA 1
ATOM 6699 C C . GLY B 1 223 ? -9.038 -4.946 -8.901 1.00 44.29 402 GLY B C 1
ATOM 6700 O O . GLY B 1 223 ? -8.693 -3.760 -8.924 1.00 44.76 402 GLY B O 1
ATOM 6701 N N . LEU B 1 224 ? -8.821 -5.737 -7.861 1.00 42.01 403 LEU B N 1
ATOM 6702 C CA . LEU B 1 224 ? -8.341 -5.194 -6.605 1.00 40.63 403 LEU B CA 1
ATOM 6703 C C . LEU B 1 224 ? -6.850 -4.854 -6.540 1.00 39.88 403 LEU B C 1
ATOM 6704 O O . LEU B 1 224 ? -6.419 -4.170 -5.611 1.00 40.58 403 LEU B O 1
ATOM 6709 N N . ILE B 1 225 ? -6.056 -5.315 -7.498 1.00 38.13 404 ILE B N 1
ATOM 6710 C CA . ILE B 1 225 ? -4.641 -4.980 -7.480 1.00 36.30 404 ILE B CA 1
ATOM 6711 C C . ILE B 1 225 ? -4.440 -3.516 -7.845 1.00 36.10 404 ILE B C 1
ATOM 6712 O O . ILE B 1 225 ? -3.774 -2.789 -7.109 1.00 36.64 404 ILE B O 1
ATOM 6717 N N . ILE B 1 226 ? -5.017 -3.084 -8.963 1.00 34.84 405 ILE B N 1
ATOM 6718 C CA . ILE B 1 226 ? -4.909 -1.689 -9.391 1.00 34.01 405 ILE B CA 1
ATOM 6719 C C . ILE B 1 226 ? -5.591 -0.767 -8.365 1.00 33.91 405 ILE B C 1
ATOM 6720 O O . ILE B 1 226 ? -5.066 0.290 -7.993 1.00 35.14 405 ILE B O 1
ATOM 6725 N N . LYS B 1 227 ? -6.749 -1.183 -7.888 1.00 33.20 406 LYS B N 1
ATOM 6726 C CA . LYS B 1 227 ? -7.491 -0.383 -6.927 1.00 32.95 406 LYS B CA 1
ATOM 6727 C C . LYS B 1 227 ? -6.758 -0.226 -5.616 1.00 32.15 406 LYS B C 1
ATOM 6728 O O . LYS B 1 227 ? -6.568 0.897 -5.150 1.00 32.78 406 LYS B O 1
ATOM 6734 N N . LEU B 1 228 ? -6.331 -1.344 -5.034 1.00 31.57 407 LEU B N 1
ATOM 6735 C CA . LEU B 1 228 ? -5.629 -1.313 -3.747 1.00 31.05 407 LEU B CA 1
ATOM 6736 C C . LEU B 1 228 ? -4.286 -0.573 -3.796 1.00 31.53 407 LEU B C 1
ATOM 6737 O O . LEU B 1 228 ? -3.926 0.091 -2.823 1.00 31.91 407 LEU B O 1
ATOM 6742 N N . ASN B 1 229 ? -3.567 -0.639 -4.919 1.00 31.52 408 ASN B N 1
ATOM 6743 C CA . ASN B 1 229 ? -2.357 0.188 -5.073 1.00 32.74 408 ASN B CA 1
ATOM 6744 C C . ASN B 1 229 ? -2.658 1.684 -5.034 1.00 32.16 408 ASN B C 1
ATOM 6745 O O . ASN B 1 229 ? -1.942 2.451 -4.395 1.00 31.71 408 ASN B O 1
ATOM 6750 N N . ALA B 1 230 ? -3.725 2.091 -5.710 1.00 32.43 409 ALA B N 1
ATOM 6751 C CA . ALA B 1 230 ? -4.079 3.511 -5.776 1.00 32.01 409 ALA B CA 1
ATOM 6752 C C . ALA B 1 230 ? -4.554 4.040 -4.412 1.00 32.08 409 ALA B C 1
ATOM 6753 O O . ALA B 1 230 ? -4.259 5.176 -4.045 1.00 31.67 409 ALA B O 1
ATOM 6755 N N . VAL B 1 231 ? -5.228 3.192 -3.641 1.00 32.85 410 VAL B N 1
ATOM 6756 C CA . VAL B 1 231 ? -5.629 3.546 -2.271 1.00 33.62 410 VAL B CA 1
ATOM 6757 C C . VAL B 1 231 ? -4.398 3.734 -1.360 1.00 34.82 410 VAL B C 1
ATOM 6758 O O . VAL B 1 231 ? -4.293 4.723 -0.625 1.00 34.81 410 VAL B O 1
ATOM 6770 N N . ILE B 1 233 ? -1.264 4.362 -2.345 1.00 31.63 412 ILE B N 1
ATOM 6771 C CA . ILE B 1 233 ? -0.554 5.556 -2.786 1.00 29.22 412 ILE B CA 1
ATOM 6772 C C . ILE B 1 233 ? -1.303 6.850 -2.485 1.00 28.00 412 ILE B C 1
ATOM 6773 O O . ILE B 1 233 ? -0.698 7.803 -2.020 1.00 27.50 412 ILE B O 1
ATOM 6778 N N . GLY B 1 234 ? -2.608 6.878 -2.752 1.00 26.93 413 GLY B N 1
ATOM 6779 C CA . GLY B 1 234 ? -3.452 8.004 -2.385 1.00 25.82 413 GLY B CA 1
ATOM 6780 C C . GLY B 1 234 ? -3.330 8.346 -0.908 1.00 26.47 413 GLY B C 1
ATOM 6781 O O . GLY B 1 234 ? -3.137 9.503 -0.558 1.00 27.10 413 GLY B O 1
ATOM 6782 N N . SER B 1 235 ? -3.410 7.344 -0.037 1.00 26.34 414 SER B N 1
ATOM 6783 C CA . SER B 1 235 ? -3.253 7.582 1.388 1.00 26.61 414 SER B CA 1
ATOM 6784 C C . SER B 1 235 ? -1.868 8.104 1.689 1.00 27.23 414 SER B C 1
ATOM 6785 O O . SER B 1 235 ? -1.708 9.025 2.496 1.00 28.26 414 SER B O 1
ATOM 6788 N N . TYR B 1 236 ? -0.861 7.520 1.049 1.00 27.71 415 TYR B N 1
ATOM 6789 C CA . TYR B 1 236 ? 0.508 7.968 1.268 1.00 27.73 415 TYR B CA 1
ATOM 6790 C C . TYR B 1 236 ? 0.668 9.448 0.889 1.00 28.18 415 TYR B C 1
ATOM 6791 O O . TYR B 1 236 ? 1.230 10.221 1.647 1.00 27.33 415 TYR B O 1
ATOM 6800 N N . ARG B 1 237 ? 0.146 9.848 -0.264 1.00 29.89 416 ARG B N 1
ATOM 6801 C CA . ARG B 1 237 ? 0.219 11.248 -0.665 1.00 32.47 416 ARG B CA 1
ATOM 6802 C C . ARG B 1 237 ? -0.299 12.161 0.442 1.00 33.26 416 ARG B C 1
ATOM 6803 O O . ARG B 1 237 ? 0.254 13.229 0.666 1.00 33.99 416 ARG B O 1
ATOM 6811 N N . LEU B 1 238 ? -1.350 11.726 1.135 1.00 33.66 417 LEU B N 1
ATOM 6812 C CA . LEU B 1 238 ? -1.998 12.546 2.154 1.00 33.76 417 LEU B CA 1
ATOM 6813 C C . LEU B 1 238 ? -1.235 12.640 3.476 1.00 33.86 417 LEU B C 1
ATOM 6814 O O . LEU B 1 238 ? -1.349 13.629 4.179 1.00 33.34 417 LEU B O 1
ATOM 6819 N N . ILE B 1 239 ? -0.449 11.621 3.810 1.00 34.70 418 ILE B N 1
ATOM 6820 C CA . ILE B 1 239 ? 0.303 11.631 5.080 1.00 34.50 418 ILE B CA 1
ATOM 6821 C C . ILE B 1 239 ? 1.771 12.045 4.950 1.00 35.72 418 ILE B C 1
ATOM 6822 O O . ILE B 1 239 ? 2.407 12.387 5.941 1.00 36.13 418 ILE B O 1
ATOM 6827 N N . ALA B 1 240 ? 2.295 12.022 3.727 1.00 36.87 419 ALA B N 1
ATOM 6828 C CA . ALA B 1 240 ? 3.732 12.030 3.485 1.00 38.56 419 ALA B CA 1
ATOM 6829 C C . ALA B 1 240 ? 4.523 13.144 4.180 1.00 41.14 419 ALA B C 1
ATOM 6830 O O . ALA B 1 240 ? 5.594 12.884 4.758 1.00 41.95 419 ALA B O 1
ATOM 6832 N N . GLY B 1 241 ? 4.020 14.374 4.126 1.00 42.53 420 GLY B N 1
ATOM 6833 C CA . GLY B 1 241 ? 4.733 15.491 4.747 1.00 44.87 420 GLY B CA 1
ATOM 6834 C C . GLY B 1 241 ? 4.273 15.791 6.168 1.00 46.52 420 GLY B C 1
ATOM 6835 O O . GLY B 1 241 ? 4.487 16.895 6.675 1.00 47.51 420 GLY B O 1
ATOM 6836 N N . GLN B 1 242 ? 3.661 14.799 6.810 1.00 46.75 421 GLN B N 1
ATOM 6837 C CA . GLN B 1 242 ? 2.953 14.993 8.062 1.00 46.92 421 GLN B CA 1
ATOM 6838 C C . GLN B 1 242 ? 3.772 14.474 9.227 1.00 47.17 421 GLN B C 1
ATOM 6839 O O . GLN B 1 242 ? 4.194 13.312 9.249 1.00 47.84 421 GLN B O 1
ATOM 6845 N N . ASN B 1 243 ? 3.963 15.347 10.205 1.00 46.72 422 ASN B N 1
ATOM 6846 C CA . ASN B 1 243 ? 4.787 15.075 11.358 1.00 45.95 422 ASN B CA 1
ATOM 6847 C C . ASN B 1 243 ? 4.233 13.933 12.212 1.00 45.52 422 ASN B C 1
ATOM 6848 O O . ASN B 1 243 ? 3.178 14.066 12.827 1.00 45.10 422 ASN B O 1
ATOM 6853 N N . PRO B 1 244 ? 4.963 12.804 12.264 1.00 45.50 423 PRO B N 1
ATOM 6854 C CA . PRO B 1 244 ? 4.541 11.647 13.064 1.00 45.04 423 PRO B CA 1
ATOM 6855 C C . PRO B 1 244 ? 4.388 11.955 14.555 1.00 44.99 423 PRO B C 1
ATOM 6856 O O . PRO B 1 244 ? 3.758 11.183 15.275 1.00 44.56 423 PRO B O 1
ATOM 6860 N N . GLU B 1 245 ? 4.981 13.060 15.013 1.00 45.46 424 GLU B N 1
ATOM 6861 C CA . GLU B 1 245 ? 4.881 13.483 16.421 1.00 45.60 424 GLU B CA 1
ATOM 6862 C C . GLU B 1 245 ? 3.453 13.858 16.808 1.00 44.12 424 GLU B C 1
ATOM 6863 O O . GLU B 1 245 ? 3.048 13.655 17.945 1.00 44.23 424 GLU B O 1
ATOM 6869 N N . THR B 1 246 ? 2.703 14.390 15.849 1.00 42.71 425 THR B N 1
ATOM 6870 C CA . THR B 1 2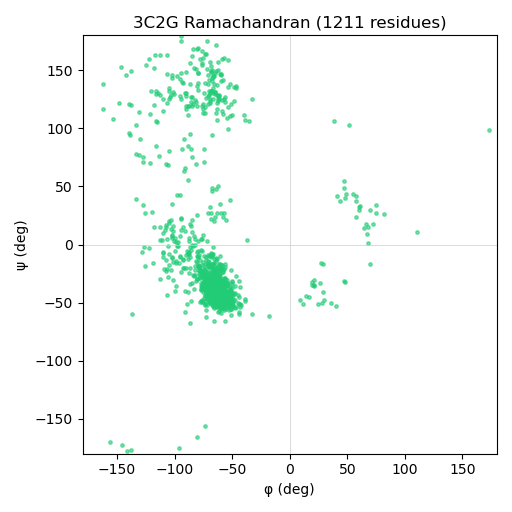46 ? 1.318 14.785 16.059 1.00 41.89 425 THR B CA 1
ATOM 6871 C C . THR B 1 246 ? 0.361 13.608 16.222 1.00 41.91 425 THR B C 1
ATOM 6872 O O . THR B 1 246 ? -0.793 13.806 16.581 1.00 41.73 425 THR B O 1
ATOM 6876 N N . LEU B 1 247 ? 0.836 12.391 15.975 1.00 42.32 426 LEU B N 1
ATOM 6877 C CA . LEU B 1 247 ? -0.039 11.211 15.917 1.00 42.54 426 LEU B CA 1
ATOM 6878 C C . LEU B 1 247 ? -1.094 11.125 17.020 1.00 42.98 426 LEU B C 1
ATOM 6879 O O . LEU B 1 247 ? -2.276 10.988 16.707 1.00 43.41 426 LEU B O 1
ATOM 6884 N N . PRO B 1 248 ? -0.681 11.216 18.306 1.00 43.12 427 PRO B N 1
ATOM 6885 C CA . PRO B 1 248 ? -1.665 10.981 19.376 1.00 42.88 427 PRO B CA 1
ATOM 6886 C C . PRO B 1 248 ? -2.858 11.951 19.346 1.00 42.65 427 PRO B C 1
ATOM 6887 O O . PRO B 1 248 ? -3.910 11.651 19.904 1.00 42.89 427 PRO B O 1
ATOM 6891 N N . GLN B 1 249 ? -2.697 13.094 18.686 1.00 41.69 428 GLN B N 1
ATOM 6892 C CA . GLN B 1 249 ? -3.789 14.042 18.532 1.00 41.12 428 GLN B CA 1
ATOM 6893 C C . GLN B 1 249 ? -4.145 14.309 17.061 1.00 39.61 428 GLN B C 1
ATOM 6894 O O . GLN B 1 249 ? -4.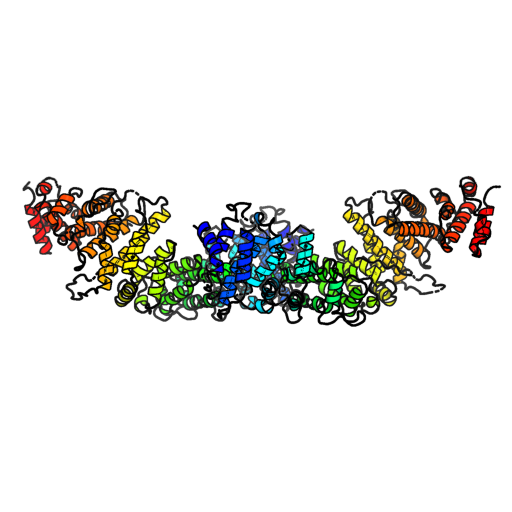670 15.367 16.716 1.00 39.84 428 GLN B O 1
ATOM 6900 N N . ASN B 1 250 ? -3.893 13.324 16.204 1.00 37.89 429 ASN B N 1
ATOM 6901 C CA . ASN B 1 250 ? -4.146 13.472 14.780 1.00 36.27 429 ASN B CA 1
ATOM 6902 C C . ASN B 1 250 ? -4.930 12.281 14.255 1.00 36.38 429 ASN B C 1
ATOM 6903 O O . ASN B 1 250 ? -4.364 11.398 13.610 1.00 37.42 429 ASN B O 1
ATOM 6908 N N . PRO B 1 251 ? -6.243 12.242 14.531 1.00 35.84 430 PRO B N 1
ATOM 6909 C CA . PRO B 1 251 ? -6.992 11.048 14.134 1.00 34.80 430 PRO B CA 1
ATOM 6910 C C . PRO B 1 251 ? -7.061 10.859 12.614 1.00 33.47 430 PRO B C 1
ATOM 6911 O O . PRO B 1 251 ? -7.188 9.733 12.156 1.00 32.84 430 PRO B O 1
ATOM 6915 N N . GLU B 1 252 ? -6.948 11.942 11.853 1.00 32.83 431 GLU B N 1
ATOM 6916 C CA . GLU B 1 252 ? -6.897 11.854 10.387 1.00 33.55 431 GLU B CA 1
ATOM 6917 C C . GLU B 1 252 ? -5.642 11.122 9.927 1.00 32.98 431 GLU B C 1
ATOM 6918 O O . GLU B 1 252 ? -5.724 10.234 9.072 1.00 33.21 431 GLU B O 1
ATOM 6924 N N . LEU B 1 253 ? -4.492 11.484 10.502 1.00 31.73 432 LEU B N 1
ATOM 6925 C CA . LEU B 1 253 ? -3.248 10.786 10.222 1.00 30.25 432 LEU B CA 1
ATOM 6926 C C . LEU B 1 253 ? -3.392 9.329 10.638 1.00 29.59 432 LEU B C 1
ATOM 6927 O O . LEU B 1 253 ? -3.139 8.432 9.842 1.00 29.22 432 LEU B O 1
ATOM 6932 N N . ALA B 1 254 ? -3.837 9.108 11.873 1.00 28.78 433 ALA B N 1
ATOM 6933 C CA . ALA B 1 254 ? -3.947 7.766 12.440 1.00 28.46 433 ALA B CA 1
ATOM 6934 C C . ALA B 1 254 ? -4.787 6.857 11.571 1.00 28.27 433 ALA B C 1
ATOM 6935 O O . ALA B 1 254 ? -4.451 5.684 11.400 1.00 29.67 433 ALA B O 1
ATOM 6937 N N . HIS B 1 255 ? -5.869 7.411 11.027 1.00 27.39 434 HIS B N 1
ATOM 6938 C CA . HIS B 1 255 ? -6.796 6.684 10.165 1.00 26.40 434 HIS B CA 1
ATOM 6939 C C . HIS B 1 255 ? -6.168 6.261 8.825 1.00 26.30 434 HIS B C 1
ATOM 6940 O O . HIS B 1 255 ? -6.377 5.142 8.372 1.00 26.32 434 HIS B O 1
ATOM 6947 N N . LEU B 1 256 ? -5.433 7.169 8.181 1.00 26.01 435 LEU B N 1
ATOM 6948 C CA . LEU B 1 256 ? -4.788 6.860 6.913 1.00 25.85 435 LEU B CA 1
ATOM 6949 C C . LEU B 1 256 ? -3.658 5.833 7.070 1.00 27.03 435 LEU B C 1
ATOM 6950 O O . LEU B 1 256 ? -3.463 4.972 6.211 1.00 27.08 435 LEU B O 1
ATOM 6955 N N . ILE B 1 257 ? -2.946 5.894 8.187 1.00 27.62 436 ILE B N 1
ATOM 6956 C CA . ILE B 1 257 ? -1.956 4.875 8.479 1.00 28.21 436 ILE B CA 1
ATOM 6957 C C . ILE B 1 257 ? -2.615 3.498 8.568 1.00 28.76 436 ILE B C 1
ATOM 6958 O O . ILE B 1 257 ? -2.125 2.529 7.961 1.00 28.21 436 ILE B O 1
ATOM 6963 N N . GLN B 1 258 ? -3.746 3.414 9.267 1.00 29.16 437 GLN B N 1
ATOM 6964 C CA . GLN B 1 258 ? -4.472 2.137 9.326 1.00 29.59 437 GLN B CA 1
ATOM 6965 C C . GLN B 1 258 ? -5.011 1.668 7.960 1.00 27.96 437 GLN B C 1
ATOM 6966 O O . GLN B 1 258 ? -5.014 0.479 7.682 1.00 29.70 437 GLN B O 1
ATOM 6972 N N . VAL B 1 259 ? -5.435 2.589 7.106 1.00 26.52 438 VAL B N 1
ATOM 6973 C CA . VAL B 1 259 ? -5.883 2.234 5.754 1.00 25.81 438 VAL B CA 1
ATOM 6974 C C . VAL B 1 259 ? -4.744 1.592 4.943 1.00 25.87 438 VAL B C 1
ATOM 6975 O O . VAL B 1 259 ? -4.951 0.613 4.228 1.00 25.62 438 VAL B O 1
ATOM 6979 N N . ILE B 1 260 ? -3.542 2.140 5.074 1.00 25.80 439 ILE B N 1
ATOM 6980 C CA . ILE B 1 260 ? -2.365 1.579 4.424 1.00 24.93 439 ILE B CA 1
ATOM 6981 C C . ILE B 1 260 ? -2.000 0.190 4.974 1.00 25.46 439 ILE B C 1
ATOM 6982 O O . ILE B 1 260 ? -1.717 -0.743 4.219 1.00 24.75 439 ILE B O 1
ATOM 6987 N N . ILE B 1 261 ? -1.992 0.061 6.293 1.00 26.20 440 ILE B N 1
ATOM 6988 C CA . ILE B 1 261 ? -1.669 -1.206 6.926 1.00 26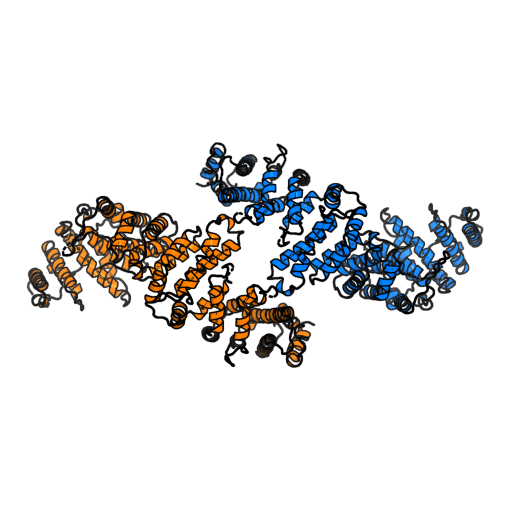.64 440 ILE B CA 1
ATOM 6989 C C . ILE B 1 261 ? -2.666 -2.283 6.529 1.00 28.19 440 ILE B C 1
ATOM 6990 O O . ILE B 1 261 ? -2.276 -3.405 6.220 1.00 30.00 440 ILE B O 1
ATOM 6995 N N . ARG B 1 262 ? -3.948 -1.946 6.501 1.00 28.62 441 ARG B N 1
ATOM 6996 C CA . ARG B 1 262 ? -4.963 -2.935 6.176 1.00 28.49 441 ARG B CA 1
ATOM 6997 C C . ARG B 1 262 ? -4.983 -3.285 4.692 1.00 28.24 441 ARG B C 1
ATOM 6998 O O . ARG B 1 262 ? -5.352 -4.400 4.314 1.00 29.68 441 ARG B O 1
ATOM 7006 N N . THR B 1 263 ? -4.604 -2.336 3.849 1.00 27.28 442 THR B N 1
ATOM 7007 C CA . THR B 1 263 ? -4.419 -2.620 2.428 1.00 27.72 442 THR B CA 1
ATOM 7008 C C . THR B 1 263 ? -3.253 -3.610 2.211 1.00 28.09 442 THR B C 1
ATOM 7009 O O . THR B 1 263 ? -3.364 -4.529 1.399 1.00 28.34 442 THR B O 1
ATOM 7013 N N . PHE B 1 264 ? -2.152 -3.425 2.942 1.00 27.31 443 PHE B N 1
ATOM 7014 C CA . PHE B 1 264 ? -1.030 -4.339 2.864 1.00 27.47 443 PHE B CA 1
ATOM 7015 C C . PHE B 1 264 ? -1.527 -5.730 3.185 1.00 29.00 443 PHE B C 1
ATOM 7016 O O . PHE B 1 264 ? -1.342 -6.650 2.389 1.00 29.58 443 PHE B O 1
ATOM 7024 N N . ASP B 1 265 ? -2.165 -5.858 4.349 1.00 30.49 444 ASP B N 1
ATOM 7025 C CA . ASP B 1 265 ? -2.737 -7.109 4.852 1.00 31.78 444 ASP B CA 1
ATOM 7026 C C . ASP B 1 265 ? -3.710 -7.729 3.849 1.00 31.20 444 ASP B C 1
ATOM 7027 O O . ASP B 1 265 ? -3.626 -8.919 3.571 1.00 33.00 444 ASP B O 1
ATOM 7032 N N . LEU B 1 266 ? -4.614 -6.930 3.288 1.00 29.89 445 LEU B N 1
ATOM 7033 C CA . LEU B 1 266 ? -5.556 -7.436 2.293 1.00 29.12 445 LEU B CA 1
ATOM 7034 C C . LEU B 1 266 ? -4.840 -7.929 1.014 1.00 28.24 445 LEU B C 1
ATOM 7035 O O . LEU B 1 266 ? -5.223 -8.947 0.422 1.00 28.59 445 LEU B O 1
ATOM 7040 N N . LEU B 1 267 ? -3.817 -7.205 0.583 1.00 26.77 446 LEU B N 1
ATOM 7041 C CA . LEU B 1 267 ? -3.006 -7.666 -0.542 1.00 26.60 446 LEU B CA 1
ATOM 7042 C C . LEU B 1 267 ? -2.292 -8.977 -0.166 1.00 26.16 446 LEU B C 1
ATOM 7043 O O . LEU B 1 267 ? -2.245 -9.910 -0.954 1.00 25.03 446 LEU B O 1
ATOM 7048 N N . GLY B 1 268 ? -1.782 -9.050 1.057 1.00 26.21 447 GLY B N 1
ATOM 7049 C CA . GLY B 1 268 ? -1.194 -10.279 1.558 1.00 28.82 447 GLY B CA 1
ATOM 7050 C C . GLY B 1 268 ? -2.116 -11.454 1.288 1.00 31.28 447 GLY B C 1
ATOM 7051 O O . GLY B 1 268 ? -1.715 -12.418 0.650 1.00 31.71 447 GLY B O 1
ATOM 7052 N N . LEU B 1 269 ? -3.369 -11.354 1.742 1.00 32.78 448 LEU B N 1
ATOM 7053 C CA . LEU B 1 269 ? -4.346 -12.430 1.563 1.00 32.97 448 LEU B CA 1
ATOM 7054 C C . LEU B 1 269 ? -4.721 -12.726 0.110 1.00 32.76 448 LEU B C 1
ATOM 7055 O O . LEU B 1 269 ? -4.892 -13.880 -0.262 1.00 33.02 448 LEU B O 1
ATOM 7060 N N . LEU B 1 270 ? -4.845 -11.696 -0.712 1.00 32.58 449 LEU B N 1
ATOM 7061 C CA . LEU B 1 270 ? -5.209 -11.896 -2.113 1.00 33.76 449 LEU B CA 1
ATOM 7062 C C . LEU B 1 270 ? -4.155 -12.586 -2.987 1.00 35.02 449 LEU B C 1
ATOM 7063 O O . LEU B 1 270 ? -4.500 -13.362 -3.868 1.00 35.94 449 LEU B O 1
ATOM 7068 N N . LEU B 1 271 ? -2.879 -12.286 -2.766 1.00 36.13 450 LEU B N 1
ATOM 7069 C CA . LEU B 1 271 ? -1.825 -12.762 -3.660 1.00 36.88 450 LEU B CA 1
ATOM 7070 C C . LEU B 1 271 ? -1.393 -14.177 -3.272 1.00 37.77 450 LEU B C 1
ATOM 7071 O O . LEU B 1 271 ? -0.329 -14.382 -2.690 1.00 36.92 450 LEU B O 1
ATOM 7076 N N . HIS B 1 272 ? -2.240 -15.146 -3.614 1.00 39.66 451 HIS B N 1
ATOM 7077 C CA . HIS B 1 272 ? -2.120 -16.512 -3.092 1.00 41.69 451 HIS B CA 1
ATOM 7078 C C . HIS B 1 272 ? -1.127 -17.370 -3.883 1.00 42.33 451 HIS B C 1
ATOM 7079 O O . HIS B 1 272 ? -0.546 -18.310 -3.338 1.00 42.99 451 HIS B O 1
ATOM 7086 N N . ASP B 1 273 ? -0.919 -17.040 -5.158 1.00 42.46 452 ASP B N 1
ATOM 7087 C CA . ASP B 1 273 ? -0.021 -17.827 -6.000 1.00 42.32 452 ASP B CA 1
ATOM 7088 C C . ASP B 1 273 ? 0.881 -16.985 -6.906 1.00 42.11 452 ASP B C 1
ATOM 7089 O O . ASP B 1 273 ? 0.863 -15.751 -6.853 1.00 42.47 452 ASP B O 1
ATOM 7094 N N . SER B 1 274 ? 1.656 -17.685 -7.737 1.00 41.23 453 SER B N 1
ATOM 7095 C CA . SER B 1 274 ? 2.649 -17.105 -8.640 1.00 39.88 453 SER B CA 1
ATOM 7096 C C . SER B 1 274 ? 2.108 -16.092 -9.632 1.00 38.38 453 SER B C 1
ATOM 7097 O O . SER B 1 274 ? 2.782 -15.105 -9.945 1.00 38.02 453 SER B O 1
ATOM 7100 N N . ASP B 1 275 ? 0.924 -16.373 -10.162 1.00 37.27 454 ASP B N 1
ATOM 7101 C CA . ASP B 1 275 ? 0.284 -15.500 -11.139 1.00 37.69 454 ASP B CA 1
ATOM 7102 C C . ASP B 1 275 ? -0.135 -14.172 -10.502 1.00 36.74 454 ASP B C 1
ATOM 7103 O O . ASP B 1 275 ? 0.019 -13.115 -11.111 1.00 37.27 454 ASP B O 1
ATOM 7108 N N . ALA B 1 276 ? -0.653 -14.233 -9.276 1.00 34.87 455 ALA B N 1
ATOM 7109 C CA . ALA B 1 276 ? -1.159 -13.055 -8.595 1.00 33.82 455 ALA B CA 1
ATOM 7110 C C . ALA B 1 276 ? 0.016 -12.156 -8.225 1.00 33.51 455 ALA B C 1
ATOM 7111 O O . ALA B 1 276 ? -0.024 -10.930 -8.367 1.00 32.80 455 ALA B O 1
ATOM 7113 N N . ILE B 1 277 ? 1.077 -12.804 -7.774 1.00 33.03 456 ILE B N 1
ATOM 7114 C CA . ILE B 1 277 ? 2.268 -12.128 -7.327 1.00 32.35 456 ILE B CA 1
ATOM 7115 C C . ILE B 1 277 ? 3.004 -11.489 -8.510 1.00 31.79 456 ILE B C 1
ATOM 7116 O O . ILE B 1 277 ? 3.474 -10.350 -8.409 1.00 31.09 456 ILE B O 1
ATOM 7121 N N . ASP B 1 278 ? 3.053 -12.186 -9.643 1.00 31.07 457 ASP B N 1
ATOM 7122 C CA . ASP B 1 278 ? 3.641 -11.577 -10.839 1.00 31.23 457 ASP B CA 1
ATOM 7123 C C . ASP B 1 278 ? 2.766 -10.426 -11.345 1.00 30.57 457 ASP B C 1
ATOM 7124 O O . ASP B 1 278 ? 3.280 -9.376 -11.694 1.00 30.90 457 ASP B O 1
ATOM 7129 N N . GLY B 1 279 ? 1.447 -10.618 -11.337 1.00 29.93 458 GLY B N 1
ATOM 7130 C CA . GLY B 1 279 ? 0.508 -9.553 -11.680 1.00 28.45 458 GLY B CA 1
ATOM 7131 C C . GLY B 1 279 ? 0.713 -8.320 -10.818 1.00 27.87 458 GLY B C 1
ATOM 7132 O O . GLY B 1 279 ? 0.783 -7.207 -11.323 1.00 27.64 458 GLY B O 1
ATOM 7133 N N . PHE B 1 280 ? 0.825 -8.525 -9.513 1.00 27.54 459 PHE B N 1
ATOM 7134 C CA . PHE B 1 280 ? 1.096 -7.442 -8.579 1.00 27.30 459 PHE B CA 1
ATOM 7135 C C . PHE B 1 280 ? 2.391 -6.718 -8.971 1.00 28.17 459 PHE B C 1
ATOM 7136 O O . PHE B 1 280 ? 2.432 -5.477 -9.057 1.00 27.82 459 PHE B O 1
ATOM 7144 N N . VAL B 1 281 ? 3.433 -7.499 -9.250 1.00 28.83 460 VAL B N 1
ATOM 7145 C CA . VAL B 1 281 ? 4.730 -6.927 -9.601 1.00 28.77 460 VAL B CA 1
ATOM 7146 C C . VAL B 1 281 ? 4.721 -6.201 -10.951 1.00 29.39 460 VAL B C 1
ATOM 7147 O O . VAL B 1 281 ? 5.317 -5.144 -11.060 1.00 28.77 460 VAL B O 1
ATOM 7151 N N . ARG B 1 282 ? 4.031 -6.739 -11.959 1.00 30.72 461 ARG B N 1
ATOM 7152 C CA . ARG B 1 282 ? 3.951 -6.051 -13.260 1.00 33.56 461 ARG B CA 1
ATOM 7153 C C . ARG B 1 282 ? 3.152 -4.727 -13.185 1.00 35.40 461 ARG B C 1
ATOM 7154 O O . ARG B 1 282 ? 3.250 -3.880 -14.079 1.00 36.50 461 ARG B O 1
ATOM 7162 N N . SER B 1 283 ? 2.361 -4.544 -12.130 1.00 36.13 462 SER B N 1
ATOM 7163 C CA . SER B 1 283 ? 1.630 -3.301 -11.972 1.00 36.91 462 SER B CA 1
ATOM 7164 C C . SER B 1 283 ? 2.215 -2.372 -10.898 1.00 36.82 462 SER B C 1
ATOM 7165 O O . SER B 1 283 ? 1.536 -1.461 -10.436 1.00 37.63 462 SER B O 1
ATOM 7168 N N . ASP B 1 284 ? 3.482 -2.610 -10.532 1.00 35.64 463 ASP B N 1
ATOM 7169 C CA . ASP B 1 284 ? 4.314 -1.692 -9.735 1.00 33.70 463 ASP B CA 1
ATOM 7170 C C . ASP B 1 284 ? 4.080 -1.770 -8.249 1.00 32.20 463 ASP B C 1
ATOM 7171 O O . ASP B 1 284 ? 4.342 -0.817 -7.516 1.00 31.78 463 ASP B O 1
ATOM 7176 N N . GLY B 1 285 ? 3.626 -2.934 -7.804 1.00 30.82 464 GLY B N 1
ATOM 7177 C CA . GLY B 1 285 ? 3.438 -3.189 -6.395 1.00 28.77 464 GLY B CA 1
ATOM 7178 C C . GLY B 1 285 ? 4.673 -2.915 -5.562 1.00 27.85 464 GLY B C 1
ATOM 7179 O O . GLY B 1 285 ? 4.581 -2.295 -4.499 1.00 28.32 464 GLY B O 1
ATOM 7180 N N . VAL B 1 286 ? 5.826 -3.369 -6.043 1.00 26.37 465 VAL B N 1
ATOM 7181 C CA . VAL B 1 286 ? 7.072 -3.299 -5.281 1.00 25.55 465 VAL B CA 1
ATOM 7182 C C . VAL B 1 286 ? 7.530 -1.848 -5.123 1.00 25.93 465 VAL B C 1
ATOM 7183 O O . VAL B 1 286 ? 7.944 -1.433 -4.032 1.00 26.29 465 VAL B O 1
ATOM 7187 N N . GLY B 1 287 ? 7.434 -1.075 -6.200 1.00 26.02 466 GLY B N 1
ATOM 7188 C CA . GLY B 1 287 ? 7.711 0.355 -6.134 1.00 26.69 466 GLY B CA 1
ATOM 7189 C C . GLY B 1 287 ? 6.735 1.050 -5.191 1.00 27.55 466 GLY B C 1
ATOM 7190 O O . GLY B 1 287 ? 7.137 1.917 -4.394 1.00 28.54 466 GLY B O 1
ATOM 7191 N N . ALA B 1 288 ? 5.461 0.662 -5.267 1.00 26.68 467 ALA B N 1
ATOM 7192 C CA . ALA B 1 288 ? 4.424 1.271 -4.436 1.00 27.04 467 ALA B CA 1
ATOM 7193 C C . ALA B 1 288 ? 4.729 1.049 -2.976 1.00 27.26 467 ALA B C 1
ATOM 7194 O O . ALA B 1 288 ? 4.807 2.017 -2.224 1.00 27.58 467 ALA B O 1
ATOM 7196 N N . ILE B 1 289 ? 4.945 -0.206 -2.577 1.00 27.30 468 ILE B N 1
ATOM 7197 C CA . ILE B 1 289 ? 5.285 -0.486 -1.181 1.00 28.08 468 ILE B CA 1
ATOM 7198 C C . ILE B 1 289 ? 6.542 0.253 -0.739 1.00 28.35 468 ILE B C 1
ATOM 7199 O O . ILE B 1 289 ? 6.601 0.780 0.362 1.00 29.00 468 ILE B O 1
ATOM 7204 N N . THR B 1 290 ? 7.540 0.288 -1.611 1.00 28.91 469 THR B N 1
ATOM 7205 C CA . THR B 1 290 ? 8.820 0.902 -1.297 1.00 29.93 469 THR B CA 1
ATOM 7206 C C . THR B 1 290 ? 8.665 2.409 -1.087 1.00 30.28 469 THR B C 1
ATOM 7207 O O . THR B 1 290 ? 9.306 2.993 -0.212 1.00 30.91 469 THR B O 1
ATOM 7211 N N . THR B 1 291 ? 7.798 3.032 -1.873 1.00 30.09 470 THR B N 1
ATOM 7212 C CA . THR B 1 291 ? 7.508 4.437 -1.695 1.00 30.54 470 THR B CA 1
ATOM 7213 C C . THR B 1 291 ? 6.849 4.670 -0.334 1.00 30.60 470 THR B C 1
ATOM 7214 O O . THR B 1 291 ? 7.242 5.570 0.424 1.00 30.71 470 THR B O 1
ATOM 7218 N N . VAL B 1 292 ? 5.861 3.830 -0.025 1.00 29.92 471 VAL B N 1
ATOM 7219 C CA . VAL B 1 292 ? 5.030 4.020 1.141 1.00 28.49 471 VAL B CA 1
ATOM 7220 C C . VAL B 1 292 ? 5.786 3.828 2.442 1.00 28.78 471 VAL B C 1
ATOM 7221 O O . VAL B 1 292 ? 5.589 4.595 3.378 1.00 28.67 471 VAL B O 1
ATOM 7225 N N . VAL B 1 293 ? 6.659 2.823 2.504 1.00 29.00 472 VAL B N 1
ATOM 7226 C CA . VAL B 1 293 ? 7.390 2.551 3.740 1.00 29.83 472 VAL B CA 1
ATOM 7227 C C . VAL B 1 293 ? 8.473 3.571 4.077 1.00 29.79 472 VAL B C 1
ATOM 7228 O O . VAL B 1 293 ? 9.178 3.414 5.064 1.00 30.85 472 VAL B O 1
ATOM 7232 N N . GLN B 1 294 ? 8.597 4.617 3.267 1.00 30.26 473 GLN B N 1
ATOM 7233 C CA . GLN B 1 294 ? 9.332 5.813 3.673 1.00 30.91 473 GLN B CA 1
ATOM 7234 C C . GLN B 1 294 ? 8.710 6.526 4.884 1.00 30.43 473 GLN B C 1
ATOM 7235 O O . GLN B 1 294 ? 9.386 7.320 5.532 1.00 31.52 473 GLN B O 1
ATOM 7241 N N . TYR B 1 295 ? 7.448 6.259 5.206 1.00 29.37 474 TYR B N 1
ATOM 7242 C CA . TYR B 1 295 ? 6.829 6.962 6.328 1.00 29.01 474 TYR B CA 1
ATOM 7243 C C . TYR B 1 295 ? 7.324 6.448 7.693 1.00 29.18 474 TYR B C 1
ATOM 7244 O O . TYR B 1 295 ? 7.332 5.248 7.935 1.00 29.60 474 TYR B O 1
ATOM 7253 N N . PRO B 1 296 ? 7.737 7.356 8.592 1.00 29.32 475 PRO B N 1
ATOM 7254 C CA . PRO B 1 296 ? 8.306 6.894 9.854 1.00 29.50 475 PRO B CA 1
ATOM 7255 C C . PRO B 1 296 ? 7.283 6.348 10.857 1.00 29.94 475 PRO B C 1
ATOM 7256 O O . PRO B 1 296 ? 7.024 6.964 11.894 1.00 31.38 475 PRO B O 1
ATOM 7260 N N . ASN B 1 297 ? 6.735 5.180 10.550 1.00 28.86 476 ASN B N 1
ATOM 7261 C CA . ASN B 1 297 ? 5.848 4.476 11.446 1.00 28.97 476 ASN B CA 1
ATOM 7262 C C . ASN B 1 297 ? 6.161 2.988 11.388 1.00 29.71 476 ASN B C 1
ATOM 7263 O O . ASN B 1 297 ? 6.057 2.356 10.324 1.00 28.97 476 ASN B O 1
ATOM 7268 N N . ASN B 1 298 ? 6.510 2.428 12.541 1.00 30.36 477 ASN B N 1
ATOM 7269 C CA . ASN B 1 298 ? 7.012 1.063 12.606 1.00 31.54 477 ASN B CA 1
ATOM 7270 C C . ASN B 1 298 ? 6.017 -0.046 12.256 1.00 32.04 477 ASN B C 1
ATOM 7271 O O . ASN B 1 298 ? 6.412 -1.077 11.698 1.00 33.58 477 ASN B O 1
ATOM 7276 N N . ASP B 1 299 ? 4.737 0.160 12.546 1.00 31.82 478 ASP B N 1
ATOM 7277 C CA . ASP B 1 299 ? 3.724 -0.814 12.160 1.00 31.42 478 ASP B CA 1
ATOM 7278 C C . ASP B 1 299 ? 3.560 -0.805 10.650 1.00 30.02 478 ASP B C 1
ATOM 7279 O O . ASP B 1 299 ? 3.386 -1.850 10.022 1.00 29.39 478 ASP B O 1
ATOM 7284 N N . LEU B 1 300 ? 3.625 0.390 10.074 1.00 28.68 479 LEU B N 1
ATOM 7285 C CA . LEU B 1 300 ? 3.470 0.550 8.643 1.00 27.78 479 LEU B CA 1
ATOM 7286 C C . LEU B 1 300 ? 4.639 -0.118 7.929 1.00 26.99 479 LEU B C 1
ATOM 7287 O O . LEU B 1 300 ? 4.445 -0.936 7.037 1.00 27.78 479 LEU B O 1
ATOM 7292 N N . ILE B 1 301 ? 5.854 0.217 8.342 1.00 26.43 480 ILE B N 1
ATOM 7293 C CA . ILE B 1 301 ? 7.045 -0.351 7.734 1.00 25.59 480 ILE B CA 1
ATOM 7294 C C . ILE B 1 301 ? 7.036 -1.870 7.853 1.00 25.54 480 ILE B C 1
ATOM 7295 O O . ILE B 1 301 ? 7.242 -2.572 6.861 1.00 25.47 480 ILE B O 1
ATOM 7300 N N . ARG B 1 302 ? 6.768 -2.364 9.058 1.00 25.84 481 ARG B N 1
ATOM 7301 C CA . ARG B 1 302 ? 6.656 -3.793 9.309 1.00 27.93 481 ARG B CA 1
ATOM 7302 C C . ARG B 1 302 ? 5.708 -4.461 8.323 1.00 27.16 481 ARG B C 1
ATOM 7303 O O . ARG B 1 302 ? 6.021 -5.503 7.767 1.00 28.76 481 ARG B O 1
ATOM 7311 N N . ALA B 1 303 ? 4.545 -3.851 8.099 1.00 26.46 482 ALA B N 1
ATOM 7312 C CA . ALA B 1 303 ? 3.496 -4.478 7.316 1.00 25.07 482 ALA B CA 1
ATOM 7313 C C . ALA B 1 303 ? 3.807 -4.410 5.835 1.00 24.64 482 ALA B C 1
ATOM 7314 O O . ALA B 1 303 ? 3.470 -5.321 5.092 1.00 25.35 482 ALA B O 1
ATOM 7316 N N . GLY B 1 304 ? 4.426 -3.321 5.410 1.00 23.87 483 GLY B N 1
ATOM 7317 C CA . GLY B 1 304 ? 4.924 -3.215 4.053 1.00 24.97 483 GLY B CA 1
ATOM 7318 C C . GLY B 1 304 ? 6.037 -4.204 3.753 1.00 25.75 483 GLY B C 1
ATOM 7319 O O . GLY B 1 304 ? 6.077 -4.811 2.672 1.00 25.40 483 GLY B O 1
ATOM 7320 N N . CYS B 1 305 ? 6.938 -4.387 4.712 1.00 26.32 484 CYS B N 1
ATOM 7321 C CA . CYS B 1 305 ? 8.053 -5.305 4.506 1.00 27.33 484 CYS B CA 1
ATOM 7322 C C . CYS B 1 305 ? 7.603 -6.760 4.434 1.00 27.56 484 CYS B C 1
ATOM 7323 O O . CYS B 1 305 ? 8.085 -7.511 3.588 1.00 27.75 484 CYS B O 1
ATOM 7326 N N . LYS B 1 306 ? 6.651 -7.134 5.289 1.00 28.54 485 LYS B N 1
ATOM 7327 C CA . LYS B 1 306 ? 6.075 -8.492 5.308 1.00 29.03 485 LYS B CA 1
ATOM 7328 C C . LYS B 1 306 ? 5.460 -8.853 3.958 1.00 28.34 485 LYS B C 1
ATOM 7329 O O . LYS B 1 306 ? 5.559 -9.984 3.516 1.00 29.90 485 LYS B O 1
ATOM 7335 N N . LEU B 1 307 ? 4.851 -7.883 3.290 1.00 27.16 486 LEU B N 1
ATOM 7336 C CA . LEU B 1 307 ? 4.298 -8.101 1.960 1.00 26.32 486 LEU B CA 1
ATOM 7337 C C . LEU B 1 307 ? 5.377 -8.161 0.861 1.00 26.14 486 LEU B C 1
ATOM 7338 O O . LEU B 1 307 ? 5.233 -8.901 -0.116 1.00 26.16 486 LEU B O 1
ATOM 7343 N N . LEU B 1 308 ? 6.431 -7.354 0.994 1.00 25.71 487 LEU B N 1
ATOM 7344 C CA . LEU B 1 308 ? 7.593 -7.485 0.112 1.00 25.46 487 LEU B CA 1
ATOM 7345 C C . LEU B 1 308 ? 8.186 -8.898 0.228 1.00 25.53 487 LEU B C 1
ATOM 7346 O O . LEU B 1 308 ? 8.460 -9.548 -0.786 1.00 24.74 487 LEU B O 1
ATOM 7351 N N . LEU B 1 309 ? 8.346 -9.377 1.461 1.00 25.07 488 LEU B N 1
ATOM 7352 C CA . LEU B 1 309 ? 8.795 -10.752 1.687 1.00 25.72 488 LEU B CA 1
ATOM 7353 C C . LEU B 1 309 ? 7.949 -11.777 0.910 1.00 27.27 488 LEU B C 1
ATOM 7354 O O . LEU B 1 309 ? 8.484 -12.707 0.309 1.00 28.12 488 LEU B O 1
ATOM 7359 N N . GLN B 1 310 ? 6.633 -11.579 0.901 1.00 27.83 489 GLN B N 1
ATOM 7360 C CA . GLN B 1 310 ? 5.719 -12.527 0.311 1.00 27.69 489 GLN B CA 1
ATOM 7361 C C . GLN B 1 310 ? 5.784 -12.547 -1.211 1.00 27.62 489 GLN B C 1
ATOM 7362 O O . GLN B 1 310 ? 5.516 -13.582 -1.822 1.00 27.86 489 GLN B O 1
ATOM 7368 N N . VAL B 1 311 ? 6.115 -11.413 -1.827 1.00 26.94 490 VAL B N 1
ATOM 7369 C CA . VAL B 1 311 ? 6.169 -11.334 -3.290 1.00 26.87 490 VAL B CA 1
ATOM 7370 C C . VAL B 1 311 ? 7.581 -11.469 -3.878 1.00 27.70 490 VAL B C 1
ATOM 7371 O O . VAL B 1 311 ? 7.752 -11.375 -5.099 1.00 26.81 490 VAL B O 1
ATOM 7375 N N . SER B 1 312 ? 8.578 -11.688 -3.020 1.00 28.33 491 SER B N 1
ATOM 7376 C CA . SER B 1 312 ? 9.985 -11.644 -3.435 1.00 29.42 491 SER B CA 1
ATOM 7377 C C . SER B 1 312 ? 10.465 -12.720 -4.434 1.00 30.78 491 SER B C 1
ATOM 7378 O O . SER B 1 312 ? 11.461 -12.508 -5.123 1.00 31.33 491 SER B O 1
ATOM 7381 N N . ASP B 1 313 ? 9.774 -13.857 -4.508 1.00 30.95 492 ASP B N 1
ATOM 7382 C CA . ASP B 1 313 ? 10.117 -14.925 -5.464 1.00 31.43 492 ASP B CA 1
ATOM 7383 C C . ASP B 1 313 ? 9.563 -14.722 -6.884 1.00 31.90 492 ASP B C 1
ATOM 7384 O O . ASP B 1 313 ? 9.723 -15.588 -7.741 1.00 32.98 492 ASP B O 1
ATOM 7389 N N . ALA B 1 314 ? 8.924 -13.588 -7.139 1.00 32.23 493 ALA B N 1
ATOM 7390 C CA . ALA B 1 314 ? 8.303 -13.339 -8.434 1.00 33.25 493 ALA B CA 1
ATOM 7391 C C . ALA B 1 314 ? 9.317 -13.263 -9.578 1.00 34.77 493 ALA B C 1
ATOM 7392 O O . ALA B 1 314 ? 10.320 -12.556 -9.489 1.00 35.16 493 ALA B O 1
ATOM 7394 N N . LYS B 1 315 ? 9.039 -13.988 -10.654 1.00 36.16 494 LYS B N 1
ATOM 7395 C CA . LYS B 1 315 ? 9.810 -13.886 -11.889 1.00 37.23 494 LYS B CA 1
ATOM 7396 C C . LYS B 1 315 ? 9.784 -12.475 -12.490 1.00 37.13 494 LYS B C 1
ATOM 7397 O O . LYS B 1 315 ? 10.796 -12.003 -13.037 1.00 38.32 494 LYS B O 1
ATOM 7403 N N . ALA B 1 316 ? 8.638 -11.801 -12.380 1.00 35.62 495 ALA B N 1
ATOM 7404 C CA . ALA B 1 316 ? 8.473 -10.434 -12.885 1.00 33.67 495 ALA B CA 1
ATOM 7405 C C . ALA B 1 316 ? 9.490 -9.442 -12.310 1.00 33.42 495 ALA B C 1
ATOM 7406 O O . ALA B 1 316 ? 9.725 -8.368 -12.888 1.00 33.52 495 ALA B O 1
ATOM 7408 N N . LEU B 1 317 ? 10.096 -9.798 -11.178 1.00 32.75 496 LEU B N 1
ATOM 7409 C CA . LEU B 1 317 ? 11.119 -8.954 -10.559 1.00 32.39 496 LEU B CA 1
ATOM 7410 C C . LEU B 1 317 ? 12.407 -8.880 -11.382 1.00 33.11 496 LEU B C 1
ATOM 7411 O O . LEU B 1 317 ? 13.211 -7.977 -11.175 1.00 33.43 496 LEU B O 1
ATOM 7416 N N . ALA B 1 318 ? 12.588 -9.815 -12.318 1.00 34.27 497 ALA B N 1
ATOM 7417 C CA . ALA B 1 318 ? 13.694 -9.742 -13.288 1.00 35.67 497 ALA B CA 1
ATOM 7418 C C . ALA B 1 318 ? 13.478 -8.618 -14.289 1.00 36.95 497 ALA B C 1
ATOM 7419 O O . ALA B 1 318 ? 14.404 -8.232 -14.992 1.00 36.86 497 ALA B O 1
ATOM 7421 N N . LYS B 1 319 ? 12.248 -8.104 -14.346 1.00 38.97 498 LYS B N 1
ATOM 7422 C CA . LYS B 1 319 ? 11.860 -7.082 -15.300 1.00 40.10 498 LYS B CA 1
ATOM 7423 C C . LYS B 1 319 ? 11.648 -5.700 -14.693 1.00 40.45 498 LYS B C 1
ATOM 7424 O O . LYS B 1 319 ? 11.569 -4.731 -15.420 1.00 42.54 498 LYS B O 1
ATOM 7430 N N . THR B 1 320 ? 11.561 -5.597 -13.374 1.00 40.03 499 THR B N 1
ATOM 7431 C CA . THR B 1 320 ? 11.257 -4.326 -12.703 1.00 39.14 499 THR B CA 1
ATOM 7432 C C . THR B 1 320 ? 12.514 -3.505 -12.459 1.00 36.80 499 THR B C 1
ATOM 7433 O O . THR B 1 320 ? 13.506 -4.052 -12.023 1.00 37.02 499 THR B O 1
ATOM 7437 N N . PRO B 1 321 ? 12.462 -2.179 -12.692 1.00 35.13 500 PRO B N 1
ATOM 7438 C CA . PRO B 1 321 ? 13.580 -1.300 -12.332 1.00 33.54 500 PRO B CA 1
ATOM 7439 C C . PRO B 1 321 ? 13.908 -1.379 -10.855 1.00 32.46 500 PRO B C 1
ATOM 7440 O O . PRO B 1 321 ? 13.113 -0.928 -10.028 1.00 32.90 500 PRO B O 1
ATOM 7444 N N . LEU B 1 322 ? 15.072 -1.927 -10.518 1.00 30.77 501 LEU B N 1
ATOM 7445 C CA . LEU B 1 322 ? 15.429 -2.060 -9.107 1.00 29.40 501 LEU B CA 1
ATOM 7446 C C . LEU B 1 322 ? 16.585 -1.158 -8.661 1.00 28.95 501 LEU B C 1
ATOM 7447 O O . LEU B 1 322 ? 16.986 -1.206 -7.497 1.00 28.06 501 LEU B O 1
ATOM 7452 N N . GLU B 1 323 ? 17.084 -0.308 -9.566 1.00 29.08 502 GLU B N 1
ATOM 7453 C CA . GLU B 1 323 ? 18.254 0.550 -9.281 1.00 30.00 502 GLU B CA 1
ATOM 7454 C C . GLU B 1 323 ? 18.014 1.517 -8.126 1.00 30.73 502 GLU B C 1
ATOM 7455 O O . GLU B 1 323 ? 18.955 1.938 -7.440 1.00 31.59 502 GLU B O 1
ATOM 7461 N N . ASN B 1 324 ? 16.758 1.875 -7.900 1.00 30.95 503 ASN B N 1
ATOM 7462 C CA . ASN B 1 324 ? 16.422 2.755 -6.792 1.00 31.22 503 ASN B CA 1
ATOM 7463 C C . ASN B 1 324 ? 15.887 2.034 -5.558 1.00 30.75 503 ASN B C 1
ATOM 7464 O O . ASN B 1 324 ? 16.269 2.354 -4.436 1.00 31.45 503 ASN B O 1
ATOM 7469 N N . ILE B 1 325 ? 15.050 1.029 -5.782 1.00 29.78 504 ILE B N 1
ATOM 7470 C CA . ILE B 1 325 ? 14.434 0.242 -4.724 1.00 29.28 504 ILE B CA 1
ATOM 7471 C C . ILE B 1 325 ? 15.437 -0.530 -3.873 1.00 29.01 504 ILE B C 1
ATOM 7472 O O . ILE B 1 325 ? 15.440 -0.428 -2.641 1.00 29.13 504 ILE B O 1
ATOM 7477 N N . LEU B 1 326 ? 16.293 -1.300 -4.523 1.00 29.08 505 LEU B N 1
ATOM 7478 C CA . LEU B 1 326 ? 17.236 -2.131 -3.801 1.00 29.38 505 LEU B CA 1
ATOM 7479 C C . LEU B 1 326 ? 18.132 -1.288 -2.904 1.00 29.69 505 LEU B C 1
ATOM 7480 O O . LEU B 1 326 ? 18.229 -1.564 -1.709 1.00 31.19 505 LEU B O 1
ATOM 7485 N N . PRO B 1 327 ? 18.768 -0.234 -3.447 1.00 29.40 506 PRO B N 1
ATOM 7486 C CA . PRO B 1 327 ? 19.565 0.560 -2.521 1.00 29.37 506 PRO B CA 1
ATOM 7487 C C . PRO B 1 327 ? 18.767 1.088 -1.354 1.00 30.40 506 PRO B C 1
ATOM 7488 O O . PRO B 1 327 ? 19.290 1.127 -0.241 1.00 31.61 506 PRO B O 1
ATOM 7492 N N . PHE B 1 328 ? 17.518 1.489 -1.585 1.00 30.98 507 PHE B N 1
ATOM 7493 C CA . PHE B 1 328 ? 16.696 1.990 -0.492 1.00 30.91 507 PHE B CA 1
ATOM 7494 C C . PHE B 1 328 ? 16.471 0.922 0.575 1.00 30.12 507 PHE B C 1
ATOM 7495 O O . PHE B 1 328 ? 16.659 1.180 1.759 1.00 29.83 507 PHE B O 1
ATOM 7503 N N . LEU B 1 329 ? 16.068 -0.276 0.163 1.00 30.01 508 LEU B N 1
ATOM 7504 C CA . LEU B 1 329 ? 15.834 -1.359 1.133 1.00 30.09 508 LEU B CA 1
ATOM 7505 C C . LEU B 1 329 ? 17.127 -1.800 1.839 1.00 30.16 508 LEU B C 1
ATOM 7506 O O . LEU B 1 329 ? 17.110 -2.146 3.031 1.00 29.59 508 LEU B O 1
ATOM 7511 N N . LEU B 1 330 ? 18.247 -1.763 1.119 1.00 29.79 509 LEU B N 1
ATOM 7512 C CA . LEU B 1 330 ? 19.531 -2.045 1.751 1.00 30.53 509 LEU B CA 1
ATOM 7513 C C . LEU B 1 330 ? 19.819 -1.139 2.932 1.00 31.30 509 LEU B C 1
ATOM 7514 O O . LEU B 1 330 ? 20.159 -1.650 3.998 1.00 31.91 509 LEU B O 1
ATOM 7519 N N . ARG B 1 331 ? 19.655 0.180 2.787 1.00 32.21 510 ARG B N 1
ATOM 7520 C CA . ARG B 1 331 ? 19.861 1.056 3.956 1.00 34.33 510 ARG B CA 1
ATOM 7521 C C . ARG B 1 331 ? 18.773 0.979 4.994 1.00 34.18 510 ARG B C 1
ATOM 7522 O O . ARG B 1 331 ? 19.026 1.221 6.174 1.00 34.54 510 ARG B O 1
ATOM 7530 N N . LEU B 1 332 ? 17.572 0.611 4.579 1.00 34.51 511 LEU B N 1
ATOM 7531 C CA . LEU B 1 332 ? 16.531 0.341 5.555 1.00 34.88 511 LEU B CA 1
ATOM 7532 C C . LEU B 1 332 ? 16.927 -0.818 6.471 1.00 35.64 511 LEU B C 1
ATOM 7533 O O . LEU B 1 332 ? 16.804 -0.714 7.690 1.00 35.44 511 LEU B O 1
ATOM 7538 N N . ILE B 1 333 ? 17.414 -1.908 5.876 1.00 36.39 512 ILE B N 1
ATOM 7539 C CA . ILE B 1 333 ? 17.816 -3.100 6.621 1.00 37.40 512 ILE B CA 1
ATOM 7540 C C . ILE B 1 333 ? 18.960 -2.755 7.563 1.00 38.78 512 ILE B C 1
ATOM 7541 O O . ILE B 1 333 ? 19.069 -3.291 8.672 1.00 39.16 512 ILE B O 1
ATOM 7546 N N . GLU B 1 334 ? 19.806 -1.844 7.105 1.00 40.53 513 GLU B N 1
ATOM 7547 C CA . GLU B 1 334 ? 21.016 -1.460 7.807 1.00 42.83 513 GLU B CA 1
ATOM 7548 C C . GLU B 1 334 ? 20.740 -0.666 9.080 1.00 42.42 513 GLU B C 1
ATOM 7549 O O . GLU B 1 334 ? 21.399 -0.876 10.083 1.00 42.08 513 GLU B O 1
ATOM 7555 N N . ILE B 1 335 ? 19.769 0.242 9.038 1.00 43.65 514 ILE B N 1
ATOM 7556 C CA . ILE B 1 335 ? 19.542 1.160 10.159 1.00 44.90 514 ILE B CA 1
ATOM 7557 C C . ILE B 1 335 ? 18.352 0.821 11.045 1.00 45.32 514 ILE B C 1
ATOM 7558 O O . ILE B 1 335 ? 18.304 1.257 12.197 1.00 46.20 514 ILE B O 1
ATOM 7563 N N . HIS B 1 336 ? 17.397 0.056 10.520 1.00 45.51 515 HIS B N 1
ATOM 7564 C CA . HIS B 1 336 ? 16.153 -0.185 11.244 1.00 45.57 515 HIS B CA 1
ATOM 7565 C C . HIS B 1 336 ? 16.287 -1.130 12.434 1.00 45.76 515 HIS B C 1
ATOM 7566 O O . HIS B 1 336 ? 16.627 -2.296 12.273 1.00 46.07 515 HIS B O 1
ATOM 7573 N N . PRO B 1 337 ? 15.990 -0.624 13.637 1.00 45.94 516 PRO B N 1
ATOM 7574 C CA . PRO B 1 337 ? 16.252 -1.328 14.891 1.00 45.95 516 PRO B CA 1
ATOM 7575 C C . PRO B 1 337 ? 15.517 -2.650 15.140 1.00 46.11 516 PRO B C 1
ATOM 7576 O O . PRO B 1 337 ? 16.007 -3.440 15.950 1.00 47.56 516 PRO B O 1
ATOM 7580 N N . ASP B 1 338 ? 14.389 -2.936 14.490 1.00 44.77 517 ASP B N 1
ATOM 7581 C CA . ASP B 1 338 ? 13.726 -4.206 14.819 1.00 43.67 517 ASP B CA 1
ATOM 7582 C C . ASP B 1 338 ? 13.902 -5.381 13.847 1.00 42.85 517 ASP B C 1
ATOM 7583 O O . ASP B 1 338 ? 13.974 -5.214 12.629 1.00 42.51 517 ASP B O 1
ATOM 7588 N N . ASP B 1 339 ? 13.944 -6.576 14.431 1.00 41.91 518 ASP B N 1
ATOM 7589 C CA . ASP B 1 339 ? 14.315 -7.808 13.735 1.00 40.92 518 ASP B CA 1
ATOM 7590 C C . ASP B 1 339 ? 13.289 -8.296 12.706 1.00 39.33 518 ASP B C 1
ATOM 7591 O O . ASP B 1 339 ? 13.641 -9.024 11.764 1.00 38.49 518 ASP B O 1
ATOM 7596 N N . GLU B 1 340 ? 12.028 -7.902 12.884 1.00 36.99 519 GLU B N 1
ATOM 7597 C CA . GLU B 1 340 ? 10.985 -8.282 11.944 1.00 34.47 519 GLU B CA 1
ATOM 7598 C C . GLU B 1 340 ? 11.254 -7.691 10.568 1.00 32.05 519 GLU B C 1
ATOM 7599 O O . GLU B 1 340 ? 11.136 -8.391 9.559 1.00 30.73 519 GLU B O 1
ATOM 7605 N N . VAL B 1 341 ? 11.631 -6.414 10.517 1.00 30.06 520 VAL B N 1
ATOM 7606 C CA . VAL B 1 341 ? 12.009 -5.829 9.229 1.00 29.05 520 VAL B CA 1
ATOM 7607 C C . VAL B 1 341 ? 13.337 -6.387 8.715 1.00 27.90 520 VAL B C 1
ATOM 7608 O O . VAL B 1 341 ? 13.478 -6.610 7.518 1.00 27.13 520 VAL B O 1
ATOM 7612 N N . ILE B 1 342 ? 14.286 -6.656 9.611 1.00 27.48 521 ILE B N 1
ATOM 7613 C CA . ILE B 1 342 ? 15.546 -7.270 9.181 1.00 28.09 521 ILE B CA 1
ATOM 7614 C C . ILE B 1 342 ? 15.229 -8.625 8.562 1.00 27.28 521 ILE B C 1
ATOM 7615 O O . ILE B 1 342 ? 15.707 -8.965 7.483 1.00 27.02 521 ILE B O 1
ATOM 7620 N N . TYR B 1 343 ? 14.372 -9.370 9.230 1.00 26.43 522 TYR B N 1
ATOM 7621 C CA . TYR B 1 343 ? 13.994 -10.674 8.740 1.00 26.13 522 TYR B CA 1
ATOM 7622 C C . TYR B 1 343 ? 13.368 -10.578 7.374 1.00 25.82 522 TYR B C 1
ATOM 7623 O O . TYR B 1 343 ? 13.789 -11.275 6.464 1.00 26.39 522 TYR B O 1
ATOM 7632 N N . SER B 1 344 ? 12.374 -9.704 7.228 1.00 26.12 523 SER B N 1
ATOM 7633 C CA . SER B 1 344 ? 11.715 -9.496 5.938 1.00 25.97 523 SER B CA 1
ATOM 7634 C C . SER B 1 344 ? 12.663 -8.989 4.867 1.00 25.02 523 SER B C 1
ATOM 7635 O O . SER B 1 344 ? 12.667 -9.510 3.753 1.00 25.22 523 SER B O 1
ATOM 7638 N N . GLY B 1 345 ? 13.453 -7.970 5.215 1.00 24.72 524 GLY B N 1
ATOM 7639 C CA . GLY B 1 345 ? 14.382 -7.339 4.293 1.00 24.47 524 GLY B CA 1
ATOM 7640 C C . GLY B 1 345 ? 15.409 -8.310 3.744 1.00 25.42 524 GLY B C 1
ATOM 7641 O O . GLY B 1 345 ? 15.577 -8.426 2.523 1.00 25.79 524 GLY B O 1
ATOM 7642 N N . THR B 1 346 ? 16.106 -9.008 4.641 1.00 25.01 525 THR B N 1
ATOM 7643 C CA . THR B 1 346 ? 17.143 -9.943 4.225 1.00 24.63 525 THR B CA 1
ATOM 7644 C C . THR B 1 346 ? 16.495 -11.084 3.458 1.00 24.82 525 THR B C 1
ATOM 7645 O O . THR B 1 346 ? 17.111 -11.672 2.549 1.00 25.61 525 THR B O 1
ATOM 7649 N N . GLY B 1 347 ? 15.245 -11.385 3.816 1.00 23.65 526 GLY B N 1
ATOM 7650 C CA . GLY B 1 347 ? 14.500 -12.459 3.169 1.00 22.35 526 GLY B CA 1
ATOM 7651 C C . GLY B 1 347 ? 14.170 -12.072 1.751 1.00 21.91 526 GLY B C 1
ATOM 7652 O O . GLY B 1 347 ? 14.250 -12.881 0.835 1.00 22.95 526 GLY B O 1
ATOM 7653 N N . PHE B 1 348 ? 13.799 -10.813 1.581 1.00 21.89 527 PHE B N 1
ATOM 7654 C CA . PHE B 1 348 ? 13.543 -10.252 0.283 1.00 22.42 527 PHE B CA 1
ATOM 7655 C C . PHE B 1 348 ? 14.805 -10.190 -0.572 1.00 22.64 527 PHE B C 1
ATOM 7656 O O . PHE B 1 348 ? 14.792 -10.554 -1.743 1.00 21.98 527 PHE B O 1
ATOM 7664 N N . LEU B 1 349 ? 15.885 -9.682 0.008 1.00 23.94 528 LEU B N 1
ATOM 7665 C CA . LEU B 1 349 ? 17.158 -9.614 -0.684 1.00 26.20 528 LEU B CA 1
ATOM 7666 C C . LEU B 1 349 ? 17.586 -10.991 -1.229 1.00 26.60 528 LEU B C 1
ATOM 7667 O O . LEU B 1 349 ? 17.965 -11.111 -2.405 1.00 26.15 528 LEU B O 1
ATOM 7672 N N . SER B 1 350 ? 17.472 -12.026 -0.395 1.00 26.78 529 SER B N 1
ATOM 7673 C CA . SER B 1 350 ? 17.862 -13.376 -0.804 1.00 28.33 529 SER B CA 1
ATOM 7674 C C . SER B 1 350 ? 17.141 -13.863 -2.057 1.00 28.43 529 SER B C 1
ATOM 7675 O O . SER B 1 350 ? 17.787 -14.400 -2.958 1.00 29.42 529 SER B O 1
ATOM 7678 N N . ASN B 1 351 ? 15.825 -13.660 -2.135 1.00 28.46 530 ASN B N 1
ATOM 7679 C CA . ASN B 1 351 ? 15.066 -14.087 -3.315 1.00 28.29 530 ASN B CA 1
ATOM 7680 C C . ASN B 1 351 ? 15.238 -13.186 -4.522 1.00 28.39 530 ASN B C 1
ATOM 7681 O O . ASN B 1 351 ? 15.222 -13.661 -5.658 1.00 28.84 530 ASN B O 1
ATOM 7686 N N . VAL B 1 352 ? 15.387 -11.886 -4.292 1.00 28.61 531 VAL B N 1
ATOM 7687 C CA . VAL B 1 352 ? 15.426 -10.944 -5.407 1.00 29.21 531 VAL B CA 1
ATOM 7688 C C . VAL B 1 352 ? 16.689 -11.128 -6.256 1.00 29.60 531 VAL B C 1
ATOM 7689 O O . VAL B 1 352 ? 16.624 -11.049 -7.472 1.00 30.24 531 VAL B O 1
ATOM 7693 N N . VAL B 1 353 ? 17.822 -11.399 -5.617 1.00 30.08 532 VAL B N 1
ATOM 7694 C CA . VAL B 1 353 ? 19.073 -11.588 -6.359 1.00 30.17 532 VAL B CA 1
ATOM 7695 C C . VAL B 1 353 ? 19.111 -12.933 -7.094 1.00 31.32 532 VAL B C 1
ATOM 7696 O O . VAL B 1 353 ? 19.729 -13.039 -8.149 1.00 32.29 532 VAL B O 1
ATOM 7700 N N . ALA B 1 354 ? 18.421 -13.942 -6.558 1.00 31.45 533 ALA B N 1
ATOM 7701 C CA . ALA B 1 354 ? 18.402 -15.286 -7.157 1.00 31.49 533 ALA B CA 1
ATOM 7702 C C . ALA B 1 354 ? 18.117 -15.292 -8.663 1.00 32.00 533 ALA B C 1
ATOM 7703 O O . ALA B 1 354 ? 17.088 -14.778 -9.106 1.00 32.53 533 ALA B O 1
ATOM 7705 N N . HIS B 1 355 ? 19.032 -15.890 -9.432 1.00 32.49 534 HIS B N 1
ATOM 7706 C CA . HIS B 1 355 ? 18.886 -16.092 -10.892 1.00 32.98 534 HIS B CA 1
ATOM 7707 C C . HIS B 1 355 ? 18.932 -14.803 -11.716 1.00 32.10 534 HIS B C 1
ATOM 7708 O O . HIS B 1 355 ? 18.541 -14.799 -12.877 1.00 32.03 534 HIS B O 1
ATOM 7715 N N . LYS B 1 356 ? 19.388 -13.704 -11.131 1.00 31.99 535 LYS B N 1
ATOM 7716 C CA . LYS B 1 356 ? 19.320 -12.435 -11.842 1.00 31.99 535 LYS B CA 1
ATOM 7717 C C . LYS B 1 356 ? 20.634 -11.698 -11.728 1.00 32.69 535 LYS B C 1
ATOM 7718 O O . LYS B 1 356 ? 20.934 -11.066 -10.691 1.00 32.95 535 LYS B O 1
ATOM 7724 N N . GLN B 1 357 ? 21.408 -11.752 -12.809 1.00 32.85 536 GLN B N 1
ATOM 7725 C CA . GLN B 1 357 ? 22.735 -11.155 -12.811 1.00 32.77 536 GLN B CA 1
ATOM 7726 C C . GLN B 1 357 ? 22.684 -9.668 -12.561 1.00 31.38 536 GLN B C 1
ATOM 7727 O O . GLN B 1 357 ? 23.372 -9.160 -11.669 1.00 31.49 536 GLN B O 1
ATOM 7733 N N . HIS B 1 358 ? 21.853 -8.966 -13.321 1.00 31.32 537 HIS B N 1
ATOM 7734 C CA . HIS B 1 358 ? 21.774 -7.501 -13.194 1.00 31.40 537 HIS B CA 1
ATOM 7735 C C . HIS B 1 358 ? 21.326 -7.025 -11.802 1.00 30.23 537 HIS B C 1
ATOM 7736 O O . HIS B 1 358 ? 21.766 -5.975 -11.330 1.00 31.19 537 HIS B O 1
ATOM 7743 N N . VAL B 1 359 ? 20.497 -7.818 -11.129 1.00 28.74 538 VAL B N 1
ATOM 7744 C CA . VAL B 1 359 ? 20.074 -7.500 -9.764 1.00 27.42 538 VAL B CA 1
ATOM 7745 C C . VAL B 1 359 ? 21.189 -7.773 -8.764 1.00 27.73 538 VAL B C 1
ATOM 7746 O O . VAL B 1 359 ? 21.395 -6.987 -7.832 1.00 27.96 538 VAL B O 1
ATOM 7750 N N . LYS B 1 360 ? 21.911 -8.881 -8.940 1.00 28.50 539 LYS B N 1
ATOM 7751 C CA . LYS B 1 360 ? 23.133 -9.102 -8.152 1.00 28.73 539 LYS B CA 1
ATOM 7752 C C . LYS B 1 360 ? 24.096 -7.926 -8.315 1.00 29.30 539 LYS B C 1
ATOM 7753 O O . LYS B 1 360 ? 24.612 -7.391 -7.312 1.00 29.12 539 LYS B O 1
ATOM 7759 N N . ASP B 1 361 ? 24.309 -7.490 -9.561 1.00 29.75 540 ASP B N 1
ATOM 7760 C CA . ASP B 1 361 ? 25.179 -6.328 -9.806 1.00 31.54 540 ASP B CA 1
ATOM 7761 C C . ASP B 1 361 ? 24.752 -5.076 -9.043 1.00 31.15 540 ASP B C 1
ATOM 7762 O O . ASP B 1 361 ? 25.615 -4.379 -8.497 1.00 32.00 540 ASP B O 1
ATOM 7767 N N . ILE B 1 362 ? 23.443 -4.790 -8.993 1.00 29.74 541 ILE B N 1
ATOM 7768 C CA . ILE B 1 362 ? 22.950 -3.616 -8.247 1.00 29.27 541 ILE B CA 1
ATOM 7769 C C . ILE B 1 362 ? 23.245 -3.729 -6.753 1.00 29.33 541 ILE B C 1
ATOM 7770 O O . ILE B 1 362 ? 23.814 -2.818 -6.153 1.00 29.69 541 ILE B O 1
ATOM 7775 N N . ALA B 1 363 ? 22.851 -4.844 -6.154 1.00 29.95 542 ALA B N 1
ATOM 7776 C CA . ALA B 1 363 ? 23.100 -5.061 -4.737 1.00 31.18 542 ALA B CA 1
ATOM 7777 C C . ALA B 1 363 ? 24.604 -5.048 -4.405 1.00 32.45 542 ALA B C 1
ATOM 7778 O O . ALA B 1 363 ? 25.026 -4.394 -3.439 1.00 31.40 542 ALA B O 1
ATOM 7780 N N . ILE B 1 364 ? 25.417 -5.749 -5.203 1.00 34.13 543 ILE B N 1
ATOM 7781 C CA . ILE B 1 364 ? 26.869 -5.717 -4.971 1.00 36.36 543 ILE B CA 1
ATOM 7782 C C . ILE B 1 364 ? 27.415 -4.281 -5.033 1.00 36.83 543 ILE B C 1
ATOM 7783 O O . ILE B 1 364 ? 28.184 -3.886 -4.164 1.00 35.87 543 ILE B O 1
ATOM 7788 N N . ARG B 1 365 ? 26.986 -3.510 -6.039 1.00 38.32 544 ARG B N 1
ATOM 7789 C CA . ARG B 1 365 ? 27.418 -2.100 -6.204 1.00 40.57 544 ARG B CA 1
ATOM 7790 C C . ARG B 1 365 ? 26.947 -1.181 -5.085 1.00 39.22 544 ARG B C 1
ATOM 7791 O O . ARG B 1 365 ? 27.456 -0.083 -4.932 1.00 39.33 544 ARG B O 1
ATOM 7799 N N . SER B 1 366 ? 25.977 -1.629 -4.298 1.00 38.71 545 SER B N 1
ATOM 7800 C CA . SER B 1 366 ? 25.521 -0.845 -3.161 1.00 37.94 545 SER B CA 1
ATOM 7801 C C . SER B 1 366 ? 25.970 -1.426 -1.821 1.00 36.99 545 SER B C 1
ATOM 7802 O O . SER B 1 366 ? 25.423 -1.069 -0.779 1.00 37.49 545 SER B O 1
ATOM 7805 N N . ASN B 1 367 ? 26.968 -2.316 -1.862 1.00 34.87 546 ASN B N 1
ATOM 7806 C CA . ASN B 1 367 ? 27.612 -2.887 -0.673 1.00 33.11 546 ASN B CA 1
ATOM 7807 C C . ASN B 1 367 ? 26.806 -3.943 0.074 1.00 32.10 546 ASN B C 1
ATOM 7808 O O . ASN B 1 367 ? 26.908 -4.047 1.289 1.00 31.70 546 ASN B O 1
ATOM 7813 N N . ALA B 1 368 ? 26.026 -4.743 -0.649 1.00 31.25 547 ALA B N 1
ATOM 7814 C CA . ALA B 1 368 ? 25.214 -5.782 -0.020 1.00 30.98 547 ALA B CA 1
ATOM 7815 C C . ALA B 1 368 ? 26.078 -6.812 0.714 1.00 31.17 547 ALA B C 1
ATOM 7816 O O . ALA B 1 368 ? 25.705 -7.282 1.801 1.00 30.31 547 ALA B O 1
ATOM 7818 N N . ILE B 1 369 ? 27.226 -7.159 0.127 1.00 31.26 548 ILE B N 1
ATOM 7819 C CA . ILE B 1 369 ? 28.112 -8.152 0.732 1.00 31.48 548 ILE B CA 1
ATOM 7820 C C . ILE B 1 369 ? 28.560 -7.641 2.091 1.00 31.64 548 ILE B C 1
ATOM 7821 O O . ILE B 1 369 ? 28.491 -8.358 3.083 1.00 31.81 548 ILE B O 1
ATOM 7826 N N . PHE B 1 370 ? 28.976 -6.386 2.141 1.00 31.99 549 PHE B N 1
ATOM 7827 C CA . PHE B 1 370 ? 29.340 -5.758 3.404 1.00 33.72 549 PHE B CA 1
ATOM 7828 C C . PHE B 1 370 ? 28.186 -5.810 4.434 1.00 33.09 549 PHE B C 1
ATOM 7829 O O . PHE B 1 370 ? 28.394 -6.129 5.622 1.00 32.88 549 PHE B O 1
ATOM 7837 N N . LEU B 1 371 ? 26.971 -5.511 3.964 1.00 31.84 550 LEU B N 1
ATOM 7838 C CA . LEU B 1 371 ? 25.809 -5.457 4.819 1.00 29.14 550 LEU B CA 1
ATOM 7839 C C . LEU B 1 371 ? 25.524 -6.814 5.433 1.00 28.03 550 LEU B C 1
ATOM 7840 O O . LEU B 1 371 ? 25.269 -6.898 6.630 1.00 27.28 550 LEU B O 1
ATOM 7845 N N . LEU B 1 372 ? 25.584 -7.864 4.617 1.00 27.42 551 LEU B N 1
ATOM 7846 C CA . LEU B 1 372 ? 25.471 -9.252 5.093 1.00 28.08 551 LEU B CA 1
ATOM 7847 C C . LEU B 1 372 ? 26.385 -9.558 6.273 1.00 29.44 551 LEU B C 1
ATOM 7848 O O . LEU B 1 372 ? 25.969 -10.202 7.239 1.00 30.33 551 LEU B O 1
ATOM 7853 N N . HIS B 1 373 ? 27.629 -9.091 6.187 1.00 31.21 552 HIS B N 1
ATOM 7854 C CA . HIS B 1 373 ? 28.624 -9.298 7.233 1.00 32.13 552 HIS B CA 1
ATOM 7855 C C . HIS B 1 373 ? 28.255 -8.525 8.492 1.00 32.19 552 HIS B C 1
ATOM 7856 O O . HIS B 1 373 ? 28.462 -9.005 9.600 1.00 32.35 552 HIS B O 1
ATOM 7863 N N . THR B 1 374 ? 27.718 -7.326 8.321 1.00 33.00 553 THR B N 1
ATOM 7864 C CA . THR B 1 374 ? 27.323 -6.500 9.460 1.00 34.23 553 THR B CA 1
ATOM 7865 C C . THR B 1 374 ? 26.179 -7.134 10.234 1.00 35.06 553 THR B C 1
ATOM 7866 O O . THR B 1 374 ? 26.210 -7.167 11.461 1.00 35.88 553 THR B O 1
ATOM 7870 N N . ILE B 1 375 ? 25.185 -7.648 9.515 1.00 35.64 554 ILE B N 1
ATOM 7871 C CA . ILE B 1 375 ? 24.015 -8.244 10.140 1.00 36.46 554 ILE B CA 1
ATOM 7872 C C . ILE B 1 375 ? 24.359 -9.527 10.850 1.00 37.12 554 ILE B C 1
ATOM 7873 O O . ILE B 1 375 ? 23.931 -9.734 11.974 1.00 37.48 554 ILE B O 1
ATOM 7878 N N . ILE B 1 376 ? 25.131 -10.393 10.208 1.00 38.57 555 ILE B N 1
ATOM 7879 C CA . ILE B 1 376 ? 25.520 -11.640 10.854 1.00 39.74 555 ILE B CA 1
ATOM 7880 C C . ILE B 1 376 ? 26.295 -11.355 12.146 1.00 41.62 555 ILE B C 1
ATOM 7881 O O . ILE B 1 376 ? 26.005 -11.958 13.184 1.00 42.11 555 ILE B O 1
ATOM 7886 N N . SER B 1 377 ? 27.210 -10.381 12.083 1.00 42.73 556 SER B N 1
ATOM 7887 C CA . SER B 1 377 ? 28.066 -9.985 13.212 1.00 43.73 556 SER B CA 1
ATOM 7888 C C . SER B 1 377 ? 27.367 -9.377 14.421 1.00 44.83 556 SER B C 1
ATOM 7889 O O . SER B 1 377 ? 27.895 -9.451 15.522 1.00 45.70 556 SER B O 1
ATOM 7892 N N . LYS B 1 378 ? 26.218 -8.738 14.232 1.00 46.19 557 LYS B N 1
ATOM 7893 C CA . LYS B 1 378 ? 25.617 -7.962 15.327 1.00 47.29 557 LYS B CA 1
ATOM 7894 C C . LYS B 1 378 ? 24.863 -8.798 16.356 1.00 47.66 557 LYS B C 1
ATOM 7895 O O . LYS B 1 378 ? 24.609 -8.329 17.461 1.00 48.05 557 LYS B O 1
ATOM 7901 N N . TYR B 1 379 ? 24.507 -10.027 15.999 1.00 48.62 558 TYR B N 1
ATOM 7902 C CA . TYR B 1 379 ? 23.719 -10.885 16.890 1.00 49.71 558 TYR B CA 1
ATOM 7903 C C . TYR B 1 379 ? 24.595 -11.731 17.794 1.00 51.57 558 TYR B C 1
ATOM 7904 O O . TYR B 1 379 ? 25.705 -12.100 17.414 1.00 52.21 558 TYR B O 1
ATOM 7913 N N . PRO B 1 380 ? 24.106 -12.035 19.009 1.00 53.21 559 PRO B N 1
ATOM 7914 C CA . PRO B 1 380 ? 24.841 -12.929 19.883 1.00 54.22 559 PRO B CA 1
ATOM 7915 C C . PRO B 1 380 ? 24.940 -14.335 19.297 1.00 55.65 559 PRO B C 1
ATOM 7916 O O . PRO B 1 380 ? 24.318 -14.635 18.273 1.00 55.52 559 PRO B O 1
ATOM 7920 N N . ARG B 1 381 ? 25.748 -15.168 19.947 1.00 57.18 560 ARG B N 1
ATOM 7921 C CA . ARG B 1 381 ? 25.778 -16.598 19.714 1.00 58.46 560 ARG B CA 1
ATOM 7922 C C . ARG B 1 381 ? 24.391 -17.156 20.006 1.00 58.78 560 ARG B C 1
ATOM 7923 O O . ARG B 1 381 ? 23.688 -16.684 20.901 1.00 58.94 560 ARG B O 1
ATOM 7931 N N . LEU B 1 382 ? 24.008 -18.169 19.248 1.00 59.42 561 LEU B N 1
ATOM 7932 C CA . LEU B 1 382 ? 22.667 -18.724 19.303 1.00 59.97 561 LEU B CA 1
ATOM 7933 C C . LEU B 1 382 ? 22.294 -19.324 20.661 1.00 61.08 561 LEU B C 1
ATOM 7934 O O . LEU B 1 382 ? 21.115 -19.354 21.025 1.00 61.25 561 LEU B O 1
ATOM 7939 N N . ASP B 1 383 ? 23.290 -19.794 21.409 1.00 62.52 562 ASP B N 1
ATOM 7940 C CA . ASP B 1 383 ? 23.027 -20.426 22.706 1.00 63.82 562 ASP B CA 1
ATOM 7941 C C . ASP B 1 383 ? 23.068 -19.431 23.861 1.00 64.17 562 ASP B C 1
ATOM 7942 O O . ASP B 1 383 ? 23.096 -19.813 25.033 1.00 64.78 562 ASP B O 1
ATOM 7947 N N . GLU B 1 384 ? 23.081 -18.149 23.515 1.00 64.20 563 GLU B N 1
ATOM 7948 C CA . GLU B 1 384 ? 23.030 -17.083 24.500 1.00 63.83 563 GLU B CA 1
ATOM 7949 C C . GLU B 1 384 ? 21.707 -16.338 24.366 1.00 63.35 563 GLU B C 1
ATOM 7950 O O . GLU B 1 384 ? 21.542 -15.237 24.889 1.00 63.30 563 GLU B O 1
ATOM 7956 N N . LEU B 1 385 ? 20.773 -16.957 23.650 1.00 63.02 564 LEU B N 1
ATOM 7957 C CA . LEU B 1 385 ? 19.409 -16.465 23.519 1.00 62.96 564 LEU B CA 1
ATOM 7958 C C . LEU B 1 385 ? 18.468 -17.399 24.267 1.00 63.24 564 LEU B C 1
ATOM 7959 O O . LEU B 1 385 ? 18.317 -18.573 23.907 1.00 63.42 564 LEU B O 1
ATOM 7964 N N . THR B 1 386 ? 17.850 -16.878 25.321 1.00 63.67 565 THR B N 1
ATOM 7965 C CA . THR B 1 386 ? 16.970 -17.679 26.178 1.00 63.72 565 THR B CA 1
ATOM 7966 C C . THR B 1 386 ? 15.541 -17.712 25.646 1.00 63.77 565 THR B C 1
ATOM 7967 O O . THR B 1 386 ? 14.843 -18.718 25.788 1.00 64.09 565 THR B O 1
ATOM 7971 N N . ASP B 1 387 ? 15.115 -16.611 25.031 1.00 63.44 566 ASP B N 1
ATOM 7972 C CA . ASP B 1 387 ? 13.784 -16.515 24.443 1.00 63.17 566 ASP B CA 1
ATOM 7973 C C . ASP B 1 387 ? 13.708 -17.273 23.112 1.00 62.31 566 ASP B C 1
ATOM 7974 O O . ASP B 1 387 ? 14.415 -16.942 22.164 1.00 62.57 566 ASP B O 1
ATOM 7979 N N . ALA B 1 388 ? 12.840 -18.279 23.043 1.00 61.23 567 ALA B N 1
ATOM 7980 C CA . ALA B 1 388 ? 12.758 -19.155 21.869 1.00 60.05 567 ALA B CA 1
ATOM 7981 C C . ALA B 1 388 ? 12.321 -18.463 20.565 1.00 59.17 567 ALA B C 1
ATOM 7982 O O . ALA B 1 388 ? 12.919 -18.717 19.514 1.00 59.07 567 ALA B O 1
ATOM 7984 N N . PRO B 1 389 ? 11.266 -17.617 20.615 1.00 58.20 568 PRO B N 1
ATOM 7985 C CA . PRO B 1 389 ? 10.842 -16.921 19.396 1.00 57.07 568 PRO B CA 1
ATOM 7986 C C . PRO B 1 389 ? 11.936 -16.027 18.802 1.00 55.98 568 PRO B C 1
ATOM 7987 O O . PRO B 1 389 ? 12.071 -15.957 17.574 1.00 55.91 568 PRO B O 1
ATOM 7991 N N . LYS B 1 390 ? 12.697 -15.361 19.673 1.00 54.18 569 LYS B N 1
ATOM 7992 C CA . LYS B 1 390 ? 13.778 -14.475 19.259 1.00 52.75 569 LYS B CA 1
ATOM 7993 C C . LYS B 1 390 ? 14.952 -15.266 18.711 1.00 51.51 569 LYS B C 1
ATOM 7994 O O . LYS B 1 390 ? 15.604 -14.825 17.764 1.00 51.91 569 LYS B O 1
ATOM 7996 N N . ARG B 1 391 ? 15.215 -16.430 19.299 1.00 49.51 570 ARG B N 1
ATOM 7997 C CA . ARG B 1 391 ? 16.299 -17.293 18.827 1.00 48.36 570 ARG B CA 1
ATOM 7998 C C . ARG B 1 391 ? 16.048 -17.758 17.405 1.00 45.81 570 ARG B C 1
ATOM 7999 O O . ARG B 1 391 ? 16.947 -17.728 16.576 1.00 44.63 570 ARG B O 1
ATOM 8007 N N . ASN B 1 392 ? 14.818 -18.168 17.128 1.00 44.21 571 ASN B N 1
ATOM 8008 C CA . ASN B 1 392 ? 14.466 -18.621 15.801 1.00 43.61 571 ASN B CA 1
ATOM 8009 C C . ASN B 1 392 ? 14.494 -17.481 14.778 1.00 43.30 571 ASN B C 1
ATOM 8010 O O . ASN B 1 392 ? 14.702 -17.710 13.580 1.00 43.05 571 ASN B O 1
ATOM 8015 N N . ARG B 1 393 ? 14.293 -16.254 15.251 1.00 42.37 572 ARG B N 1
ATOM 8016 C CA . ARG B 1 393 ? 14.293 -15.114 14.359 1.00 41.93 572 ARG B CA 1
ATOM 8017 C C . ARG B 1 393 ? 15.738 -14.824 13.920 1.00 40.86 572 ARG B C 1
ATOM 8018 O O . ARG B 1 393 ? 16.015 -14.724 12.714 1.00 40.08 572 ARG B O 1
ATOM 8026 N N . VAL B 1 394 ? 16.645 -14.721 14.896 1.00 39.20 573 VAL B N 1
ATOM 8027 C CA . VAL B 1 394 ? 18.072 -14.558 14.618 1.00 38.85 573 VAL B CA 1
ATOM 8028 C C . VAL B 1 394 ? 18.573 -15.669 13.687 1.00 38.55 573 VAL B C 1
ATOM 8029 O O . VAL B 1 394 ? 19.269 -15.417 12.710 1.00 38.63 573 VAL B O 1
ATOM 8033 N N . CYS B 1 395 ? 18.165 -16.888 13.990 1.00 38.69 574 CYS B N 1
ATOM 8034 C CA . CYS B 1 395 ? 18.491 -18.057 13.208 1.00 37.68 574 CYS B CA 1
ATOM 8035 C C . CYS B 1 395 ? 18.152 -17.894 11.727 1.00 36.68 574 CYS B C 1
ATOM 8036 O O . CYS B 1 395 ? 19.006 -18.112 10.866 1.00 36.33 574 CYS B O 1
ATOM 8039 N N . GLU B 1 396 ? 16.903 -17.513 11.448 1.00 36.06 575 GLU B N 1
ATOM 8040 C CA . GLU B 1 396 ? 16.377 -17.330 10.093 1.00 34.48 575 GLU B CA 1
ATOM 8041 C C . GLU B 1 396 ? 17.006 -16.116 9.415 1.00 31.67 575 GLU B C 1
ATOM 8042 O O . GLU B 1 396 ? 17.203 -16.112 8.204 1.00 31.40 575 GLU B O 1
ATOM 8048 N N . ILE B 1 397 ? 17.308 -15.083 10.192 1.00 29.18 576 ILE B N 1
ATOM 8049 C CA . ILE B 1 397 ? 18.000 -13.920 9.665 1.00 28.61 576 ILE B CA 1
ATOM 8050 C C . ILE B 1 397 ? 19.401 -14.262 9.124 1.00 29.79 576 ILE B C 1
ATOM 8051 O O . ILE B 1 397 ? 19.758 -13.870 8.005 1.00 29.61 576 ILE B O 1
ATOM 8056 N N . ILE B 1 398 ? 20.185 -14.990 9.914 1.00 30.08 577 ILE B N 1
ATOM 8057 C CA . ILE B 1 398 ? 21.510 -15.417 9.482 1.00 30.57 577 ILE B CA 1
ATOM 8058 C C . ILE B 1 398 ? 21.376 -16.307 8.271 1.00 30.37 577 ILE B C 1
ATOM 8059 O O . ILE B 1 398 ? 22.146 -16.205 7.327 1.00 31.45 577 ILE B O 1
ATOM 8064 N N . CYS B 1 399 ? 20.364 -17.157 8.285 1.00 30.70 578 CYS B N 1
ATOM 8065 C CA . CYS B 1 399 ? 20.118 -18.046 7.167 1.00 29.63 578 CYS B CA 1
ATOM 8066 C C . CYS B 1 399 ? 19.795 -17.286 5.863 1.00 29.73 578 CYS B C 1
ATOM 8067 O O . CYS B 1 399 ? 20.275 -17.671 4.795 1.00 29.50 578 CYS B O 1
ATOM 8070 N N . ASN B 1 400 ? 18.989 -16.219 5.959 1.00 29.43 579 ASN B N 1
ATOM 8071 C CA . ASN B 1 400 ? 18.705 -15.322 4.828 1.00 28.70 579 ASN B CA 1
ATOM 8072 C C . ASN B 1 400 ? 19.959 -14.638 4.293 1.00 28.88 579 ASN B C 1
ATOM 8073 O O . ASN B 1 400 ? 20.139 -14.536 3.072 1.00 29.06 579 ASN B O 1
ATOM 8078 N N . CYS B 1 401 ? 20.810 -14.164 5.207 1.00 28.48 580 CYS B N 1
ATOM 8079 C CA . CYS B 1 401 ? 22.065 -13.513 4.844 1.00 28.99 580 CYS B CA 1
ATOM 8080 C C . CYS B 1 401 ? 22.991 -14.450 4.086 1.00 28.36 580 CYS B C 1
ATOM 8081 O O . CYS B 1 401 ? 23.508 -14.090 3.028 1.00 27.73 580 CYS B O 1
ATOM 8084 N N . LEU B 1 402 ? 23.172 -15.655 4.619 1.00 27.83 581 LEU B N 1
ATOM 8085 C CA . LEU B 1 402 ? 24.061 -16.642 4.016 1.00 27.25 581 LEU B CA 1
ATOM 8086 C C . LEU B 1 402 ? 23.533 -17.137 2.681 1.00 27.55 581 LEU B C 1
ATOM 8087 O O . LEU B 1 402 ? 24.310 -17.454 1.773 1.00 27.32 581 LEU B O 1
ATOM 8092 N N . ARG B 1 403 ? 22.208 -17.209 2.559 1.00 27.02 582 ARG B N 1
ATOM 8093 C CA . ARG B 1 403 ? 21.606 -17.628 1.317 1.00 27.04 582 ARG B CA 1
ATOM 8094 C C . ARG B 1 403 ? 21.872 -16.553 0.250 1.00 26.57 582 ARG B C 1
ATOM 8095 O O . ARG B 1 403 ? 22.083 -16.875 -0.906 1.00 27.09 582 ARG B O 1
ATOM 8103 N N . THR B 1 404 ? 21.887 -15.282 0.650 1.00 25.56 583 THR B N 1
ATOM 8104 C CA . THR B 1 404 ? 22.168 -14.208 -0.275 1.00 25.76 583 THR B CA 1
ATOM 8105 C C . THR B 1 404 ? 23.627 -14.264 -0.690 1.00 25.56 583 THR B C 1
ATOM 8106 O O . THR B 1 404 ? 23.942 -14.186 -1.881 1.00 25.36 583 THR B O 1
ATOM 8110 N N . LEU B 1 405 ? 24.512 -14.396 0.293 1.00 25.75 584 LEU B N 1
ATOM 8111 C CA . LEU B 1 405 ? 25.934 -14.594 0.015 1.00 26.17 584 LEU B CA 1
ATOM 8112 C C . LEU B 1 405 ? 26.158 -15.751 -0.947 1.00 26.35 584 LEU B C 1
ATOM 8113 O O . LEU B 1 405 ? 26.891 -15.609 -1.925 1.00 26.49 584 LEU B O 1
ATOM 8118 N N . ASN B 1 406 ? 25.520 -16.886 -0.679 1.00 26.21 585 ASN B N 1
ATOM 8119 C CA . ASN B 1 406 ? 25.672 -18.052 -1.549 1.00 27.39 585 ASN B CA 1
ATOM 8120 C C . ASN B 1 406 ? 25.232 -17.770 -2.987 1.00 29.01 585 ASN B C 1
ATOM 8121 O O . ASN B 1 406 ? 25.846 -18.268 -3.927 1.00 28.98 585 ASN B O 1
ATOM 8126 N N . ASN B 1 407 ? 24.194 -16.943 -3.151 1.00 31.21 586 ASN B N 1
ATOM 8127 C CA . ASN B 1 407 ? 23.759 -16.500 -4.479 1.00 33.14 586 ASN B CA 1
ATOM 8128 C C . ASN B 1 407 ? 24.773 -15.586 -5.201 1.00 34.05 586 ASN B C 1
ATOM 8129 O O . ASN B 1 407 ? 24.809 -15.545 -6.431 1.00 33.79 586 ASN B O 1
ATOM 8134 N N . PHE B 1 408 ? 25.600 -14.869 -4.442 1.00 35.46 587 PHE B N 1
ATOM 8135 C CA . PHE B 1 408 ? 26.672 -14.076 -5.037 1.00 37.77 587 PHE B CA 1
ATOM 8136 C C . PHE B 1 408 ? 27.874 -14.924 -5.457 1.00 40.28 587 PHE B C 1
ATOM 8137 O O . PHE B 1 408 ? 28.344 -14.825 -6.590 1.00 39.97 587 PHE B O 1
ATOM 8145 N N . LEU B 1 409 ? 28.349 -15.774 -4.547 1.00 43.48 588 LEU B N 1
ATOM 8146 C CA . LEU B 1 409 ? 29.604 -16.507 -4.732 1.00 46.29 588 LEU B CA 1
ATOM 8147 C C . LEU B 1 409 ? 29.679 -17.294 -6.025 1.00 50.10 588 LEU B C 1
ATOM 8148 O O . LEU B 1 409 ? 30.749 -17.465 -6.591 1.00 50.31 588 LEU B O 1
ATOM 8169 N N . TRP B 1 412 ? 31.543 -16.102 -9.244 1.00 61.21 591 TRP B N 1
ATOM 8170 C CA . TRP B 1 412 ? 32.994 -16.112 -9.295 1.00 60.35 591 TRP B CA 1
ATOM 8171 C C . TRP B 1 412 ? 33.610 -17.500 -9.207 1.00 62.64 591 TRP B C 1
ATOM 8172 O O . TRP B 1 412 ? 34.813 -17.634 -8.979 1.00 63.09 591 TRP B O 1
ATOM 8183 N N . ILE B 1 413 ? 32.791 -18.531 -9.383 1.00 65.40 592 ILE B N 1
ATOM 8184 C CA . ILE B 1 413 ? 33.291 -19.901 -9.366 1.00 67.86 592 ILE B CA 1
ATOM 8185 C C . ILE B 1 413 ? 33.225 -20.482 -10.783 1.00 70.16 592 ILE B C 1
ATOM 8186 O O . ILE B 1 413 ? 32.155 -20.458 -11.412 1.00 70.00 592 ILE B O 1
ATOM 8191 N N . PRO B 1 414 ? 34.382 -20.975 -11.291 1.00 72.35 593 PRO B N 1
ATOM 8192 C CA . PRO B 1 414 ? 34.576 -21.539 -12.633 1.00 73.96 593 PRO B CA 1
ATOM 8193 C C . PRO B 1 414 ? 33.407 -22.394 -13.120 1.00 75.58 593 PRO B C 1
ATOM 8194 O O . PRO B 1 414 ? 33.205 -23.508 -12.624 1.00 75.91 593 PRO B O 1
ATOM 8198 N N . THR B 1 415 ? 32.644 -21.857 -14.074 1.00 77.16 594 THR B N 1
ATOM 8199 C CA . THR B 1 415 ? 31.530 -22.574 -14.695 1.00 78.56 594 THR B CA 1
ATOM 8200 C C . THR B 1 415 ? 31.999 -23.283 -15.973 1.00 79.69 594 THR B C 1
ATOM 8201 O O . THR B 1 415 ? 31.827 -22.762 -17.085 1.00 80.03 594 THR B O 1
ATOM 8203 N N . PRO B 1 416 ? 32.610 -24.474 -15.804 1.00 80.54 595 PRO B N 1
ATOM 8204 C CA . PRO B 1 416 ? 33.205 -25.419 -16.754 1.00 81.08 595 PRO B CA 1
ATOM 8205 C C . PRO B 1 416 ? 32.180 -25.970 -17.743 1.00 81.20 595 PRO B C 1
ATOM 8206 O O . PRO B 1 416 ? 31.628 -25.213 -18.544 1.00 81.53 595 PRO B O 1
ATOM 8208 N N . THR B 1 420 ? 32.810 -17.644 -16.452 1.00 68.41 599 THR B N 1
ATOM 8209 C CA . THR B 1 420 ? 33.871 -17.459 -15.459 1.00 69.05 599 THR B CA 1
ATOM 8210 C C . THR B 1 420 ? 34.186 -15.973 -15.264 1.00 68.70 599 THR B C 1
ATOM 8211 O O . THR B 1 420 ? 34.927 -15.380 -16.058 1.00 68.93 599 THR B O 1
ATOM 8213 N N . LYS B 1 421 ? 33.621 -15.382 -14.208 1.00 67.75 600 LYS B N 1
ATOM 8214 C CA . LYS B 1 421 ? 33.712 -13.937 -13.981 1.00 66.40 600 LYS B CA 1
ATOM 8215 C C . LYS B 1 421 ? 34.806 -13.514 -13.011 1.00 65.26 600 LYS B C 1
ATOM 8216 O O . LYS B 1 421 ? 35.102 -14.205 -12.032 1.00 65.37 600 LYS B O 1
ATOM 8222 N N . THR B 1 422 ? 35.395 -12.359 -13.304 1.00 63.70 601 THR B N 1
ATOM 8223 C CA . THR B 1 422 ? 36.387 -11.745 -12.443 1.00 61.93 601 THR B CA 1
ATOM 8224 C C . THR B 1 422 ? 35.672 -10.771 -11.522 1.00 60.04 601 THR B C 1
ATOM 8225 O O . THR B 1 422 ? 34.754 -10.066 -11.934 1.00 59.80 601 THR B O 1
ATOM 8229 N N . ALA B 1 423 ? 36.100 -10.752 -10.270 1.00 57.99 602 ALA B N 1
ATOM 8230 C CA . ALA B 1 423 ? 35.531 -9.876 -9.280 1.00 56.30 602 ALA B CA 1
ATOM 8231 C C . ALA B 1 423 ? 36.477 -8.701 -9.086 1.00 55.22 602 ALA B C 1
ATOM 8232 O O . ALA B 1 423 ? 37.691 -8.867 -9.130 1.00 55.15 602 ALA B O 1
ATOM 8234 N N . GLY B 1 424 ? 35.919 -7.517 -8.874 1.00 54.07 603 GLY B N 1
ATOM 8235 C CA . GLY B 1 424 ? 36.719 -6.328 -8.633 1.00 53.92 603 GLY B CA 1
ATOM 8236 C C . GLY B 1 424 ? 37.281 -6.283 -7.226 1.00 53.48 603 GLY B C 1
ATOM 8237 O O . GLY B 1 424 ? 36.840 -7.030 -6.367 1.00 54.08 603 GLY B O 1
ATOM 8238 N N . PRO B 1 425 ? 38.250 -5.387 -6.977 1.00 53.45 604 PRO B N 1
ATOM 8239 C CA . PRO B 1 425 ? 38.950 -5.311 -5.687 1.00 53.03 604 PRO B CA 1
ATOM 8240 C C . PRO B 1 425 ? 38.020 -5.102 -4.494 1.00 52.66 604 PRO B C 1
ATOM 8241 O O . PRO B 1 425 ? 38.348 -5.507 -3.383 1.00 52.32 604 PRO B O 1
ATOM 8245 N N . ASN B 1 426 ? 36.882 -4.455 -4.724 1.00 52.84 605 ASN B N 1
ATOM 8246 C CA . ASN B 1 426 ? 35.930 -4.194 -3.650 1.00 52.72 605 ASN B CA 1
ATOM 8247 C C . ASN B 1 426 ? 35.144 -5.445 -3.269 1.00 51.21 605 ASN B C 1
ATOM 8248 O O . ASN B 1 426 ? 35.057 -5.781 -2.085 1.00 50.59 605 ASN B O 1
ATOM 8253 N N . GLU B 1 427 ? 34.585 -6.125 -4.272 1.00 49.54 606 GLU B N 1
ATOM 8254 C CA . GLU B 1 427 ? 33.945 -7.416 -4.061 1.00 49.08 606 GLU B CA 1
ATOM 8255 C C . GLU B 1 427 ? 34.894 -8.330 -3.295 1.00 47.30 606 GLU B C 1
ATOM 8256 O O . GLU B 1 427 ? 34.578 -8.772 -2.181 1.00 46.67 606 GLU B O 1
ATOM 8262 N N . LYS B 1 428 ? 36.057 -8.584 -3.903 1.00 45.50 607 LYS B N 1
ATOM 8263 C CA . LYS B 1 428 ? 37.091 -9.440 -3.335 1.00 44.06 607 LYS B CA 1
ATOM 8264 C C . LYS B 1 428 ? 37.299 -9.120 -1.868 1.00 42.93 607 LYS B C 1
ATOM 8265 O O . LYS B 1 428 ? 37.252 -10.023 -1.037 1.00 42.88 607 LYS B O 1
ATOM 8271 N N . GLN B 1 429 ? 37.482 -7.840 -1.544 1.00 41.70 608 GLN B N 1
ATOM 8272 C CA . GLN B 1 429 ? 37.708 -7.432 -0.157 1.00 41.51 608 GLN B CA 1
ATOM 8273 C C . GLN B 1 429 ? 36.549 -7.826 0.769 1.00 40.72 608 GLN B C 1
ATOM 8274 O O . GLN B 1 429 ? 36.769 -8.421 1.829 1.00 40.91 608 GLN B O 1
ATOM 8280 N N . GLN B 1 430 ? 35.328 -7.498 0.352 1.00 39.50 609 GLN B N 1
ATOM 8281 C CA . GLN B 1 430 ? 34.126 -7.720 1.151 1.00 38.95 609 GLN B CA 1
ATOM 8282 C C . GLN B 1 430 ? 33.816 -9.202 1.375 1.00 36.72 609 GLN B C 1
ATOM 8283 O O . GLN B 1 430 ? 33.501 -9.608 2.483 1.00 36.01 609 GLN B O 1
ATOM 8289 N N . VAL B 1 431 ? 33.919 -10.000 0.321 1.00 35.33 610 VAL B N 1
ATOM 8290 C CA . VAL B 1 431 ? 33.783 -11.445 0.427 1.00 34.78 610 VAL B CA 1
ATOM 8291 C C . VAL B 1 431 ? 34.800 -12.062 1.411 1.00 35.97 610 VAL B C 1
ATOM 8292 O O . VAL B 1 431 ? 34.432 -12.912 2.234 1.00 35.43 610 VAL B O 1
ATOM 8296 N N . CYS B 1 432 ? 36.057 -11.608 1.342 1.00 35.73 611 CYS B N 1
ATOM 8297 C CA . CYS B 1 432 ? 37.122 -12.110 2.219 1.00 36.80 611 CYS B CA 1
ATOM 8298 C C . CYS B 1 432 ? 36.946 -11.748 3.681 1.00 36.67 611 CYS B C 1
ATOM 8299 O O . CYS B 1 432 ? 37.672 -12.253 4.534 1.00 37.56 611 CYS B O 1
ATOM 8302 N N . LYS B 1 433 ? 35.998 -10.876 3.972 1.00 36.03 612 LYS B N 1
ATOM 8303 C CA . LYS B 1 433 ? 35.634 -10.614 5.354 1.00 37.39 612 LYS B CA 1
ATOM 8304 C C . LYS B 1 433 ? 34.980 -11.851 6.000 1.00 36.57 612 LYS B C 1
ATOM 8305 O O . LYS B 1 433 ? 34.991 -12.001 7.223 1.00 36.23 612 LYS B O 1
ATOM 8311 N N . PHE B 1 434 ? 34.408 -12.728 5.182 1.00 35.98 613 PHE B N 1
ATOM 8312 C CA . PHE B 1 434 ? 33.778 -13.945 5.707 1.00 36.70 613 PHE B CA 1
ATOM 8313 C C . PHE B 1 434 ? 34.772 -15.059 6.115 1.00 37.76 613 PHE B C 1
ATOM 8314 O O . PHE B 1 434 ? 34.346 -16.156 6.481 1.00 37.84 613 PHE B O 1
ATOM 8322 N N . ILE B 1 435 ? 36.079 -14.784 6.054 1.00 37.46 614 ILE B N 1
ATOM 8323 C CA . ILE B 1 435 ? 37.060 -15.669 6.670 1.00 37.19 614 ILE B CA 1
ATOM 8324 C C . ILE B 1 435 ? 37.862 -14.997 7.775 1.00 37.63 614 ILE B C 1
ATOM 8325 O O . ILE B 1 435 ? 38.893 -15.504 8.174 1.00 38.14 614 ILE B O 1
ATOM 8330 N N . GLU B 1 436 ? 37.393 -13.852 8.261 1.00 38.41 615 GLU B N 1
ATOM 8331 C CA . GLU B 1 436 ? 37.959 -13.237 9.456 1.00 39.10 615 GLU B CA 1
ATOM 8332 C C . GLU B 1 436 ? 37.629 -14.143 10.629 1.00 38.82 615 GLU B C 1
ATOM 8333 O O . GLU B 1 436 ? 36.592 -14.817 10.647 1.00 38.77 615 GLU B O 1
ATOM 8339 N N . ILE B 1 437 ? 38.498 -14.136 11.628 1.00 38.85 616 ILE B N 1
ATOM 8340 C CA . ILE B 1 437 ? 38.343 -15.009 12.785 1.00 38.80 616 ILE B CA 1
ATOM 8341 C C . ILE B 1 437 ? 36.954 -14.911 13.458 1.00 38.93 616 ILE B C 1
ATOM 8342 O O . ILE B 1 437 ? 36.275 -15.916 13.626 1.00 38.79 616 ILE B O 1
ATOM 8347 N N . ASP B 1 438 ? 36.543 -13.696 13.802 1.00 39.17 617 ASP B N 1
ATOM 8348 C CA . ASP B 1 438 ? 35.275 -13.428 14.486 1.00 39.80 617 ASP B CA 1
ATOM 8349 C C . ASP B 1 438 ? 34.047 -14.077 13.815 1.00 39.58 617 ASP B C 1
ATOM 8350 O O . ASP B 1 438 ? 33.232 -14.719 14.486 1.00 38.35 617 ASP B O 1
ATOM 8355 N N . ILE B 1 439 ? 33.931 -13.935 12.498 1.00 39.12 618 ILE B N 1
ATOM 8356 C CA . ILE B 1 439 ? 32.782 -14.485 11.795 1.00 39.55 618 ILE B CA 1
ATOM 8357 C C . ILE B 1 439 ? 32.821 -16.021 11.666 1.00 39.08 618 ILE B C 1
ATOM 8358 O O . ILE B 1 439 ? 31.791 -16.696 11.784 1.00 38.77 618 ILE B O 1
ATOM 8363 N N . LEU B 1 440 ? 34.017 -16.561 11.453 1.00 38.81 619 LEU B N 1
ATOM 8364 C CA . LEU B 1 440 ? 34.228 -18.003 11.393 1.00 37.69 619 LEU B CA 1
ATOM 8365 C C . LEU B 1 440 ? 33.824 -18.671 12.706 1.00 37.17 619 LEU B C 1
ATOM 8366 O O . LEU B 1 440 ? 33.119 -19.680 12.701 1.00 36.24 619 LEU B O 1
ATOM 8371 N N . LYS B 1 441 ? 34.263 -18.092 13.822 1.00 36.18 620 LYS B N 1
ATOM 8372 C CA . LYS B 1 441 ? 33.947 -18.614 15.134 1.00 36.37 620 LYS B CA 1
ATOM 8373 C C . LYS B 1 441 ? 32.439 -18.641 15.331 1.00 37.53 620 LYS B C 1
ATOM 8374 O O . LYS B 1 441 ? 31.871 -19.642 15.769 1.00 38.54 620 LYS B O 1
ATOM 8380 N N . LYS B 1 442 ? 31.802 -17.526 14.996 1.00 38.07 621 LYS B N 1
ATOM 8381 C CA . LYS B 1 442 ? 30.368 -17.374 15.091 1.00 38.43 621 LYS B CA 1
ATOM 8382 C C . LYS B 1 442 ? 29.587 -18.398 14.244 1.00 38.62 621 LYS B C 1
ATOM 8383 O O . LYS B 1 442 ? 28.629 -19.010 14.731 1.00 38.16 621 LYS B O 1
ATOM 8389 N N . LEU B 1 443 ? 29.999 -18.589 12.993 1.00 38.96 622 LEU B N 1
ATOM 8390 C CA . LEU B 1 443 ? 29.358 -19.571 12.129 1.00 40.56 622 LEU B CA 1
ATOM 8391 C C . LEU B 1 443 ? 29.632 -21.013 12.578 1.00 42.69 622 LEU B C 1
ATOM 8392 O O . LEU B 1 443 ? 28.790 -21.901 12.402 1.00 42.62 622 LEU B O 1
ATOM 8405 N N . SER B 1 445 ? 30.062 -21.950 15.786 1.00 44.72 624 SER B N 1
ATOM 8406 C CA . SER B 1 445 ? 29.223 -22.227 16.940 1.00 44.32 624 SER B CA 1
ATOM 8407 C C . SER B 1 445 ? 27.769 -22.523 16.547 1.00 43.53 624 SER B C 1
ATOM 8408 O O . SER B 1 445 ? 27.120 -23.335 17.196 1.00 43.30 624 SER B O 1
ATOM 8411 N N . CYS B 1 446 ? 27.276 -21.898 15.474 1.00 42.38 625 CYS B N 1
ATOM 8412 C CA . CYS B 1 446 ? 25.959 -22.234 14.923 1.00 41.32 625 CYS B CA 1
ATOM 8413 C C . CYS B 1 446 ? 25.870 -23.710 14.527 1.00 40.48 625 CYS B C 1
ATOM 8414 O O . CYS B 1 446 ? 24.795 -24.312 14.574 1.00 40.92 625 CYS B O 1
ATOM 8417 N N . LEU B 1 447 ? 26.998 -24.279 14.110 1.00 38.78 626 LEU B N 1
ATOM 8418 C CA . LEU B 1 447 ? 27.051 -25.674 13.678 1.00 37.39 626 LEU B CA 1
ATOM 8419 C C . LEU B 1 447 ? 26.973 -26.675 14.829 1.00 37.80 626 LEU B C 1
ATOM 8420 O O . LEU B 1 447 ? 26.502 -27.794 14.649 1.00 36.78 626 LEU B O 1
ATOM 8425 N N . SER B 1 448 ? 27.429 -26.256 16.007 1.00 39.56 627 SER B N 1
ATOM 8426 C CA . SER B 1 448 ? 27.677 -27.159 17.123 1.00 41.84 627 SER B CA 1
ATOM 8427 C C . SER B 1 448 ? 26.897 -26.818 18.399 1.00 42.79 627 SER B C 1
ATOM 8428 O O . SER B 1 448 ? 27.014 -27.510 19.406 1.00 42.85 627 SER B O 1
ATOM 8431 N N . CYS B 1 449 ? 26.148 -25.724 18.349 1.00 45.17 628 CYS B N 1
ATOM 8432 C CA . CYS B 1 449 ? 25.156 -25.327 19.364 1.00 47.51 628 CYS B CA 1
ATOM 8433 C C . CYS B 1 449 ? 24.429 -26.459 20.072 1.00 47.77 628 CYS B C 1
ATOM 8434 O O . CYS B 1 449 ? 23.792 -27.280 19.417 1.00 47.11 628 CYS B O 1
ATOM 8437 N N . GLU B 1 450 ? 24.486 -26.466 21.400 1.00 49.31 629 GLU B N 1
ATOM 8438 C CA . GLU B 1 450 ? 23.803 -27.490 22.207 1.00 51.35 629 GLU B CA 1
ATOM 8439 C C . GLU B 1 450 ? 23.159 -26.886 23.450 1.00 52.11 629 GLU B C 1
ATOM 8440 O O . GLU B 1 450 ? 22.100 -26.264 23.366 1.00 53.49 629 GLU B O 1
ATOM 8450 N N . ASP B 1 453 ? 16.204 -25.919 21.049 1.00 77.68 632 ASP B N 1
ATOM 8451 C CA . ASP B 1 453 ? 14.975 -26.127 20.261 1.00 73.65 632 ASP B CA 1
ATOM 8452 C C . ASP B 1 453 ? 14.636 -24.912 19.389 1.00 70.38 632 ASP B C 1
ATOM 8453 O O . ASP B 1 453 ? 14.178 -23.874 19.890 1.00 70.66 632 ASP B O 1
ATOM 8455 N N . THR B 1 454 ? 14.871 -25.056 18.085 1.00 65.63 633 THR B N 1
ATOM 8456 C CA . THR B 1 454 ? 14.724 -23.971 17.112 1.00 60.67 633 THR B CA 1
ATOM 8457 C C . THR B 1 454 ? 14.419 -24.591 15.745 1.00 56.94 633 THR B C 1
ATOM 8458 O O . THR B 1 454 ? 15.289 -25.201 15.140 1.00 56.45 633 THR B O 1
ATOM 8462 N N . PRO B 1 455 ? 13.176 -24.454 15.258 1.00 53.80 634 PRO B N 1
ATOM 8463 C CA . PRO B 1 455 ? 12.788 -25.113 14.002 1.00 51.42 634 PRO B CA 1
ATOM 8464 C C . PRO B 1 455 ? 13.647 -24.740 12.784 1.00 49.37 634 PRO B C 1
ATOM 8465 O O . PRO B 1 455 ? 13.800 -25.551 11.871 1.00 48.68 634 PRO B O 1
ATOM 8469 N N . GLY B 1 456 ? 14.196 -23.525 12.774 1.00 47.31 635 GLY B N 1
ATOM 8470 C CA . GLY B 1 456 ? 15.036 -23.056 11.670 1.00 45.25 635 GLY B CA 1
ATOM 8471 C C . GLY B 1 456 ? 16.434 -23.672 11.616 1.00 43.80 635 GLY B C 1
ATOM 8472 O O . GLY B 1 456 ? 17.056 -23.706 10.550 1.00 43.09 635 GLY B O 1
ATOM 8473 N N . LEU B 1 457 ? 16.910 -24.166 12.762 1.00 41.69 636 LEU B N 1
ATOM 8474 C CA . LEU B 1 457 ? 18.265 -24.717 12.911 1.00 40.78 636 LEU B CA 1
ATOM 8475 C C . LEU B 1 457 ? 18.761 -25.643 11.789 1.00 39.35 636 LEU B C 1
ATOM 8476 O O . LEU B 1 457 ? 19.849 -25.436 11.254 1.00 39.11 636 LEU B O 1
ATOM 8481 N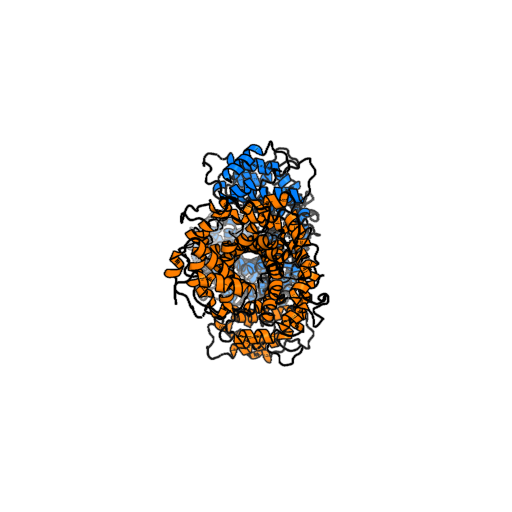 N . LEU B 1 458 ? 17.970 -26.644 11.430 1.00 38.34 637 LEU B N 1
ATOM 8482 C CA . LEU B 1 458 ? 18.388 -27.606 10.412 1.00 38.02 637 LEU B CA 1
ATOM 8483 C C . LEU B 1 458 ? 18.769 -26.929 9.092 1.00 37.59 637 LEU B C 1
ATOM 8484 O O . LEU B 1 458 ? 19.814 -27.216 8.516 1.00 38.26 637 LEU B O 1
ATOM 8489 N N . GLU B 1 459 ? 17.914 -26.026 8.641 1.00 36.82 638 GLU B N 1
ATOM 8490 C CA . GLU B 1 459 ? 18.088 -25.303 7.397 1.00 36.48 638 GLU B CA 1
ATOM 8491 C C . GLU B 1 459 ? 19.244 -24.296 7.484 1.00 34.43 638 GLU B C 1
ATOM 8492 O O . GLU B 1 459 ? 19.896 -24.017 6.483 1.00 34.21 638 GLU B O 1
ATOM 8498 N N . LEU B 1 460 ? 19.508 -23.770 8.677 1.00 32.51 639 LEU B N 1
ATOM 8499 C CA . LEU B 1 460 ? 20.647 -22.892 8.881 1.00 31.20 639 LEU B CA 1
ATOM 8500 C C . LEU B 1 460 ? 21.980 -23.666 8.821 1.00 32.05 639 LEU B C 1
ATOM 8501 O O . LEU B 1 460 ? 22.989 -23.152 8.319 1.00 32.16 639 LEU B O 1
ATOM 8506 N N . ARG B 1 461 ? 21.983 -24.894 9.330 1.00 31.21 640 ARG B N 1
ATOM 8507 C CA . ARG B 1 461 ? 23.211 -25.681 9.375 1.00 30.21 640 ARG B CA 1
ATOM 8508 C C . ARG B 1 461 ? 23.552 -26.200 7.993 1.00 30.39 640 ARG B C 1
ATOM 8509 O O . ARG B 1 461 ? 24.716 -26.287 7.615 1.00 30.40 640 ARG B O 1
ATOM 8517 N N . SER B 1 462 ? 22.523 -26.491 7.222 1.00 30.28 641 SER B N 1
ATOM 8518 C CA . SER B 1 462 ? 22.717 -26.928 5.861 1.00 30.99 641 SER B CA 1
ATOM 8519 C C . SER B 1 462 ? 23.300 -25.797 4.999 1.00 31.12 641 SER B C 1
ATOM 8520 O O . SER B 1 462 ? 24.182 -26.027 4.174 1.00 32.74 641 SER B O 1
ATOM 8523 N N . THR B 1 463 ? 22.827 -24.578 5.234 1.00 30.10 642 THR B N 1
ATOM 8524 C CA . THR B 1 463 ? 23.207 -23.401 4.460 1.00 28.67 642 THR B CA 1
ATOM 8525 C C . THR B 1 463 ? 24.614 -22.919 4.819 1.00 28.47 642 THR B C 1
ATOM 8526 O O . THR B 1 463 ? 25.340 -22.410 3.955 1.00 29.50 642 THR B O 1
ATOM 8530 N N . ILE B 1 464 ? 25.000 -23.075 6.084 1.00 27.08 643 ILE B N 1
ATOM 8531 C CA . ILE B 1 464 ? 26.358 -22.764 6.514 1.00 26.26 643 ILE B CA 1
ATOM 8532 C C . ILE B 1 464 ? 27.373 -23.674 5.825 1.00 27.71 643 ILE B C 1
ATOM 8533 O O . ILE B 1 464 ? 28.401 -23.192 5.342 1.00 27.84 643 ILE B O 1
ATOM 8538 N N . LEU B 1 465 ? 27.088 -24.978 5.777 1.00 28.18 644 LEU B N 1
ATOM 8539 C CA . LEU B 1 465 ? 27.985 -25.912 5.099 1.00 29.69 644 LEU B CA 1
ATOM 8540 C C . LEU B 1 465 ? 28.154 -25.518 3.631 1.00 30.95 644 LEU B C 1
ATOM 8541 O O . LEU B 1 465 ? 29.258 -25.583 3.091 1.00 31.17 644 LEU B O 1
ATOM 8546 N N . ARG B 1 466 ? 27.063 -25.086 3.007 1.00 32.04 645 ARG B N 1
ATOM 8547 C CA . ARG B 1 466 ? 27.101 -24.643 1.615 1.00 33.74 645 ARG B CA 1
ATOM 8548 C C . ARG B 1 466 ? 27.923 -23.360 1.442 1.00 33.00 645 ARG B C 1
ATOM 8549 O O . ARG B 1 466 ? 28.577 -23.173 0.424 1.00 32.09 645 ARG B O 1
ATOM 8557 N N . SER B 1 467 ? 27.867 -22.479 2.436 1.00 33.08 646 SER B N 1
ATOM 8558 C CA . SER B 1 467 ? 28.640 -21.241 2.404 1.00 32.83 646 SER B CA 1
ATOM 8559 C C . SER B 1 467 ? 30.132 -21.556 2.447 1.00 32.55 646 SER B C 1
ATOM 8560 O O . SER B 1 467 ? 30.892 -21.091 1.602 1.00 33.14 646 SER B O 1
ATOM 8563 N N . PHE B 1 468 ? 30.533 -22.374 3.415 1.00 31.55 647 PHE B N 1
ATOM 8564 C CA . PHE B 1 468 ? 31.905 -22.826 3.503 1.00 31.23 647 PHE B CA 1
ATOM 8565 C C . PHE B 1 468 ? 32.375 -23.516 2.227 1.00 30.62 647 PHE B C 1
ATOM 8566 O O . PHE B 1 468 ? 33.495 -23.279 1.777 1.00 29.98 647 PHE B O 1
ATOM 8574 N N . ILE B 1 469 ? 31.512 -24.341 1.635 1.00 30.11 648 ILE B N 1
ATOM 8575 C CA . ILE B 1 469 ? 31.829 -24.996 0.378 1.00 30.07 648 ILE B CA 1
ATOM 8576 C C . ILE B 1 469 ? 32.149 -23.949 -0.690 1.00 31.78 648 ILE B C 1
ATOM 8577 O O . ILE B 1 469 ? 33.195 -24.027 -1.348 1.00 32.64 648 ILE B O 1
ATOM 8582 N N . LEU B 1 470 ? 31.283 -22.946 -0.816 1.00 32.18 649 LEU B N 1
ATOM 8583 C CA . LEU B 1 470 ? 31.445 -21.904 -1.827 1.00 31.50 649 LEU B CA 1
ATOM 8584 C C . LEU B 1 470 ? 32.630 -20.979 -1.562 1.00 31.34 649 LEU B C 1
ATOM 8585 O O . LEU B 1 470 ? 33.391 -20.707 -2.467 1.00 31.06 649 LEU B O 1
ATOM 8590 N N . LEU B 1 471 ? 32.792 -20.506 -0.336 1.00 32.01 650 LEU B N 1
ATOM 8591 C CA . LEU B 1 471 ? 33.937 -19.666 0.007 1.00 33.41 650 LEU B CA 1
ATOM 8592 C C . LEU B 1 471 ? 35.264 -20.347 -0.329 1.00 34.62 650 LEU B C 1
ATOM 8593 O O . LEU B 1 471 ? 36.191 -19.714 -0.813 1.00 35.28 650 LEU B O 1
ATOM 8598 N N . LEU B 1 472 ? 35.344 -21.645 -0.076 1.00 35.91 651 LEU B N 1
ATOM 8599 C CA . LEU B 1 472 ? 36.581 -22.375 -0.285 1.00 36.66 651 LEU B CA 1
ATOM 8600 C C . LEU B 1 472 ? 36.802 -22.705 -1.756 1.00 37.51 651 LEU B C 1
ATOM 8601 O O . LEU B 1 472 ? 37.931 -22.926 -2.170 1.00 37.74 651 LEU B O 1
ATOM 8606 N N . ARG B 1 473 ? 35.734 -22.716 -2.544 1.00 37.64 652 ARG B N 1
ATOM 8607 C CA . ARG B 1 473 ? 35.864 -22.942 -3.974 1.00 38.63 652 ARG B CA 1
ATOM 8608 C C . ARG B 1 473 ? 36.109 -21.652 -4.755 1.00 38.31 652 ARG B C 1
ATOM 8609 O O . ARG B 1 473 ? 36.387 -21.706 -5.945 1.00 38.44 652 ARG B O 1
ATOM 8617 N N . THR B 1 474 ? 36.003 -20.494 -4.104 1.00 39.07 653 THR B N 1
ATOM 8618 C CA . THR B 1 474 ? 36.239 -19.234 -4.816 1.00 39.48 653 THR B CA 1
ATOM 8619 C C . THR B 1 474 ? 37.729 -18.890 -4.737 1.00 39.61 653 THR B C 1
ATOM 8620 O O . THR B 1 474 ? 38.273 -18.724 -3.640 1.00 39.44 653 THR B O 1
ATOM 8624 N N . PRO B 1 475 ? 38.387 -18.805 -5.907 1.00 40.01 654 PRO B N 1
ATOM 8625 C CA . PRO B 1 475 ? 39.852 -18.714 -6.102 1.00 39.52 654 PRO B CA 1
ATOM 8626 C C . PRO B 1 475 ? 40.571 -17.647 -5.284 1.00 38.88 654 PRO B C 1
ATOM 8627 O O . PRO B 1 475 ? 41.640 -17.922 -4.722 1.00 38.98 654 PRO B O 1
ATOM 8631 N N . PHE B 1 476 ? 39.997 -16.456 -5.185 1.00 37.80 655 PHE B N 1
ATOM 8632 C CA . PHE B 1 476 ? 40.670 -15.375 -4.465 1.00 37.64 655 PHE B CA 1
ATOM 8633 C C . PHE B 1 476 ? 40.504 -15.375 -2.944 1.00 38.07 655 PHE B C 1
ATOM 8634 O O . PHE B 1 476 ? 41.031 -14.489 -2.273 1.00 38.71 655 PHE B O 1
ATOM 8642 N N . VAL B 1 477 ? 39.769 -16.337 -2.394 1.00 38.14 656 VAL B N 1
ATOM 8643 C CA . VAL B 1 477 ? 39.631 -16.417 -0.939 1.00 39.11 656 VAL B CA 1
ATOM 8644 C C . VAL B 1 477 ? 40.821 -17.198 -0.360 1.00 39.89 656 VAL B C 1
ATOM 8645 O O . VAL B 1 477 ? 41.107 -18.288 -0.825 1.00 39.01 656 VAL B O 1
ATOM 8649 N N . PRO B 1 478 ? 41.534 -16.621 0.625 1.00 41.45 657 PRO B N 1
ATOM 8650 C CA . PRO B 1 478 ? 42.634 -17.316 1.306 1.00 43.02 657 PRO B CA 1
ATOM 8651 C C . PRO B 1 478 ? 42.172 -18.489 2.173 1.00 45.29 657 PRO B C 1
ATOM 8652 O O . PRO B 1 478 ? 41.243 -18.331 2.977 1.00 46.25 657 PRO B O 1
ATOM 8656 N N . LYS B 1 479 ? 42.838 -19.638 2.018 1.00 46.20 658 LYS B N 1
ATOM 8657 C CA . LYS B 1 479 ? 42.465 -20.873 2.707 1.00 47.82 658 LYS B CA 1
ATOM 8658 C C . LYS B 1 479 ? 43.321 -21.209 3.932 1.00 48.87 658 LYS B C 1
ATOM 8659 O O . LYS B 1 479 ? 42.951 -22.057 4.749 1.00 49.79 658 LYS B O 1
ATOM 8665 N N . ASP B 1 480 ? 44.461 -20.539 4.056 1.00 49.05 659 ASP B N 1
ATOM 8666 C CA . ASP B 1 480 ? 45.486 -20.899 5.025 1.00 48.49 659 ASP B CA 1
ATOM 8667 C C . ASP B 1 480 ? 45.097 -20.670 6.483 1.00 48.08 659 ASP B C 1
ATOM 8668 O O . ASP B 1 480 ? 45.572 -21.383 7.365 1.00 49.15 659 ASP B O 1
ATOM 8673 N N . GLY B 1 481 ? 44.246 -19.683 6.744 1.00 47.38 660 GLY B N 1
ATOM 8674 C CA . GLY B 1 481 ? 43.837 -19.368 8.120 1.00 46.19 660 GLY B CA 1
ATOM 8675 C C . GLY B 1 481 ? 42.618 -20.122 8.649 1.00 45.55 660 GLY B C 1
ATOM 8676 O O . GLY B 1 481 ? 42.313 -20.042 9.838 1.00 45.73 660 GLY B O 1
ATOM 8677 N N . VAL B 1 482 ? 41.931 -20.859 7.777 1.00 44.60 661 VAL B N 1
ATOM 8678 C CA . VAL B 1 482 ? 40.618 -21.445 8.093 1.00 44.24 661 VAL B CA 1
ATOM 8679 C C . VAL B 1 482 ? 40.645 -22.525 9.190 1.00 43.36 661 VAL B C 1
ATOM 8680 O O . VAL B 1 482 ? 39.840 -22.492 10.120 1.00 43.05 661 VAL B O 1
ATOM 8684 N N . LEU B 1 483 ? 41.578 -23.467 9.086 1.00 42.23 662 LEU B N 1
ATOM 8685 C CA . LEU B 1 483 ? 41.660 -24.569 10.036 1.00 41.26 662 LEU B CA 1
ATOM 8686 C C . LEU B 1 483 ? 42.497 -24.290 11.279 1.00 41.52 662 LEU B C 1
ATOM 8687 O O . LEU B 1 483 ? 42.699 -25.189 12.088 1.00 42.10 662 LEU B O 1
ATOM 8692 N N . ASN B 1 484 ? 42.976 -23.058 11.432 1.00 41.89 663 ASN B N 1
ATOM 8693 C CA . ASN B 1 484 ? 43.760 -22.673 12.616 1.00 42.95 663 ASN B CA 1
ATOM 8694 C C . ASN B 1 484 ? 42.899 -21.969 13.659 1.00 42.72 663 ASN B C 1
ATOM 8695 O O . ASN B 1 484 ? 43.380 -21.575 14.734 1.00 42.42 663 ASN B O 1
ATOM 8700 N N . VAL B 1 485 ? 41.629 -21.795 13.321 1.00 42.19 664 VAL B N 1
ATOM 8701 C CA . VAL B 1 485 ? 40.699 -21.093 14.178 1.00 42.57 664 VAL B CA 1
ATOM 8702 C C . VAL B 1 485 ? 40.011 -22.078 15.135 1.00 42.80 664 VAL B C 1
ATOM 8703 O O . VAL B 1 485 ? 39.343 -23.012 14.699 1.00 42.10 664 VAL B O 1
ATOM 8707 N N . ILE B 1 486 ? 40.202 -21.857 16.430 1.00 43.26 665 ILE B N 1
ATOM 8708 C CA . ILE B 1 486 ? 39.685 -22.729 17.471 1.00 45.51 665 ILE B CA 1
ATOM 8709 C C . ILE B 1 486 ? 38.653 -21.947 18.275 1.00 47.19 665 ILE B C 1
ATOM 8710 O O . ILE B 1 486 ? 38.909 -20.822 18.693 1.00 47.76 665 ILE B O 1
ATOM 8715 N N . ASP B 1 487 ? 37.476 -22.521 18.481 1.00 48.94 666 ASP B N 1
ATOM 8716 C CA . ASP B 1 487 ? 36.467 -21.828 19.270 1.00 50.87 666 ASP B CA 1
ATOM 8717 C C . ASP B 1 487 ? 36.818 -21.919 20.755 1.00 51.69 666 ASP B C 1
ATOM 8718 O O . ASP B 1 487 ? 37.541 -22.821 21.164 1.00 51.12 666 ASP B O 1
ATOM 8723 N N . GLU B 1 488 ? 36.318 -20.971 21.545 1.00 53.69 667 GLU B N 1
ATOM 8724 C CA . GLU B 1 488 ? 36.624 -20.904 22.979 1.00 55.21 667 GLU B CA 1
ATOM 8725 C C . GLU B 1 488 ? 35.796 -21.903 23.781 1.00 56.15 667 GLU B C 1
ATOM 8726 O O . GLU B 1 488 ? 36.146 -22.243 24.908 1.00 57.07 667 GLU B O 1
ATOM 8728 N N . ASN B 1 489 ? 34.707 -22.376 23.180 1.00 56.71 668 ASN B N 1
ATOM 8729 C CA . ASN B 1 489 ? 33.711 -23.190 23.864 1.00 56.67 668 ASN B CA 1
ATOM 8730 C C . ASN B 1 489 ? 34.065 -24.673 23.850 1.00 55.92 668 ASN B C 1
ATOM 8731 O O . ASN B 1 489 ? 34.357 -25.256 24.888 1.00 56.54 668 ASN B O 1
ATOM 8736 N N . ARG B 1 490 ? 34.031 -25.276 22.667 1.00 54.63 669 ARG B N 1
ATOM 8737 C CA . ARG B 1 490 ? 34.341 -26.688 22.495 1.00 53.18 669 ARG B CA 1
ATOM 8738 C C . ARG B 1 490 ? 35.833 -26.927 22.306 1.00 52.96 669 ARG B C 1
ATOM 8739 O O . ARG B 1 490 ? 36.287 -28.075 22.331 1.00 52.93 669 ARG B O 1
ATOM 8747 N N . LYS B 1 491 ? 36.587 -25.842 22.104 1.00 52.14 670 LYS B N 1
ATOM 8748 C CA . LYS B 1 491 ? 38.020 -25.905 21.803 1.00 51.02 670 LYS B CA 1
ATOM 8749 C C . LYS B 1 491 ? 38.291 -26.786 20.584 1.00 49.15 670 LYS B C 1
ATOM 8750 O O . LYS B 1 491 ? 39.212 -27.598 20.595 1.00 49.05 670 LYS B O 1
ATOM 8756 N N . GLU B 1 492 ? 37.480 -26.622 19.542 1.00 47.01 671 GLU B N 1
ATOM 8757 C CA . GLU B 1 492 ? 37.627 -27.388 18.299 1.00 45.52 671 GLU B CA 1
ATOM 8758 C C . GLU B 1 492 ? 37.814 -26.477 17.098 1.00 43.54 671 GLU B C 1
ATOM 8759 O O . GLU B 1 492 ? 37.487 -25.292 17.148 1.00 43.25 671 GLU B O 1
ATOM 8765 N N . ASN B 1 493 ? 38.357 -27.027 16.022 1.00 40.99 672 ASN B N 1
ATOM 8766 C CA . ASN B 1 493 ? 38.428 -26.290 14.775 1.00 39.16 672 ASN B CA 1
ATOM 8767 C C . ASN B 1 493 ? 37.249 -26.652 13.877 1.00 37.88 672 ASN B C 1
ATOM 8768 O O . ASN B 1 493 ? 36.357 -27.411 14.282 1.00 36.88 672 ASN B O 1
ATOM 8773 N N . LEU B 1 494 ? 37.259 -26.124 12.658 1.00 36.44 673 LEU B N 1
ATOM 8774 C CA . LEU B 1 494 ? 36.137 -26.268 11.742 1.00 36.18 673 LEU B CA 1
ATOM 8775 C C . LEU B 1 494 ? 35.681 -27.715 11.554 1.00 35.62 673 LEU B C 1
ATOM 8776 O O . LEU B 1 494 ? 34.490 -27.983 11.475 1.00 34.82 673 LEU B O 1
ATOM 8781 N N . ILE B 1 495 ? 36.626 -28.649 11.494 1.00 35.78 674 ILE B N 1
ATOM 8782 C CA . ILE B 1 495 ? 36.272 -30.046 11.261 1.00 34.70 674 ILE B CA 1
ATOM 8783 C C . ILE B 1 495 ? 35.387 -30.601 12.370 1.00 33.97 674 ILE B C 1
ATOM 8784 O O . ILE B 1 495 ? 34.417 -31.310 12.090 1.00 34.77 674 ILE B O 1
ATOM 8789 N N . GLY B 1 496 ? 35.737 -30.281 13.611 1.00 32.13 675 GLY B N 1
ATOM 8790 C CA . GLY B 1 496 ? 35.019 -30.764 14.773 1.00 31.92 675 GLY B CA 1
ATOM 8791 C C . GLY B 1 496 ? 33.590 -30.256 14.832 1.00 32.68 675 GLY B C 1
ATOM 8792 O O . GLY B 1 496 ? 32.667 -31.021 15.133 1.00 33.73 675 GLY B O 1
ATOM 8793 N N . HIS B 1 497 ? 33.401 -28.967 14.551 1.00 31.77 676 HIS B N 1
ATOM 8794 C CA . HIS B 1 497 ? 32.065 -28.385 14.478 1.00 31.11 676 HIS B CA 1
ATOM 8795 C C . HIS B 1 497 ? 31.244 -29.018 13.357 1.00 31.65 676 HIS B C 1
ATOM 8796 O O . HIS B 1 497 ? 30.051 -29.282 13.527 1.00 33.00 676 HIS B O 1
ATOM 8803 N N . ILE B 1 498 ? 31.880 -29.285 12.224 1.00 31.21 677 ILE B N 1
ATOM 8804 C CA . ILE B 1 498 ? 31.215 -29.976 11.115 1.00 31.45 677 ILE B CA 1
ATOM 8805 C C . ILE B 1 498 ? 30.741 -31.371 11.532 1.00 32.90 677 ILE B C 1
ATOM 8806 O O . ILE B 1 498 ? 29.638 -31.789 11.184 1.00 33.19 677 ILE B O 1
ATOM 8811 N N . CYS B 1 499 ? 31.578 -32.082 12.281 1.00 34.54 678 CYS B N 1
ATOM 8812 C CA . CYS B 1 499 ? 31.255 -33.441 12.727 1.00 35.13 678 CYS B CA 1
ATOM 8813 C C . CYS B 1 499 ? 30.162 -33.444 13.792 1.00 34.88 678 CYS B C 1
ATOM 8814 O O . CYS B 1 499 ? 29.334 -34.345 13.828 1.00 35.78 678 CYS B O 1
ATOM 8817 N N . ALA B 1 500 ? 30.155 -32.424 14.644 1.00 34.64 679 ALA B N 1
ATOM 8818 C CA . ALA B 1 500 ? 29.095 -32.238 15.619 1.00 34.86 679 ALA B CA 1
ATOM 8819 C C . ALA B 1 500 ? 27.717 -32.010 14.969 1.00 35.63 679 ALA B C 1
ATOM 8820 O O . ALA B 1 500 ? 26.722 -32.512 15.469 1.00 36.54 679 ALA B O 1
ATOM 8822 N N . ALA B 1 501 ? 27.659 -31.278 13.858 1.00 36.12 680 ALA B N 1
ATOM 8823 C CA . ALA B 1 501 ? 26.392 -31.062 13.145 1.00 36.78 680 ALA B CA 1
ATOM 8824 C C . ALA B 1 501 ? 25.888 -32.334 12.470 1.00 37.41 680 ALA B C 1
ATOM 8825 O O . ALA B 1 501 ? 24.679 -32.558 12.370 1.00 37.06 680 ALA B O 1
ATOM 8827 N N . TYR B 1 502 ? 26.836 -33.148 12.009 1.00 37.98 681 TYR B N 1
ATOM 8828 C CA . TYR B 1 502 ? 26.579 -34.417 11.339 1.00 38.33 681 TYR B CA 1
ATOM 8829 C C . TYR B 1 502 ? 26.038 -35.446 12.336 1.00 39.12 681 TYR B C 1
ATOM 8830 O O . TYR B 1 502 ? 25.019 -36.089 12.082 1.00 38.52 681 TYR B O 1
ATOM 8839 N N . SER B 1 503 ? 26.710 -35.584 13.477 1.00 39.58 682 SER B N 1
ATOM 8840 C CA . SER B 1 503 ? 26.197 -36.413 14.563 1.00 40.57 682 SER B CA 1
ATOM 8841 C C . SER B 1 503 ? 24.787 -35.996 14.967 1.00 40.75 682 SER B C 1
ATOM 8842 O O . SER B 1 503 ? 23.930 -36.850 15.224 1.00 41.55 682 SER B O 1
ATOM 8845 N N . TRP B 1 504 ? 24.556 -34.684 14.993 1.00 39.93 683 TRP B N 1
ATOM 8846 C CA . TRP B 1 504 ? 23.296 -34.104 15.434 1.00 39.70 683 TRP B CA 1
ATOM 8847 C C . TRP B 1 504 ? 22.147 -34.437 14.495 1.00 40.30 683 TRP B C 1
ATOM 8848 O O . TRP B 1 504 ? 21.013 -34.624 14.926 1.00 41.04 683 TRP B O 1
ATOM 8859 N N . VAL B 1 505 ? 22.448 -34.522 13.211 1.00 41.31 684 VAL B N 1
ATOM 8860 C CA . VAL B 1 505 ? 21.416 -34.724 12.214 1.00 42.13 684 VAL B CA 1
ATOM 8861 C C . VAL B 1 505 ? 20.856 -36.153 12.269 1.00 43.15 684 VAL B C 1
ATOM 8862 O O . VAL B 1 505 ? 19.706 -36.397 11.905 1.00 43.23 684 VAL B O 1
ATOM 8866 N N . PHE B 1 506 ? 21.669 -37.091 12.734 1.00 44.24 685 PHE B N 1
ATOM 8867 C CA . PHE B 1 506 ? 21.225 -38.467 12.840 1.00 46.02 685 PHE B CA 1
ATOM 8868 C C . PHE B 1 506 ? 20.425 -38.708 14.109 1.00 47.76 685 PHE B C 1
ATOM 8869 O O . PHE B 1 506 ? 19.673 -39.678 14.185 1.00 48.41 685 PHE B O 1
ATOM 8877 N N . ARG B 1 507 ? 20.571 -37.803 15.079 1.00 49.47 686 ARG B N 1
ATOM 8878 C CA . ARG B 1 507 ? 19.866 -37.870 16.354 1.00 51.25 686 ARG B CA 1
ATOM 8879 C C . ARG B 1 507 ? 18.512 -37.161 16.328 1.00 52.83 686 ARG B C 1
ATOM 8880 O O . ARG B 1 507 ? 17.763 -37.223 17.306 1.00 53.41 686 ARG B O 1
ATOM 8888 N N . GLN B 1 508 ? 18.201 -36.482 15.224 1.00 54.66 687 GLN B N 1
ATOM 8889 C CA . GLN B 1 508 ? 16.938 -35.751 15.097 1.00 56.23 687 GLN B CA 1
ATOM 8890 C C . GLN B 1 508 ? 15.773 -36.694 14.826 1.00 58.71 687 GLN B C 1
ATOM 8891 O O . GLN B 1 508 ? 15.982 -37.779 14.267 1.00 59.05 687 GLN B O 1
ATOM 8897 N N . PRO B 1 509 ? 14.539 -36.280 15.207 1.00 60.91 688 PRO B N 1
ATOM 8898 C CA . PRO B 1 509 ? 13.337 -37.073 14.933 1.00 62.35 688 PRO B CA 1
ATOM 8899 C C . PRO B 1 509 ? 13.159 -37.288 13.440 1.00 63.92 688 PRO B C 1
ATOM 8900 O O . PRO B 1 509 ? 13.416 -36.376 12.649 1.00 64.43 688 PRO B O 1
ATOM 8904 N N . ASN B 1 510 ? 12.737 -38.490 13.062 1.00 65.29 689 ASN B N 1
ATOM 8905 C CA . ASN B 1 510 ? 12.488 -38.801 11.666 1.00 66.81 689 ASN B CA 1
ATOM 8906 C C . ASN B 1 510 ? 11.123 -38.282 11.238 1.00 67.49 689 ASN B C 1
ATOM 8907 O O . ASN B 1 510 ? 10.143 -38.410 11.973 1.00 68.15 689 ASN B O 1
ATOM 8912 N N . ASN B 1 511 ? 11.077 -37.681 10.054 1.00 67.91 690 ASN B N 1
ATOM 8913 C CA . ASN B 1 511 ? 9.919 -36.917 9.607 1.00 68.28 690 ASN B CA 1
ATOM 8914 C C . ASN B 1 511 ? 9.965 -36.721 8.101 1.00 68.28 690 ASN B C 1
ATOM 8915 O O . ASN B 1 511 ? 11.024 -36.434 7.531 1.00 68.70 690 ASN B O 1
ATOM 8920 N N . THR B 1 512 ? 8.807 -36.866 7.465 1.00 67.91 691 THR B N 1
ATOM 8921 C CA . THR B 1 512 ? 8.682 -36.741 6.011 1.00 67.36 691 THR B CA 1
ATOM 8922 C C . THR B 1 512 ? 8.944 -35.304 5.540 1.00 66.50 691 THR B C 1
ATOM 8923 O O . THR B 1 512 ? 9.377 -35.077 4.411 1.00 66.56 691 THR B O 1
ATOM 8927 N N . ARG B 1 513 ? 8.683 -34.346 6.418 1.00 65.42 692 ARG B N 1
ATOM 8928 C CA . ARG B 1 513 ? 8.794 -32.940 6.082 1.00 64.98 692 ARG B CA 1
ATOM 8929 C C . ARG B 1 513 ? 10.257 -32.472 6.063 1.00 63.79 692 ARG B C 1
ATOM 8930 O O . ARG B 1 513 ? 10.631 -31.616 5.263 1.00 63.96 692 ARG B O 1
ATOM 8938 N N . THR B 1 514 ? 11.082 -33.052 6.928 1.00 62.07 693 THR B N 1
ATOM 8939 C CA . THR B 1 514 ? 12.473 -32.630 7.061 1.00 59.99 693 THR B CA 1
ATOM 8940 C C . THR B 1 514 ? 13.486 -33.556 6.369 1.00 59.22 693 THR B C 1
ATOM 8941 O O . THR B 1 514 ? 14.654 -33.188 6.231 1.00 59.08 693 THR B O 1
ATOM 8945 N N . GLN B 1 515 ? 13.047 -34.737 5.926 1.00 57.91 694 GLN B N 1
ATOM 8946 C CA . GLN B 1 515 ? 13.956 -35.708 5.288 1.00 56.68 694 GLN B CA 1
ATOM 8947 C C . GLN B 1 515 ? 14.801 -35.108 4.173 1.00 54.87 694 GLN B C 1
ATOM 8948 O O . GLN B 1 515 ? 15.982 -35.430 4.044 1.00 54.52 694 GLN B O 1
ATOM 8954 N N . SER B 1 516 ? 14.177 -34.252 3.372 1.00 52.76 695 SER B N 1
ATOM 8955 C CA . SER B 1 516 ? 14.827 -33.597 2.250 1.00 51.05 695 SER B CA 1
ATOM 8956 C C . SER B 1 516 ? 16.053 -32.800 2.708 1.00 49.74 695 SER B C 1
ATOM 8957 O O . SER B 1 516 ? 17.126 -32.929 2.134 1.00 49.82 695 SER B O 1
ATOM 8960 N N . THR B 1 517 ? 15.893 -32.004 3.762 1.00 48.31 696 THR B N 1
ATOM 8961 C CA . THR B 1 517 ? 16.951 -31.113 4.236 1.00 47.01 696 THR B CA 1
ATOM 8962 C C . THR B 1 517 ? 18.046 -31.867 4.994 1.00 46.15 696 THR B C 1
ATOM 8963 O O . THR B 1 517 ? 19.220 -31.529 4.883 1.00 45.22 696 THR B O 1
ATOM 8967 N N . LYS B 1 518 ? 17.649 -32.879 5.758 1.00 45.43 697 LYS B N 1
ATOM 8968 C CA . LYS B 1 518 ? 18.588 -33.757 6.446 1.00 45.29 697 LYS B CA 1
ATOM 8969 C C . LYS B 1 518 ? 19.520 -34.431 5.442 1.00 44.31 697 LYS B C 1
ATOM 8970 O O . LYS B 1 518 ? 20.732 -34.428 5.621 1.00 44.85 697 LYS B O 1
ATOM 8976 N N . GLN B 1 519 ? 18.952 -34.972 4.373 1.00 43.34 698 GLN B N 1
ATOM 8977 C CA . GLN B 1 519 ? 19.726 -35.602 3.313 1.00 42.80 698 GLN B CA 1
ATOM 8978 C C . GLN B 1 519 ? 20.712 -34.631 2.637 1.00 42.65 698 GLN B C 1
ATOM 8979 O O . GLN B 1 519 ? 21.837 -35.025 2.322 1.00 43.12 698 GLN B O 1
ATOM 8985 N N . GLN B 1 520 ? 20.315 -33.376 2.412 1.00 41.42 699 GLN B N 1
ATOM 8986 C CA . GLN B 1 520 ? 21.236 -32.441 1.763 1.00 41.00 699 GLN B CA 1
ATOM 8987 C C . GLN B 1 520 ? 22.356 -32.008 2.721 1.00 38.77 699 GLN B C 1
ATOM 8988 O O . GLN B 1 520 ? 23.472 -31.750 2.283 1.00 38.82 699 GLN B O 1
ATOM 8994 N N . LEU B 1 521 ? 22.060 -31.961 4.019 1.00 36.35 700 LEU B N 1
ATOM 8995 C CA . LEU B 1 521 ? 23.063 -31.637 5.025 1.00 34.92 700 LEU B CA 1
ATOM 8996 C C . LEU B 1 521 ? 24.146 -32.715 5.049 1.00 35.35 700 LEU B C 1
ATOM 8997 O O . LEU B 1 521 ? 25.341 -32.416 5.149 1.00 35.24 700 LEU B O 1
ATOM 9002 N N . VAL B 1 522 ? 23.707 -33.967 4.951 1.00 35.08 701 VAL B N 1
ATOM 9003 C CA . VAL B 1 522 ? 24.599 -35.092 4.873 1.00 34.56 701 VAL B CA 1
ATOM 9004 C C . VAL B 1 522 ? 25.436 -34.959 3.605 1.00 35.47 701 VAL B C 1
ATOM 9005 O O . VAL B 1 522 ? 26.663 -35.007 3.669 1.00 36.22 701 VAL B O 1
ATOM 9009 N N . GLU B 1 523 ? 24.782 -34.743 2.467 1.00 35.87 702 GLU B N 1
ATOM 9010 C CA . GLU B 1 523 ? 25.491 -34.622 1.196 1.00 36.33 702 GLU B CA 1
ATOM 9011 C C . GLU B 1 523 ? 26.522 -33.506 1.239 1.00 35.63 702 GLU B C 1
ATOM 9012 O O . GLU B 1 523 ? 27.621 -33.644 0.704 1.00 37.12 702 GLU B O 1
ATOM 9018 N N . ARG B 1 524 ? 26.181 -32.415 1.907 1.00 34.25 703 ARG B N 1
ATOM 9019 C CA . ARG B 1 524 ? 27.058 -31.252 1.947 1.00 32.85 703 ARG B CA 1
ATOM 9020 C C . ARG B 1 524 ? 28.199 -31.429 2.937 1.00 31.83 703 ARG B C 1
ATOM 9021 O O . ARG B 1 524 ? 29.264 -30.839 2.767 1.00 31.46 703 ARG B O 1
ATOM 9029 N N . THR B 1 525 ? 27.957 -32.220 3.980 1.00 30.66 704 THR B N 1
ATOM 9030 C CA . THR B 1 525 ? 29.005 -32.577 4.920 1.00 30.55 704 THR B CA 1
ATOM 9031 C C . THR B 1 525 ? 30.126 -33.321 4.204 1.00 29.82 704 THR B C 1
ATOM 9032 O O . THR B 1 525 ? 31.292 -32.955 4.321 1.00 28.38 704 THR B O 1
ATOM 9036 N N . ILE B 1 526 ? 29.752 -34.346 3.448 1.00 30.27 705 ILE B N 1
ATOM 9037 C CA . ILE B 1 526 ? 30.719 -35.137 2.712 1.00 31.61 705 ILE B CA 1
ATOM 9038 C C . ILE B 1 526 ? 31.400 -34.231 1.707 1.00 32.79 705 ILE B C 1
ATOM 9039 O O . ILE B 1 526 ? 32.622 -34.213 1.583 1.00 33.80 705 ILE B O 1
ATOM 9044 N N . SER B 1 527 ? 30.604 -33.437 1.019 1.00 33.89 706 SER B N 1
ATOM 9045 C CA . SER B 1 527 ? 31.159 -32.514 0.058 1.00 34.72 706 SER B CA 1
ATOM 9046 C C . SER B 1 527 ? 32.138 -31.513 0.678 1.00 33.74 706 SER B C 1
ATOM 9047 O O . SER B 1 527 ? 33.161 -31.205 0.073 1.00 35.17 706 SER B O 1
ATOM 9050 N N . LEU B 1 528 ? 31.857 -31.032 1.882 1.00 31.72 707 LEU B N 1
ATOM 9051 C CA . LEU B 1 528 ? 32.743 -30.049 2.505 1.00 31.34 707 LEU B CA 1
ATOM 9052 C C . LEU B 1 528 ? 34.071 -30.659 2.988 1.00 32.27 707 LEU B C 1
ATOM 9053 O O . LEU B 1 528 ? 35.116 -30.003 2.940 1.00 32.19 707 LEU B O 1
ATOM 9058 N N . LEU B 1 529 ? 34.023 -31.904 3.462 1.00 32.23 708 LEU B N 1
ATOM 9059 C CA . LEU B 1 529 ? 35.225 -32.598 3.895 1.00 32.64 708 LEU B CA 1
ATOM 9060 C C . LEU B 1 529 ? 36.153 -32.775 2.705 1.00 32.71 708 LEU B C 1
ATOM 9061 O O . LEU B 1 529 ? 37.356 -32.636 2.844 1.00 31.34 708 LEU B O 1
ATOM 9066 N N . LEU B 1 530 ? 35.583 -33.060 1.536 1.00 33.94 709 LEU B N 1
ATOM 9067 C CA . LEU B 1 530 ? 36.372 -33.159 0.308 1.00 35.36 709 LEU B CA 1
ATOM 9068 C C . LEU B 1 530 ? 36.998 -31.826 -0.058 1.00 35.69 709 LEU B C 1
ATOM 9069 O O . LEU B 1 530 ? 38.162 -31.757 -0.418 1.00 36.53 709 LEU B O 1
ATOM 9074 N N . VAL B 1 531 ? 36.219 -30.766 0.064 1.00 35.95 710 VAL B N 1
ATOM 9075 C CA . VAL B 1 531 ? 36.673 -29.446 -0.323 1.00 36.11 710 VAL B CA 1
ATOM 9076 C C . VAL B 1 531 ? 37.837 -28.978 0.566 1.00 36.87 710 VAL B C 1
ATOM 9077 O O . VAL B 1 531 ? 38.838 -28.466 0.066 1.00 36.02 710 VAL B O 1
ATOM 9081 N N . LEU B 1 532 ? 37.714 -29.191 1.874 1.00 38.11 711 LEU B N 1
ATOM 9082 C CA . LEU B 1 532 ? 38.742 -28.783 2.817 1.00 39.96 711 LEU B CA 1
ATOM 9083 C C . LEU B 1 532 ? 40.039 -29.528 2.566 1.00 42.87 711 LEU B C 1
ATOM 9084 O O . LEU B 1 532 ? 41.117 -28.965 2.724 1.00 43.47 711 LEU B O 1
ATOM 9097 N N . GLU B 1 534 ? 41.190 -30.852 -0.417 1.00 47.96 713 GLU B N 1
ATOM 9098 C CA . GLU B 1 534 ? 41.841 -30.389 -1.637 1.00 48.48 713 GLU B CA 1
ATOM 9099 C C . GLU B 1 534 ? 42.296 -28.935 -1.540 1.00 48.87 713 GLU B C 1
ATOM 9100 O O . GLU B 1 534 ? 43.444 -28.617 -1.850 1.00 49.68 713 GLU B O 1
ATOM 9106 N N . GLN B 1 535 ? 41.394 -28.072 -1.078 1.00 48.52 714 GLN B N 1
ATOM 9107 C CA . GLN B 1 535 ? 41.563 -26.625 -1.129 1.00 47.69 714 GLN B CA 1
ATOM 9108 C C . GLN B 1 535 ? 42.443 -26.059 -0.022 1.00 47.06 714 GLN B C 1
ATOM 9109 O O . GLN B 1 535 ? 43.080 -25.028 -0.210 1.00 47.09 714 GLN B O 1
ATOM 9115 N N . CYS B 1 536 ? 42.457 -26.705 1.141 1.00 46.68 715 CYS B N 1
ATOM 9116 C CA . CYS B 1 536 ? 43.288 -26.237 2.252 1.00 46.04 715 CYS B CA 1
ATOM 9117 C C . CYS B 1 536 ? 44.560 -27.055 2.354 1.00 45.69 715 CYS B C 1
ATOM 9118 O O . CYS B 1 536 ? 45.362 -26.834 3.264 1.00 45.27 715 CYS B O 1
ATOM 9121 N N . GLY B 1 537 ? 44.740 -27.985 1.413 1.00 45.67 716 GLY B N 1
ATOM 9122 C CA . GLY B 1 537 ? 45.856 -28.932 1.437 1.00 46.17 716 GLY B CA 1
ATOM 9123 C C . GLY B 1 537 ? 45.998 -29.552 2.817 1.00 46.04 716 GLY B C 1
ATOM 9124 O O . GLY B 1 537 ? 47.062 -29.479 3.441 1.00 46.08 716 GLY B O 1
ATOM 9125 N N . ALA B 1 538 ? 44.906 -30.133 3.307 1.00 45.56 717 ALA B N 1
ATOM 9126 C CA . ALA B 1 538 ? 44.854 -30.620 4.685 1.00 44.84 717 ALA B CA 1
ATOM 9127 C C . ALA B 1 538 ? 44.260 -32.019 4.762 1.00 43.92 717 ALA B C 1
ATOM 9128 O O . ALA B 1 538 ? 43.502 -32.335 5.681 1.00 44.68 717 ALA B O 1
ATOM 9130 N N . GLU B 1 539 ? 44.613 -32.851 3.792 1.00 42.43 718 GLU B N 1
ATOM 9131 C CA . GLU B 1 539 ? 44.105 -34.209 3.718 1.00 42.46 718 GLU B CA 1
ATOM 9132 C C . GLU B 1 539 ? 44.343 -34.993 5.017 1.00 42.10 718 GLU B C 1
ATOM 9133 O O . GLU B 1 539 ? 43.418 -35.600 5.561 1.00 42.01 718 GLU B O 1
ATOM 9139 N N . LYS B 1 540 ? 45.576 -34.950 5.518 1.00 41.90 719 LYS B N 1
ATOM 9140 C CA . LYS B 1 540 ? 45.951 -35.647 6.743 1.00 41.80 719 LYS B CA 1
ATOM 9141 C C . LYS B 1 540 ? 45.115 -35.153 7.899 1.00 41.44 719 LYS B C 1
ATOM 9142 O O . LYS B 1 540 ? 44.441 -35.936 8.571 1.00 41.49 719 LYS B O 1
ATOM 9144 N N . GLU B 1 541 ? 45.155 -33.844 8.104 1.00 41.59 720 GLU B N 1
ATOM 9145 C CA . GLU B 1 541 ? 44.517 -33.203 9.241 1.00 42.29 720 GLU B CA 1
ATOM 9146 C C . GLU B 1 541 ? 43.019 -33.480 9.251 1.00 41.41 720 GLU B C 1
ATOM 9147 O O . GLU B 1 541 ? 42.467 -33.832 10.291 1.00 41.48 720 GLU B O 1
ATOM 9153 N N . VAL B 1 542 ? 42.377 -33.361 8.092 1.00 40.42 721 VAL B N 1
ATOM 9154 C CA . VAL B 1 542 ? 40.942 -33.614 7.991 1.00 39.99 721 VAL B CA 1
ATOM 9155 C C . VAL B 1 542 ? 40.611 -35.054 8.408 1.00 40.76 721 VAL B C 1
ATOM 9156 O O . VAL B 1 542 ? 39.698 -35.287 9.214 1.00 40.85 721 VAL B O 1
ATOM 9160 N N . ALA B 1 543 ? 41.376 -36.006 7.883 1.00 41.32 722 ALA B N 1
ATOM 9161 C CA . ALA B 1 543 ? 41.218 -37.421 8.224 1.00 41.62 722 ALA B CA 1
ATOM 9162 C C . ALA B 1 543 ? 41.431 -37.721 9.714 1.00 42.13 722 ALA B C 1
ATOM 9163 O O . ALA B 1 543 ? 40.632 -38.433 10.313 1.00 42.89 722 ALA B O 1
ATOM 9165 N N . GLN B 1 544 ? 42.482 -37.177 10.324 1.00 42.10 723 GLN B N 1
ATOM 9166 C CA . GLN B 1 544 ? 42.687 -37.429 11.754 1.00 43.51 723 GLN B CA 1
ATOM 9167 C C . GLN B 1 544 ? 41.652 -36.735 12.650 1.00 42.78 723 GLN B C 1
ATOM 9168 O O . GLN B 1 544 ? 41.278 -37.263 13.699 1.00 43.41 723 GLN B O 1
ATOM 9174 N N . TYR B 1 545 ? 41.164 -35.573 12.223 1.00 41.70 724 TYR B N 1
ATOM 9175 C CA . TYR B 1 545 ? 40.151 -34.861 12.986 1.00 40.30 724 TYR B CA 1
ATOM 9176 C C . TYR B 1 545 ? 38.747 -35.433 12.796 1.00 39.92 724 TYR B C 1
ATOM 9177 O O . TYR B 1 545 ? 37.830 -35.057 13.522 1.00 39.43 724 TYR B O 1
ATOM 9186 N N . SER B 1 546 ? 38.597 -36.357 11.845 1.00 39.96 725 SER B N 1
ATOM 9187 C CA . SER B 1 546 ? 37.315 -37.011 11.526 1.00 40.08 725 SER B CA 1
ATOM 9188 C C . SER B 1 546 ? 36.971 -38.259 12.353 1.00 39.34 725 SER B C 1
ATOM 9189 O O . SER B 1 546 ? 36.106 -39.050 11.966 1.00 39.09 725 SER B O 1
ATOM 9192 N N . TYR B 1 547 ? 37.634 -38.443 13.480 1.00 39.34 726 TYR B N 1
ATOM 9193 C CA . TYR B 1 547 ? 37.437 -39.653 14.284 1.00 40.59 726 TYR B CA 1
ATOM 9194 C C . TYR B 1 547 ? 35.996 -39.841 14.819 1.00 40.64 726 TYR B C 1
ATOM 9195 O O . TYR B 1 547 ? 35.528 -40.959 14.952 1.00 39.87 726 TYR B O 1
ATOM 9204 N N . SER B 1 548 ? 35.296 -38.746 15.099 1.00 41.56 727 SER B N 1
ATOM 9205 C CA . SER B 1 548 ? 33.926 -38.829 15.620 1.00 42.20 727 SER B CA 1
ATOM 9206 C C . SER B 1 548 ? 32.924 -39.303 14.574 1.00 42.97 727 SER B C 1
ATOM 9207 O O . SER B 1 548 ? 31.827 -39.738 14.910 1.00 43.32 727 SER B O 1
ATOM 9210 N N . ILE B 1 549 ? 33.318 -39.232 13.311 1.00 44.51 728 ILE B N 1
ATOM 9211 C CA . ILE B 1 549 ? 32.495 -39.703 12.208 1.00 46.50 728 ILE B CA 1
ATOM 9212 C C . ILE B 1 549 ? 32.709 -41.207 12.001 1.00 47.80 728 ILE B C 1
ATOM 9213 O O . ILE B 1 549 ? 33.826 -41.672 11.734 1.00 48.48 728 ILE B O 1
ATOM 9218 N N . ASP B 1 550 ? 31.624 -41.959 12.144 1.00 48.60 729 ASP B N 1
ATOM 9219 C CA . ASP B 1 550 ? 31.611 -43.383 11.874 1.00 48.98 729 ASP B CA 1
ATOM 9220 C C . ASP B 1 550 ? 31.664 -43.592 10.363 1.00 48.69 729 ASP B C 1
ATOM 9221 O O . ASP B 1 550 ? 31.401 -42.666 9.597 1.00 49.11 729 ASP B O 1
ATOM 9226 N N . CYS B 1 551 ? 31.994 -44.807 9.938 1.00 48.46 730 CYS B N 1
ATOM 9227 C CA . CYS B 1 551 ? 32.149 -45.137 8.523 1.00 47.47 730 CYS B CA 1
ATOM 9228 C C . CYS B 1 551 ? 31.114 -44.496 7.573 1.00 46.56 730 CYS B C 1
ATOM 9229 O O . CYS B 1 551 ? 29.938 -44.863 7.592 1.00 46.03 730 CYS B O 1
ATOM 9232 N N . PRO B 1 552 ? 31.568 -43.555 6.720 1.00 46.25 731 PRO B N 1
ATOM 9233 C CA . PRO B 1 552 ? 30.700 -42.826 5.779 1.00 46.09 731 PRO B CA 1
ATOM 9234 C C . PRO B 1 552 ? 30.120 -43.716 4.695 1.00 46.17 731 PRO B C 1
ATOM 9235 O O . PRO B 1 552 ? 29.147 -43.343 4.042 1.00 46.27 731 PRO B O 1
ATOM 9239 N N . LEU B 1 553 ? 30.703 -44.892 4.519 1.00 46.70 732 LEU B N 1
ATOM 9240 C CA . LEU B 1 553 ? 30.236 -45.835 3.512 1.00 47.58 732 LEU B CA 1
ATOM 9241 C C . LEU B 1 553 ? 28.834 -46.357 3.819 1.00 47.56 732 LEU B C 1
ATOM 9242 O O . LEU B 1 553 ? 28.069 -46.657 2.910 1.00 47.70 732 LEU B O 1
ATOM 9247 N N . ASN B 1 554 ? 28.504 -46.449 5.102 1.00 48.06 733 ASN B N 1
ATOM 9248 C CA . ASN B 1 554 ? 27.204 -46.929 5.545 1.00 49.17 733 ASN B CA 1
ATOM 9249 C C . ASN B 1 554 ? 26.047 -45.996 5.164 1.00 49.91 733 ASN B C 1
ATOM 9250 O O . ASN B 1 554 ? 24.891 -46.293 5.446 1.00 49.96 733 ASN B O 1
ATOM 9255 N N . LEU B 1 555 ? 26.376 -44.866 4.538 1.00 51.21 734 LEU B N 1
ATOM 9256 C CA . LEU B 1 555 ? 25.401 -43.895 4.042 1.00 52.08 734 LEU B CA 1
ATOM 9257 C C . LEU B 1 555 ? 24.748 -44.383 2.763 1.00 53.73 734 LEU B C 1
ATOM 9258 O O . LEU B 1 555 ? 23.650 -43.956 2.406 1.00 53.35 734 LEU B O 1
ATOM 9263 N N . LEU B 1 556 ? 25.447 -45.279 2.077 1.00 56.41 735 LEU B N 1
ATOM 9264 C CA . LEU B 1 556 ? 25.002 -45.827 0.808 1.00 59.31 735 LEU B CA 1
ATOM 9265 C C . LEU B 1 556 ? 24.111 -47.054 1.004 1.00 62.40 735 LEU B C 1
ATOM 9266 O O . LEU B 1 556 ? 23.675 -47.673 0.033 1.00 62.77 735 LEU B O 1
ATOM 9271 N N . ASN B 1 557 ? 23.841 -47.383 2.267 1.00 66.09 736 ASN B N 1
ATOM 9272 C CA . ASN B 1 557 ? 22.947 -48.488 2.652 1.00 69.47 736 ASN B CA 1
ATOM 9273 C C . ASN B 1 557 ? 21.539 -48.383 2.047 1.00 71.17 736 ASN B C 1
ATOM 9274 O O . ASN B 1 557 ? 20.984 -49.385 1.603 1.00 71.56 736 ASN B O 1
ATOM 9279 N N . GLY B 1 558 ? 20.976 -47.175 2.025 1.00 73.27 737 GLY B N 1
ATOM 9280 C CA . GLY B 1 558 ? 19.616 -46.961 1.521 1.00 75.23 737 GLY B CA 1
ATOM 9281 C C . GLY B 1 558 ? 19.495 -47.041 0.009 1.00 76.81 737 GLY B C 1
ATOM 9282 O O . GLY B 1 558 ? 20.315 -47.680 -0.666 1.00 76.89 737 GLY B O 1
ATOM 9283 N N . ASN B 1 559 ? 18.460 -46.392 -0.523 1.00 78.06 738 ASN B N 1
ATOM 9284 C CA . ASN B 1 559 ? 18.263 -46.308 -1.967 1.00 79.25 738 ASN B CA 1
ATOM 9285 C C . ASN B 1 559 ? 18.845 -44.998 -2.539 1.00 79.70 738 ASN B C 1
ATOM 9286 O O . ASN B 1 559 ? 18.229 -44.334 -3.383 1.00 80.19 738 ASN B O 1
ATOM 9291 N N . GLN B 1 560 ? 20.039 -44.636 -2.067 1.00 79.68 739 GLN B N 1
ATOM 9292 C CA . GLN B 1 560 ? 20.722 -43.417 -2.503 1.00 79.61 739 GLN B CA 1
ATOM 9293 C C . GLN B 1 560 ? 21.261 -43.609 -3.917 1.00 79.09 739 GLN B C 1
ATOM 9294 O O . GLN B 1 560 ? 22.158 -44.426 -4.142 1.00 79.47 739 GLN B O 1
ATOM 9300 N N . VAL B 1 561 ? 20.700 -42.860 -4.866 1.00 78.06 740 VAL B N 1
ATOM 9301 C CA . VAL B 1 561 ? 21.000 -43.057 -6.286 1.00 76.75 740 VAL B CA 1
ATOM 9302 C C . VAL B 1 561 ? 21.988 -42.014 -6.807 1.00 75.29 740 VAL B C 1
ATOM 9303 O O . VAL B 1 561 ? 22.777 -42.310 -7.711 1.00 75.31 740 VAL B O 1
ATOM 9307 N N . LYS B 1 562 ? 21.950 -40.811 -6.225 1.00 73.21 741 LYS B N 1
ATOM 9308 C CA . LYS B 1 562 ? 22.699 -39.656 -6.741 1.00 71.45 741 LYS B CA 1
ATOM 9309 C C . LYS B 1 562 ? 24.188 -39.966 -6.971 1.00 69.28 741 LYS B C 1
ATOM 9310 O O . LYS B 1 562 ? 24.941 -40.158 -6.019 1.00 69.64 741 LYS B O 1
ATOM 9316 N N . PRO B 1 563 ? 24.609 -40.016 -8.246 1.00 67.08 742 PRO B N 1
ATOM 9317 C CA . PRO B 1 563 ? 25.936 -40.519 -8.620 1.00 64.99 742 PRO B CA 1
ATOM 9318 C C . PRO B 1 563 ? 27.101 -39.705 -8.050 1.00 62.41 742 PRO B C 1
ATOM 9319 O O . PRO B 1 563 ? 28.130 -40.278 -7.695 1.00 62.27 742 PRO B O 1
ATOM 9323 N N . THR B 1 564 ? 26.935 -38.389 -7.962 1.00 59.86 743 THR B N 1
ATOM 9324 C CA . THR B 1 564 ? 27.946 -37.508 -7.366 1.00 57.20 743 THR B CA 1
ATOM 9325 C C . THR B 1 564 ? 28.136 -37.778 -5.855 1.00 54.72 743 THR B C 1
ATOM 9326 O O . THR B 1 564 ? 29.261 -37.726 -5.335 1.00 54.31 743 THR B O 1
ATOM 9330 N N . PHE B 1 565 ? 27.037 -38.098 -5.172 1.00 51.48 744 PHE B N 1
ATOM 9331 C CA . PHE B 1 565 ? 27.065 -38.432 -3.750 1.00 48.74 744 PHE B CA 1
ATOM 9332 C C . PHE B 1 565 ? 27.801 -39.754 -3.474 1.00 48.18 744 PHE B C 1
ATOM 9333 O O . PHE B 1 565 ? 28.614 -39.845 -2.544 1.00 48.28 744 PHE B O 1
ATOM 9341 N N . ILE B 1 566 ? 27.517 -40.762 -4.291 1.00 46.54 745 ILE B N 1
ATOM 9342 C CA . ILE B 1 566 ? 28.230 -42.030 -4.241 1.00 45.75 745 ILE B CA 1
ATOM 9343 C C . ILE B 1 566 ? 29.732 -41.839 -4.441 1.00 45.35 745 ILE B C 1
ATOM 9344 O O . ILE B 1 566 ? 30.537 -42.381 -3.683 1.00 46.04 745 ILE B O 1
ATOM 9349 N N . HIS B 1 567 ? 30.107 -41.063 -5.451 1.00 44.39 746 HIS B N 1
ATOM 9350 C CA . HIS B 1 567 ? 31.513 -40.857 -5.771 1.00 43.45 746 HIS B CA 1
ATOM 9351 C C . HIS B 1 567 ? 32.225 -40.125 -4.643 1.00 42.59 746 HIS B C 1
ATOM 9352 O O . HIS B 1 567 ? 33.368 -40.449 -4.308 1.00 42.64 746 HIS B O 1
ATOM 9359 N N . ASN B 1 568 ? 31.543 -39.136 -4.065 1.00 41.10 747 ASN B N 1
ATOM 9360 C CA . ASN B 1 568 ? 32.066 -38.398 -2.925 1.00 38.73 747 ASN B CA 1
ATOM 9361 C C . ASN B 1 568 ? 32.311 -39.316 -1.728 1.00 37.44 747 ASN B C 1
ATOM 9362 O O . ASN B 1 568 ? 33.369 -39.266 -1.098 1.00 36.83 747 ASN B O 1
ATOM 9367 N N . VAL B 1 569 ? 31.329 -40.155 -1.415 1.00 36.26 748 VAL B N 1
ATOM 9368 C CA . VAL B 1 569 ? 31.453 -41.061 -0.276 1.00 35.79 748 VAL B CA 1
ATOM 9369 C C . VAL B 1 569 ? 32.649 -41.988 -0.442 1.00 35.88 748 VAL B C 1
ATOM 9370 O O . VAL B 1 569 ? 33.461 -42.124 0.473 1.00 35.55 748 VAL B O 1
ATOM 9374 N N . LEU B 1 570 ? 32.771 -42.580 -1.626 1.00 36.61 749 LEU B N 1
ATOM 9375 C CA . LEU B 1 570 ? 33.873 -43.484 -1.940 1.00 36.81 749 LEU B CA 1
ATOM 9376 C C . LEU B 1 570 ? 35.221 -42.799 -1.816 1.00 36.85 749 LEU B C 1
ATOM 9377 O O . LEU B 1 570 ? 36.133 -43.342 -1.199 1.00 37.88 749 LEU B O 1
ATOM 9382 N N . VAL B 1 571 ? 35.341 -41.604 -2.381 1.00 36.43 750 VAL B N 1
ATOM 9383 C CA . VAL B 1 571 ? 36.616 -40.886 -2.393 1.00 36.31 750 VAL B CA 1
ATOM 9384 C C . VAL B 1 571 ? 37.004 -40.369 -1.012 1.00 37.21 750 VAL B C 1
ATOM 9385 O O . VAL B 1 571 ? 38.190 -40.350 -0.671 1.00 38.37 750 VAL B O 1
ATOM 9389 N N . VAL B 1 572 ? 36.028 -39.938 -0.217 1.00 37.19 751 VAL B N 1
ATOM 9390 C CA . VAL B 1 572 ? 36.355 -39.479 1.134 1.00 37.28 751 VAL B CA 1
ATOM 9391 C C . VAL B 1 572 ? 36.802 -40.653 2.024 1.00 37.24 751 VAL B C 1
ATOM 9392 O O . VAL B 1 572 ? 37.686 -40.500 2.863 1.00 37.49 751 VAL B O 1
ATOM 9396 N N . CYS B 1 573 ? 36.194 -41.819 1.828 1.00 36.92 752 CYS B N 1
ATOM 9397 C CA . CYS B 1 573 ? 36.583 -43.007 2.571 1.00 38.55 752 CYS B CA 1
ATOM 9398 C C . CYS B 1 573 ? 38.011 -43.423 2.242 1.00 39.06 752 CYS B C 1
ATOM 9399 O O . CYS B 1 573 ? 38.809 -43.691 3.146 1.00 38.68 752 CYS B O 1
ATOM 9402 N N . ASP B 1 574 ? 38.315 -43.463 0.945 1.00 39.74 753 ASP B N 1
ATOM 9403 C CA . ASP B 1 574 ? 39.625 -43.832 0.460 1.00 41.23 753 ASP B CA 1
ATOM 9404 C C . ASP B 1 574 ? 40.667 -42.879 1.033 1.00 40.79 753 ASP B C 1
ATOM 9405 O O . ASP B 1 574 ? 41.728 -43.307 1.494 1.00 41.01 753 ASP B O 1
ATOM 9410 N N . LYS B 1 575 ? 40.347 -41.590 1.042 1.00 40.09 754 LYS B N 1
ATOM 9411 C CA . LYS B 1 575 ? 41.271 -40.591 1.559 1.00 39.17 754 LYS B CA 1
ATOM 9412 C C . LYS B 1 575 ? 41.452 -40.677 3.062 1.00 38.55 754 LYS B C 1
ATOM 9413 O O . LYS B 1 575 ? 42.559 -40.455 3.548 1.00 39.43 754 LYS B O 1
ATOM 9419 N N . ILE B 1 576 ? 40.388 -40.997 3.800 1.00 37.60 755 ILE B N 1
ATOM 9420 C CA . ILE B 1 576 ? 40.507 -41.183 5.257 1.00 36.87 755 ILE B CA 1
ATOM 9421 C C . ILE B 1 576 ? 41.412 -42.369 5.586 1.00 37.12 755 ILE B C 1
ATOM 9422 O O . ILE B 1 576 ? 42.251 -42.282 6.478 1.00 36.34 755 ILE B O 1
ATOM 9427 N N . LEU B 1 577 ? 41.240 -43.462 4.847 1.00 38.13 756 LEU B N 1
ATOM 9428 C CA . LEU B 1 577 ? 41.995 -44.685 5.085 1.00 39.80 756 LEU B CA 1
ATOM 9429 C C . LEU B 1 577 ? 43.449 -44.585 4.650 1.00 41.51 756 LEU B C 1
ATOM 9430 O O . LEU B 1 577 ? 44.296 -45.297 5.179 1.00 43.00 756 LEU B O 1
ATOM 9435 N N . GLU B 1 578 ? 43.749 -43.690 3.715 1.00 42.59 757 GLU B N 1
ATOM 9436 C CA . GLU B 1 578 ? 45.131 -43.461 3.325 1.00 44.04 757 GLU B CA 1
ATOM 9437 C C . GLU B 1 578 ? 45.961 -42.875 4.465 1.00 44.43 757 GLU B C 1
ATOM 9438 O O . GLU B 1 578 ? 47.164 -43.119 4.530 1.00 44.92 757 GLU B O 1
ATOM 9444 N N . HIS B 1 579 ? 45.333 -42.102 5.357 1.00 44.33 758 HIS B N 1
ATOM 9445 C CA . HIS B 1 579 ? 46.064 -41.482 6.479 1.00 44.06 758 HIS B CA 1
ATOM 9446 C C . HIS B 1 579 ? 45.740 -42.093 7.849 1.00 43.92 758 HIS B C 1
ATOM 9447 O O . HIS B 1 579 ? 46.522 -41.961 8.791 1.00 43.87 758 HIS B O 1
ATOM 9454 N N . CYS B 1 580 ? 44.594 -42.761 7.960 1.00 43.93 759 CYS B N 1
ATOM 9455 C CA . CYS B 1 580 ? 44.274 -43.554 9.153 1.00 43.76 759 CYS B CA 1
ATOM 9456 C C . CYS B 1 580 ? 43.883 -44.975 8.740 1.00 43.35 759 CYS B C 1
ATOM 9457 O O . CYS B 1 580 ? 42.710 -45.357 8.843 1.00 43.61 759 CYS B O 1
ATOM 9460 N N . PRO B 1 581 ? 44.870 -45.766 8.269 1.00 43.37 760 PRO B N 1
ATOM 9461 C CA . PRO B 1 581 ? 44.673 -47.169 7.844 1.00 42.82 760 PRO B CA 1
ATOM 9462 C C . PRO B 1 581 ? 43.934 -48.096 8.829 1.00 42.21 760 PRO B C 1
ATOM 9463 O O . PRO B 1 581 ? 43.216 -48.999 8.384 1.00 42.12 760 PRO B O 1
ATOM 9467 N N . THR B 1 582 ? 44.095 -47.876 10.134 1.00 41.44 761 THR B N 1
ATOM 9468 C CA . THR B 1 582 ? 43.535 -48.792 11.128 1.00 41.53 761 THR B CA 1
ATOM 9469 C C . THR B 1 582 ? 42.015 -48.729 11.211 1.00 41.60 761 THR B C 1
ATOM 9470 O O . THR B 1 582 ? 41.385 -49.665 11.712 1.00 41.90 761 THR B O 1
ATOM 9474 N N . ARG B 1 583 ? 41.425 -47.644 10.707 1.00 40.87 762 ARG B N 1
ATOM 9475 C CA . ARG B 1 583 ? 39.968 -47.532 10.658 1.00 40.41 762 ARG B CA 1
ATOM 9476 C C . ARG B 1 583 ? 39.328 -48.559 9.739 1.00 40.27 762 ARG B C 1
ATOM 9477 O O . ARG B 1 583 ? 38.167 -48.901 9.919 1.00 40.19 762 ARG B O 1
ATOM 9485 N N . ALA B 1 584 ? 40.087 -49.054 8.767 1.00 40.67 763 ALA B N 1
ATOM 9486 C CA . ALA B 1 584 ? 39.603 -50.091 7.860 1.00 41.73 763 ALA B CA 1
ATOM 9487 C C . ALA B 1 584 ? 39.253 -51.371 8.606 1.00 42.77 763 ALA B C 1
ATOM 9488 O O . ALA B 1 584 ? 38.408 -52.150 8.163 1.00 44.11 763 ALA B O 1
ATOM 9490 N N . ASP B 1 585 ? 39.898 -51.575 9.747 1.00 42.88 764 ASP B N 1
ATOM 9491 C CA . ASP B 1 585 ? 39.745 -52.799 10.503 1.00 43.54 764 ASP B CA 1
ATOM 9492 C C . ASP B 1 585 ? 38.682 -52.603 11.568 1.00 43.35 764 ASP B C 1
ATOM 9493 O O . ASP B 1 585 ? 38.062 -53.565 12.027 1.00 43.97 764 ASP B O 1
ATOM 9498 N N . ILE B 1 586 ? 38.474 -51.345 11.942 1.00 42.61 765 ILE B N 1
ATOM 9499 C CA . ILE B 1 586 ? 37.524 -50.968 12.983 1.00 41.90 765 ILE B CA 1
ATOM 9500 C C . ILE B 1 586 ? 36.120 -50.742 12.430 1.00 41.33 765 ILE B C 1
ATOM 9501 O O . ILE B 1 586 ? 35.139 -51.129 13.047 1.00 41.39 765 ILE B O 1
ATOM 9506 N N . TRP B 1 587 ? 36.033 -50.109 11.269 1.00 41.26 766 TRP B N 1
ATOM 9507 C CA . TRP B 1 587 ? 34.772 -49.916 10.580 1.00 41.35 766 TRP B CA 1
ATOM 9508 C C . TRP B 1 587 ? 34.096 -51.250 10.268 1.00 43.36 766 TRP B C 1
ATOM 9509 O O . TRP B 1 587 ? 34.742 -52.292 10.238 1.00 44.01 766 TRP B O 1
ATOM 9520 N N . THR B 1 588 ? 32.792 -51.204 10.032 1.00 45.36 767 THR B N 1
ATOM 9521 C CA . THR B 1 588 ? 32.035 -52.387 9.687 1.00 47.70 767 THR B CA 1
ATOM 9522 C C . THR B 1 588 ? 31.208 -52.040 8.469 1.00 48.81 767 THR B C 1
ATOM 9523 O O . THR B 1 588 ? 30.317 -51.195 8.531 1.00 48.85 767 THR B O 1
ATOM 9527 N N . ILE B 1 589 ? 31.528 -52.687 7.356 1.00 50.49 768 ILE B N 1
ATOM 9528 C CA . ILE B 1 589 ? 30.935 -52.352 6.069 1.00 51.69 768 ILE B CA 1
ATOM 9529 C C . ILE B 1 589 ? 30.106 -53.486 5.465 1.00 52.71 768 ILE B C 1
ATOM 9530 O O . ILE B 1 589 ? 30.194 -54.643 5.886 1.00 52.02 768 ILE B O 1
ATOM 9535 N N . ASP B 1 590 ? 29.285 -53.110 4.488 1.00 54.06 769 ASP B N 1
ATOM 9536 C CA . ASP B 1 590 ? 28.586 -54.038 3.627 1.00 55.17 769 ASP B CA 1
ATOM 9537 C C . ASP B 1 590 ? 29.549 -54.338 2.484 1.00 55.68 769 ASP B C 1
ATOM 9538 O O . ASP B 1 590 ? 29.631 -53.594 1.504 1.00 55.11 769 ASP B O 1
ATOM 9543 N N . ARG B 1 591 ? 30.294 -55.427 2.634 1.00 57.10 770 ARG B N 1
ATOM 9544 C CA . ARG B 1 591 ? 31.341 -55.796 1.682 1.00 58.51 770 ARG B CA 1
ATOM 9545 C C . ARG B 1 591 ? 30.812 -56.122 0.271 1.00 59.07 770 ARG B C 1
ATOM 9546 O O . ARG B 1 591 ? 31.362 -55.619 -0.715 1.00 58.45 770 ARG B O 1
ATOM 9554 N N . PRO B 1 592 ? 29.753 -56.966 0.168 1.00 60.18 771 PRO B N 1
ATOM 9555 C CA . PRO B 1 592 ? 29.168 -57.274 -1.150 1.00 61.15 771 PRO B CA 1
ATOM 9556 C C . PRO B 1 592 ? 28.708 -56.027 -1.903 1.00 61.85 771 PRO B C 1
ATOM 9557 O O . PRO B 1 592 ? 28.909 -55.922 -3.123 1.00 61.86 771 PRO B O 1
ATOM 9569 N N . LEU B 1 594 ? 29.906 -52.926 -1.623 1.00 61.81 773 LEU B N 1
ATOM 9570 C CA . LEU B 1 594 ? 31.104 -52.260 -2.132 1.00 61.23 773 LEU B CA 1
ATOM 9571 C C . LEU B 1 594 ? 31.727 -53.004 -3.325 1.00 61.96 773 LEU B C 1
ATOM 9572 O O . LEU B 1 594 ? 32.260 -52.378 -4.245 1.00 61.33 773 LEU B O 1
ATOM 9577 N N . GLU B 1 595 ? 31.657 -54.335 -3.302 1.00 63.13 774 GLU B N 1
ATOM 9578 C CA . GLU B 1 595 ? 32.142 -55.161 -4.414 1.00 64.05 774 GLU B CA 1
ATOM 9579 C C . GLU B 1 595 ? 31.299 -54.927 -5.659 1.00 64.62 774 GLU B C 1
ATOM 9580 O O . GLU B 1 595 ? 31.826 -54.877 -6.769 1.00 64.54 774 GLU B O 1
ATOM 9582 N N . GLY B 1 596 ? 29.991 -54.767 -5.460 1.00 65.62 775 GLY B N 1
ATOM 9583 C CA . GLY B 1 596 ? 29.069 -54.427 -6.541 1.00 66.71 775 GLY B CA 1
ATOM 9584 C C . GLY B 1 596 ? 29.473 -53.165 -7.278 1.00 67.86 775 GLY B C 1
ATOM 9585 O O . GLY B 1 596 ? 29.491 -53.141 -8.506 1.00 68.46 775 GLY B O 1
ATOM 9586 N N . LEU B 1 597 ? 29.831 -52.127 -6.523 1.00 68.99 776 LEU B N 1
ATOM 9587 C CA . LEU B 1 597 ? 30.173 -50.815 -7.084 1.00 69.79 776 LEU B CA 1
ATOM 9588 C C . LEU B 1 597 ? 31.405 -50.826 -7.996 1.00 71.00 776 LEU B C 1
ATOM 9589 O O . LEU B 1 597 ? 31.666 -49.855 -8.706 1.00 70.75 776 LEU B O 1
ATOM 9594 N N . THR B 1 598 ? 32.150 -51.929 -7.971 1.00 72.88 777 THR B N 1
ATOM 9595 C CA . THR B 1 598 ? 33.246 -52.168 -8.911 1.00 74.78 777 THR B CA 1
ATOM 9596 C C . THR B 1 598 ? 32.722 -52.264 -10.346 1.00 75.61 777 THR B C 1
ATOM 9597 O O . THR B 1 598 ? 33.397 -51.849 -11.291 1.00 76.17 777 THR B O 1
ATOM 9601 N N . ASN B 1 599 ? 31.513 -52.801 -10.493 1.00 76.28 778 ASN B N 1
ATOM 9602 C CA . ASN B 1 599 ? 30.928 -53.066 -11.805 1.00 77.20 778 ASN B CA 1
ATOM 9603 C C . ASN B 1 599 ? 29.874 -52.027 -12.208 1.00 77.85 778 ASN B C 1
ATOM 9604 O O . ASN B 1 599 ? 29.030 -52.277 -13.076 1.00 78.20 778 ASN B O 1
ATOM 9609 N N . HIS B 1 600 ? 29.947 -50.854 -11.584 1.00 78.34 779 HIS B N 1
ATOM 9610 C CA . HIS B 1 600 ? 28.945 -49.803 -11.759 1.00 78.71 779 HIS B CA 1
ATOM 9611 C C . HIS B 1 600 ? 28.996 -49.149 -13.143 1.00 79.20 779 HIS B C 1
ATOM 9612 O O . HIS B 1 600 ? 30.072 -49.005 -13.734 1.00 79.15 779 HIS B O 1
ATOM 9619 N N . ARG B 1 601 ? 27.824 -48.754 -13.642 1.00 79.60 780 ARG B N 1
ATOM 9620 C CA . ARG B 1 601 ? 27.686 -48.041 -14.920 1.00 80.31 780 ARG B CA 1
ATOM 9621 C C . ARG B 1 601 ? 28.743 -46.939 -15.071 1.00 79.51 780 ARG B C 1
ATOM 9622 O O . ARG B 1 601 ? 29.562 -46.972 -15.995 1.00 79.35 780 ARG B O 1
ATOM 9630 N N . ASN B 1 602 ? 28.718 -45.982 -14.140 1.00 78.78 781 ASN B N 1
ATOM 9631 C CA . ASN B 1 602 ? 29.630 -44.836 -14.126 1.00 77.64 781 ASN B CA 1
ATOM 9632 C C . ASN B 1 602 ? 31.104 -45.223 -14.076 1.00 76.99 781 ASN B C 1
ATOM 9633 O O . ASN B 1 602 ? 31.495 -46.157 -13.374 1.00 77.11 781 ASN B O 1
ATOM 9638 N N . SER B 1 603 ? 31.911 -44.468 -14.812 1.00 76.12 782 SER B N 1
ATOM 9639 C CA . SER B 1 603 ? 33.328 -44.757 -14.985 1.00 75.16 782 SER B CA 1
ATOM 9640 C C . SER B 1 603 ? 34.152 -44.638 -13.697 1.00 73.89 782 SER B C 1
ATOM 9641 O O . SER B 1 603 ? 34.672 -45.639 -13.208 1.00 73.98 782 SER B O 1
ATOM 9644 N N . ASP B 1 604 ? 34.277 -43.429 -13.149 1.00 72.54 783 ASP B N 1
ATOM 9645 C CA . ASP B 1 604 ? 35.139 -43.229 -11.969 1.00 71.09 783 ASP B CA 1
ATOM 9646 C C . ASP B 1 604 ? 34.501 -43.549 -10.608 1.00 69.47 783 ASP B C 1
ATOM 9647 O O . ASP B 1 604 ? 35.170 -43.454 -9.574 1.00 69.43 783 ASP B O 1
ATOM 9652 N N . ILE B 1 605 ? 33.229 -43.944 -10.612 1.00 67.16 784 ILE B N 1
ATOM 9653 C CA . ILE B 1 605 ? 32.648 -44.595 -9.450 1.00 65.37 784 ILE B CA 1
ATOM 9654 C C . ILE B 1 605 ? 33.265 -45.979 -9.304 1.00 65.01 784 ILE B C 1
ATOM 9655 O O . ILE B 1 605 ? 33.567 -46.411 -8.191 1.00 64.98 784 ILE B O 1
ATOM 9660 N N . ALA B 1 606 ? 33.464 -46.662 -10.432 1.00 64.32 785 ALA B N 1
ATOM 9661 C CA . ALA B 1 606 ? 34.052 -48.002 -10.441 1.00 63.08 785 ALA B CA 1
ATOM 9662 C C . ALA B 1 606 ? 35.515 -47.983 -10.016 1.00 62.35 785 ALA B C 1
ATOM 9663 O O . ALA B 1 606 ? 35.953 -48.860 -9.274 1.00 62.57 785 ALA B O 1
ATOM 9665 N N . LYS B 1 607 ? 36.269 -46.988 -10.479 1.00 61.49 786 LYS B N 1
ATOM 9666 C CA . LYS B 1 607 ? 37.673 -46.858 -10.083 1.00 60.81 786 LYS B CA 1
ATOM 9667 C C . LYS B 1 607 ? 37.787 -46.674 -8.570 1.00 60.23 786 LYS B C 1
ATOM 9668 O O . LYS B 1 607 ? 38.474 -47.448 -7.899 1.00 60.02 786 LYS B O 1
ATOM 9670 N N . ALA B 1 608 ? 37.081 -45.668 -8.047 1.00 59.63 787 ALA B N 1
ATOM 9671 C CA . ALA B 1 608 ? 37.082 -45.342 -6.620 1.00 58.91 787 ALA B CA 1
ATOM 9672 C C . ALA B 1 608 ? 36.646 -46.524 -5.758 1.00 58.60 787 ALA B C 1
ATOM 9673 O O . ALA B 1 608 ? 37.234 -46.783 -4.705 1.00 57.90 787 ALA B O 1
ATOM 9675 N N . ALA B 1 609 ? 35.625 -47.241 -6.222 1.00 58.57 788 ALA B N 1
ATOM 9676 C CA . ALA B 1 609 ? 35.135 -48.425 -5.527 1.00 59.06 788 ALA B CA 1
ATOM 9677 C C . ALA B 1 609 ? 36.235 -49.461 -5.315 1.00 59.90 788 ALA B C 1
ATOM 9678 O O . ALA B 1 609 ? 36.617 -49.700 -4.166 1.00 60.80 788 ALA B O 1
ATOM 9680 N N . ASN B 1 610 ? 36.773 -50.055 -6.386 1.00 60.47 789 ASN B N 1
ATOM 9681 C CA . ASN B 1 610 ? 37.811 -51.091 -6.194 1.00 61.17 789 ASN B CA 1
ATOM 9682 C C . ASN B 1 610 ? 39.131 -50.580 -5.605 1.00 60.52 789 ASN B C 1
ATOM 9683 O O . ASN B 1 610 ? 39.889 -51.349 -5.007 1.00 60.95 789 ASN B O 1
ATOM 9688 N N . SER B 1 611 ? 39.374 -49.279 -5.741 1.00 59.65 790 SER B N 1
ATOM 9689 C CA . SER B 1 611 ? 40.490 -48.634 -5.054 1.00 58.96 790 SER B CA 1
ATOM 9690 C C . SER B 1 611 ? 40.282 -48.620 -3.534 1.00 58.11 790 SER B C 1
ATOM 9691 O O . SER B 1 611 ? 41.224 -48.840 -2.776 1.00 58.42 790 SER B O 1
ATOM 9694 N N . LEU B 1 612 ? 39.050 -48.364 -3.099 1.00 56.54 791 LEU B N 1
ATOM 9695 C CA . LEU B 1 612 ? 38.723 -48.355 -1.677 1.00 55.84 791 LEU B CA 1
ATOM 9696 C C . LEU B 1 612 ? 38.685 -49.777 -1.133 1.00 55.87 791 LEU B C 1
ATOM 9697 O O . LEU B 1 612 ? 39.106 -50.026 0.002 1.00 55.23 791 LEU B O 1
ATOM 9702 N N . LEU B 1 613 ? 38.178 -50.698 -1.950 1.00 56.31 792 LEU B N 1
ATOM 9703 C CA . LEU B 1 613 ? 38.122 -52.119 -1.606 1.00 56.92 792 LEU B CA 1
ATOM 9704 C C . LEU B 1 613 ? 39.513 -52.682 -1.274 1.00 57.30 792 LEU B C 1
ATOM 9705 O O . LEU B 1 613 ? 39.678 -53.405 -0.290 1.00 57.17 792 LEU B O 1
ATOM 9710 N N . SER B 1 614 ? 40.507 -52.311 -2.078 1.00 58.03 793 SER B N 1
ATOM 9711 C CA . SER B 1 614 ? 41.910 -52.640 -1.812 1.00 59.52 793 SER B CA 1
ATOM 9712 C C . SER B 1 614 ? 42.346 -52.447 -0.358 1.00 59.93 793 SER B C 1
ATOM 9713 O O . SER B 1 614 ? 43.222 -53.159 0.123 1.00 60.77 793 SER B O 1
ATOM 9716 N N . ARG B 1 615 ? 41.742 -51.488 0.333 1.00 60.19 794 ARG B N 1
ATOM 9717 C CA . ARG B 1 615 ? 42.194 -51.109 1.668 1.00 60.47 794 ARG B CA 1
ATOM 9718 C C . ARG B 1 615 ? 41.544 -51.958 2.759 1.00 61.35 794 ARG B C 1
ATOM 9719 O O . ARG B 1 615 ? 41.905 -51.859 3.940 1.00 61.18 794 ARG B O 1
ATOM 9727 N N . PHE B 1 616 ? 40.598 -52.802 2.365 1.00 62.11 795 PHE B N 1
ATOM 9728 C CA . PHE B 1 616 ? 39.923 -53.652 3.335 1.00 63.69 795 PHE B CA 1
ATOM 9729 C C . PHE B 1 616 ? 40.545 -55.038 3.528 1.00 65.72 795 PHE B C 1
ATOM 9730 O O . PHE B 1 616 ? 40.967 -55.673 2.553 1.00 65.55 795 PHE B O 1
ATOM 9738 N N . PRO B 1 617 ? 40.606 -55.503 4.797 1.00 67.71 796 PRO B N 1
ATOM 9739 C CA . PRO B 1 617 ? 41.211 -56.794 5.161 1.00 69.61 796 PRO B CA 1
ATOM 9740 C C . PRO B 1 617 ? 40.641 -57.983 4.375 1.00 71.46 796 PRO B C 1
ATOM 9741 O O . PRO B 1 617 ? 39.529 -57.896 3.833 1.00 71.64 796 PRO B O 1
ATOM 9745 N N . GLU B 1 618 ? 41.412 -59.074 4.315 1.00 73.44 797 GLU B N 1
ATOM 9746 C CA . GLU B 1 618 ? 40.992 -60.314 3.650 1.00 74.84 797 GLU B CA 1
ATOM 9747 C C . GLU B 1 618 ? 39.571 -60.715 4.049 1.00 75.78 797 GLU B C 1
ATOM 9748 O O . GLU B 1 618 ? 39.207 -60.670 5.232 1.00 75.50 797 GLU B O 1
ATOM 9750 N N . ASN B 1 619 ? 38.777 -61.092 3.051 1.00 77.06 798 ASN B N 1
ATOM 9751 C CA . ASN B 1 619 ? 37.372 -61.450 3.250 1.00 78.23 798 ASN B CA 1
ATOM 9752 C C . ASN B 1 619 ? 37.119 -62.367 4.457 1.00 78.59 798 ASN B C 1
ATOM 9753 O O . ASN B 1 619 ? 37.878 -63.306 4.721 1.00 78.94 798 ASN B O 1
ATOM 9758 N N . GLY C 2 1 ? -49.834 49.209 39.661 1.00 45.66 7 GLY C N 1
ATOM 9759 C CA . GLY C 2 1 ? -48.723 48.889 38.706 1.00 44.50 7 GLY C CA 1
ATOM 9760 C C . GLY C 2 1 ? -48.467 47.389 38.636 1.00 43.97 7 GLY C C 1
ATOM 9761 O O . GLY C 2 1 ? -48.637 46.676 39.626 1.00 42.87 7 GLY C O 1
ATOM 9762 N N . ASP C 2 2 ? -48.075 46.909 37.457 1.00 43.49 8 ASP C N 1
ATOM 9763 C CA . ASP C 2 2 ? -47.672 45.510 37.287 1.00 42.79 8 ASP C CA 1
ATOM 9764 C C . ASP C 2 2 ? -46.347 45.231 38.004 1.00 42.75 8 ASP C C 1
ATOM 9765 O O . ASP C 2 2 ? -45.567 46.153 38.263 1.00 43.19 8 ASP C O 1
ATOM 9770 N N . GLU C 2 3 ? -46.091 43.971 38.343 1.00 42.17 9 GLU C N 1
ATOM 9771 C CA . GLU C 2 3 ? -44.851 43.633 39.044 1.00 41.47 9 GLU C CA 1
ATOM 9772 C C . GLU C 2 3 ? -43.824 42.948 38.136 1.00 41.36 9 GLU C C 1
ATOM 9773 O O . GLU C 2 3 ? -44.154 42.017 37.387 1.00 41.03 9 GLU C O 1
ATOM 9775 N N . VAL C 2 4 ? -42.589 43.452 38.212 1.00 41.07 10 VAL C N 1
ATOM 9776 C CA . VAL C 2 4 ? -41.447 42.984 37.431 1.00 41.05 10 VAL C CA 1
ATOM 9777 C C . VAL C 2 4 ? -40.375 42.408 38.370 1.00 41.16 10 VAL C C 1
ATOM 9778 O O . VAL C 2 4 ? -40.025 43.022 39.380 1.00 40.64 10 VAL C O 1
ATOM 9782 N N . LYS C 2 5 ? -39.864 41.226 38.047 1.00 41.47 11 LYS C N 1
ATOM 9783 C CA . LYS C 2 5 ? -38.798 40.633 38.843 1.00 42.25 11 LYS C CA 1
ATOM 9784 C C . LYS C 2 5 ? -37.504 40.582 38.047 1.00 42.43 11 LYS C C 1
ATOM 9785 O O . LYS C 2 5 ? -37.484 40.101 36.912 1.00 41.65 11 LYS C O 1
ATOM 9791 N N . VAL C 2 6 ? -36.430 41.093 38.643 1.00 43.31 12 VAL C N 1
ATOM 9792 C CA . VAL C 2 6 ? -35.111 41.026 37.999 1.00 44.47 12 VAL C CA 1
ATOM 9793 C C . VAL C 2 6 ? -34.405 39.715 38.338 1.00 44.36 12 VAL C C 1
ATOM 9794 O O . VAL C 2 6 ? -34.159 39.407 39.504 1.00 42.92 12 VAL C O 1
ATOM 9798 N N . PHE C 2 7 ? -34.114 38.941 37.296 1.00 45.85 13 PHE C N 1
ATOM 9799 C CA . PHE C 2 7 ? -33.403 37.670 37.441 1.00 47.55 13 PHE C CA 1
ATOM 9800 C C . PHE C 2 7 ? -31.946 37.817 36.956 1.00 49.56 13 PHE C C 1
ATOM 9801 O O . PHE C 2 7 ? -31.574 37.259 35.920 1.00 50.36 13 PHE C O 1
ATOM 9809 N N . ARG C 2 8 ? -31.144 38.587 37.697 1.00 51.85 14 ARG C N 1
ATOM 9810 C CA . ARG C 2 8 ? -29.716 38.816 37.391 1.00 53.91 14 ARG C CA 1
ATOM 9811 C C . ARG C 2 8 ? -28.915 38.923 38.683 1.00 54.59 14 ARG C C 1
ATOM 9812 O O . ARG C 2 8 ? -29.147 39.829 39.491 1.00 55.09 14 ARG C O 1
ATOM 9820 N N . GLY D 2 1 ? 22.653 -24.006 -9.350 1.00 61.98 7 GLY D N 1
ATOM 9821 C CA . GLY D 2 1 ? 21.613 -22.934 -9.442 1.00 61.79 7 GLY D CA 1
ATOM 9822 C C . GLY D 2 1 ? 21.479 -22.137 -8.157 1.00 61.42 7 GLY D C 1
ATOM 9823 O O . GLY D 2 1 ? 21.948 -22.559 -7.099 1.00 61.39 7 GLY D O 1
ATOM 9824 N N . ASP D 2 2 ? 20.843 -20.973 -8.248 1.00 61.04 8 ASP D N 1
ATOM 9825 C CA . ASP D 2 2 ? 20.586 -20.144 -7.065 1.00 60.24 8 ASP D CA 1
ATOM 9826 C C . ASP D 2 2 ? 19.445 -20.713 -6.212 1.00 59.66 8 ASP D C 1
ATOM 9827 O O . ASP D 2 2 ? 18.648 -21.524 -6.690 1.00 59.55 8 ASP D O 1
ATOM 9832 N N . GLU D 2 3 ? 19.373 -20.301 -4.950 1.00 59.11 9 GLU D N 1
ATOM 9833 C CA . GLU D 2 3 ? 18.313 -20.783 -4.062 1.00 59.07 9 GLU D CA 1
ATOM 9834 C C . GLU D 2 3 ? 17.221 -19.731 -3.869 1.00 57.78 9 GLU D C 1
ATOM 9835 O O . GLU D 2 3 ? 17.502 -18.579 -3.539 1.00 57.32 9 GLU D O 1
ATOM 9841 N N . VAL D 2 4 ? 15.978 -20.138 -4.090 1.00 57.11 10 VAL D N 1
ATOM 9842 C CA . VAL D 2 4 ? 14.828 -19.298 -3.779 1.00 56.95 10 VAL D CA 1
ATOM 9843 C C . VAL D 2 4 ? 13.960 -19.933 -2.681 1.00 56.78 10 VAL D C 1
ATOM 9844 O O . VAL D 2 4 ? 13.605 -21.112 -2.751 1.00 56.60 10 VAL D O 1
ATOM 9848 N N . LYS D 2 5 ? 13.646 -19.143 -1.658 1.00 56.60 11 LYS D N 1
ATOM 9849 C CA . LYS D 2 5 ? 12.763 -19.581 -0.588 1.00 56.81 11 LYS D CA 1
ATOM 9850 C C . LYS D 2 5 ? 11.372 -18.944 -0.716 1.00 57.06 11 LYS D C 1
ATOM 9851 O O . LYS D 2 5 ? 11.248 -17.723 -0.784 1.00 56.95 11 LYS D O 1
ATOM 9857 N N . VAL D 2 6 ? 10.331 -19.773 -0.757 1.00 57.65 12 VAL D N 1
ATOM 9858 C CA . VAL D 2 6 ? 8.947 -19.273 -0.755 1.00 58.10 12 VAL D CA 1
ATOM 9859 C C . VAL D 2 6 ? 8.479 -18.937 0.674 1.00 58.47 12 VAL D C 1
ATOM 9860 O O . VAL D 2 6 ? 8.501 -19.794 1.562 1.00 57.89 12 VAL D O 1
ATOM 9864 N N . PHE D 2 7 ? 8.062 -17.687 0.884 1.00 59.45 13 PHE D N 1
ATOM 9865 C CA . PHE D 2 7 ? 7.585 -17.227 2.196 1.00 60.80 13 PHE D CA 1
ATOM 9866 C C . PHE D 2 7 ? 6.058 -17.013 2.216 1.00 62.34 13 PHE D C 1
ATOM 9867 O O . PHE D 2 7 ? 5.590 -15.873 2.307 1.00 62.75 13 PHE D O 1
ATOM 9875 N N . ARG D 2 8 ? 5.289 -18.103 2.133 1.00 63.86 14 ARG D N 1
ATOM 9876 C CA . ARG D 2 8 ? 3.814 -18.028 2.131 1.00 65.07 14 ARG D CA 1
ATOM 9877 C C . ARG D 2 8 ? 3.171 -19.074 3.048 1.00 65.69 14 ARG D C 1
ATOM 9878 O O . ARG D 2 8 ? 2.979 -20.230 2.661 1.00 66.31 14 ARG D O 1
#

GO terms:
  GO:0005515 protein binding (F, IPI)
  GO:0005634 nucleus (C, IDA)
  GO:0005737 cytoplasm (C, IDA)
  GO:0003713 transcription coactivator activity (F, IDA)
  GO:0005813 centrosome (C, IDA)
  GO:0045944 positive regulation of transcription by RNA polymerase II (P, IDA)
  GO:0010085 polarity specification of proximal/distal axis (P, IGI)
  GO:0045944 positive regulation of transcription by RNA polymerase II (P, IMP)
  GO:0009786 regulation of asymmetric cell division (P, IMP)
  GO:0009792 embryo development ending in birth or egg hatching (P, IMP)
  GO:0009954 proximal/distal pattern formation (P, IMP)
  GO:0010085 polarity specification of proximal/distal axis (P, IMP)
  GO:0008584 male gonad development (P, IMP)
  GO:0008585 female gonad development (P, IMP)
  GO:0061629 RNA polymerase II-specific DNA-binding transcription factor binding (F, IPI)
  GO:0000242 pericentriolar material (C, IDA)
  GO:0000776 kinetochore (C, IDA)
  GO:0005938 cell cortex (C, IDA)
  GO:0005634 nucleus (C, EXP)
  GO:0048337 positive regulation of mesodermal cell fate specification (P, IGI)

Radius of gyration: 47.35 Å; Cα contacts (8 Å, |Δi|>4): 1423; chains: 4; bounding box: 116×128×101 Å

Solvent-accessible surface area: 55350 Å² total